Protein AF-A0AAW1QYG3-F1 (afdb_monomer_lite)

InterPro domains:
  IPR001375 Peptidase S9, prolyl oligopeptidase, catalytic domain [PF00326] (354-532)
  IPR011042 Six-bladed beta-propeller, TolB-like [G3DSA:2.120.10.30] (57-265)
  IPR021067 Glycosyltransferase, GlcNAc [PF11397] (537-578)
  IPR021067 Glycosyltransferase, GlcNAc [PF11397] (581-823)
  IPR029044 Nucleotide-diphospho-sugar transferases [SSF53448] (582-761)
  IPR029058 Alpha/Beta hydrolase fold [G3DSA:3.40.50.1820] (313-557)
  IPR029058 Alpha/Beta hydrolase fold [SSF53474] (322-532)
  IPR045550 Acylamino-acid-releasing enzyme, N-terminal domain [PF19283] (7-283)

Structure (mmCIF, N/CA/C/O backbone):
data_AF-A0AAW1QYG3-F1
#
_entry.id   AF-A0AAW1QYG3-F1
#
loop_
_atom_site.group_PDB
_atom_site.id
_atom_site.type_symbol
_atom_site.label_atom_id
_atom_site.label_alt_id
_atom_site.label_comp_id
_atom_site.label_asym_id
_atom_site.label_entity_id
_atom_site.label_seq_id
_atom_site.pdbx_PDB_ins_code
_atom_site.Cartn_x
_atom_site.Cartn_y
_atom_site.Cartn_z
_atom_site.occupancy
_atom_site.B_iso_or_equiv
_atom_site.auth_seq_id
_atom_site.auth_comp_id
_atom_site.auth_asym_id
_atom_site.auth_atom_id
_atom_site.pdbx_PDB_model_num
ATOM 1 N N . MET A 1 1 ? -35.926 43.491 14.735 1.00 32.19 1 MET A N 1
ATOM 2 C CA . MET A 1 1 ? -35.124 43.448 15.975 1.00 32.19 1 MET A CA 1
ATOM 3 C C . MET A 1 1 ? -34.828 41.992 16.277 1.00 32.19 1 MET A C 1
ATOM 5 O O . MET A 1 1 ? -35.754 41.250 16.573 1.00 32.19 1 MET A O 1
ATOM 9 N N . LEU A 1 2 ? -33.580 41.572 16.079 1.00 30.02 2 LEU A N 1
ATOM 10 C CA . LEU A 1 2 ? -33.090 40.239 16.432 1.00 30.02 2 LEU A CA 1
ATOM 11 C C . LEU A 1 2 ? -32.814 40.220 17.943 1.00 30.02 2 LEU A C 1
ATOM 13 O O . LEU A 1 2 ? -32.212 41.161 18.457 1.00 30.02 2 LEU A O 1
ATOM 17 N N . ALA A 1 3 ? -33.306 39.198 18.643 1.00 29.14 3 ALA A N 1
ATOM 18 C CA . ALA A 1 3 ? -33.069 39.006 20.072 1.00 29.14 3 ALA A CA 1
ATOM 19 C C . ALA A 1 3 ? -31.568 38.767 20.347 1.00 29.14 3 ALA A C 1
ATOM 21 O O . ALA A 1 3 ? -30.912 38.117 19.529 1.00 29.14 3 ALA A O 1
ATOM 22 N N . PRO A 1 4 ? -31.010 39.270 21.462 1.00 35.59 4 PRO A N 1
ATOM 23 C CA . PRO A 1 4 ? -29.608 39.052 21.792 1.00 35.59 4 PRO A CA 1
ATOM 24 C C . PRO A 1 4 ? -29.357 37.579 22.138 1.00 35.59 4 PRO A C 1
ATOM 26 O O . PRO A 1 4 ? -30.083 36.978 22.931 1.00 35.59 4 PRO A O 1
ATOM 29 N N . SER A 1 5 ? -28.311 37.009 21.539 1.00 29.59 5 SER A N 1
ATOM 30 C CA . SER A 1 5 ? -27.715 35.732 21.939 1.00 29.59 5 SER A CA 1
ATOM 31 C C . SER A 1 5 ? -27.296 35.774 23.419 1.00 29.59 5 SER A C 1
ATOM 33 O O . SER A 1 5 ? -26.861 36.832 23.883 1.00 29.59 5 SER A O 1
ATOM 35 N N . PRO A 1 6 ? -27.396 34.664 24.176 1.00 33.88 6 PRO A N 1
ATOM 36 C CA . PRO A 1 6 ? -26.937 34.628 25.563 1.00 33.88 6 PRO A CA 1
ATOM 37 C C . PRO A 1 6 ? -25.425 34.922 25.651 1.00 33.88 6 PRO A C 1
ATOM 39 O O . PRO A 1 6 ? -24.689 34.561 24.727 1.00 33.88 6 PRO A O 1
ATOM 42 N N . PRO A 1 7 ? -24.948 35.571 26.733 1.00 39.62 7 PRO A N 1
ATOM 43 C CA . PRO A 1 7 ? -23.547 35.949 26.867 1.00 39.62 7 PRO A CA 1
ATOM 44 C C . PRO A 1 7 ? -22.656 34.704 26.922 1.00 39.62 7 PRO A C 1
ATOM 46 O O . PRO A 1 7 ? -22.838 33.818 27.756 1.00 39.62 7 PRO A O 1
ATOM 49 N N . ALA A 1 8 ? -21.712 34.644 25.986 1.00 42.19 8 ALA A N 1
ATOM 50 C CA . ALA A 1 8 ? -20.742 33.578 25.824 1.00 42.19 8 ALA A CA 1
ATOM 51 C C . ALA A 1 8 ? -19.461 33.899 26.608 1.00 42.19 8 ALA A C 1
ATOM 53 O O . ALA A 1 8 ? -18.475 34.345 26.034 1.00 42.19 8 ALA A O 1
ATOM 54 N N . GLU A 1 9 ? -19.472 33.630 27.911 1.00 42.50 9 GLU A N 1
ATOM 55 C CA . GLU A 1 9 ? -18.260 33.265 28.654 1.00 42.50 9 GLU A CA 1
ATOM 56 C C . GLU A 1 9 ? -18.544 31.934 29.362 1.00 42.50 9 GLU A C 1
ATOM 58 O O . GLU A 1 9 ? -19.118 31.873 30.443 1.00 42.50 9 GLU A O 1
ATOM 63 N N . THR A 1 10 ? -18.234 30.825 28.685 1.00 54.16 10 THR A N 1
ATOM 64 C CA . THR A 1 10 ? -18.469 29.455 29.177 1.00 54.16 10 THR A CA 1
ATOM 65 C C . THR A 1 10 ? -17.231 28.836 29.834 1.00 54.16 10 THR A C 1
ATOM 67 O O . THR A 1 10 ? -17.228 27.639 30.102 1.00 54.16 10 THR A O 1
ATOM 70 N N . SER A 1 11 ? -16.165 29.609 30.065 1.00 56.84 11 SER A N 1
ATOM 71 C CA . SER A 1 11 ? -14.879 29.109 30.580 1.00 56.84 11 SER A CA 1
ATOM 72 C C . SER A 1 11 ? -14.914 28.708 32.060 1.00 56.84 11 SER A C 1
ATOM 74 O O . SER A 1 11 ? -14.093 27.897 32.481 1.00 56.84 11 SER A O 1
ATOM 76 N N . GLU A 1 12 ? -15.857 29.235 32.846 1.00 72.31 12 GLU A N 1
ATOM 77 C CA . GLU A 1 12 ? -15.950 28.968 34.292 1.00 72.31 12 GLU A CA 1
ATOM 78 C C . GLU A 1 12 ? -16.762 27.708 34.646 1.00 72.31 12 GLU A C 1
ATOM 80 O O . GLU A 1 12 ? -16.649 27.168 35.752 1.00 72.31 12 GLU A O 1
ATOM 85 N N . TYR A 1 13 ? -17.576 27.207 33.712 1.00 81.62 13 TYR A N 1
ATOM 86 C CA . TYR A 1 13 ? -18.461 26.068 33.946 1.00 81.62 13 TYR A CA 1
ATOM 87 C C . TYR A 1 13 ? -17.805 24.750 33.524 1.00 81.62 13 TYR A C 1
ATOM 89 O O . TYR A 1 13 ? -17.382 24.578 32.384 1.00 81.62 13 TYR A O 1
ATOM 97 N N . LYS A 1 14 ? -17.792 23.768 34.432 1.00 80.31 14 LYS A N 1
ATOM 98 C CA . LYS A 1 14 ? -17.337 22.397 34.153 1.00 80.31 14 LYS A CA 1
ATOM 99 C C . LYS A 1 14 ? -18.314 21.630 33.268 1.00 80.31 14 LYS A C 1
ATOM 101 O O . LYS A 1 14 ? -17.897 20.803 32.464 1.00 80.31 14 LYS A O 1
ATOM 106 N N . THR A 1 15 ? -19.615 21.852 33.452 1.00 85.50 15 THR A N 1
ATOM 107 C CA . THR A 1 15 ? -20.653 21.240 32.617 1.00 85.50 15 THR A CA 1
ATOM 108 C C . THR A 1 15 ? -21.945 22.042 32.644 1.00 85.50 15 THR A C 1
ATOM 110 O O . THR A 1 15 ? -22.238 22.738 33.620 1.00 85.50 15 THR A O 1
ATOM 113 N N . ILE A 1 16 ? -22.709 21.931 31.558 1.00 89.69 16 ILE A N 1
ATOM 114 C CA . ILE A 1 16 ? -24.041 22.507 31.398 1.00 89.69 16 ILE A CA 1
ATOM 115 C C . ILE A 1 16 ? -24.958 21.392 30.890 1.00 89.69 16 ILE A C 1
ATOM 117 O O . ILE A 1 16 ? -24.671 20.762 29.874 1.00 89.69 16 ILE A O 1
ATOM 121 N N . SER A 1 17 ? -26.057 21.146 31.600 1.00 90.50 17 SER A N 1
ATOM 122 C CA . SER A 1 17 ? -27.044 20.115 31.273 1.00 90.50 17 SER A CA 1
ATOM 123 C C . SER A 1 17 ? -28.434 20.727 31.158 1.00 90.50 17 SER A C 1
ATOM 125 O O . SER A 1 17 ? -28.895 21.402 32.077 1.00 90.50 17 SER A O 1
ATOM 127 N N . HIS A 1 18 ? -29.116 20.490 30.041 1.00 91.75 18 HIS A N 1
ATOM 128 C CA . HIS A 1 18 ? -30.446 21.035 29.780 1.00 91.75 18 HIS A CA 1
ATOM 129 C C . HIS A 1 18 ? -31.549 20.044 30.166 1.00 91.75 18 HIS A C 1
ATOM 131 O O . HIS A 1 18 ? -31.426 18.843 29.932 1.00 91.75 18 HIS A O 1
ATOM 137 N N . SER A 1 19 ? -32.635 20.578 30.722 1.00 92.06 19 SER A N 1
ATOM 138 C CA . SER A 1 19 ? -33.883 19.842 30.959 1.00 92.06 19 SER A CA 1
ATOM 139 C C . SER A 1 19 ? -34.506 19.329 29.643 1.00 92.06 19 SER A C 1
ATOM 141 O O . SER A 1 19 ? -34.272 19.942 28.595 1.00 92.06 19 SER A O 1
ATOM 143 N N . PRO A 1 20 ? -35.308 18.244 29.662 1.00 88.06 20 PRO A N 1
ATOM 144 C CA . PRO A 1 20 ? -35.940 17.650 28.481 1.00 88.06 20 PRO A CA 1
ATOM 145 C C . PRO A 1 20 ? -36.712 18.643 27.601 1.00 88.06 20 PRO A C 1
ATOM 147 O O . PRO A 1 20 ? -36.651 18.567 26.376 1.00 88.06 20 PRO A O 1
ATOM 150 N N . THR A 1 21 ? -37.407 19.608 28.205 1.00 90.06 21 THR A N 1
ATOM 151 C CA . THR A 1 21 ? -38.168 20.654 27.505 1.00 90.06 21 THR A CA 1
ATOM 152 C C . THR A 1 21 ? -37.326 21.886 27.150 1.00 90.06 21 THR A C 1
ATOM 154 O O . THR A 1 21 ? -37.801 22.794 26.457 1.00 90.06 21 THR A O 1
ATOM 157 N N . GLY A 1 22 ? -36.086 21.965 27.643 1.00 88.56 22 GLY A N 1
ATOM 158 C CA . GLY A 1 22 ? -35.199 23.116 27.481 1.00 88.56 22 GLY A CA 1
ATOM 159 C C . GLY A 1 22 ? -35.675 24.378 28.214 1.00 88.56 22 GLY A C 1
ATOM 160 O O . GLY A 1 22 ? -35.319 25.492 27.814 1.00 88.56 22 GLY A O 1
ATOM 161 N N . ARG A 1 23 ? -36.524 24.243 29.242 1.00 89.62 23 ARG A N 1
ATOM 162 C CA . ARG A 1 23 ? -36.973 25.368 30.089 1.00 89.62 23 ARG A CA 1
ATOM 163 C C . ARG A 1 23 ? -35.936 25.743 31.139 1.00 89.62 23 ARG A C 1
ATOM 165 O O . ARG A 1 23 ? -35.725 26.932 31.382 1.00 89.62 23 ARG A O 1
ATOM 172 N N . CYS A 1 24 ? -35.289 24.727 31.700 1.00 92.62 24 CYS A N 1
ATOM 173 C CA . CYS A 1 24 ? -34.256 24.848 32.717 1.00 92.62 24 CYS A CA 1
ATOM 174 C C . CYS A 1 24 ? -32.914 24.264 32.247 1.00 92.62 24 CYS A C 1
ATOM 176 O O . CYS A 1 24 ? -32.864 23.408 31.356 1.00 92.62 24 CYS A O 1
ATOM 178 N N . SER A 1 25 ? -31.821 24.703 32.867 1.00 93.00 25 SER A N 1
ATOM 179 C CA . SER A 1 25 ? -30.495 24.095 32.728 1.00 93.00 25 SER A CA 1
ATOM 180 C C . SER A 1 25 ? -29.731 24.113 34.046 1.00 93.00 25 SER A C 1
ATOM 182 O O . SER A 1 25 ? -29.790 25.104 34.767 1.00 93.00 25 SER A O 1
ATOM 184 N N . LEU A 1 26 ? -28.978 23.055 34.322 1.00 93.69 26 LEU A N 1
ATOM 185 C CA . LEU A 1 26 ? -28.064 22.948 35.450 1.00 93.69 26 LEU A CA 1
ATOM 186 C C . LEU A 1 26 ? -26.669 23.303 34.945 1.00 93.69 26 LEU A C 1
ATOM 188 O O . LEU A 1 26 ? -26.187 22.689 33.992 1.00 93.69 26 LEU A O 1
ATOM 192 N N . ARG A 1 27 ? -26.022 24.272 35.584 1.00 92.31 27 ARG A N 1
ATOM 193 C CA . ARG A 1 27 ? -24.628 24.638 35.336 1.00 92.31 27 ARG A CA 1
ATOM 194 C C . ARG A 1 27 ? -23.809 24.328 36.573 1.00 92.31 27 ARG A C 1
ATOM 196 O O . ARG A 1 27 ? -24.228 24.609 37.692 1.00 92.31 27 ARG A O 1
ATOM 203 N N . VAL A 1 28 ? -22.649 23.726 36.364 1.00 90.81 28 VAL A N 1
ATOM 204 C CA . VAL A 1 28 ? -21.791 23.250 37.448 1.00 90.81 28 VAL A CA 1
ATOM 205 C C . VAL A 1 28 ? -20.457 23.969 37.372 1.00 90.81 28 VAL A C 1
ATOM 207 O O . VAL A 1 28 ? -19.790 23.910 36.338 1.00 90.81 28 VAL A O 1
ATOM 210 N N . ARG A 1 29 ? -20.036 24.605 38.466 1.00 89.12 29 ARG A N 1
ATOM 211 C CA . ARG A 1 29 ? -18.728 25.269 38.586 1.00 89.12 29 ARG A CA 1
ATOM 212 C C . ARG A 1 29 ? -17.967 24.780 39.816 1.00 89.12 29 ARG A C 1
ATOM 214 O O . ARG A 1 29 ? -18.551 24.236 40.753 1.00 89.12 29 ARG A O 1
ATOM 221 N N . ALA A 1 30 ? -16.643 24.922 39.804 1.00 83.12 30 ALA A N 1
ATOM 222 C CA . ALA A 1 30 ? -15.818 24.523 40.944 1.00 83.12 30 ALA A CA 1
ATOM 223 C C . ALA A 1 30 ? -16.157 25.364 42.189 1.00 83.12 30 ALA A C 1
ATOM 225 O O . ALA A 1 30 ? -16.343 26.575 42.086 1.00 83.12 30 ALA A O 1
ATOM 226 N N . GLY A 1 31 ? -16.229 24.723 43.359 1.00 78.38 31 GLY A N 1
ATOM 227 C CA . GLY A 1 31 ? -16.367 25.429 44.633 1.00 78.38 31 GLY A CA 1
ATOM 228 C C . GLY A 1 31 ? -15.046 26.054 45.088 1.00 78.38 31 GLY A C 1
ATOM 229 O O . GLY A 1 31 ? -13.964 25.585 44.724 1.00 78.38 31 GLY A O 1
ATOM 230 N N . ALA A 1 32 ? -15.123 27.098 45.917 1.00 74.88 32 ALA A N 1
ATOM 231 C CA . ALA A 1 32 ? -13.952 27.702 46.544 1.00 74.88 32 ALA A CA 1
ATOM 232 C C . ALA A 1 32 ? -13.315 26.714 47.540 1.00 74.88 32 ALA A C 1
ATOM 234 O O . ALA A 1 32 ? -13.821 26.489 48.640 1.00 74.88 32 ALA A O 1
ATOM 235 N N . ALA A 1 33 ? -12.181 26.115 47.158 1.00 62.38 33 ALA A N 1
ATOM 236 C CA . ALA A 1 33 ? -11.530 25.062 47.941 1.00 62.38 33 ALA A CA 1
ATOM 237 C C . ALA A 1 33 ? -11.110 25.510 49.356 1.00 62.38 33 ALA A C 1
ATOM 239 O O . ALA A 1 33 ? -11.078 24.668 50.257 1.00 62.38 33 ALA A O 1
ATOM 240 N N . ALA A 1 34 ? -10.814 26.804 49.535 1.00 58.88 34 ALA A N 1
ATOM 241 C CA . ALA A 1 34 ? -10.458 27.433 50.809 1.00 58.88 34 ALA A CA 1
ATOM 242 C C . ALA A 1 34 ? -11.639 27.535 51.796 1.00 58.88 34 ALA A C 1
ATOM 244 O O . ALA A 1 34 ? -11.417 27.628 52.997 1.00 58.88 34 ALA A O 1
ATOM 245 N N . GLU A 1 35 ? -12.879 27.460 51.308 1.00 62.22 35 GLU A N 1
ATOM 246 C CA . GLU A 1 35 ? -14.108 27.586 52.108 1.00 62.22 35 GLU A CA 1
ATOM 247 C C . GLU A 1 35 ? -14.752 26.223 52.416 1.00 62.22 35 GLU A C 1
ATOM 249 O O . GLU A 1 35 ? -15.911 26.138 52.811 1.00 62.22 35 GLU A O 1
ATOM 254 N N . GLY A 1 36 ? -14.030 25.118 52.185 1.00 69.00 36 GLY A N 1
ATOM 255 C CA . GLY A 1 36 ? -14.563 23.763 52.384 1.00 69.00 36 GLY A CA 1
ATOM 256 C C . GLY A 1 36 ? -15.636 23.350 51.365 1.00 69.00 36 GLY A C 1
ATOM 257 O O . GLY A 1 36 ? -16.230 22.276 51.495 1.00 69.00 36 GLY A O 1
ATOM 258 N N . MET A 1 37 ? -15.856 24.162 50.327 1.00 75.06 37 MET A N 1
ATOM 259 C CA . MET A 1 37 ? -16.835 23.907 49.273 1.00 75.06 37 MET A CA 1
ATOM 260 C C . MET A 1 37 ? -16.253 23.016 48.183 1.00 75.06 37 MET A C 1
ATOM 262 O O . MET A 1 37 ? -15.088 23.138 47.796 1.00 75.06 37 MET A O 1
ATOM 266 N N . SER A 1 38 ? -17.077 22.096 47.693 1.00 81.19 38 SER A N 1
ATOM 267 C CA . SER A 1 38 ? -16.699 21.171 46.631 1.00 81.19 38 SER A CA 1
ATOM 268 C C . SER A 1 38 ? -17.073 21.717 45.258 1.00 81.19 38 SER A C 1
ATOM 270 O O . SER A 1 38 ? -16.235 21.839 44.362 1.00 81.19 38 SER A O 1
ATOM 272 N N . THR A 1 39 ? -18.348 22.057 45.086 1.00 89.25 39 THR A N 1
ATOM 273 C CA . THR A 1 39 ? -18.947 22.412 43.797 1.00 89.25 39 THR A CA 1
ATOM 274 C C . THR A 1 39 ? -20.084 23.403 44.030 1.00 89.25 39 THR A C 1
ATOM 276 O O . THR A 1 39 ? -20.742 23.347 45.069 1.00 89.25 39 THR A O 1
ATOM 279 N N . VAL A 1 40 ? -20.323 24.297 43.070 1.00 91.38 40 VAL A N 1
ATOM 280 C CA . VAL A 1 40 ? -21.522 25.140 43.038 1.00 91.38 40 VAL A CA 1
ATOM 281 C C . VAL A 1 40 ? -22.423 24.688 41.891 1.00 91.38 40 VAL A C 1
ATOM 283 O O . VAL A 1 40 ? -21.963 24.505 40.760 1.00 91.38 40 VAL A O 1
ATOM 286 N N . LEU A 1 41 ? -23.697 24.475 42.215 1.00 93.19 41 LEU A N 1
ATOM 287 C CA . LEU A 1 41 ? -24.759 24.079 41.300 1.00 93.19 41 LEU A CA 1
ATOM 288 C C . LEU A 1 41 ? -25.674 25.279 41.055 1.00 93.19 41 LEU A C 1
ATOM 290 O O . LEU A 1 41 ? -26.314 25.776 41.979 1.00 93.19 41 LEU A O 1
ATOM 294 N N . GLU A 1 42 ? -25.759 25.730 39.811 1.00 93.44 42 GLU A N 1
ATOM 295 C CA . GLU A 1 42 ? -26.652 26.809 39.400 1.00 93.44 42 GLU A CA 1
ATOM 296 C C . GLU A 1 42 ? -27.769 26.252 38.529 1.00 93.44 42 GLU A C 1
ATOM 298 O O . GLU A 1 42 ? -27.525 25.699 37.454 1.00 93.44 42 GLU A O 1
ATOM 303 N N . VAL A 1 43 ? -29.011 26.434 38.958 1.00 93.44 43 VAL A N 1
ATOM 304 C CA . VAL A 1 43 ? -30.181 26.093 38.152 1.00 93.44 43 VAL A CA 1
ATOM 305 C C . VAL A 1 43 ? -30.673 27.361 37.488 1.00 93.44 43 VAL A C 1
ATOM 307 O O . VAL A 1 43 ? -31.028 28.327 38.153 1.00 93.44 43 VAL A O 1
ATOM 310 N N . TRP A 1 44 ? -30.683 27.360 36.165 1.00 93.44 44 TRP A N 1
ATOM 311 C CA . TRP A 1 44 ? -31.067 28.482 35.323 1.00 93.44 44 TRP A CA 1
ATOM 312 C C . TRP A 1 44 ? -32.398 28.200 34.642 1.00 93.44 44 TRP A C 1
ATOM 314 O O . TRP A 1 44 ? -32.622 27.098 34.151 1.00 93.44 44 TRP A O 1
ATOM 324 N N . SER A 1 45 ? -33.239 29.222 34.541 1.00 90.44 45 SER A N 1
ATOM 325 C CA . SER A 1 45 ? -34.283 29.316 33.520 1.00 90.44 45 SER A CA 1
ATOM 326 C C . SER A 1 45 ? -33.680 29.808 32.197 1.00 90.44 45 SER A C 1
ATOM 328 O O . SER A 1 45 ? -32.495 30.140 32.128 1.00 90.44 45 SER A O 1
ATOM 330 N N . ARG A 1 46 ? -34.497 29.947 31.145 1.00 82.69 46 ARG A N 1
ATOM 331 C CA . ARG A 1 46 ? -34.051 30.541 29.868 1.00 82.69 46 ARG A CA 1
ATOM 332 C C . ARG A 1 46 ? -33.402 31.924 29.995 1.00 82.69 46 ARG A C 1
ATOM 334 O O . ARG A 1 46 ? -32.606 32.272 29.129 1.00 82.69 46 ARG A O 1
ATOM 341 N N . PHE A 1 47 ? -33.742 32.702 31.025 1.00 84.69 47 PHE A N 1
ATOM 342 C CA . PHE A 1 47 ? -33.338 34.110 31.114 1.00 84.69 47 PHE A CA 1
ATOM 343 C C . PHE A 1 47 ? -32.646 34.501 32.426 1.00 84.69 47 PHE A C 1
ATOM 345 O O . PHE A 1 47 ? -32.061 35.578 32.485 1.00 84.69 47 PHE A O 1
ATOM 352 N N . ALA A 1 48 ? -32.697 33.668 33.469 1.00 89.38 48 ALA A N 1
ATOM 353 C CA . ALA A 1 48 ? -32.153 34.012 34.786 1.00 89.38 48 ALA A CA 1
ATOM 354 C C . ALA A 1 48 ? -31.791 32.780 35.625 1.00 89.38 48 ALA A C 1
ATOM 356 O O . ALA A 1 48 ? -32.407 31.722 35.467 1.00 89.38 48 ALA A O 1
ATOM 357 N N . VAL A 1 49 ? -30.851 32.949 36.560 1.00 91.19 49 VAL A N 1
ATOM 358 C CA . VAL A 1 49 ? -30.566 31.984 37.634 1.00 91.19 49 VAL A CA 1
ATOM 359 C C . VAL A 1 49 ? -31.798 31.871 38.534 1.00 91.19 49 VAL A C 1
ATOM 361 O O . VAL A 1 49 ? -32.271 32.870 39.069 1.00 91.19 49 VAL A O 1
ATOM 364 N N . LEU A 1 50 ? -32.323 30.658 38.697 1.00 91.50 50 LEU A N 1
ATOM 365 C CA . LEU A 1 50 ? -33.388 30.336 39.649 1.00 91.50 50 LEU A CA 1
ATOM 366 C C . LEU A 1 50 ? -32.823 30.120 41.053 1.00 91.50 50 LEU A C 1
ATOM 368 O O . LEU A 1 50 ? -33.383 30.612 42.031 1.00 91.50 50 LEU A O 1
ATOM 372 N N . LYS A 1 51 ? -31.711 29.388 41.157 1.00 92.88 51 LYS A N 1
ATOM 373 C CA . LYS A 1 51 ? -31.038 29.125 42.429 1.00 92.88 51 LYS A CA 1
ATOM 374 C C . LYS A 1 51 ? -29.569 28.812 42.217 1.00 92.88 51 LYS A C 1
ATOM 376 O O . LYS A 1 51 ? -29.199 28.148 41.251 1.00 92.88 51 LYS A O 1
ATOM 381 N N . GLU A 1 52 ? -28.774 29.233 43.186 1.00 92.75 52 GLU A N 1
ATOM 382 C CA . GLU A 1 52 ? -27.385 28.842 43.353 1.00 92.75 52 GLU A CA 1
ATOM 383 C C . GLU A 1 52 ? -27.247 28.043 44.654 1.00 92.75 52 GLU A C 1
ATOM 385 O O . GLU A 1 52 ? -27.741 28.456 45.708 1.00 92.75 52 GLU A O 1
ATOM 390 N N . LEU A 1 53 ? -26.628 26.868 44.565 1.00 91.56 53 LEU A N 1
ATOM 391 C CA . LEU A 1 53 ? -26.437 25.931 45.667 1.00 91.56 53 LEU A CA 1
ATOM 392 C C . LEU A 1 53 ? -24.953 25.618 45.832 1.00 91.56 53 LEU A C 1
ATOM 394 O O . LEU A 1 53 ? -24.311 25.087 44.926 1.00 91.56 53 LEU A O 1
ATOM 398 N N . HIS A 1 54 ? -24.423 25.902 47.017 1.00 91.25 54 HIS A N 1
ATOM 399 C CA . HIS A 1 54 ? -23.048 25.584 47.385 1.00 91.25 54 HIS A CA 1
ATOM 400 C C . HIS A 1 54 ? -23.021 24.230 48.082 1.00 91.25 54 HIS A C 1
ATOM 402 O O . HIS A 1 54 ? -23.586 24.087 49.166 1.00 91.25 54 HIS A O 1
ATOM 408 N N . VAL A 1 55 ? -22.371 23.239 47.468 1.00 90.44 55 VAL A N 1
ATOM 409 C CA . VAL A 1 55 ? -22.306 21.886 48.023 1.00 90.44 55 VAL A CA 1
ATOM 410 C C . VAL A 1 55 ? -20.984 21.680 48.778 1.00 90.44 55 VAL A C 1
ATOM 412 O O . VAL A 1 55 ? -19.909 21.784 48.166 1.00 90.44 55 VAL A O 1
ATOM 415 N N . PRO A 1 56 ? -21.017 21.386 50.095 1.00 89.44 56 PRO A N 1
ATOM 416 C CA . PRO A 1 56 ? -19.814 21.156 50.896 1.00 89.44 56 PRO A CA 1
ATOM 417 C C . PRO A 1 56 ? -19.071 19.871 50.510 1.00 89.44 56 PRO A C 1
ATOM 419 O O . PRO A 1 56 ? -19.685 18.882 50.109 1.00 89.44 56 PRO A O 1
ATOM 422 N N . LYS A 1 57 ? -17.751 19.827 50.746 1.00 85.25 57 LYS A N 1
ATOM 423 C CA . LYS A 1 57 ? -16.932 18.606 50.560 1.00 85.25 57 LYS A CA 1
ATOM 424 C C . LYS A 1 57 ? -17.387 17.415 51.408 1.00 85.25 57 LYS A C 1
ATOM 426 O O . LYS A 1 57 ? -17.177 16.278 51.002 1.00 85.25 57 LYS A O 1
ATOM 431 N N . ALA A 1 58 ? -18.013 17.677 52.557 1.00 86.38 58 ALA A N 1
ATOM 432 C CA . ALA A 1 58 ? -18.584 16.641 53.418 1.00 86.38 58 ALA A CA 1
ATOM 433 C C . ALA A 1 58 ? -19.791 15.932 52.777 1.00 86.38 58 ALA A C 1
ATOM 435 O O . ALA A 1 58 ? -20.090 14.797 53.127 1.00 86.38 58 ALA A O 1
ATOM 436 N N . GLN A 1 59 ? -20.480 16.595 51.844 1.00 88.75 59 GLN A N 1
ATOM 437 C CA . GLN A 1 59 ? -21.642 16.037 51.161 1.00 88.75 59 GLN A CA 1
ATOM 438 C C . GLN A 1 59 ? -21.244 15.264 49.904 1.00 88.75 59 GLN A C 1
ATOM 440 O O . GLN A 1 59 ? -21.730 14.153 49.707 1.00 88.75 59 GLN A O 1
ATOM 445 N N . HIS A 1 60 ? -20.347 15.825 49.085 1.00 92.19 60 HIS A N 1
ATOM 446 C CA . HIS A 1 60 ? -19.654 15.108 48.010 1.00 92.19 60 HIS A CA 1
ATOM 447 C C . HIS A 1 60 ? -18.401 15.847 47.527 1.00 92.19 60 HIS A C 1
ATOM 449 O O . HIS A 1 60 ? -18.279 17.068 47.651 1.00 92.19 60 HIS A O 1
ATOM 455 N N . GLY A 1 61 ? -17.473 15.109 46.917 1.00 89.75 61 GLY A N 1
ATOM 456 C CA . GLY A 1 61 ? -16.308 15.645 46.219 1.00 89.75 61 GLY A CA 1
ATOM 457 C C . GLY A 1 61 ? -16.656 16.219 44.839 1.00 89.75 61 GLY A C 1
ATOM 458 O O . GLY A 1 61 ? -17.779 16.668 44.601 1.00 89.75 61 GLY A O 1
ATOM 459 N N . ALA A 1 62 ? -15.681 16.279 43.932 1.00 88.56 62 ALA A N 1
ATOM 460 C CA . ALA A 1 62 ? -15.862 16.932 42.636 1.00 88.56 62 ALA A CA 1
ATOM 461 C C . ALA A 1 62 ? -16.940 16.241 41.780 1.00 88.56 62 ALA A C 1
ATOM 463 O O . ALA A 1 62 ? -16.981 15.015 41.702 1.00 88.56 62 ALA A O 1
ATOM 464 N N . VAL A 1 63 ? -17.773 17.033 41.099 1.00 90.69 63 VAL A N 1
ATOM 465 C CA . VAL A 1 63 ? -18.711 16.531 40.080 1.00 90.69 63 VAL A CA 1
ATOM 466 C C . VAL A 1 63 ? -17.952 16.119 38.817 1.00 90.69 63 VAL A C 1
ATOM 468 O O . VAL A 1 63 ? -17.071 16.853 38.352 1.00 90.69 63 VAL A O 1
ATOM 471 N N . TYR A 1 64 ? -18.318 14.968 38.251 1.00 89.75 64 TYR A N 1
ATOM 472 C CA . TYR A 1 64 ? -17.716 14.405 37.044 1.00 89.75 64 TYR A CA 1
ATOM 473 C C . TYR A 1 64 ? -18.610 14.594 35.819 1.00 89.75 64 TYR A C 1
ATOM 475 O O . TYR A 1 64 ? -19.791 14.250 35.810 1.00 89.75 64 TYR A O 1
ATOM 483 N N . ALA A 1 65 ? -18.025 15.145 34.756 1.00 81.62 65 ALA A N 1
ATOM 484 C CA . ALA A 1 65 ? -18.736 15.500 33.527 1.00 81.62 65 ALA A CA 1
ATOM 485 C C . ALA A 1 65 ? -18.111 14.900 32.260 1.00 81.62 65 ALA A C 1
ATOM 487 O O . ALA A 1 65 ? -18.650 15.048 31.166 1.00 81.62 65 ALA A O 1
ATOM 488 N N . ASP A 1 66 ? -16.987 14.210 32.399 1.00 80.75 66 ASP A N 1
ATOM 489 C CA . ASP A 1 66 ? -16.142 13.745 31.312 1.00 80.75 66 ASP A CA 1
ATOM 490 C C . ASP A 1 66 ? -16.087 12.213 31.245 1.00 80.75 66 ASP A C 1
ATOM 492 O O . ASP A 1 66 ? -16.110 11.506 32.257 1.00 80.75 66 ASP A O 1
ATOM 496 N N . GLY A 1 67 ? -15.990 11.695 30.019 1.00 83.38 67 GLY A N 1
ATOM 497 C CA . GLY A 1 67 ? -15.669 10.292 29.787 1.00 83.38 67 GLY A CA 1
ATOM 498 C C . GLY A 1 67 ? -16.733 9.297 30.265 1.00 83.38 67 GLY A C 1
ATOM 499 O O . GLY A 1 67 ? -17.917 9.480 29.967 1.00 83.38 67 GLY A O 1
ATOM 500 N N . TRP A 1 68 ? -16.299 8.238 30.960 1.00 84.31 68 TRP A N 1
ATOM 501 C CA . TRP A 1 68 ? -17.130 7.148 31.495 1.00 84.31 68 TRP A CA 1
ATOM 502 C C . TRP A 1 68 ? -17.826 7.484 32.813 1.00 84.31 68 TRP A C 1
ATOM 504 O O . TRP A 1 68 ? -18.907 6.964 33.072 1.00 84.31 68 TRP A O 1
ATOM 514 N N . PHE A 1 69 ? -17.261 8.405 33.598 1.00 87.25 69 PHE A N 1
ATOM 515 C CA . PHE A 1 69 ? -17.850 8.867 34.861 1.00 87.25 69 PHE A CA 1
ATOM 516 C C . PHE A 1 69 ? -18.725 10.108 34.711 1.00 87.25 69 PHE A C 1
ATOM 518 O O . PHE A 1 69 ? -19.130 10.708 35.702 1.00 87.25 69 PHE A O 1
ATOM 525 N N . ARG A 1 70 ? -19.042 10.502 33.475 1.00 81.81 70 ARG A N 1
ATOM 526 C CA . ARG A 1 70 ? -20.002 11.576 33.235 1.00 81.81 70 ARG A CA 1
ATOM 527 C C . ARG A 1 70 ? -21.397 11.158 33.684 1.00 81.81 70 ARG A C 1
ATOM 529 O O . ARG A 1 70 ? -21.786 9.990 33.598 1.00 81.81 70 ARG A O 1
ATOM 536 N N . GLY A 1 71 ? -22.202 12.143 34.044 1.00 76.06 71 GLY A N 1
ATOM 537 C CA . GLY A 1 71 ? -23.615 11.906 34.254 1.00 76.06 71 GLY A CA 1
ATOM 538 C C . GLY A 1 71 ? -24.330 13.124 34.785 1.00 76.06 71 GLY A C 1
ATOM 539 O O . GLY A 1 71 ? -24.024 13.588 35.877 1.00 76.06 71 GLY A O 1
ATOM 540 N N . CYS A 1 72 ? -25.298 13.611 34.015 1.00 89.94 72 CYS A N 1
ATOM 541 C CA . CYS A 1 72 ? -26.340 14.502 34.491 1.00 89.94 72 CYS A CA 1
ATOM 542 C C . CYS A 1 72 ? -27.636 14.128 33.768 1.00 89.94 72 CYS A C 1
ATOM 544 O O . CYS A 1 72 ? -27.666 14.104 32.536 1.00 89.94 72 CYS A O 1
ATOM 546 N N . ALA A 1 73 ? -28.676 13.799 34.525 1.00 92.94 73 ALA A N 1
ATOM 547 C CA . ALA A 1 73 ? -29.958 13.363 34.000 1.00 92.94 73 ALA A CA 1
ATOM 548 C C . ALA A 1 73 ? -31.091 14.048 34.758 1.00 92.94 73 ALA A C 1
ATOM 550 O O . ALA A 1 73 ? -31.177 13.977 35.982 1.00 92.94 73 ALA A O 1
ATOM 551 N N . TRP A 1 74 ? -31.966 14.701 34.008 1.00 94.75 74 TRP A N 1
ATOM 552 C CA . TRP A 1 74 ? -33.186 15.316 34.512 1.00 94.75 74 TRP A CA 1
ATOM 553 C C . TRP A 1 74 ? -34.309 14.286 34.543 1.00 94.75 74 TRP A C 1
ATOM 555 O O . TRP A 1 74 ? -34.430 13.493 33.604 1.00 94.75 74 TRP A O 1
ATOM 565 N N . SER A 1 75 ? -35.109 14.295 35.605 1.00 94.25 75 SER A N 1
ATOM 566 C CA . SER A 1 75 ? -36.320 13.484 35.681 1.00 94.25 75 SER A CA 1
ATOM 567 C C . SER A 1 75 ? -37.331 13.926 34.613 1.00 94.25 75 SER A C 1
ATOM 569 O O . SER A 1 75 ? -37.294 15.082 34.178 1.00 94.25 75 SER A O 1
ATOM 571 N N . PRO A 1 76 ? -38.245 13.042 34.167 1.00 92.12 76 PRO A N 1
ATOM 572 C CA . PRO A 1 76 ? -39.254 13.387 33.161 1.00 92.12 76 PRO A CA 1
ATOM 573 C C . PRO A 1 76 ? -40.163 14.560 33.560 1.00 92.12 76 PRO A C 1
ATOM 575 O O . PRO A 1 76 ? -40.614 15.307 32.696 1.00 92.12 76 PRO A O 1
ATOM 578 N N . ASP A 1 77 ? -40.406 14.730 34.862 1.00 91.75 77 ASP A N 1
ATOM 579 C CA . ASP A 1 77 ? -41.161 15.848 35.447 1.00 91.75 77 ASP A CA 1
ATOM 580 C C . ASP A 1 77 ? -40.335 17.145 35.594 1.00 91.75 77 ASP A C 1
ATOM 582 O O . ASP A 1 77 ? -40.883 18.187 35.942 1.00 91.75 77 ASP A O 1
ATOM 586 N N . GLU A 1 78 ? -39.032 17.096 35.303 1.00 93.38 78 GLU A N 1
ATOM 587 C CA . GLU A 1 78 ? -38.057 18.181 35.464 1.00 93.38 78 GLU A CA 1
ATOM 588 C C . GLU A 1 78 ? -37.909 18.722 36.895 1.00 93.38 78 GLU A C 1
ATOM 590 O O . GLU A 1 78 ? -37.357 19.808 37.074 1.00 93.38 78 GLU A O 1
ATOM 595 N N . LEU A 1 79 ? -38.362 17.980 37.911 1.00 92.12 79 LEU A N 1
ATOM 596 C CA . LEU A 1 79 ? -38.285 18.382 39.321 1.00 92.12 79 LEU A CA 1
ATOM 597 C C . LEU A 1 79 ? -37.017 17.887 40.021 1.00 92.12 79 LEU A C 1
ATOM 599 O O . LEU A 1 79 ? -36.656 18.394 41.081 1.00 92.12 79 LEU A O 1
ATOM 603 N N . ARG A 1 80 ? -36.321 16.902 39.450 1.00 93.94 80 ARG A N 1
ATOM 604 C CA . ARG A 1 80 ? -35.127 16.293 40.039 1.00 93.94 80 ARG A CA 1
ATOM 605 C C . ARG A 1 80 ? -34.010 16.166 39.012 1.00 93.94 80 ARG A C 1
ATOM 607 O O . ARG A 1 80 ? -34.233 15.893 37.833 1.00 93.94 80 ARG A O 1
ATOM 614 N N . VAL A 1 81 ? -32.774 16.333 39.473 1.00 94.94 81 VAL A N 1
ATOM 615 C CA . VAL A 1 81 ? -31.576 16.197 38.640 1.00 94.94 81 VAL A CA 1
ATOM 616 C C . VAL A 1 81 ? -30.599 15.240 39.300 1.00 94.94 81 VAL A C 1
ATOM 618 O O . VAL A 1 81 ? -30.039 15.538 40.349 1.00 94.94 81 VAL A O 1
ATOM 621 N N . ALA A 1 82 ? -30.371 14.094 38.667 1.00 95.06 82 ALA A N 1
ATOM 622 C CA . ALA A 1 82 ? -29.346 13.145 39.066 1.00 95.06 82 ALA A CA 1
ATOM 623 C C . ALA A 1 82 ? -28.005 13.529 38.436 1.00 95.06 82 ALA A C 1
ATOM 625 O O . ALA A 1 82 ? -27.954 13.875 37.254 1.00 95.06 82 ALA A O 1
ATOM 626 N N . TYR A 1 83 ? -26.913 13.449 39.189 1.00 94.81 83 TYR A N 1
ATOM 627 C CA . TYR A 1 83 ? -25.566 13.708 38.690 1.00 94.81 83 TYR A CA 1
ATOM 628 C C . TYR A 1 83 ? -24.511 12.859 39.406 1.00 94.81 83 TYR A C 1
ATOM 630 O O . TYR A 1 83 ? -24.764 12.296 40.471 1.00 94.81 83 TYR A O 1
ATOM 638 N N . VAL A 1 84 ? -23.331 12.745 38.792 1.00 94.88 84 VAL A N 1
ATOM 639 C CA . VAL A 1 84 ? -22.215 11.938 39.308 1.00 94.88 84 VAL A CA 1
ATOM 640 C C . VAL A 1 84 ? -21.207 12.830 40.024 1.00 94.88 84 VAL A C 1
ATOM 642 O O . VAL A 1 84 ? -20.740 13.822 39.460 1.00 94.88 84 VAL A O 1
ATOM 645 N N . ALA A 1 85 ? -20.831 12.466 41.246 1.00 93.25 85 ALA A N 1
ATOM 646 C CA . ALA A 1 85 ? -19.768 13.131 41.991 1.00 93.25 85 ALA A CA 1
ATOM 647 C C . ALA A 1 85 ? -18.927 12.123 42.778 1.00 93.25 85 ALA A C 1
ATOM 649 O O . ALA A 1 85 ? -19.382 11.021 43.079 1.00 93.25 85 ALA A O 1
ATOM 650 N N . GLU A 1 86 ? -17.696 12.502 43.106 1.00 91.81 86 GLU A N 1
ATOM 651 C CA . GLU A 1 86 ? -16.821 11.714 43.978 1.00 91.81 86 GLU A CA 1
ATOM 652 C C . GLU A 1 86 ? -17.449 11.548 45.370 1.00 91.81 86 GLU A C 1
ATOM 654 O O . GLU A 1 86 ? -17.936 12.520 45.960 1.00 91.81 86 GLU A O 1
ATOM 659 N N . GLU A 1 87 ? -17.425 10.329 45.906 1.00 88.75 87 GLU A N 1
ATOM 660 C CA . GLU A 1 87 ? -17.866 10.053 47.272 1.00 88.75 87 GLU A CA 1
ATOM 661 C C . GLU A 1 87 ? -17.065 10.896 48.292 1.00 88.75 87 GLU A C 1
ATOM 663 O O . GLU A 1 87 ? -15.866 11.130 48.097 1.00 88.75 87 GLU A O 1
ATOM 668 N N . PRO A 1 88 ? -17.693 11.399 49.376 1.00 85.38 88 PRO A N 1
ATOM 669 C CA . PRO A 1 88 ? -16.967 12.080 50.444 1.00 85.38 88 PRO A CA 1
ATOM 670 C C . PRO A 1 88 ? -15.796 11.237 50.955 1.00 85.38 88 PRO A C 1
ATOM 672 O O . PRO A 1 88 ? -15.945 10.044 51.212 1.00 85.38 88 PRO A O 1
ATOM 675 N N . ALA A 1 89 ? -14.629 11.860 51.122 1.00 67.56 89 ALA A N 1
ATOM 676 C CA . ALA A 1 89 ? -13.480 11.183 51.714 1.00 67.56 89 ALA A CA 1
ATOM 677 C C . ALA A 1 89 ? -13.817 10.747 53.152 1.00 67.56 89 ALA A C 1
ATOM 679 O O . ALA A 1 89 ? -14.278 11.567 53.946 1.00 67.56 89 ALA A O 1
ATOM 680 N N . GLY A 1 90 ? -13.583 9.472 53.479 1.00 62.25 90 GLY A N 1
ATOM 681 C CA . GLY A 1 90 ? -13.662 8.983 54.859 1.00 62.25 90 GLY A CA 1
ATOM 682 C C . GLY A 1 90 ? -12.620 9.655 55.764 1.00 62.25 90 GLY A C 1
ATOM 683 O O . GLY A 1 90 ? -11.631 10.199 55.274 1.00 62.25 90 GLY A O 1
ATOM 684 N N . GLU A 1 91 ? -12.836 9.614 57.082 1.00 51.25 91 GLU A N 1
ATOM 685 C CA . GLU A 1 91 ? -12.024 10.333 58.085 1.00 51.25 91 GLU A CA 1
ATOM 686 C C . GLU A 1 91 ? -10.535 9.920 58.152 1.00 51.25 91 GLU A C 1
ATOM 688 O O . GLU A 1 91 ? -9.735 10.636 58.749 1.00 51.25 91 GLU A O 1
ATOM 693 N N . GLU A 1 92 ? -10.110 8.828 57.510 1.00 50.81 92 GLU A N 1
ATOM 694 C CA . GLU A 1 92 ? -8.709 8.382 57.523 1.00 50.81 92 GLU A CA 1
ATOM 695 C C . GLU A 1 92 ? -7.928 8.850 56.283 1.00 50.81 92 GLU A C 1
ATOM 697 O O . GLU A 1 92 ? -7.812 8.149 55.275 1.00 50.81 92 GLU A O 1
ATOM 702 N N . LEU A 1 93 ? -7.334 10.043 56.363 1.00 48.97 93 LEU A N 1
ATOM 703 C CA . LEU A 1 93 ? -6.268 10.458 55.448 1.00 48.97 93 LEU A CA 1
ATOM 704 C C . LEU A 1 93 ? -4.913 9.957 55.962 1.00 48.97 93 LEU A C 1
ATOM 706 O O . LEU A 1 93 ? -4.581 10.109 57.133 1.00 48.97 93 LEU A O 1
ATOM 710 N N . ALA A 1 94 ? -4.101 9.406 55.060 1.00 50.50 94 ALA A N 1
ATOM 711 C CA . ALA A 1 94 ? -2.706 9.080 55.334 1.00 50.50 94 ALA A CA 1
ATOM 712 C C . ALA A 1 94 ? -1.928 10.350 55.735 1.00 50.50 94 ALA A C 1
ATOM 714 O O . ALA A 1 94 ? -1.804 11.282 54.934 1.00 50.50 94 ALA A O 1
ATOM 715 N N . GLU A 1 95 ? -1.377 10.389 56.949 1.00 45.09 95 GLU A N 1
ATOM 716 C CA . GLU A 1 95 ? -0.450 11.446 57.358 1.00 45.09 95 GLU A CA 1
ATOM 717 C C . GLU A 1 95 ? 0.938 11.176 56.762 1.00 45.09 95 GLU A C 1
ATOM 719 O O . GLU A 1 95 ? 1.686 10.298 57.197 1.00 45.09 95 GLU A O 1
ATOM 724 N N . TRP A 1 96 ? 1.309 11.963 55.754 1.00 48.41 96 TRP A N 1
ATOM 725 C CA . TRP A 1 96 ? 2.663 11.973 55.204 1.00 48.41 96 TRP A CA 1
ATOM 726 C C . TRP A 1 96 ? 3.492 12.996 55.989 1.00 48.41 96 TRP A C 1
ATOM 728 O O . TRP A 1 96 ? 3.476 14.190 55.687 1.00 48.41 96 TRP A O 1
ATOM 738 N N . GLY A 1 97 ? 4.198 12.552 57.032 1.00 45.81 97 GLY A N 1
ATOM 739 C CA . GLY A 1 97 ? 5.097 13.422 57.795 1.00 45.81 97 GLY A CA 1
ATOM 740 C C . GLY A 1 97 ? 6.131 14.104 56.884 1.00 45.81 97 GLY A C 1
ATOM 741 O O . GLY A 1 97 ? 6.770 13.448 56.059 1.00 45.81 97 GLY A O 1
ATOM 742 N N . ARG A 1 98 ? 6.315 15.427 57.018 1.00 40.16 98 ARG A N 1
ATOM 743 C CA . ARG A 1 98 ? 7.395 16.150 56.322 1.00 40.16 98 ARG A CA 1
ATOM 744 C C . ARG A 1 98 ? 8.749 15.589 56.755 1.00 40.16 98 ARG A C 1
ATOM 746 O O . ARG A 1 98 ? 9.003 15.429 57.946 1.00 40.16 98 ARG A O 1
ATOM 753 N N . TRP A 1 99 ? 9.632 15.368 55.784 1.00 43.62 99 TRP A N 1
ATOM 754 C CA . TRP A 1 99 ? 11.056 15.120 55.998 1.00 43.62 99 TRP A CA 1
ATOM 755 C C . TRP A 1 99 ? 11.642 16.181 56.941 1.00 43.62 99 TRP A C 1
ATOM 757 O O . TRP A 1 99 ? 11.834 17.332 56.555 1.00 43.62 99 TRP A O 1
ATOM 767 N N . GLY A 1 100 ? 11.897 15.806 58.192 1.00 40.19 100 GLY A N 1
ATOM 768 C CA . GLY A 1 100 ? 12.615 16.631 59.154 1.00 40.19 100 GLY A CA 1
ATOM 769 C C . GLY A 1 100 ? 14.080 16.220 59.185 1.00 40.19 100 GLY A C 1
ATOM 770 O O . GLY A 1 100 ? 14.426 15.226 59.821 1.00 40.19 100 GLY A O 1
ATOM 771 N N . CYS A 1 101 ? 14.954 16.978 58.524 1.00 38.19 101 CYS A N 1
ATOM 772 C CA . CYS A 1 101 ? 16.379 16.935 58.835 1.00 38.19 101 CYS A CA 1
ATOM 773 C C . CYS A 1 101 ? 16.565 17.519 60.243 1.00 38.19 101 CYS A C 1
ATOM 775 O O . CYS A 1 101 ? 16.470 18.731 60.420 1.00 38.19 101 CYS A O 1
ATOM 777 N N . ALA A 1 102 ? 16.825 16.687 61.252 1.00 46.56 102 ALA A N 1
ATOM 778 C CA . ALA A 1 102 ? 17.437 17.183 62.481 1.00 46.56 102 ALA A CA 1
ATOM 779 C C . ALA A 1 102 ? 18.952 17.332 62.234 1.00 46.56 102 ALA A C 1
ATOM 781 O O . ALA A 1 102 ? 19.544 16.434 61.628 1.00 46.56 102 ALA A O 1
ATOM 782 N N . PRO A 1 103 ? 19.601 18.432 62.659 1.00 40.69 103 PRO A N 1
ATOM 783 C CA . PRO A 1 103 ? 21.042 18.592 62.499 1.00 40.69 103 PRO A CA 1
ATOM 784 C C . PRO A 1 103 ? 21.767 17.475 63.261 1.00 40.69 103 PRO A C 1
ATOM 786 O O . PRO A 1 103 ? 21.597 17.320 64.469 1.00 40.69 103 PRO A O 1
ATOM 789 N N . GLY A 1 104 ? 22.549 16.665 62.544 1.00 42.66 104 GLY A N 1
ATOM 790 C CA . GLY A 1 104 ? 23.349 15.598 63.140 1.00 42.66 104 GLY A CA 1
ATOM 791 C C . GLY A 1 104 ? 24.389 16.169 64.106 1.00 42.66 104 GLY A C 1
ATOM 792 O O . GLY A 1 104 ? 25.117 17.103 63.767 1.00 42.66 104 GLY A O 1
ATOM 793 N N . GLY A 1 105 ? 24.460 15.608 65.314 1.00 47.53 105 GLY A N 1
ATOM 794 C CA . GLY A 1 105 ? 25.534 15.900 66.261 1.00 47.53 105 GLY A CA 1
ATOM 795 C C . GLY A 1 105 ? 26.896 15.487 65.694 1.00 47.53 105 GLY A C 1
ATOM 796 O O . GLY A 1 105 ? 27.016 14.459 65.028 1.00 47.53 105 GLY A O 1
ATOM 797 N N . LYS A 1 106 ? 27.930 16.297 65.950 1.00 38.22 106 LYS A N 1
ATOM 798 C CA . LYS A 1 106 ? 29.315 15.991 65.565 1.00 38.22 106 LYS A CA 1
ATOM 799 C C . LYS A 1 106 ? 29.813 14.761 66.333 1.00 38.22 106 LYS A C 1
ATOM 801 O O . LYS A 1 106 ? 29.940 14.818 67.552 1.00 38.22 106 LYS A O 1
ATOM 806 N N . GLY A 1 107 ? 30.138 13.685 65.618 1.00 48.84 107 GLY A N 1
ATOM 807 C CA . GLY A 1 107 ? 31.055 12.656 66.116 1.00 48.84 107 GLY A CA 1
ATOM 808 C C . GLY A 1 107 ? 32.497 13.177 66.125 1.00 48.84 107 GLY A C 1
ATOM 809 O O . GLY A 1 107 ? 32.819 14.121 65.398 1.00 48.84 107 GLY A O 1
ATOM 810 N N . THR A 1 108 ? 33.363 12.565 66.932 1.00 50.06 108 THR A N 1
ATOM 811 C CA . THR A 1 108 ? 34.741 13.007 67.233 1.00 50.06 108 THR A CA 1
ATOM 812 C C . THR A 1 108 ? 35.707 13.067 66.045 1.00 50.06 108 THR A C 1
ATOM 814 O O . THR A 1 108 ? 36.816 13.568 66.200 1.00 50.06 108 THR A O 1
ATOM 817 N N . ASP A 1 109 ? 35.280 12.653 64.850 1.00 55.88 109 ASP A N 1
ATOM 818 C CA . ASP A 1 109 ? 36.171 12.443 63.702 1.00 55.88 109 ASP A CA 1
ATOM 819 C C . ASP A 1 109 ? 35.785 13.312 62.481 1.00 55.88 109 ASP A C 1
ATOM 821 O O . ASP A 1 109 ? 36.255 13.105 61.364 1.00 55.88 109 ASP A O 1
ATOM 825 N N . GLY A 1 110 ? 34.905 14.304 62.665 1.00 46.59 110 GLY A N 1
ATOM 826 C CA . GLY A 1 110 ? 34.667 15.369 61.678 1.00 46.59 110 GLY A CA 1
ATOM 827 C C . GLY A 1 110 ? 33.935 14.980 60.381 1.00 46.59 110 GLY A C 1
ATOM 828 O O . GLY A 1 110 ? 33.758 15.844 59.524 1.00 46.59 110 GLY A O 1
ATOM 829 N N . LYS A 1 111 ? 33.458 13.737 60.217 1.00 45.62 111 LYS A N 1
ATOM 830 C CA . LYS A 1 111 ? 32.634 13.320 59.063 1.00 45.62 111 LYS A CA 1
ATOM 831 C C . LYS A 1 111 ? 31.154 13.164 59.434 1.00 45.62 111 LYS A C 1
ATOM 833 O O . LYS A 1 111 ? 30.811 12.440 60.364 1.00 45.62 111 LYS A O 1
ATOM 838 N N . LEU A 1 112 ? 30.280 13.824 58.667 1.00 41.19 112 LEU A N 1
ATOM 839 C CA . LEU A 1 112 ? 28.823 13.649 58.712 1.00 41.19 112 LEU A CA 1
ATOM 840 C C . LEU A 1 112 ? 28.465 12.235 58.232 1.00 41.19 112 LEU A C 1
ATOM 842 O O . LEU A 1 112 ? 28.655 11.914 57.061 1.00 41.19 112 LEU A O 1
ATOM 846 N N . THR A 1 113 ? 27.936 11.396 59.119 1.00 43.12 113 THR A N 1
ATOM 847 C CA . THR A 1 113 ? 27.346 10.103 58.756 1.00 43.12 113 THR A CA 1
ATOM 848 C C . THR A 1 113 ? 25.825 10.235 58.761 1.00 43.12 113 THR A C 1
ATOM 850 O O . THR A 1 113 ? 25.198 10.444 59.798 1.00 43.12 113 THR A O 1
ATOM 853 N N . ALA A 1 114 ? 25.210 10.159 57.581 1.00 39.75 114 ALA A N 1
ATOM 854 C CA . ALA A 1 114 ? 23.761 10.050 57.464 1.00 39.75 114 ALA A CA 1
ATOM 855 C C . ALA A 1 114 ? 23.346 8.613 57.817 1.00 39.75 114 ALA A C 1
ATOM 857 O O . ALA A 1 114 ? 23.786 7.664 57.173 1.00 39.75 114 ALA A O 1
ATOM 858 N N . THR A 1 115 ? 22.501 8.443 58.833 1.00 44.47 115 THR A N 1
ATOM 859 C CA . THR A 1 115 ? 21.782 7.182 59.070 1.00 44.47 115 THR A CA 1
ATOM 860 C C . THR A 1 115 ? 20.416 7.260 58.380 1.00 44.47 115 THR A C 1
ATOM 862 O O . THR A 1 115 ? 19.699 8.242 58.590 1.00 44.47 115 THR A O 1
ATOM 865 N N . PRO A 1 116 ? 20.002 6.266 57.571 1.00 40.16 116 PRO A N 1
ATOM 866 C CA . PRO A 1 116 ? 18.639 6.223 57.059 1.00 40.16 116 PRO A CA 1
ATOM 867 C C . PRO A 1 116 ? 17.700 5.811 58.200 1.00 40.16 116 PRO A C 1
ATOM 869 O O . PRO A 1 116 ? 17.790 4.694 58.707 1.00 40.16 116 PRO A O 1
ATOM 872 N N . ARG A 1 117 ? 16.785 6.691 58.624 1.00 46.84 117 ARG A N 1
ATOM 873 C CA . ARG A 1 117 ? 15.629 6.262 59.428 1.00 46.84 117 ARG A CA 1
ATOM 874 C C . ARG A 1 117 ? 14.553 5.724 58.488 1.00 46.84 117 ARG A C 1
ATOM 876 O O . ARG A 1 117 ? 14.147 6.409 57.555 1.00 46.84 117 ARG A O 1
ATOM 883 N N . ALA A 1 118 ? 14.115 4.496 58.757 1.00 45.81 118 ALA A N 1
ATOM 884 C CA . ALA A 1 118 ? 13.011 3.844 58.069 1.00 45.81 118 ALA A CA 1
ATOM 885 C C . ALA A 1 118 ? 11.716 4.670 58.166 1.00 45.81 118 ALA A C 1
ATOM 887 O O . ALA A 1 118 ? 11.426 5.305 59.183 1.00 45.81 118 ALA A O 1
ATOM 888 N N . TRP A 1 119 ? 10.966 4.638 57.070 1.00 46.94 119 TRP A N 1
ATOM 889 C CA . TRP A 1 119 ? 9.726 5.363 56.834 1.00 46.94 119 TRP A CA 1
ATOM 890 C C . TRP A 1 119 ? 8.602 4.895 57.784 1.00 46.94 119 TRP A C 1
ATOM 892 O O . TRP A 1 119 ? 8.467 3.700 58.036 1.00 46.94 119 TRP A O 1
ATOM 902 N N . LYS A 1 120 ? 7.794 5.826 58.315 1.00 44.09 120 LYS A N 1
ATOM 903 C CA . LYS A 1 120 ? 6.604 5.548 59.149 1.00 44.09 120 LYS A CA 1
ATOM 904 C C . LYS A 1 120 ? 5.385 6.310 58.618 1.00 44.09 120 LYS A C 1
ATOM 906 O O . LYS A 1 120 ? 4.880 7.201 59.293 1.00 44.09 120 LYS A O 1
ATOM 911 N N . GLY A 1 121 ? 4.927 6.014 57.408 1.00 50.03 121 GLY A N 1
ATOM 912 C CA . GLY A 1 121 ? 3.572 6.413 57.025 1.00 50.03 121 GLY A CA 1
ATOM 913 C C . GLY A 1 121 ? 2.588 5.316 57.393 1.00 50.03 121 GLY A C 1
ATOM 914 O O . GLY A 1 121 ? 2.809 4.147 57.075 1.00 50.03 121 GLY A O 1
ATOM 915 N N . VAL A 1 122 ? 1.519 5.704 58.082 1.00 49.44 122 VAL A N 1
ATOM 916 C CA . VAL A 1 122 ? 0.337 4.875 58.314 1.00 49.44 122 VAL A CA 1
ATOM 917 C C . VAL A 1 122 ? -0.788 5.502 57.500 1.00 49.44 122 VAL A C 1
ATOM 919 O O . VAL A 1 122 ? -1.091 6.682 57.657 1.00 49.44 122 VAL A O 1
ATOM 922 N N . GLY A 1 123 ? -1.360 4.728 56.586 1.00 54.91 123 GLY A N 1
ATOM 923 C CA . GLY A 1 123 ? -2.493 5.140 55.772 1.00 54.91 123 GLY A CA 1
ATOM 924 C C . GLY A 1 123 ? -2.878 4.046 54.787 1.00 54.91 123 GLY A C 1
ATOM 925 O O . GLY A 1 123 ? -2.010 3.365 54.240 1.00 54.91 123 GLY A O 1
ATOM 926 N N . ILE A 1 124 ? -4.178 3.858 54.579 1.00 55.88 124 ILE A N 1
ATOM 927 C CA . ILE A 1 124 ? -4.695 2.907 53.595 1.00 55.88 124 ILE A CA 1
ATOM 928 C C . ILE A 1 124 ? -4.551 3.561 52.218 1.00 55.88 124 ILE A C 1
ATOM 930 O O . ILE A 1 124 ? -5.197 4.566 51.925 1.00 55.88 124 ILE A O 1
ATOM 934 N N . TRP A 1 125 ? -3.673 3.021 51.374 1.00 60.97 125 TRP A N 1
ATOM 935 C CA . TRP A 1 125 ? -3.585 3.445 49.978 1.00 60.97 125 TRP A CA 1
ATOM 936 C C . TRP A 1 125 ? -4.889 3.082 49.251 1.00 60.97 125 TRP A C 1
ATOM 938 O O . TRP A 1 125 ? -5.355 1.947 49.345 1.00 60.97 125 TRP A O 1
ATOM 948 N N . GLN A 1 126 ? -5.477 4.047 48.541 1.00 67.50 126 GLN A N 1
ATOM 949 C CA . GLN A 1 126 ? -6.664 3.849 47.709 1.00 67.50 126 GLN A CA 1
ATOM 950 C C . GLN A 1 126 ? -6.301 4.082 46.242 1.00 67.50 126 GLN A C 1
ATOM 952 O O . GLN A 1 126 ? -5.780 5.143 45.896 1.00 67.50 126 GLN A O 1
ATOM 957 N N . GLU A 1 127 ? -6.595 3.098 45.396 1.00 74.00 127 GLU A N 1
ATOM 958 C CA . GLU A 1 127 ? -6.361 3.152 43.951 1.00 74.00 127 GLU A CA 1
ATOM 959 C C . GLU A 1 127 ? -7.311 4.156 43.271 1.00 74.00 127 GLU A C 1
ATOM 961 O O . GLU A 1 127 ? -8.499 4.212 43.596 1.00 74.00 127 GLU A O 1
ATOM 966 N N . ASP A 1 128 ? -6.820 4.939 42.310 1.00 82.81 128 ASP A N 1
ATOM 967 C CA . ASP A 1 128 ? -7.666 5.748 41.424 1.00 82.81 128 ASP A CA 1
ATOM 968 C C . ASP A 1 128 ? -7.912 5.034 40.084 1.00 82.81 128 ASP A C 1
ATOM 970 O O . ASP A 1 128 ? -7.341 3.985 39.804 1.00 82.81 128 ASP A O 1
ATOM 974 N N . TRP A 1 129 ? -8.807 5.566 39.255 1.00 81.31 129 TRP A N 1
ATOM 975 C CA . TRP A 1 129 ? -9.159 4.944 37.976 1.00 81.31 129 TRP A CA 1
ATOM 976 C C . TRP A 1 129 ? -8.073 5.039 36.890 1.00 81.31 129 TRP A C 1
ATOM 978 O O . TRP A 1 129 ? -8.214 4.380 35.862 1.00 81.31 129 TRP A O 1
ATOM 988 N N . GLY A 1 130 ? -6.994 5.812 37.094 1.00 79.88 130 GLY A N 1
ATOM 989 C CA . GLY A 1 130 ? -5.906 6.001 36.124 1.00 79.88 130 GLY A CA 1
ATOM 990 C C . GLY A 1 130 ? -6.386 6.307 34.697 1.00 79.88 130 GLY A C 1
ATOM 991 O O . GLY A 1 130 ? -7.486 6.804 34.517 1.00 79.88 130 GLY A O 1
ATOM 992 N N . GLU A 1 131 ? -5.571 6.050 33.667 1.00 74.31 131 GLU A N 1
ATOM 993 C CA . GLU A 1 131 ? -6.020 6.050 32.254 1.00 74.31 131 GLU A CA 1
ATOM 994 C C . GLU A 1 131 ? -6.817 7.313 31.824 1.00 74.31 131 GLU A C 1
ATOM 996 O O . GLU A 1 131 ? -7.886 7.223 31.229 1.00 74.31 131 GLU A O 1
ATOM 1001 N N . LEU A 1 132 ? -6.290 8.507 32.150 1.00 80.12 132 LEU A N 1
ATOM 1002 C CA . LEU A 1 132 ? -6.923 9.844 32.018 1.00 80.12 132 LEU A CA 1
ATOM 1003 C C . LEU A 1 132 ? -7.963 10.221 33.099 1.00 80.12 132 LEU A C 1
ATOM 1005 O O . LEU A 1 132 ? -8.463 11.344 33.108 1.00 80.12 132 LEU A O 1
ATOM 1009 N N . TYR A 1 133 ? -8.240 9.338 34.055 1.00 82.88 133 TYR A N 1
ATOM 1010 C CA . TYR A 1 133 ? -9.079 9.538 35.247 1.00 82.88 133 TYR A CA 1
ATOM 1011 C C . TYR A 1 133 ? -8.287 9.593 36.558 1.00 82.88 133 TYR A C 1
ATOM 1013 O O . TYR A 1 133 ? -8.809 9.265 37.626 1.00 82.88 133 TYR A O 1
ATOM 1021 N N . THR A 1 134 ? -7.038 10.056 36.499 1.00 81.25 134 THR A N 1
ATOM 1022 C CA . THR A 1 134 ? -6.211 10.296 37.687 1.00 81.25 134 THR A CA 1
ATOM 1023 C C . THR A 1 134 ? -6.951 11.175 38.701 1.00 81.25 134 THR A C 1
ATOM 1025 O O . THR A 1 134 ? -7.512 12.218 38.357 1.00 81.25 134 THR A O 1
ATOM 1028 N N . GLY A 1 135 ? -6.969 10.743 39.962 1.00 79.81 135 GLY A N 1
ATOM 1029 C CA . GLY A 1 135 ? -7.674 11.403 41.061 1.00 79.81 135 GLY A CA 1
ATOM 1030 C C . GLY A 1 135 ? -9.168 11.075 41.198 1.00 79.81 135 GLY A C 1
ATOM 1031 O O . GLY A 1 135 ? -9.777 11.539 42.163 1.00 79.81 135 GLY A O 1
ATOM 1032 N N . LYS A 1 136 ? -9.769 10.284 40.296 1.00 86.62 136 LYS A N 1
ATOM 1033 C CA . LYS A 1 136 ? -11.136 9.753 40.468 1.00 86.62 136 LYS A CA 1
ATOM 1034 C C . LYS A 1 136 ? -11.074 8.412 41.185 1.00 86.62 136 LYS A C 1
ATOM 1036 O O . LYS A 1 136 ? -10.405 7.510 40.685 1.00 86.62 136 LYS A O 1
ATOM 1041 N N . ARG A 1 137 ? -11.742 8.257 42.334 1.00 86.19 137 ARG A N 1
ATOM 1042 C CA . ARG A 1 137 ? -11.635 7.027 43.143 1.00 86.19 137 ARG A CA 1
ATOM 1043 C C . ARG A 1 137 ? -12.966 6.310 43.236 1.00 86.19 137 ARG A C 1
ATOM 1045 O O . ARG A 1 137 ? -13.059 5.193 42.736 1.00 86.19 137 ARG A O 1
ATOM 1052 N N . THR A 1 138 ? -13.977 6.937 43.824 1.00 89.50 138 THR A N 1
ATOM 1053 C CA . THR A 1 138 ? -15.304 6.328 43.969 1.00 89.50 138 THR A CA 1
ATOM 1054 C C . THR A 1 138 ? -16.397 7.287 43.487 1.00 89.50 138 THR A C 1
ATOM 1056 O O . THR A 1 138 ? -17.113 7.886 44.292 1.00 89.50 138 THR A O 1
ATOM 1059 N N . PRO A 1 139 ? -16.544 7.468 42.160 1.00 92.31 139 PRO A N 1
ATOM 1060 C CA . PRO A 1 139 ? -17.716 8.110 41.575 1.0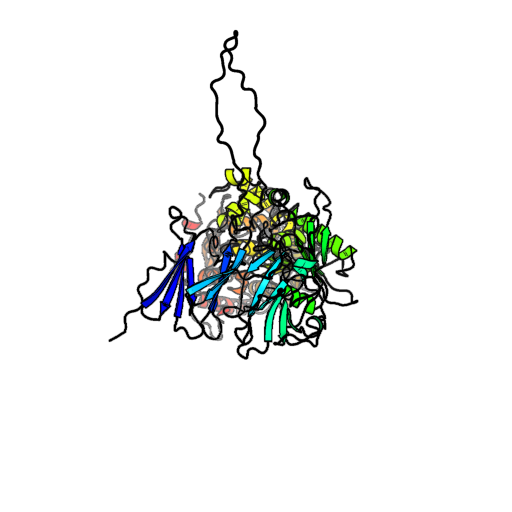0 92.31 139 PRO A CA 1
ATOM 1061 C C . PRO A 1 139 ? -19.022 7.472 42.071 1.00 92.31 139 PRO A C 1
ATOM 1063 O O . PRO A 1 139 ? -19.182 6.253 42.011 1.00 92.31 139 PRO A O 1
ATOM 1066 N N . THR A 1 140 ? -19.975 8.284 42.525 1.00 93.25 140 THR A N 1
ATOM 1067 C CA . THR A 1 140 ? -21.312 7.836 42.940 1.00 93.25 140 THR A CA 1
ATOM 1068 C C . THR A 1 140 ? -22.395 8.844 42.539 1.00 93.25 140 THR A C 1
ATOM 1070 O O . THR A 1 140 ? -22.103 9.897 41.966 1.00 93.25 140 THR A O 1
ATOM 1073 N N . LEU A 1 141 ? -23.663 8.507 42.789 1.00 94.25 141 LEU A N 1
ATOM 1074 C CA . LEU A 1 141 ? -24.822 9.281 42.344 1.00 94.25 141 LEU A CA 1
ATOM 1075 C C . LEU A 1 141 ? -25.406 10.161 43.448 1.00 94.25 141 LEU A C 1
ATOM 1077 O O . LEU A 1 141 ? -25.599 9.729 44.586 1.00 94.25 141 LEU A O 1
ATOM 1081 N N . PHE A 1 142 ? -25.775 11.375 43.054 1.00 94.00 142 PHE A N 1
ATOM 1082 C CA . PHE A 1 142 ? -26.498 12.341 43.868 1.00 94.00 142 PHE A CA 1
ATOM 1083 C C . PHE A 1 142 ? -27.714 12.850 43.105 1.00 94.00 142 PHE A C 1
ATOM 1085 O O . PHE A 1 142 ? -27.691 12.931 41.878 1.00 94.00 142 PHE A O 1
ATOM 1092 N N . VAL A 1 143 ? -28.770 13.203 43.831 1.00 94.44 143 VAL A N 1
ATOM 1093 C CA . VAL A 1 143 ? -29.982 13.807 43.277 1.00 94.44 143 VAL A CA 1
ATOM 1094 C C . VAL A 1 143 ? -30.187 15.165 43.926 1.00 94.44 143 VAL A C 1
ATOM 1096 O O . VAL A 1 143 ? -30.242 15.272 45.149 1.00 94.44 143 VAL A O 1
ATOM 1099 N N . LEU A 1 144 ? -30.286 16.192 43.090 1.00 94.12 144 LEU A N 1
ATOM 1100 C CA . LEU A 1 144 ? -30.788 17.507 43.451 1.00 94.12 144 LEU A CA 1
ATOM 1101 C C . LEU A 1 144 ? -32.304 17.519 43.254 1.00 94.12 144 LEU A C 1
ATOM 1103 O O . LEU A 1 144 ? -32.779 17.353 42.131 1.00 94.12 144 LEU A O 1
ATOM 1107 N N . ASP A 1 145 ? -33.040 17.738 44.333 1.00 92.50 145 ASP A N 1
ATOM 1108 C CA . ASP A 1 145 ? -34.476 18.000 44.313 1.00 92.50 145 ASP A CA 1
ATOM 1109 C C . ASP A 1 145 ? -34.715 19.510 44.178 1.00 92.50 145 ASP A C 1
ATOM 1111 O O . ASP A 1 145 ? -34.156 20.295 44.945 1.00 92.50 145 ASP A O 1
ATOM 1115 N N . LEU A 1 146 ? -35.481 19.934 43.172 1.00 92.19 146 LEU A N 1
ATOM 1116 C CA . LEU A 1 146 ? -35.723 21.349 42.868 1.00 92.19 146 LEU A CA 1
ATOM 1117 C C . LEU A 1 146 ? -36.921 21.932 43.621 1.00 92.19 146 LEU A C 1
ATOM 1119 O O . LEU A 1 146 ? -37.088 23.152 43.633 1.00 92.19 146 LEU A O 1
ATOM 1123 N N . GLU A 1 147 ? -37.742 21.098 44.258 1.00 90.25 147 GLU A N 1
ATOM 1124 C CA . GLU A 1 147 ? -38.830 21.559 45.118 1.00 90.25 147 GLU A CA 1
ATOM 1125 C C . GLU A 1 147 ? -38.287 21.898 46.508 1.00 90.25 147 GLU A C 1
ATOM 1127 O O . GLU A 1 147 ? -38.557 22.974 47.048 1.00 90.25 147 GLU A O 1
ATOM 1132 N N . THR A 1 148 ? -37.461 21.013 47.070 1.00 90.62 148 THR A N 1
ATOM 1133 C CA . THR A 1 148 ? -36.855 21.201 48.398 1.00 90.62 148 THR A CA 1
ATOM 1134 C C . THR A 1 148 ? -35.492 21.892 48.350 1.00 90.62 148 THR A C 1
ATOM 1136 O O . THR A 1 148 ? -35.005 22.356 49.383 1.00 90.62 148 THR A O 1
ATOM 1139 N N . TRP A 1 149 ? -34.869 21.972 47.169 1.00 92.31 149 TRP A N 1
ATOM 1140 C CA . TRP A 1 149 ? -33.499 22.456 46.961 1.00 92.31 149 TRP A CA 1
ATOM 1141 C C . TRP A 1 149 ? -32.444 21.679 47.757 1.00 92.31 149 TRP A C 1
ATOM 1143 O O . TRP A 1 149 ? -31.398 22.224 48.120 1.00 92.31 149 TRP A O 1
ATOM 1153 N N . THR A 1 150 ? -32.704 20.398 48.029 1.00 91.00 150 THR A N 1
ATOM 1154 C CA . THR A 1 150 ? -31.780 19.520 48.752 1.00 91.00 150 THR A CA 1
ATOM 1155 C C . THR A 1 150 ? -31.027 18.599 47.807 1.00 91.00 150 THR A C 1
ATOM 1157 O O . THR A 1 150 ? -31.597 18.059 46.861 1.00 91.00 150 THR A O 1
ATOM 1160 N N . VAL A 1 151 ? -29.755 18.362 48.116 1.00 91.69 151 VAL A N 1
ATOM 1161 C CA . VAL A 1 151 ? -28.936 17.338 47.467 1.00 91.69 151 VAL A CA 1
ATOM 1162 C C . VAL A 1 151 ? -28.881 16.106 48.370 1.00 91.69 151 VAL A C 1
ATOM 1164 O O . VAL A 1 151 ? -28.561 16.216 49.552 1.00 91.69 151 VAL A O 1
ATOM 1167 N N . ALA A 1 152 ? -29.148 14.924 47.827 1.00 91.25 152 ALA A N 1
ATOM 1168 C CA . ALA A 1 152 ? -29.059 13.664 48.561 1.00 91.25 152 ALA A CA 1
ATOM 1169 C C . ALA A 1 152 ? -28.239 12.632 47.783 1.00 91.25 152 ALA A C 1
ATOM 1171 O O . ALA A 1 152 ? -28.305 12.572 46.556 1.00 91.25 152 ALA A O 1
ATOM 1172 N N . ARG A 1 153 ? -27.464 11.810 48.499 1.00 91.31 153 ARG A N 1
ATOM 1173 C CA . ARG A 1 153 ? -26.786 10.645 47.917 1.00 91.31 153 ARG A CA 1
ATOM 1174 C C . ARG A 1 153 ? -27.820 9.567 47.602 1.00 91.31 153 ARG A C 1
ATOM 1176 O O . ARG A 1 153 ? -28.695 9.299 48.421 1.00 91.31 153 ARG A O 1
ATOM 1183 N N . VAL A 1 154 ? -27.682 8.911 46.454 1.00 91.19 154 VAL A N 1
ATOM 1184 C CA . VAL A 1 154 ? -28.469 7.716 46.132 1.00 91.19 154 VAL A CA 1
ATOM 1185 C C . VAL A 1 154 ? -27.906 6.526 46.913 1.00 91.19 154 VAL A C 1
ATOM 1187 O O . VAL A 1 154 ? -26.755 6.133 46.720 1.00 91.19 154 VAL A O 1
ATOM 1190 N N . CYS A 1 155 ? -28.713 5.962 47.809 1.00 88.50 155 CYS A N 1
ATOM 1191 C CA . CYS A 1 155 ? -28.351 4.802 48.629 1.00 88.50 155 CYS A CA 1
ATOM 1192 C C . CYS A 1 155 ? -28.848 3.486 47.989 1.00 88.50 155 CYS A C 1
ATOM 1194 O O . CYS A 1 155 ? -29.634 3.507 47.043 1.00 88.50 155 CYS A O 1
ATOM 1196 N N . GLY A 1 156 ? -28.386 2.334 48.489 1.00 87.50 156 GLY A N 1
ATOM 1197 C CA . GLY A 1 156 ? -28.781 1.006 47.979 1.00 87.50 156 GLY A CA 1
ATOM 1198 C C . GLY A 1 156 ? -28.003 0.526 46.745 1.00 87.50 156 GLY A C 1
ATOM 1199 O O . GLY A 1 156 ? -28.258 -0.564 46.241 1.00 87.50 156 GLY A O 1
ATOM 1200 N N . LEU A 1 157 ? -27.042 1.315 46.251 1.00 90.81 157 LEU A N 1
ATOM 1201 C CA . LEU A 1 157 ? -26.112 0.896 45.197 1.00 90.81 157 LEU A CA 1
ATOM 1202 C C . LEU A 1 157 ? -25.069 -0.102 45.746 1.00 90.81 157 LEU A C 1
ATOM 1204 O O . LEU A 1 157 ? -24.732 -0.025 46.931 1.00 90.81 157 LEU A O 1
ATOM 1208 N N . PRO A 1 158 ? -24.520 -1.007 44.912 1.00 89.12 158 PRO A N 1
ATOM 1209 C CA . PRO A 1 158 ? -23.539 -1.996 45.359 1.00 89.12 158 PRO A CA 1
ATOM 1210 C C . PRO A 1 158 ? -22.319 -1.370 46.048 1.00 89.12 158 PRO A C 1
ATOM 1212 O O . PRO A 1 158 ? -21.718 -0.423 45.536 1.00 89.12 158 PRO A O 1
ATOM 1215 N N . ALA A 1 159 ? -21.922 -1.925 47.194 1.00 84.88 159 ALA A N 1
ATOM 1216 C CA . ALA A 1 159 ? -20.705 -1.511 47.890 1.00 84.88 159 ALA A CA 1
ATOM 1217 C C . ALA A 1 159 ? -19.442 -1.838 47.067 1.00 84.88 159 ALA A C 1
ATOM 1219 O O . ALA A 1 159 ? -19.457 -2.734 46.225 1.00 84.88 159 ALA A O 1
ATOM 1220 N N . ASP A 1 160 ? -18.344 -1.122 47.333 1.00 85.94 160 ASP A N 1
ATOM 1221 C CA . ASP A 1 160 ? -17.053 -1.276 46.636 1.00 85.94 160 ASP A CA 1
ATOM 1222 C C . ASP A 1 160 ? -17.177 -1.203 45.099 1.00 85.94 160 ASP A C 1
ATOM 1224 O O . ASP A 1 160 ? -16.609 -2.002 44.346 1.00 85.94 160 ASP A O 1
ATOM 1228 N N . SER A 1 161 ? -17.959 -0.231 44.627 1.00 89.50 161 SER A N 1
ATOM 1229 C CA . SER A 1 161 ? -18.184 0.010 43.208 1.00 89.50 161 SER A CA 1
ATOM 1230 C C . SER A 1 161 ? -18.173 1.499 42.872 1.00 89.50 161 SER A C 1
ATOM 1232 O O . SER A 1 161 ? -18.446 2.347 43.721 1.00 89.50 161 SER A O 1
ATOM 1234 N N . SER A 1 162 ? -17.855 1.807 41.618 1.00 92.00 162 SER A N 1
ATOM 1235 C CA . SER A 1 162 ? -18.026 3.137 41.039 1.00 92.00 162 SER A CA 1
ATOM 1236 C C . SER A 1 162 ? -19.276 3.153 40.175 1.00 92.00 162 SER A C 1
ATOM 1238 O O . SER A 1 162 ? -19.554 2.183 39.468 1.00 92.00 162 SER A O 1
ATOM 1240 N N . VAL A 1 163 ? -20.025 4.251 40.204 1.00 93.50 163 VAL A N 1
ATOM 1241 C CA . VAL A 1 163 ? -21.323 4.370 39.533 1.00 93.50 163 VAL A CA 1
ATOM 1242 C C . VAL A 1 163 ? -21.380 5.641 38.698 1.00 93.50 163 VAL A C 1
ATOM 1244 O O . VAL A 1 163 ? -21.009 6.717 39.166 1.00 93.50 163 VAL A O 1
ATOM 1247 N N . ALA A 1 164 ? -21.863 5.532 37.459 1.00 94.06 164 ALA A N 1
ATOM 1248 C CA . ALA A 1 164 ? -22.057 6.684 36.582 1.00 94.06 164 ALA A CA 1
ATOM 1249 C C . ALA A 1 164 ? -23.114 6.450 35.494 1.00 94.06 164 ALA A C 1
ATOM 1251 O O . ALA A 1 164 ? -23.861 5.470 35.529 1.00 94.06 164 ALA A O 1
ATOM 1252 N N . LEU A 1 165 ? -23.183 7.380 34.532 1.00 93.31 165 LEU A N 1
ATOM 1253 C CA . LEU A 1 165 ? -24.116 7.367 33.402 1.00 93.31 165 LEU A CA 1
ATOM 1254 C C . LEU A 1 165 ? -25.584 7.134 33.830 1.00 93.31 165 LEU A C 1
ATOM 1256 O O . LEU A 1 165 ? -26.240 6.249 33.276 1.00 93.31 165 LEU A O 1
ATOM 1260 N N . PRO A 1 166 ? -26.107 7.901 34.811 1.00 95.19 166 PRO A N 1
ATOM 1261 C CA . PRO A 1 166 ? -27.488 7.771 35.245 1.00 95.19 166 PRO A CA 1
ATOM 1262 C C . PRO A 1 166 ? -28.450 8.184 34.127 1.00 95.19 166 PRO A C 1
ATOM 1264 O O . PRO A 1 166 ? -28.210 9.161 33.411 1.00 95.19 166 PRO A O 1
ATOM 1267 N N . VAL A 1 167 ? -29.568 7.475 34.022 1.00 95.25 167 VAL A N 1
ATOM 1268 C CA . VAL A 1 167 ? -30.753 7.859 33.250 1.00 95.25 167 VAL A CA 1
ATOM 1269 C C . VAL A 1 167 ? -31.997 7.580 34.085 1.00 95.25 167 VAL A C 1
ATOM 1271 O O . VAL A 1 167 ? -32.087 6.541 34.732 1.00 95.25 167 VAL A O 1
ATOM 1274 N N . TRP A 1 168 ? -32.947 8.511 34.093 1.00 95.38 168 TRP A N 1
ATOM 1275 C CA . TRP A 1 168 ? -34.226 8.298 34.769 1.00 95.38 168 TRP A CA 1
ATOM 1276 C C . TRP A 1 168 ? -35.065 7.276 34.021 1.00 95.38 168 TRP A C 1
ATOM 1278 O O . TRP A 1 168 ? -35.064 7.264 32.787 1.00 95.38 168 TRP A O 1
ATOM 1288 N N . ASP A 1 169 ? -35.779 6.438 34.771 1.00 93.81 169 ASP A N 1
ATOM 1289 C CA . ASP A 1 169 ? -36.824 5.614 34.182 1.00 93.81 169 ASP A CA 1
ATOM 1290 C C . ASP A 1 169 ? -37.943 6.496 33.579 1.00 93.81 169 ASP A C 1
ATOM 1292 O O . ASP A 1 169 ? -38.087 7.668 33.952 1.00 93.81 169 ASP A O 1
ATOM 1296 N N . PRO A 1 170 ? -38.739 5.970 32.630 1.00 93.81 170 PRO A N 1
ATOM 1297 C CA . PRO A 1 170 ? -39.798 6.731 31.967 1.00 93.81 170 PRO A CA 1
ATOM 1298 C C . PRO A 1 170 ? -40.875 7.282 32.912 1.00 93.81 170 PRO A C 1
ATOM 1300 O O . PRO A 1 170 ? -41.562 8.235 32.554 1.00 93.81 170 PRO A O 1
ATOM 1303 N N . GLU A 1 171 ? -41.031 6.695 34.102 1.00 90.69 171 GLU A N 1
ATOM 1304 C CA . GLU A 1 171 ? -41.997 7.126 35.117 1.00 90.69 171 GLU A CA 1
ATOM 1305 C C . GLU A 1 171 ? -41.402 8.146 36.107 1.00 90.69 171 GLU A C 1
ATOM 1307 O O . GLU A 1 171 ? -42.131 8.692 36.934 1.00 90.69 171 GLU A O 1
ATOM 1312 N N . GLY A 1 172 ? -40.093 8.408 36.050 1.00 90.94 172 GLY A N 1
ATOM 1313 C CA . GLY A 1 172 ? -39.366 9.257 36.990 1.00 90.94 172 GLY A CA 1
ATOM 1314 C C . GLY A 1 172 ? -39.246 8.685 38.407 1.00 90.94 172 GLY A C 1
ATOM 1315 O O . GLY A 1 172 ? -39.006 9.447 39.344 1.00 90.94 172 GLY A O 1
ATOM 1316 N N . LYS A 1 173 ? -39.436 7.377 38.615 1.00 89.62 173 LYS A N 1
ATOM 1317 C CA . LYS A 1 173 ? -39.443 6.767 39.964 1.00 89.62 173 LYS A CA 1
ATOM 1318 C C . LYS A 1 173 ? -38.071 6.274 40.418 1.00 89.62 173 LYS A C 1
ATOM 1320 O O . LYS A 1 173 ? -37.816 6.169 41.618 1.00 89.62 173 LYS A O 1
ATOM 1325 N N . GLY A 1 174 ? -37.186 5.989 39.479 1.00 92.94 174 GLY A N 1
ATOM 1326 C CA . GLY A 1 174 ? -35.866 5.440 39.717 1.00 92.94 174 GLY A CA 1
ATOM 1327 C C . GLY A 1 174 ? -34.859 5.827 38.642 1.00 92.94 174 GLY A C 1
ATOM 1328 O O . GLY A 1 174 ? -35.157 6.520 37.664 1.00 92.94 174 GLY A O 1
ATOM 1329 N N . LEU A 1 175 ? -33.628 5.383 38.866 1.00 95.06 175 LEU A N 1
ATOM 1330 C CA . LEU A 1 175 ? -32.479 5.607 38.004 1.00 95.06 175 LEU A CA 1
ATOM 1331 C C . LEU A 1 175 ? -31.939 4.269 37.517 1.00 95.06 175 LEU A C 1
ATOM 1333 O O . LEU A 1 175 ? -31.708 3.357 38.310 1.00 95.06 175 LEU A O 1
ATOM 1337 N N . VAL A 1 176 ? -31.671 4.182 36.218 1.00 96.12 176 VAL A N 1
ATOM 1338 C CA . VAL A 1 176 ? -30.782 3.170 35.652 1.00 96.12 176 VAL A CA 1
ATOM 1339 C C . VAL A 1 176 ? -29.381 3.763 35.563 1.00 96.12 176 VAL A C 1
ATOM 1341 O O . VAL A 1 176 ? -29.197 4.854 35.026 1.00 96.12 176 VAL A O 1
ATOM 1344 N N . CYS A 1 177 ? -28.382 3.055 36.073 1.00 95.25 177 CYS A N 1
ATOM 1345 C CA . CYS A 1 177 ? -26.992 3.501 36.073 1.00 95.25 177 CYS A CA 1
ATOM 1346 C C . CYS A 1 177 ? -26.026 2.364 35.756 1.00 95.25 177 CYS A C 1
ATOM 1348 O O . CYS A 1 177 ? -26.354 1.187 35.910 1.00 95.25 177 CYS A O 1
ATOM 1350 N N . VAL A 1 178 ? -24.818 2.728 35.334 1.00 95.19 178 VAL A N 1
ATOM 1351 C CA . VAL A 1 178 ? -23.725 1.782 35.105 1.00 95.19 178 VAL A CA 1
ATOM 1352 C C . VAL A 1 178 ? -22.921 1.642 36.387 1.00 95.19 178 VAL A C 1
ATOM 1354 O O . VAL A 1 178 ? -22.521 2.647 36.972 1.00 95.19 178 VAL A O 1
ATOM 1357 N N . VAL A 1 179 ? -22.683 0.403 36.803 1.00 93.69 179 VAL A N 1
ATOM 1358 C CA . VAL A 1 179 ? -21.908 0.061 37.995 1.00 93.69 179 VAL A CA 1
ATOM 1359 C C . VAL A 1 179 ? -20.668 -0.716 37.581 1.00 93.69 179 VAL A C 1
ATOM 1361 O O . VAL A 1 179 ? -20.770 -1.748 36.913 1.00 93.69 179 VAL A O 1
ATOM 1364 N N . TRP A 1 180 ? -19.507 -0.242 38.023 1.00 91.06 180 TRP A N 1
ATOM 1365 C CA . TRP A 1 180 ? -18.232 -0.932 37.897 1.00 91.06 180 TRP A CA 1
ATOM 1366 C C . TRP A 1 180 ? -17.769 -1.439 39.265 1.00 91.06 180 TRP A C 1
ATOM 1368 O O . TRP A 1 180 ? -17.421 -0.622 40.123 1.00 91.06 180 TRP A O 1
ATOM 1378 N N . PRO A 1 181 ? -17.722 -2.759 39.497 1.00 88.00 181 PRO A N 1
ATOM 1379 C CA . PRO A 1 181 ? -17.131 -3.297 40.714 1.00 88.00 181 PRO A CA 1
ATOM 1380 C C . PRO A 1 181 ? -15.624 -3.009 40.736 1.00 88.00 181 PRO A C 1
ATOM 1382 O O . PRO A 1 181 ? -14.922 -3.265 39.755 1.00 88.00 181 PRO A O 1
ATOM 1385 N N . HIS A 1 182 ? -15.094 -2.524 41.862 1.00 82.88 182 HIS A N 1
ATOM 1386 C CA . HIS A 1 182 ? -13.647 -2.310 42.000 1.00 82.88 182 HIS A CA 1
ATOM 1387 C C . HIS A 1 182 ? -12.872 -3.636 41.966 1.00 82.88 182 HIS A C 1
ATOM 1389 O O . HIS A 1 182 ? -11.739 -3.700 41.487 1.00 82.88 182 HIS A O 1
ATOM 1395 N N . ARG A 1 183 ? -13.520 -4.722 42.402 1.00 78.62 183 ARG A N 1
ATOM 1396 C CA . ARG A 1 183 ? -13.042 -6.102 42.271 1.00 78.62 183 ARG A CA 1
ATOM 1397 C C . ARG A 1 183 ? -13.812 -6.801 41.160 1.00 78.62 183 ARG A C 1
ATOM 1399 O O . ARG A 1 183 ? -14.870 -7.383 41.395 1.00 78.62 183 ARG A O 1
ATOM 1406 N N . ALA A 1 184 ? -13.305 -6.703 39.936 1.00 71.62 184 ALA A N 1
ATOM 1407 C CA . ALA A 1 184 ? -13.999 -7.274 38.795 1.00 71.62 184 ALA A CA 1
ATOM 1408 C C . ALA A 1 184 ? -13.866 -8.810 38.764 1.00 71.62 184 ALA A C 1
ATOM 1410 O O . ALA A 1 184 ? -12.769 -9.340 38.954 1.00 71.62 184 ALA A O 1
ATOM 1411 N N . PRO A 1 185 ? -14.957 -9.538 38.472 1.00 75.00 185 PRO A N 1
ATOM 1412 C CA . PRO A 1 185 ? -14.957 -11.000 38.455 1.00 75.00 185 PRO A CA 1
ATOM 1413 C C . PRO A 1 185 ? -14.087 -11.604 37.343 1.00 75.00 185 PRO A C 1
ATOM 1415 O O . PRO A 1 185 ? -13.637 -12.736 37.479 1.00 75.00 185 PRO A O 1
ATOM 1418 N N . ASN A 1 186 ? -13.823 -10.866 36.261 1.00 73.00 186 ASN A N 1
ATOM 1419 C CA . ASN A 1 186 ? -12.980 -11.320 35.153 1.00 73.00 186 ASN A CA 1
ATOM 1420 C C . ASN A 1 186 ? -11.467 -11.207 35.431 1.00 73.00 186 ASN A C 1
ATOM 1422 O O . ASN A 1 186 ? -10.681 -11.842 34.737 1.00 73.00 186 ASN A O 1
ATOM 1426 N N . PHE A 1 187 ? -11.058 -10.470 36.471 1.00 69.75 187 PHE A N 1
ATOM 1427 C CA . PHE A 1 187 ? -9.665 -10.385 36.930 1.00 69.75 187 PHE A CA 1
ATOM 1428 C C . PHE A 1 187 ? -9.578 -10.543 38.458 1.00 69.75 187 PHE A C 1
ATOM 1430 O O . PHE A 1 187 ? -9.195 -9.610 39.164 1.00 69.75 187 PHE A O 1
ATOM 1437 N N . PRO A 1 188 ? -9.914 -11.725 39.006 1.00 63.97 188 PRO A N 1
ATOM 1438 C CA . PRO A 1 188 ? -10.067 -11.916 40.451 1.00 63.97 188 PRO A CA 1
ATOM 1439 C C . PRO A 1 188 ? -8.753 -11.771 41.235 1.00 63.97 188 PRO A C 1
ATOM 1441 O O . PRO A 1 188 ? -8.777 -11.512 42.435 1.00 63.97 188 PRO A O 1
ATOM 1444 N N . ALA A 1 189 ? -7.607 -11.924 40.564 1.00 58.97 189 ALA A N 1
ATOM 1445 C CA . ALA A 1 189 ? -6.279 -11.788 41.159 1.00 58.97 189 ALA A CA 1
ATOM 1446 C C . ALA A 1 189 ? -5.783 -10.331 41.252 1.00 58.97 189 ALA A C 1
ATOM 1448 O O . ALA A 1 189 ? -4.752 -10.090 41.877 1.00 58.97 189 ALA A O 1
ATOM 1449 N N . LEU A 1 190 ? -6.484 -9.367 40.637 1.00 56.34 190 LEU A N 1
ATOM 1450 C CA . LEU A 1 190 ? -6.054 -7.971 40.558 1.00 56.34 190 LEU A CA 1
ATOM 1451 C C . LEU A 1 190 ? -7.224 -7.022 40.892 1.00 56.34 190 LEU A C 1
ATOM 1453 O O . LEU A 1 190 ? -8.141 -6.861 40.076 1.00 56.34 190 LEU A O 1
ATOM 1457 N N . PRO A 1 191 ? -7.215 -6.350 42.062 1.00 55.78 191 PRO A N 1
ATOM 1458 C CA . PRO A 1 191 ? -7.994 -5.132 42.236 1.00 55.78 191 PRO A CA 1
ATOM 1459 C C . PRO A 1 191 ? -7.334 -4.097 41.327 1.00 55.78 191 PRO A C 1
ATOM 1461 O O . PRO A 1 191 ? -6.260 -3.601 41.635 1.00 55.78 191 PRO A O 1
ATOM 1464 N N . GLN A 1 192 ? -7.885 -3.911 40.135 1.00 61.09 192 GLN A N 1
ATOM 1465 C CA . GLN A 1 192 ? -7.319 -3.002 39.148 1.00 61.09 192 GLN A CA 1
ATOM 1466 C C . GLN A 1 192 ? -8.443 -2.131 38.617 1.00 61.09 192 GLN A C 1
ATOM 1468 O O . GLN A 1 192 ? -9.443 -2.642 38.122 1.00 61.09 192 GLN A O 1
ATOM 1473 N N . ARG A 1 193 ? -8.313 -0.813 38.724 1.00 72.56 193 ARG A N 1
ATOM 1474 C CA . ARG A 1 193 ? -9.333 0.130 38.226 1.00 72.56 193 ARG A CA 1
ATOM 1475 C C . ARG A 1 193 ? -9.052 0.616 36.794 1.00 72.56 193 ARG A C 1
ATOM 1477 O O . ARG A 1 193 ? -9.810 1.403 36.255 1.00 72.56 193 ARG A O 1
ATOM 1484 N N . LEU A 1 194 ? -7.998 0.121 36.147 1.00 64.69 194 LEU A N 1
ATOM 1485 C CA . LEU A 1 194 ? -7.622 0.476 34.770 1.00 64.69 194 LEU A CA 1
ATOM 1486 C C . LEU A 1 194 ? -8.451 -0.297 33.720 1.00 64.69 194 LEU A C 1
ATOM 1488 O O . LEU A 1 194 ? -8.970 -1.375 34.013 1.00 64.69 194 LEU A O 1
ATOM 1492 N N . GLY A 1 195 ? -8.540 0.221 32.488 1.00 64.44 195 GLY A N 1
ATOM 1493 C CA . GLY A 1 195 ? -9.277 -0.416 31.385 1.00 64.44 195 GLY A CA 1
ATOM 1494 C C . GLY A 1 195 ? -10.700 0.125 31.211 1.00 64.44 195 GLY A C 1
ATOM 1495 O O . GLY A 1 195 ? -11.642 -0.613 30.926 1.00 64.44 195 GLY A O 1
ATOM 1496 N N . ALA A 1 196 ? -10.891 1.425 31.423 1.00 72.38 196 ALA A N 1
ATOM 1497 C CA . ALA A 1 196 ? -12.144 2.096 31.094 1.00 72.38 196 ALA A CA 1
ATOM 1498 C C . ALA A 1 196 ? -12.040 2.800 29.737 1.00 72.38 196 ALA A C 1
ATOM 1500 O O . ALA A 1 196 ? -12.984 2.756 28.957 1.00 72.38 196 ALA A O 1
ATOM 1501 N N . VAL A 1 197 ? -10.904 3.430 29.415 1.00 72.44 197 VAL A N 1
ATOM 1502 C CA . VAL A 1 197 ? -10.804 4.330 28.251 1.00 72.44 197 VAL A CA 1
ATOM 1503 C C . VAL A 1 197 ? -10.287 3.629 26.998 1.00 72.44 197 VAL A C 1
ATOM 1505 O O . VAL A 1 197 ? -10.956 3.662 25.966 1.00 72.44 197 VAL A O 1
ATOM 1508 N N . HIS A 1 198 ? -9.109 3.014 27.058 1.00 69.56 198 HIS A N 1
ATOM 1509 C CA . HIS A 1 198 ? -8.422 2.452 25.894 1.00 69.56 198 HIS A CA 1
ATOM 1510 C C . HIS A 1 198 ? -8.653 0.949 25.741 1.00 69.56 198 HIS A C 1
ATOM 1512 O O . HIS A 1 198 ? -8.552 0.421 24.633 1.00 69.56 198 HIS A O 1
ATOM 1518 N N . CYS A 1 199 ? -9.012 0.259 26.823 1.00 70.88 199 CYS A N 1
ATOM 1519 C CA . CYS A 1 199 ? -9.345 -1.157 26.791 1.00 70.88 199 CYS A CA 1
ATOM 1520 C C . CYS A 1 199 ? -10.612 -1.433 27.596 1.00 70.88 199 CYS A C 1
ATOM 1522 O O . CYS A 1 199 ? -10.521 -1.725 28.774 1.00 70.88 199 CYS A O 1
ATOM 1524 N N . VAL A 1 200 ? -11.784 -1.361 26.957 1.00 73.56 200 VAL A N 1
ATOM 1525 C CA . VAL A 1 200 ? -13.133 -1.587 27.536 1.00 73.56 200 VAL A CA 1
ATOM 1526 C C . VAL A 1 200 ? -13.402 -3.035 27.997 1.00 73.56 200 VAL A C 1
ATOM 1528 O O . VAL A 1 200 ? -14.520 -3.538 27.903 1.00 73.56 200 VAL A O 1
ATOM 1531 N N . ASN A 1 201 ? -12.376 -3.734 28.479 1.00 74.69 201 ASN A N 1
ATOM 1532 C CA . ASN A 1 201 ? -12.441 -5.093 29.008 1.00 74.69 201 ASN A CA 1
ATOM 1533 C C . ASN A 1 201 ? -12.836 -5.134 30.497 1.00 74.69 201 ASN A C 1
ATOM 1535 O O . ASN A 1 201 ? -12.848 -6.208 31.103 1.00 74.69 201 ASN A O 1
ATOM 1539 N N . ARG A 1 202 ? -13.162 -3.992 31.120 1.00 82.56 202 ARG A N 1
ATOM 1540 C CA . ARG A 1 202 ? -13.596 -3.967 32.519 1.00 82.56 202 ARG A CA 1
ATOM 1541 C C . ARG A 1 202 ? -15.053 -4.379 32.666 1.00 82.56 202 ARG A C 1
ATOM 1543 O O . ARG A 1 202 ? -15.924 -3.895 31.944 1.00 82.56 202 ARG A O 1
ATOM 1550 N N . ALA A 1 203 ? -15.306 -5.253 33.642 1.00 86.88 203 ALA A N 1
ATOM 1551 C CA . ALA A 1 203 ? -16.660 -5.676 33.941 1.00 86.88 203 ALA A CA 1
ATOM 1552 C C . ALA A 1 203 ? -17.511 -4.486 34.412 1.00 86.88 203 ALA A C 1
ATOM 1554 O O . ALA A 1 203 ? -17.078 -3.696 35.255 1.00 86.88 203 ALA A O 1
ATOM 1555 N N . CYS A 1 204 ? -18.720 -4.374 33.877 1.00 90.75 204 CYS A N 1
ATOM 1556 C CA . CYS A 1 204 ? -19.705 -3.376 34.263 1.00 90.75 204 CYS A CA 1
ATOM 1557 C C . CYS A 1 204 ? -21.119 -3.900 34.020 1.00 90.75 204 CYS A C 1
ATOM 1559 O O . CYS A 1 204 ? -21.348 -4.705 33.119 1.00 90.75 204 CYS A O 1
ATOM 1561 N N . GLY A 1 205 ? -22.075 -3.445 34.823 1.00 93.00 205 GLY A N 1
ATOM 1562 C CA . GLY A 1 205 ? -23.472 -3.859 34.709 1.00 93.00 205 GLY A CA 1
ATOM 1563 C C . GLY A 1 205 ? -24.430 -2.688 34.844 1.00 93.00 205 GLY A C 1
ATOM 1564 O O . GLY A 1 205 ? -24.089 -1.666 35.441 1.00 93.00 205 GLY A O 1
ATOM 1565 N N . LEU A 1 206 ? -25.647 -2.856 34.327 1.00 95.44 206 LEU A N 1
ATOM 1566 C CA . LEU A 1 206 ? -26.727 -1.902 34.561 1.00 95.44 206 LEU A CA 1
ATOM 1567 C C . LEU A 1 206 ? -27.481 -2.269 35.828 1.00 95.44 206 LEU A C 1
ATOM 1569 O O . LEU A 1 206 ? -27.851 -3.425 36.028 1.00 95.44 206 LEU A O 1
ATOM 1573 N N . TRP A 1 207 ? -27.745 -1.268 36.655 1.00 94.94 207 TRP A N 1
ATOM 1574 C CA . TRP A 1 207 ? -28.510 -1.407 37.886 1.00 94.94 207 TRP A CA 1
ATOM 1575 C C . TRP A 1 207 ? -29.649 -0.403 37.899 1.00 94.94 207 TRP A C 1
ATOM 1577 O O . TRP A 1 207 ? -29.483 0.722 37.431 1.00 94.94 207 TRP A O 1
ATOM 1587 N N . HIS A 1 208 ? -30.793 -0.821 38.428 1.00 94.69 208 HIS A N 1
ATOM 1588 C CA . HIS A 1 208 ? -31.951 0.027 38.659 1.00 94.69 208 HIS A CA 1
ATOM 1589 C C . HIS A 1 208 ? -32.109 0.284 40.151 1.00 94.69 208 HIS A C 1
ATOM 1591 O O . HIS A 1 208 ? -32.204 -0.660 40.932 1.00 94.69 208 HIS A O 1
ATOM 1597 N N . VAL A 1 209 ? -32.154 1.551 40.546 1.00 93.88 209 VAL A N 1
ATOM 1598 C CA . VAL A 1 209 ? -32.346 1.969 41.935 1.00 93.88 209 VAL A CA 1
ATOM 1599 C C . VAL A 1 209 ? -33.537 2.911 42.022 1.00 93.88 209 VAL A C 1
ATOM 1601 O O . VAL A 1 209 ? -33.629 3.878 41.267 1.00 93.88 209 VAL A O 1
ATOM 1604 N N . LEU A 1 210 ? -34.461 2.632 42.940 1.00 91.62 210 LEU A N 1
ATOM 1605 C CA . LEU A 1 210 ? -35.587 3.525 43.190 1.00 91.62 210 LEU A CA 1
ATOM 1606 C C . LEU A 1 210 ? -35.094 4.785 43.901 1.00 91.62 210 LEU A C 1
ATOM 1608 O O . LEU A 1 210 ? -34.279 4.717 44.821 1.00 91.62 210 LEU A O 1
ATOM 1612 N N . VAL A 1 211 ? -35.604 5.936 43.477 1.00 88.69 211 VAL A N 1
ATOM 1613 C CA . VAL A 1 211 ? -35.342 7.226 44.116 1.00 88.69 211 VAL A CA 1
ATOM 1614 C C . VAL A 1 211 ? -36.665 7.698 44.718 1.00 88.69 211 VAL A C 1
ATOM 1616 O O . VAL A 1 211 ? -37.453 8.359 44.030 1.00 88.69 211 VAL A O 1
ATOM 1619 N N . PRO A 1 212 ? -36.957 7.312 45.974 1.00 74.75 212 PRO A N 1
ATOM 1620 C CA . PRO A 1 212 ? -38.196 7.694 46.625 1.00 74.75 212 PRO A CA 1
ATOM 1621 C C . PRO A 1 212 ? -38.290 9.217 46.757 1.00 74.75 212 PRO A C 1
ATOM 1623 O O . PRO A 1 212 ? -37.284 9.917 46.880 1.00 74.75 212 PRO A O 1
ATOM 1626 N N . GLY A 1 213 ? -39.521 9.730 46.744 1.00 69.00 213 GLY A N 1
ATOM 1627 C CA . GLY A 1 213 ? -39.786 11.116 47.120 1.00 69.00 213 GLY A CA 1
ATOM 1628 C C . GLY A 1 213 ? -39.490 11.376 48.607 1.00 69.00 213 GLY A C 1
ATOM 1629 O O . GLY A 1 213 ? -39.179 10.439 49.354 1.00 69.00 213 GLY A O 1
ATOM 1630 N N . PRO A 1 214 ? -39.616 12.632 49.067 1.00 57.59 214 PRO A N 1
ATOM 1631 C CA . PRO A 1 214 ? -39.330 13.011 50.448 1.00 57.59 214 PRO A CA 1
ATOM 1632 C C . PRO A 1 214 ? -40.061 12.111 51.464 1.00 57.59 214 PRO A C 1
ATOM 1634 O O . PRO A 1 214 ? -41.288 12.088 51.515 1.00 57.59 214 PRO A O 1
ATOM 1637 N N . GLY A 1 215 ? -39.303 11.355 52.270 1.00 55.22 215 GLY A N 1
ATOM 1638 C CA . GLY A 1 215 ? -39.828 10.474 53.326 1.00 55.22 215 GLY A CA 1
ATOM 1639 C C . GLY A 1 215 ? -40.072 9.006 52.941 1.00 55.22 215 GLY A C 1
ATOM 1640 O O . GLY A 1 215 ? -40.462 8.223 53.806 1.00 55.22 215 GLY A O 1
ATOM 1641 N N . GLY A 1 216 ? -39.837 8.602 51.688 1.00 64.06 216 GLY A N 1
ATOM 1642 C CA . GLY A 1 216 ? -39.887 7.189 51.295 1.00 64.06 216 GLY A CA 1
ATOM 1643 C C . GLY A 1 216 ? -38.599 6.429 51.638 1.00 64.06 216 GLY A C 1
ATOM 1644 O O . GLY A 1 216 ? -37.507 6.996 51.639 1.00 64.06 216 GLY A O 1
ATOM 1645 N N . ALA A 1 217 ? -38.720 5.133 51.934 1.00 66.69 217 ALA A N 1
ATOM 1646 C CA . ALA A 1 217 ? -37.569 4.281 52.221 1.00 66.69 217 ALA A CA 1
ATOM 1647 C C . ALA A 1 217 ? -36.813 3.930 50.930 1.00 66.69 217 ALA A C 1
ATOM 1649 O O . ALA A 1 217 ? -37.412 3.468 49.958 1.00 66.69 217 ALA A O 1
ATOM 1650 N N . GLN A 1 218 ? -35.495 4.132 50.934 1.00 76.31 218 GLN A N 1
ATOM 1651 C CA . GLN A 1 218 ? -34.619 3.683 49.855 1.00 76.31 218 GLN A CA 1
ATOM 1652 C C . GLN A 1 218 ? -34.563 2.149 49.843 1.00 76.31 218 GLN A C 1
ATOM 1654 O O . GLN A 1 218 ? -34.392 1.532 50.895 1.00 76.31 218 GLN A O 1
ATOM 1659 N N . THR A 1 219 ? -34.671 1.539 48.665 1.00 83.56 219 THR A N 1
ATOM 1660 C CA . THR A 1 219 ? -34.501 0.092 48.478 1.00 83.56 219 THR A CA 1
ATOM 1661 C C . THR A 1 219 ? -33.149 -0.226 47.851 1.00 83.56 219 THR A C 1
ATOM 1663 O O . THR A 1 219 ? -32.551 0.624 47.186 1.00 83.56 219 THR A O 1
ATOM 1666 N N . ASP A 1 220 ? -32.699 -1.469 48.009 1.00 88.75 220 ASP A N 1
ATOM 1667 C CA . ASP A 1 220 ? -31.513 -1.962 47.313 1.00 88.75 220 ASP A CA 1
ATOM 1668 C C . ASP A 1 220 ? -31.712 -1.931 45.793 1.00 88.75 220 ASP A C 1
ATOM 1670 O O . ASP A 1 220 ? -32.809 -2.167 45.274 1.00 88.75 220 ASP A O 1
ATOM 1674 N N . ALA A 1 221 ? -30.638 -1.608 45.077 1.00 91.56 221 ALA A N 1
ATOM 1675 C CA . ALA A 1 221 ? -30.626 -1.592 43.627 1.00 91.56 221 ALA A CA 1
ATOM 1676 C C . ALA A 1 221 ? -30.722 -3.020 43.070 1.00 91.56 221 ALA A C 1
ATOM 1678 O O . ALA A 1 221 ? -30.126 -3.959 43.597 1.00 91.56 221 ALA A O 1
ATOM 1679 N N . VAL A 1 222 ? -31.423 -3.178 41.949 1.00 92.00 222 VAL A N 1
ATOM 1680 C CA . VAL A 1 222 ? -31.583 -4.456 41.247 1.00 92.00 222 VAL A CA 1
ATOM 1681 C C . VAL A 1 222 ? -30.695 -4.473 40.007 1.00 92.00 222 VAL A C 1
ATOM 1683 O O . VAL A 1 222 ? -30.734 -3.547 39.195 1.00 92.00 222 VAL A O 1
ATOM 1686 N N . CYS A 1 223 ? -29.902 -5.531 39.829 1.00 91.94 223 CYS A N 1
ATOM 1687 C CA . CYS A 1 223 ? -29.102 -5.721 38.620 1.00 91.94 223 CYS A CA 1
ATOM 1688 C C . CYS A 1 223 ? -30.015 -6.041 37.424 1.00 91.94 223 CYS A C 1
ATOM 1690 O O . CYS A 1 223 ? -30.716 -7.050 37.422 1.00 91.94 223 CYS A O 1
ATOM 1692 N N . LEU A 1 224 ? -29.978 -5.198 36.391 1.00 92.62 224 LEU A N 1
ATOM 1693 C CA . LEU A 1 224 ? -30.738 -5.357 35.145 1.00 92.62 224 LEU A CA 1
ATOM 1694 C C . LEU A 1 224 ? -30.001 -6.188 34.090 1.00 92.62 224 LEU A C 1
ATOM 1696 O O . LEU A 1 224 ? -30.537 -6.463 33.019 1.00 92.62 224 LEU A O 1
ATOM 1700 N N . THR A 1 225 ? -28.750 -6.564 34.337 1.00 91.38 225 THR A N 1
ATOM 1701 C CA . THR A 1 225 ? -27.961 -7.352 33.384 1.00 91.38 225 THR A CA 1
ATOM 1702 C C . THR A 1 225 ? -27.306 -8.561 34.044 1.00 91.38 225 THR A C 1
ATOM 1704 O O . THR A 1 225 ? -26.094 -8.738 33.913 1.00 91.38 225 THR A O 1
ATOM 1707 N N . PRO A 1 226 ? -28.073 -9.429 34.735 1.00 88.25 226 PRO A N 1
ATOM 1708 C CA . PRO A 1 226 ? -27.513 -10.643 35.310 1.00 88.25 226 PRO A CA 1
ATOM 1709 C C . PRO A 1 226 ? -26.909 -11.533 34.209 1.00 88.25 226 PRO A C 1
ATOM 1711 O O . PRO A 1 226 ? -27.456 -11.668 33.106 1.00 88.25 226 PRO A O 1
ATOM 1714 N N . GLY A 1 227 ? -25.742 -12.109 34.500 1.00 83.94 227 GLY A N 1
ATOM 1715 C CA . GLY A 1 227 ? -25.018 -13.002 33.589 1.00 83.94 227 GLY A CA 1
ATOM 1716 C C . GLY A 1 227 ? -24.327 -12.326 32.398 1.00 83.94 227 GLY A C 1
ATOM 1717 O O . GLY A 1 227 ? -23.841 -13.039 31.529 1.00 83.94 227 GLY A O 1
ATOM 1718 N N . LEU A 1 228 ? -24.287 -10.991 32.339 1.00 86.12 228 LEU A N 1
ATOM 1719 C CA . LEU A 1 228 ? -23.502 -10.237 31.357 1.00 86.12 228 LEU A CA 1
ATOM 1720 C C . LEU A 1 228 ? -22.371 -9.513 32.094 1.00 86.12 228 LEU A C 1
ATOM 1722 O O . LEU A 1 228 ? -22.627 -8.836 33.090 1.00 86.12 228 LEU A O 1
ATOM 1726 N N . LEU A 1 229 ? -21.133 -9.677 31.636 1.00 87.50 229 LEU A N 1
ATOM 1727 C CA . LEU A 1 229 ? -19.959 -9.031 32.217 1.00 87.50 229 LEU A CA 1
ATOM 1728 C C . LEU A 1 229 ? -19.814 -7.574 31.782 1.00 87.50 229 LEU A C 1
ATOM 1730 O O . LEU A 1 229 ? -19.126 -6.828 32.471 1.00 87.50 229 LEU A O 1
ATOM 1734 N N . SER A 1 230 ? -20.431 -7.151 30.677 1.00 89.88 230 SER A N 1
ATOM 1735 C CA . SER A 1 230 ? -20.366 -5.759 30.221 1.00 89.88 230 SER A CA 1
ATOM 1736 C C . SER A 1 230 ? -21.725 -5.202 29.801 1.00 89.88 230 SER A C 1
ATOM 1738 O O . SER A 1 230 ? -22.352 -5.710 28.873 1.00 89.88 230 SER A O 1
ATOM 1740 N N . ALA A 1 231 ? -22.156 -4.109 30.429 1.00 92.25 231 ALA A N 1
ATOM 1741 C CA . ALA A 1 231 ? -23.316 -3.329 30.017 1.00 92.25 231 ALA A CA 1
ATOM 1742 C C . ALA A 1 231 ? -23.166 -1.855 30.411 1.00 92.25 231 ALA A C 1
ATOM 1744 O O . ALA A 1 231 ? -23.035 -1.527 31.590 1.00 92.25 231 ALA A O 1
ATOM 1745 N N . ALA A 1 232 ? -23.208 -0.955 29.428 1.00 91.38 232 ALA A N 1
ATOM 1746 C CA . ALA A 1 232 ? -23.004 0.470 29.648 1.00 91.38 232 ALA A CA 1
ATOM 1747 C C . ALA A 1 232 ? -23.767 1.366 28.661 1.00 91.38 232 ALA A C 1
ATOM 1749 O O . ALA A 1 232 ? -24.364 0.911 27.688 1.00 91.38 232 ALA A O 1
ATOM 1750 N N . SER A 1 233 ? -23.710 2.680 28.904 1.00 90.62 233 SER A N 1
ATOM 1751 C CA . SER A 1 233 ? -24.380 3.717 28.101 1.00 90.62 233 SER A CA 1
ATOM 1752 C C . SER A 1 233 ? -25.898 3.505 27.928 1.00 90.62 233 SER A C 1
ATOM 1754 O O . SER A 1 233 ? -26.385 3.530 26.796 1.00 90.62 233 SER A O 1
ATOM 1756 N N . PRO A 1 234 ? -26.657 3.305 29.025 1.00 94.25 234 PRO A N 1
ATOM 1757 C CA . PRO A 1 234 ? -28.094 3.058 28.959 1.00 94.25 234 PRO A CA 1
ATOM 1758 C C . PRO A 1 234 ? -28.860 4.261 28.389 1.00 94.25 234 PRO A C 1
ATOM 1760 O O . PRO A 1 234 ? -28.562 5.413 28.713 1.00 94.25 234 PRO A O 1
ATOM 1763 N N . ARG A 1 235 ? -29.877 3.999 27.563 1.00 93.06 235 ARG A N 1
ATOM 1764 C CA . ARG A 1 235 ? -30.833 4.986 27.037 1.00 93.06 235 ARG A CA 1
ATOM 1765 C C . ARG A 1 235 ? -32.216 4.365 26.890 1.00 93.06 235 ARG A C 1
ATOM 1767 O O . ARG A 1 235 ? -32.338 3.257 26.385 1.00 93.06 235 ARG A O 1
ATOM 1774 N N . PHE A 1 236 ? -33.255 5.099 27.267 1.00 93.31 236 PHE A N 1
ATOM 1775 C CA . PHE A 1 236 ? -34.628 4.699 26.974 1.00 93.31 236 PHE A CA 1
ATOM 1776 C C . PHE A 1 236 ? -35.018 5.070 25.543 1.00 93.31 236 PHE A C 1
ATOM 1778 O O . PHE A 1 236 ? -34.584 6.100 25.017 1.00 93.31 236 PHE A O 1
ATOM 1785 N N . SER A 1 237 ? -35.837 4.231 24.910 1.00 90.06 237 SER A N 1
ATOM 1786 C CA . SER A 1 237 ? -36.509 4.573 23.660 1.00 90.06 237 SER A CA 1
ATOM 1787 C C . SER A 1 237 ? -37.435 5.781 23.866 1.00 90.06 237 SER A C 1
ATOM 1789 O O . SER A 1 237 ? -37.927 5.990 24.976 1.00 90.06 237 SER A O 1
ATOM 1791 N N . PRO A 1 238 ? -37.726 6.574 22.816 1.00 87.38 238 PRO A N 1
ATOM 1792 C CA . PRO A 1 238 ? -38.605 7.741 22.939 1.00 87.38 238 PRO A CA 1
ATOM 1793 C C . PRO A 1 238 ? -40.009 7.434 23.481 1.00 87.38 238 PRO A C 1
ATOM 1795 O O . PRO A 1 238 ? -40.637 8.309 24.065 1.00 87.38 238 PRO A O 1
ATOM 1798 N N . ASP A 1 239 ? -40.504 6.208 23.292 1.00 89.62 239 ASP A N 1
ATOM 1799 C CA . ASP A 1 239 ? -41.791 5.744 23.822 1.00 89.62 239 ASP A CA 1
ATOM 1800 C C . ASP A 1 239 ? -41.704 5.142 25.238 1.00 89.62 239 ASP A C 1
ATOM 1802 O O . ASP A 1 239 ? -42.722 4.714 25.779 1.00 89.62 239 ASP A O 1
ATOM 1806 N N . GLY A 1 240 ? -40.504 5.077 25.826 1.00 90.31 240 GLY A N 1
ATOM 1807 C CA . GLY A 1 240 ? -40.248 4.544 27.165 1.00 90.31 240 GLY A CA 1
ATOM 1808 C C . GLY A 1 240 ? -40.383 3.025 27.299 1.00 90.31 240 GLY A C 1
ATOM 1809 O O . GLY A 1 240 ? -40.304 2.512 28.410 1.00 90.31 240 GLY A O 1
ATOM 1810 N N . LYS A 1 241 ? -40.590 2.282 26.206 1.00 91.19 241 LYS A N 1
ATOM 1811 C CA . LYS A 1 241 ? -40.871 0.834 26.262 1.00 91.19 241 LYS A CA 1
ATOM 1812 C C . LYS A 1 241 ? -39.636 -0.051 26.212 1.00 91.19 241 LYS A C 1
ATOM 1814 O O . LYS A 1 241 ? -39.739 -1.248 26.472 1.00 91.19 241 LYS A O 1
ATOM 1819 N N . LEU A 1 242 ? -38.490 0.496 25.823 1.00 91.50 242 LEU A N 1
ATOM 1820 C CA . LEU A 1 242 ? -37.245 -0.245 25.672 1.00 91.50 242 LEU A CA 1
ATOM 1821 C C . LEU A 1 242 ? -36.108 0.499 26.360 1.00 91.50 242 LEU A C 1
ATOM 1823 O O . LEU A 1 242 ? -35.939 1.704 26.182 1.00 91.50 242 LEU A O 1
ATOM 1827 N N . LEU A 1 243 ? -35.281 -0.246 27.081 1.00 93.81 243 LEU A N 1
ATOM 1828 C CA . LEU A 1 243 ? -33.963 0.185 27.509 1.00 93.81 243 LEU A CA 1
ATOM 1829 C C . LEU A 1 243 ? -32.925 -0.358 26.521 1.00 93.81 243 LEU A C 1
ATOM 1831 O O . LEU A 1 243 ? -32.813 -1.566 26.327 1.00 93.81 243 LEU A O 1
ATOM 1835 N N . VAL A 1 244 ? -32.162 0.537 25.902 1.00 92.06 244 VAL A N 1
ATOM 1836 C CA . VAL A 1 244 ? -31.103 0.246 24.931 1.00 92.06 244 VAL A CA 1
ATOM 1837 C C . VAL A 1 244 ? -29.744 0.499 25.576 1.00 92.06 244 VAL A C 1
ATOM 1839 O O . VAL A 1 244 ? -29.565 1.509 26.258 1.00 92.06 244 VAL A O 1
ATOM 1842 N N . PHE A 1 245 ? -28.775 -0.390 25.368 1.00 91.62 245 PHE A N 1
ATOM 1843 C CA . PHE A 1 245 ? -27.433 -0.252 25.938 1.00 91.62 245 PHE A CA 1
ATOM 1844 C C . PHE A 1 245 ? -26.366 -0.969 25.105 1.00 91.62 245 PHE A C 1
ATOM 1846 O O . PHE A 1 245 ? -26.674 -1.811 24.262 1.00 91.62 245 PHE A O 1
ATOM 1853 N N . LEU A 1 246 ? -25.103 -0.615 25.343 1.00 89.12 246 LEU A N 1
ATOM 1854 C CA . LEU A 1 246 ? -23.941 -1.233 24.709 1.00 89.12 246 LEU A CA 1
ATOM 1855 C C . LEU A 1 246 ? -23.329 -2.293 25.625 1.00 89.12 246 LEU A C 1
ATOM 1857 O O . LEU A 1 246 ? -23.246 -2.093 26.836 1.00 89.12 246 LEU A O 1
ATOM 1861 N N . SER A 1 247 ? -22.851 -3.387 25.044 1.00 87.88 247 SER A N 1
ATOM 1862 C CA . SER A 1 247 ? -22.132 -4.450 25.741 1.00 87.88 247 SER A CA 1
ATOM 1863 C C . SER A 1 247 ? -20.804 -4.745 25.056 1.00 87.88 247 SER A C 1
ATOM 1865 O O . SER A 1 247 ? -20.765 -5.003 23.860 1.00 87.88 247 SER A O 1
ATOM 1867 N N . HIS A 1 248 ? -19.710 -4.748 25.814 1.00 81.38 248 HIS A N 1
ATOM 1868 C CA . HIS A 1 248 ? -18.391 -5.194 25.356 1.00 81.38 248 HIS A CA 1
ATOM 1869 C C . HIS A 1 248 ? -18.067 -6.592 25.903 1.00 81.38 248 HIS A C 1
ATOM 1871 O O . HIS A 1 248 ? -16.958 -6.852 26.369 1.00 81.38 248 HIS A O 1
ATOM 1877 N N . GLU A 1 249 ? -19.045 -7.502 25.874 1.00 81.94 249 GLU A N 1
ATOM 1878 C CA . GLU A 1 249 ? -18.951 -8.817 26.519 1.00 81.94 249 GLU A CA 1
ATOM 1879 C C . GLU A 1 249 ? -17.726 -9.622 26.074 1.00 81.94 249 GLU A C 1
ATOM 1881 O O . GLU A 1 249 ? -17.052 -10.239 26.896 1.00 81.94 249 GLU A O 1
ATOM 1886 N N . ALA A 1 250 ? -17.382 -9.591 24.784 1.00 71.19 250 ALA A N 1
ATOM 1887 C CA . ALA A 1 250 ? -16.187 -10.269 24.290 1.00 71.19 250 ALA A CA 1
ATOM 1888 C C . ALA A 1 250 ? -14.898 -9.699 24.887 1.00 71.19 250 ALA A C 1
ATOM 1890 O O . ALA A 1 250 ? -14.025 -10.479 25.259 1.00 71.19 250 ALA A O 1
ATOM 1891 N N . ALA A 1 251 ? -14.784 -8.374 25.019 1.00 73.62 251 ALA A N 1
ATOM 1892 C CA . ALA A 1 251 ? -13.619 -7.751 25.647 1.00 73.62 251 ALA A CA 1
ATOM 1893 C C . ALA A 1 251 ? -13.529 -8.174 27.116 1.00 73.62 251 ALA A C 1
ATOM 1895 O O . ALA A 1 251 ? -12.487 -8.642 27.566 1.00 73.62 251 ALA A O 1
ATOM 1896 N N . ALA A 1 252 ? -14.644 -8.075 27.845 1.00 78.50 252 ALA A N 1
ATOM 1897 C CA . ALA A 1 252 ? -14.688 -8.376 29.271 1.00 78.50 252 ALA A CA 1
ATOM 1898 C C . ALA A 1 252 ? -14.452 -9.862 29.590 1.00 78.50 252 ALA A C 1
ATOM 1900 O O . ALA A 1 252 ? -13.764 -10.174 30.559 1.00 78.50 252 ALA A O 1
ATOM 1901 N N . SER A 1 253 ? -14.981 -10.778 28.776 1.00 75.81 253 SER A N 1
ATOM 1902 C CA . SER A 1 253 ? -14.862 -12.227 29.000 1.00 75.81 253 SER A CA 1
ATOM 1903 C C . SER A 1 253 ? -13.520 -12.817 28.563 1.00 75.81 253 SER A C 1
ATOM 1905 O O . SER A 1 253 ? -13.039 -13.753 29.195 1.00 75.81 253 SER A O 1
ATOM 1907 N N . THR A 1 254 ? -12.913 -12.298 27.490 1.00 67.06 254 THR A N 1
ATOM 1908 C CA . THR A 1 254 ? -11.655 -12.839 26.937 1.00 67.06 254 THR A CA 1
ATOM 1909 C C . THR A 1 254 ? -10.415 -12.057 27.365 1.00 67.06 254 THR A C 1
ATOM 1911 O O . THR A 1 254 ? -9.304 -12.556 27.220 1.00 67.06 254 THR A O 1
ATOM 1914 N N . GLY A 1 255 ? -10.587 -10.824 27.849 1.00 66.94 255 GLY A N 1
ATOM 1915 C CA . GLY A 1 255 ? -9.495 -9.886 28.107 1.00 66.94 255 GLY A CA 1
ATOM 1916 C C . GLY A 1 255 ? -8.953 -9.192 26.850 1.00 66.94 255 GLY A C 1
ATOM 1917 O O . GLY A 1 255 ? -8.093 -8.323 26.977 1.00 66.94 255 GLY A O 1
ATOM 1918 N N . VAL A 1 256 ? -9.455 -9.526 25.653 1.00 63.72 256 VAL A N 1
ATOM 1919 C CA . VAL A 1 256 ? -8.970 -8.975 24.378 1.00 63.72 256 VAL A CA 1
ATOM 1920 C C . VAL A 1 256 ? -9.226 -7.469 24.286 1.00 63.72 256 VAL A C 1
ATOM 1922 O O . VAL A 1 256 ? -10.340 -6.981 24.496 1.00 63.72 256 VAL A O 1
ATOM 1925 N N . HIS A 1 257 ? -8.184 -6.734 23.901 1.00 65.12 257 HIS A N 1
ATOM 1926 C CA . HIS A 1 257 ? -8.222 -5.285 23.750 1.00 65.12 257 HIS A CA 1
ATOM 1927 C C . HIS A 1 257 ? -9.040 -4.860 22.526 1.00 65.12 257 HIS A C 1
ATOM 1929 O O . HIS A 1 257 ? -8.941 -5.454 21.450 1.00 65.12 257 HIS A O 1
ATOM 1935 N N . ALA A 1 258 ? -9.851 -3.809 22.697 1.00 63.41 258 ALA A N 1
ATOM 1936 C CA . ALA A 1 258 ? -10.711 -3.243 21.654 1.00 63.41 258 ALA A CA 1
ATOM 1937 C C . ALA A 1 258 ? -11.591 -4.285 20.928 1.00 63.41 258 ALA A C 1
ATOM 1939 O O . ALA A 1 258 ? -11.939 -4.111 19.757 1.00 63.41 258 ALA A O 1
ATOM 1940 N N . ALA A 1 259 ? -11.978 -5.366 21.619 1.00 65.56 259 ALA A N 1
ATOM 1941 C CA . ALA A 1 259 ? -13.007 -6.256 21.105 1.00 65.56 259 ALA A CA 1
ATOM 1942 C C . ALA A 1 259 ? -14.331 -5.493 21.013 1.00 65.56 259 ALA A C 1
ATOM 1944 O O . ALA A 1 259 ? -14.588 -4.514 21.723 1.00 65.56 259 ALA A O 1
ATOM 1945 N N . THR A 1 260 ? -15.148 -5.900 20.061 1.00 64.50 260 THR A N 1
ATOM 1946 C CA . THR A 1 260 ? -16.171 -5.009 19.550 1.00 64.50 260 THR A CA 1
ATOM 1947 C C . THR A 1 260 ? -17.541 -5.207 20.247 1.00 64.50 260 THR A C 1
ATOM 1949 O O . THR A 1 260 ? -17.682 -6.097 21.089 1.00 64.50 260 THR A O 1
ATOM 1952 N N . ALA A 1 261 ? -18.454 -4.239 20.083 1.00 73.44 261 ALA A N 1
ATOM 1953 C CA . ALA A 1 261 ? -19.556 -3.953 21.002 1.00 73.44 261 ALA A CA 1
ATOM 1954 C C . ALA A 1 261 ? -20.943 -4.344 20.470 1.00 73.44 261 ALA A C 1
ATOM 1956 O O . ALA A 1 261 ? -21.353 -3.956 19.381 1.00 73.44 261 ALA A O 1
ATOM 1957 N N . GLU A 1 262 ? -21.754 -4.988 21.289 1.00 76.50 262 GLU A N 1
ATOM 1958 C CA . GLU A 1 262 ? -23.126 -5.343 20.948 1.00 76.50 262 GLU A CA 1
ATOM 1959 C C . GLU A 1 262 ? -24.100 -4.247 21.398 1.00 76.50 262 GLU A C 1
ATOM 1961 O O . GLU A 1 262 ? -23.988 -3.717 22.501 1.00 76.50 262 GLU A O 1
ATOM 1966 N N . LEU A 1 263 ? -25.074 -3.909 20.552 1.00 81.44 263 LEU A N 1
ATOM 1967 C CA . LEU A 1 263 ? -26.226 -3.089 20.913 1.00 81.44 263 LEU A CA 1
ATOM 1968 C C . LEU A 1 263 ? -27.366 -4.015 21.342 1.00 81.44 263 LEU A C 1
ATOM 1970 O O . LEU A 1 263 ? -27.929 -4.756 20.527 1.00 81.44 263 LEU A O 1
ATOM 1974 N N . LEU A 1 264 ? -27.705 -3.954 22.624 1.00 86.50 264 LEU A N 1
ATOM 1975 C CA . LEU A 1 264 ? -28.712 -4.795 23.256 1.00 86.50 264 LEU A CA 1
ATOM 1976 C C . LEU A 1 264 ? -29.938 -3.968 23.651 1.00 86.50 264 LEU A C 1
ATOM 1978 O O . LEU A 1 264 ? -29.851 -2.763 23.898 1.00 86.50 264 LEU A O 1
ATOM 1982 N N . THR A 1 265 ? -31.086 -4.636 23.727 1.00 88.19 265 THR A N 1
ATOM 1983 C CA . THR A 1 265 ? -32.341 -4.058 24.220 1.00 88.19 265 THR A CA 1
ATOM 1984 C C . THR A 1 265 ? -32.975 -4.921 25.295 1.00 88.19 265 THR A C 1
ATOM 1986 O O . THR A 1 265 ? -32.841 -6.146 25.285 1.00 88.19 265 THR A O 1
ATOM 1989 N N . LEU A 1 266 ? -33.682 -4.263 26.209 1.00 90.06 266 LEU A N 1
ATOM 1990 C CA . LEU A 1 266 ? -34.476 -4.863 27.270 1.00 90.06 266 LEU A CA 1
ATOM 1991 C C . LEU A 1 266 ? -35.868 -4.202 27.294 1.00 90.06 266 LEU A C 1
ATOM 1993 O O . LEU A 1 266 ? -35.933 -2.971 27.306 1.00 90.06 266 LEU A O 1
ATOM 1997 N N . PRO A 1 267 ? -36.975 -4.967 27.302 1.00 89.81 267 PRO A N 1
ATOM 1998 C CA . PRO A 1 267 ? -38.311 -4.418 27.525 1.00 89.81 267 PRO A CA 1
ATOM 1999 C C . PRO A 1 267 ? -38.421 -3.665 28.854 1.00 89.81 267 PRO A C 1
ATOM 2001 O O . PRO A 1 267 ? -37.814 -4.067 29.846 1.00 89.81 267 PRO A O 1
ATOM 2004 N N . TRP A 1 268 ? -39.206 -2.590 28.870 1.00 91.50 268 TRP A N 1
ATOM 2005 C CA . TRP A 1 268 ? -39.478 -1.796 30.062 1.00 91.50 268 TRP A CA 1
ATOM 2006 C C . TRP A 1 268 ? -40.992 -1.693 30.328 1.00 91.50 268 TRP A C 1
ATOM 2008 O O . TRP A 1 268 ? -41.732 -1.345 29.400 1.00 91.50 268 TRP A O 1
ATOM 2018 N N . PRO A 1 269 ? -41.474 -1.967 31.560 1.00 88.38 269 PRO A N 1
ATOM 2019 C CA . PRO A 1 269 ? -40.715 -2.396 32.743 1.00 88.38 269 PRO A CA 1
ATOM 2020 C C . PRO A 1 269 ? -40.041 -3.770 32.554 1.00 88.38 269 PRO A C 1
ATOM 2022 O O . PRO A 1 269 ? -40.515 -4.576 31.748 1.00 88.38 269 PRO A O 1
ATOM 2025 N N . PRO A 1 270 ? -38.916 -4.029 33.246 1.00 86.25 270 PRO A N 1
ATOM 2026 C CA . PRO A 1 270 ? -38.183 -5.277 33.087 1.00 86.25 270 PRO A CA 1
ATOM 2027 C C . PRO A 1 270 ? -39.035 -6.460 33.590 1.00 86.25 270 PRO A C 1
ATOM 2029 O O . PRO A 1 270 ? -39.633 -6.355 34.661 1.00 86.25 270 PRO A O 1
ATOM 2032 N N . PRO A 1 271 ? -39.115 -7.574 32.840 1.00 83.75 271 PRO A N 1
ATOM 2033 C CA . PRO A 1 271 ? -39.818 -8.779 33.283 1.00 83.75 271 PRO A CA 1
ATOM 2034 C C . PRO A 1 271 ? -39.019 -9.537 34.354 1.00 83.75 271 PRO A C 1
ATOM 2036 O O . PRO A 1 271 ? -37.824 -9.296 34.512 1.00 83.75 271 PRO A O 1
ATOM 2039 N N . ASP A 1 272 ? -39.653 -10.500 35.033 1.00 78.81 272 ASP A N 1
ATOM 2040 C CA . ASP A 1 272 ? -39.011 -11.301 36.091 1.00 78.81 272 ASP A CA 1
ATOM 2041 C C . ASP A 1 272 ? -37.741 -12.023 35.599 1.00 78.81 272 ASP A C 1
ATOM 2043 O O . ASP A 1 272 ? -36.709 -12.010 36.270 1.00 78.81 272 ASP A O 1
ATOM 2047 N N . ASP A 1 273 ? -37.786 -12.606 34.392 1.00 80.56 273 ASP A N 1
ATOM 2048 C CA . ASP A 1 273 ? -36.609 -13.163 33.715 1.00 80.56 273 ASP A CA 1
ATOM 2049 C C . ASP A 1 273 ? -36.013 -12.149 32.731 1.00 80.56 273 ASP A C 1
ATOM 2051 O O . ASP A 1 273 ? -36.213 -12.183 31.510 1.00 80.56 273 ASP A O 1
ATOM 2055 N N . VAL A 1 274 ? -35.249 -11.221 33.300 1.00 78.94 274 VAL A N 1
ATOM 2056 C CA . VAL A 1 274 ? -34.517 -10.190 32.562 1.00 78.94 274 VAL A CA 1
ATOM 2057 C C . VAL A 1 274 ? -33.545 -10.810 31.551 1.00 78.94 274 VAL A C 1
ATOM 2059 O O . VAL A 1 274 ? -33.338 -10.254 30.474 1.00 78.94 274 VAL A O 1
ATOM 2062 N N . ALA A 1 275 ? -32.957 -11.972 31.855 1.00 74.19 275 AL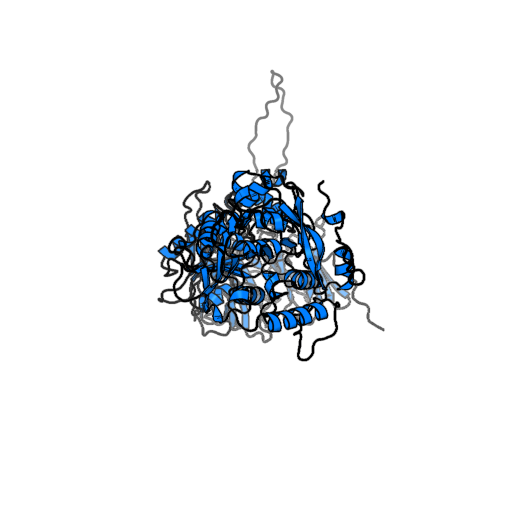A A N 1
ATOM 2063 C CA . ALA A 1 275 ? -31.972 -12.597 30.982 1.00 74.19 275 ALA A CA 1
ATOM 2064 C C . ALA A 1 275 ? -32.604 -13.117 29.685 1.00 74.19 275 ALA A C 1
ATOM 2066 O O . ALA A 1 275 ? -32.036 -12.877 28.617 1.00 74.19 275 ALA A O 1
ATOM 2067 N N . ALA A 1 276 ? -33.771 -13.761 29.775 1.00 69.38 276 ALA A N 1
ATOM 2068 C CA . ALA A 1 276 ? -34.506 -14.299 28.630 1.00 69.38 276 ALA A CA 1
ATOM 2069 C C . ALA A 1 276 ? -35.156 -13.220 27.745 1.00 69.38 276 ALA A C 1
ATOM 2071 O O . ALA A 1 276 ? -35.379 -13.446 26.554 1.00 69.38 276 ALA A O 1
ATOM 2072 N N . ALA A 1 277 ? -35.461 -12.047 28.305 1.00 71.88 277 ALA A N 1
ATOM 2073 C CA . ALA A 1 277 ? -36.134 -10.966 27.588 1.00 71.88 277 ALA A CA 1
ATOM 2074 C C . ALA A 1 277 ? -35.200 -10.061 26.764 1.00 71.88 277 ALA A C 1
ATOM 2076 O O . ALA A 1 277 ? -35.680 -9.295 25.922 1.00 71.88 277 ALA A O 1
ATOM 2077 N N . ARG A 1 278 ? -33.881 -10.130 26.994 1.00 80.38 278 ARG A N 1
ATOM 2078 C CA . ARG A 1 278 ? -32.885 -9.332 26.261 1.00 80.38 278 ARG A CA 1
ATOM 2079 C C . ARG A 1 278 ? -32.804 -9.738 24.791 1.00 80.38 278 ARG A C 1
ATOM 2081 O O . ARG A 1 278 ? -32.832 -10.921 24.458 1.00 80.38 278 ARG A O 1
ATOM 2088 N N . ARG A 1 279 ? -32.634 -8.750 23.908 1.00 70.75 279 ARG A N 1
ATOM 2089 C CA . ARG A 1 279 ? -32.457 -8.968 22.463 1.00 70.75 279 ARG A CA 1
ATOM 2090 C C . ARG A 1 279 ? -31.245 -8.228 21.922 1.00 70.75 279 ARG A C 1
ATOM 2092 O O . ARG A 1 279 ? -31.022 -7.069 22.273 1.00 70.75 279 ARG A O 1
ATOM 2099 N N . THR A 1 280 ? -30.510 -8.875 21.024 1.00 67.31 280 THR A N 1
ATOM 2100 C CA . THR A 1 280 ? -29.412 -8.261 20.274 1.00 67.31 280 THR A CA 1
ATOM 2101 C C . THR A 1 280 ? -29.972 -7.582 19.032 1.00 67.31 280 THR A C 1
ATOM 2103 O O . THR A 1 280 ? -30.473 -8.242 18.129 1.00 67.31 280 THR A O 1
ATOM 2106 N N . VAL A 1 281 ? -29.900 -6.252 18.991 1.00 62.81 281 VAL A N 1
ATOM 2107 C CA . VAL A 1 281 ? -30.457 -5.453 17.886 1.00 62.81 281 VAL A CA 1
ATOM 2108 C C . VAL A 1 281 ? -29.427 -5.231 16.788 1.00 62.81 281 VAL A C 1
ATOM 2110 O O . VAL A 1 281 ? -29.758 -5.275 15.605 1.00 62.81 281 VAL A O 1
ATOM 2113 N N . ALA A 1 282 ? -28.170 -5.022 17.173 1.00 57.03 282 ALA A N 1
ATOM 2114 C CA . ALA A 1 282 ? -27.057 -4.938 16.242 1.00 57.03 282 ALA A CA 1
ATOM 2115 C C . ALA A 1 282 ? -25.780 -5.430 16.919 1.00 57.03 282 ALA A C 1
ATOM 2117 O O . ALA A 1 282 ? -25.462 -5.017 18.030 1.00 57.03 282 ALA A O 1
ATOM 2118 N N . VAL A 1 283 ? -25.015 -6.277 16.235 1.00 55.19 283 VAL A N 1
ATOM 2119 C CA . VAL A 1 283 ? -23.636 -6.572 16.635 1.00 55.19 283 VAL A CA 1
ATOM 2120 C C . VAL A 1 283 ? -22.744 -5.632 15.844 1.00 55.19 283 VAL A C 1
ATOM 2122 O O . VAL A 1 283 ? -22.501 -5.857 14.655 1.00 55.19 283 VAL A O 1
ATOM 2125 N N . LEU A 1 284 ? -22.233 -4.581 16.484 1.00 53.38 284 LEU A N 1
ATOM 2126 C CA . LEU A 1 284 ? -20.948 -4.063 16.035 1.00 53.38 284 LEU A CA 1
ATOM 2127 C C . LEU A 1 284 ? -19.975 -5.154 16.502 1.00 53.38 284 LEU A C 1
ATOM 2129 O O . LEU A 1 284 ? -20.077 -5.589 17.633 1.00 53.38 284 LEU A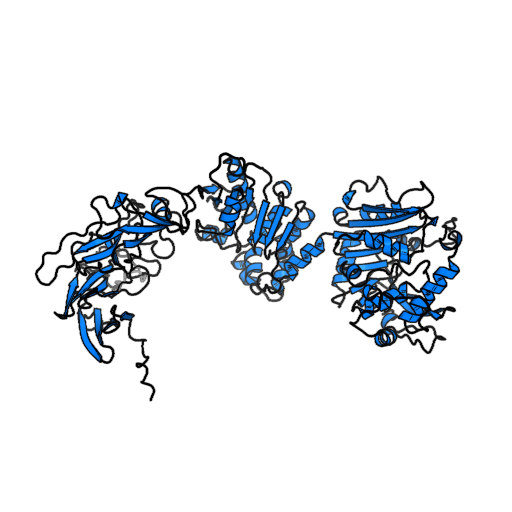 O 1
ATOM 2133 N N . ALA A 1 285 ? -19.139 -5.673 15.603 1.00 46.31 285 ALA A N 1
ATOM 2134 C CA . ALA A 1 285 ? -18.314 -6.894 15.690 1.00 46.31 285 ALA A CA 1
ATOM 2135 C C . ALA A 1 285 ? -17.932 -7.540 17.054 1.00 46.31 285 ALA A C 1
ATOM 2137 O O . ALA A 1 285 ? -17.923 -6.941 18.111 1.00 46.31 285 ALA A O 1
ATOM 2138 N N . CYS A 1 286 ? -17.583 -8.825 17.046 1.00 37.19 286 CYS A N 1
ATOM 2139 C CA . CYS A 1 286 ? -17.284 -9.568 18.272 1.00 37.19 286 CYS A CA 1
ATOM 2140 C C . CYS A 1 286 ? -16.111 -10.527 18.022 1.00 37.19 286 CYS A C 1
ATOM 2142 O O . CYS A 1 286 ? -16.009 -11.114 16.942 1.00 37.19 286 CYS A O 1
ATOM 2144 N N . ALA A 1 287 ? -15.229 -10.715 19.013 1.00 38.78 287 ALA A N 1
ATOM 2145 C CA . ALA A 1 287 ? -14.125 -11.682 18.928 1.00 38.78 287 ALA A CA 1
ATOM 2146 C C . ALA A 1 287 ? -14.636 -13.136 18.792 1.00 38.78 287 ALA A C 1
ATOM 2148 O O . ALA A 1 287 ? -13.960 -13.990 18.218 1.00 38.78 287 ALA A O 1
ATOM 2149 N N . ASN A 1 288 ? -15.882 -13.391 19.219 1.00 39.44 288 ASN A N 1
ATOM 2150 C CA . ASN A 1 288 ? -16.456 -14.731 19.355 1.00 39.44 288 ASN A CA 1
ATOM 2151 C C . ASN A 1 288 ? -17.573 -15.053 18.329 1.00 39.44 288 ASN A C 1
ATOM 2153 O O . ASN A 1 288 ? -18.339 -15.995 18.537 1.00 39.44 288 ASN A O 1
ATOM 2157 N N . GLY A 1 289 ? -17.661 -14.313 17.212 1.00 40.88 289 GLY A N 1
ATOM 2158 C CA . GLY A 1 289 ? -18.558 -14.610 16.078 1.00 40.88 289 GLY A CA 1
ATOM 2159 C C . GLY A 1 289 ? -19.055 -13.364 15.329 1.00 40.88 289 GLY A C 1
ATOM 2160 O O . GLY A 1 289 ? -19.188 -12.303 15.928 1.00 40.88 289 GLY A O 1
ATOM 2161 N N . TRP A 1 290 ? -19.345 -13.468 14.021 1.00 47.56 290 TRP A N 1
ATOM 2162 C CA . TRP A 1 290 ? -19.860 -12.350 13.211 1.00 47.56 290 TRP A CA 1
ATOM 2163 C C . TRP A 1 290 ? -21.236 -12.551 12.578 1.00 47.56 290 TRP A C 1
ATOM 2165 O O . TRP A 1 290 ? -21.441 -13.535 11.861 1.00 47.56 290 TRP A O 1
ATOM 2175 N N . ALA A 1 291 ? -22.048 -11.479 12.711 1.00 40.22 291 ALA A N 1
ATOM 2176 C CA . ALA A 1 291 ? -23.132 -10.930 11.860 1.00 40.22 291 ALA A CA 1
ATOM 2177 C C . ALA A 1 291 ? -24.621 -11.040 12.284 1.00 40.22 291 ALA A C 1
ATOM 2179 O O . ALA A 1 291 ? -25.309 -11.975 11.885 1.00 40.22 291 ALA A O 1
ATOM 2180 N N . ALA A 1 292 ? -25.187 -9.966 12.844 1.00 33.94 292 ALA A N 1
ATOM 2181 C CA . ALA A 1 292 ? -26.417 -9.418 12.259 1.00 33.94 292 ALA A CA 1
ATOM 2182 C C . ALA A 1 292 ? -26.519 -7.896 12.455 1.00 33.94 292 ALA A C 1
ATOM 2184 O O . ALA A 1 292 ? -26.251 -7.370 13.535 1.00 33.94 292 ALA A O 1
ATOM 2185 N N . ILE A 1 293 ? -26.897 -7.223 11.363 1.00 46.50 293 ILE A N 1
ATOM 2186 C CA . ILE A 1 293 ? -27.188 -5.785 11.247 1.00 46.50 293 ILE A CA 1
ATOM 2187 C C . ILE A 1 293 ? -28.721 -5.530 11.357 1.00 46.50 293 ILE A C 1
ATOM 2189 O O . ILE A 1 293 ? -29.134 -4.379 11.302 1.00 46.50 293 ILE A O 1
ATOM 2193 N N . VAL A 1 294 ? -29.571 -6.560 11.567 1.00 38.50 294 VAL A N 1
ATOM 2194 C CA . VAL A 1 294 ? -31.021 -6.443 11.885 1.00 38.50 294 VAL A CA 1
ATOM 2195 C C . VAL A 1 294 ? -31.527 -7.659 12.699 1.00 38.50 294 VAL A C 1
ATOM 2197 O O . VAL A 1 294 ? -31.119 -8.781 12.405 1.00 38.50 294 VAL A O 1
ATOM 2200 N N . ASP A 1 295 ? -32.400 -7.375 13.683 1.00 37.12 295 ASP A N 1
ATOM 2201 C CA . ASP A 1 295 ? -33.230 -8.214 14.588 1.00 37.12 295 ASP A CA 1
ATOM 2202 C C . ASP A 1 295 ? -33.061 -9.743 14.479 1.00 37.12 295 ASP A C 1
ATOM 2204 O O . ASP A 1 295 ? -33.596 -10.393 13.577 1.00 37.12 295 ASP A O 1
ATOM 2208 N N . THR A 1 296 ? -32.335 -10.334 15.434 1.00 41.31 296 THR A N 1
ATOM 2209 C CA . THR A 1 296 ? -32.327 -11.786 15.644 1.00 41.31 296 THR A CA 1
ATOM 2210 C C . THR A 1 296 ? -33.330 -12.171 16.731 1.00 41.31 296 THR A C 1
ATOM 2212 O O . THR A 1 296 ? -33.517 -11.467 17.723 1.00 41.31 296 THR A O 1
ATOM 2215 N N . ALA A 1 297 ? -33.971 -13.334 16.572 1.00 44.16 297 ALA A N 1
ATOM 2216 C CA . ALA A 1 297 ? -34.744 -13.949 17.649 1.00 44.16 297 ALA A CA 1
ATOM 2217 C C . ALA A 1 297 ? -33.856 -14.148 18.905 1.00 44.16 297 ALA A C 1
ATOM 2219 O O . ALA A 1 297 ? -32.630 -14.260 18.766 1.00 44.16 297 ALA A O 1
ATOM 2220 N N . PRO A 1 298 ? -34.436 -14.214 20.122 1.00 43.78 298 PRO A N 1
ATOM 2221 C CA . PRO A 1 298 ? -33.670 -14.333 21.363 1.00 43.78 298 PRO A CA 1
ATOM 2222 C C . PRO A 1 298 ? -32.597 -15.434 21.275 1.00 43.78 298 PRO A C 1
ATOM 2224 O O . PRO A 1 298 ? -32.896 -16.566 20.897 1.00 43.78 298 PRO A O 1
ATOM 2227 N N . ASN A 1 299 ? -31.352 -15.103 21.633 1.00 46.09 299 ASN A N 1
ATOM 2228 C CA . ASN A 1 299 ? -30.202 -16.018 21.741 1.00 46.09 299 ASN A CA 1
ATOM 2229 C C . ASN A 1 299 ? -29.616 -16.628 20.443 1.00 46.09 299 ASN A C 1
ATOM 2231 O O . ASN A 1 299 ? -28.824 -17.571 20.533 1.00 46.09 299 ASN A O 1
ATOM 2235 N N . GLN A 1 300 ? -29.917 -16.122 19.239 1.00 41.34 300 GLN A N 1
ATOM 2236 C CA . GLN A 1 300 ? -29.346 -16.683 18.000 1.00 41.34 300 GLN A CA 1
ATOM 2237 C C . GLN A 1 300 ? -28.004 -16.030 17.598 1.00 41.34 300 GLN A C 1
ATOM 2239 O O . GLN A 1 300 ? -27.943 -14.829 17.330 1.00 41.34 300 GLN A O 1
ATOM 2244 N N . LYS A 1 301 ? -26.922 -16.829 17.521 1.00 46.16 301 LYS A N 1
ATOM 2245 C CA . LYS A 1 301 ? -25.589 -16.363 17.091 1.00 46.16 301 LYS A CA 1
ATOM 2246 C C . LYS A 1 301 ? -25.447 -16.341 15.554 1.00 46.16 301 LYS A C 1
ATOM 2248 O O . LYS A 1 301 ? -25.818 -17.309 14.891 1.00 46.16 301 LYS A O 1
ATOM 2253 N N . PRO A 1 302 ? -24.851 -15.289 14.984 1.00 46.72 302 PRO A N 1
ATOM 2254 C CA . PRO A 1 302 ? -24.531 -15.178 13.560 1.00 46.72 302 PRO A CA 1
ATOM 2255 C C . PRO A 1 302 ? -23.602 -16.228 12.907 1.00 46.72 302 PRO A C 1
ATOM 2257 O O . PRO A 1 302 ? -22.721 -16.790 13.550 1.00 46.72 302 PRO A O 1
ATOM 2260 N N . GLY A 1 303 ? -23.722 -16.414 11.582 1.00 43.59 303 GLY A N 1
ATOM 2261 C CA . GLY A 1 303 ? -23.061 -17.462 10.772 1.00 43.59 303 GLY A CA 1
ATOM 2262 C C . GLY A 1 303 ? -21.609 -17.242 10.284 1.00 43.59 303 GLY A C 1
ATOM 2263 O O . GLY A 1 303 ? -21.239 -17.770 9.237 1.00 43.59 303 GLY A O 1
ATOM 2264 N N . ILE A 1 304 ? -20.768 -16.475 10.977 1.00 46.81 304 ILE A N 1
ATOM 2265 C CA . ILE A 1 304 ? -19.295 -16.463 10.794 1.00 46.81 304 ILE A CA 1
ATOM 2266 C C . ILE A 1 304 ? -18.691 -16.711 12.181 1.00 46.81 304 ILE A C 1
ATOM 2268 O O . ILE A 1 304 ? -19.159 -16.095 13.133 1.00 46.81 304 ILE A O 1
ATOM 2272 N N . SER A 1 305 ? -17.656 -17.546 12.331 1.00 46.34 305 SER A N 1
ATOM 2273 C CA . SER A 1 305 ? -16.982 -17.700 13.631 1.00 46.34 305 SER A CA 1
ATOM 2274 C C . SER A 1 305 ? -15.492 -17.418 13.590 1.00 46.34 305 SER A C 1
ATOM 2276 O O . SER A 1 305 ? -14.784 -17.832 12.675 1.00 46.34 305 SER A O 1
ATOM 2278 N N . LEU A 1 306 ? -15.096 -16.788 14.698 1.00 49.62 306 LEU A N 1
ATOM 2279 C CA . LEU A 1 306 ? -13.787 -16.688 15.330 1.00 49.62 306 LEU A CA 1
ATOM 2280 C C . LEU A 1 306 ? -12.696 -15.919 14.579 1.00 49.62 306 LEU A C 1
ATOM 2282 O O . LEU A 1 306 ? -12.055 -16.427 13.662 1.00 49.62 306 LEU A O 1
ATOM 2286 N N . CYS A 1 307 ? -12.445 -14.713 15.109 1.00 47.56 307 CYS A N 1
ATOM 2287 C CA . CYS A 1 307 ? -11.101 -14.198 15.351 1.00 47.56 307 CYS A CA 1
ATOM 2288 C C . CYS A 1 307 ? -10.440 -15.115 16.387 1.00 47.56 307 CYS A C 1
ATOM 2290 O O . CYS A 1 307 ? -10.796 -15.064 17.559 1.00 47.56 307 CYS A O 1
ATOM 2292 N N . GLN A 1 308 ? -9.504 -15.966 15.984 1.00 49.97 308 GLN A N 1
ATOM 2293 C CA . GLN A 1 308 ? -8.662 -16.658 16.960 1.00 49.97 308 GLN A CA 1
ATOM 2294 C C . GLN A 1 308 ? -7.326 -15.930 17.014 1.00 49.97 308 GLN A C 1
ATOM 2296 O O . GLN A 1 308 ? -6.578 -15.983 16.034 1.00 49.97 308 GLN A O 1
ATOM 2301 N N . ALA A 1 309 ? -7.064 -15.256 18.136 1.00 51.12 309 ALA A N 1
ATOM 2302 C CA . ALA A 1 309 ? -5.722 -14.818 18.479 1.00 51.12 309 ALA A CA 1
ATOM 2303 C C . ALA A 1 309 ? -4.865 -16.072 18.668 1.00 51.12 309 ALA A C 1
ATOM 2305 O O . ALA A 1 309 ? -5.251 -17.018 19.363 1.00 51.12 309 ALA A O 1
ATOM 2306 N N . CYS A 1 310 ? -3.750 -16.135 17.959 1.00 53.94 310 CYS A N 1
ATOM 2307 C CA . CYS A 1 310 ? -2.764 -17.182 18.125 1.00 53.94 310 CYS A CA 1
ATOM 2308 C C . CYS A 1 310 ? -1.471 -16.569 18.586 1.00 53.94 310 CYS A C 1
ATOM 2310 O O . CYS A 1 310 ? -0.968 -15.628 17.981 1.00 53.94 310 CYS A O 1
ATOM 2312 N N . GLU A 1 311 ? -0.963 -17.162 19.648 1.00 57.66 311 GLU A N 1
ATOM 2313 C CA . GLU A 1 311 ? 0.345 -16.887 20.182 1.00 57.66 311 GLU A CA 1
ATOM 2314 C C . GLU A 1 311 ? 1.374 -17.654 19.341 1.00 57.66 311 GLU A C 1
ATOM 2316 O O . GLU A 1 311 ? 1.292 -18.876 19.184 1.00 57.66 311 GLU A O 1
ATOM 2321 N N . VAL A 1 312 ? 2.293 -16.923 18.720 1.00 58.00 312 VAL A N 1
ATOM 2322 C CA . VAL A 1 312 ? 3.292 -17.437 17.783 1.00 58.00 312 VAL A CA 1
ATOM 2323 C C . VAL A 1 312 ? 4.659 -17.258 18.419 1.00 58.00 312 VAL A C 1
ATOM 2325 O O . VAL A 1 312 ? 5.027 -16.160 18.815 1.00 58.00 312 VAL A O 1
ATOM 2328 N N . GLN A 1 313 ? 5.432 -18.333 18.505 1.00 58.03 313 GLN A N 1
ATOM 2329 C CA . GLN A 1 313 ? 6.798 -18.273 19.018 1.00 58.03 313 GLN A CA 1
ATOM 2330 C C . GLN A 1 313 ? 7.764 -17.958 17.859 1.00 58.03 313 GLN A C 1
ATOM 2332 O O . GLN A 1 313 ? 7.836 -18.757 16.917 1.00 58.03 313 GLN A O 1
ATOM 2337 N N . PRO A 1 314 ? 8.476 -16.813 17.871 1.00 56.56 314 PRO A N 1
ATOM 2338 C CA . PRO A 1 314 ? 9.431 -16.473 16.816 1.00 56.56 314 PRO A CA 1
ATOM 2339 C C . PRO A 1 314 ? 10.640 -17.426 16.816 1.00 56.56 314 PRO A C 1
ATOM 2341 O O . PRO A 1 314 ? 10.978 -18.031 17.836 1.00 56.56 314 PRO A O 1
ATOM 2344 N N . ARG A 1 315 ? 11.307 -17.587 15.661 1.00 53.44 315 ARG A N 1
ATOM 2345 C CA . ARG A 1 315 ? 12.447 -18.518 15.515 1.00 53.44 315 ARG A CA 1
ATOM 2346 C C . ARG A 1 315 ? 13.752 -17.938 16.071 1.00 53.44 315 ARG A C 1
ATOM 2348 O O . ARG A 1 315 ? 14.635 -18.712 16.441 1.00 53.44 315 ARG A O 1
ATOM 2355 N N . SER A 1 316 ? 13.884 -16.612 16.155 1.00 52.19 316 SER A N 1
ATOM 2356 C CA . SER A 1 316 ? 15.069 -15.935 16.693 1.00 52.19 316 SER A CA 1
ATOM 2357 C C . SER A 1 316 ? 14.784 -14.511 17.203 1.00 52.19 316 SER A C 1
ATOM 2359 O O . SER A 1 316 ? 13.895 -13.829 16.702 1.00 52.19 316 SER A O 1
ATOM 2361 N N . GLY A 1 317 ? 15.532 -14.039 18.213 1.00 53.69 317 GLY A N 1
ATOM 2362 C CA . GLY A 1 317 ? 15.475 -12.651 18.703 1.00 53.69 317 GLY A CA 1
ATOM 2363 C C . GLY A 1 317 ? 15.775 -12.473 20.202 1.00 53.69 317 GLY A C 1
ATOM 2364 O O . GLY A 1 317 ? 15.788 -13.453 20.944 1.00 53.69 317 GLY A O 1
ATOM 2365 N N . PRO A 1 318 ? 16.037 -11.230 20.662 1.00 40.28 318 PRO A N 1
ATOM 2366 C CA . PRO A 1 318 ? 16.364 -10.932 22.064 1.00 40.28 318 PRO A CA 1
ATOM 2367 C C . PRO A 1 318 ? 15.147 -10.997 23.000 1.00 40.28 318 PRO A C 1
ATOM 2369 O O . PRO A 1 318 ? 15.302 -11.215 24.198 1.00 40.28 318 PRO A O 1
ATOM 2372 N N . CYS A 1 319 ? 13.946 -10.830 22.449 1.00 49.47 319 CYS A N 1
ATOM 2373 C CA . CYS A 1 319 ? 12.684 -10.941 23.160 1.00 49.47 319 CYS A CA 1
ATOM 2374 C C . CYS A 1 319 ? 12.193 -12.390 23.007 1.00 49.47 319 CYS A C 1
ATOM 2376 O O . CYS A 1 319 ? 11.962 -12.841 21.885 1.00 49.47 319 CYS A O 1
ATOM 2378 N N . ARG A 1 320 ? 12.101 -13.135 24.118 1.00 45.91 320 ARG A N 1
ATOM 2379 C CA . ARG A 1 320 ? 11.539 -14.503 24.172 1.00 45.91 320 ARG A CA 1
ATOM 2380 C C . ARG A 1 320 ? 10.009 -14.515 24.059 1.00 45.91 320 ARG A C 1
ATOM 2382 O O . ARG A 1 320 ? 9.401 -15.570 24.225 1.00 45.91 320 ARG A O 1
ATOM 2389 N N . ASP A 1 321 ? 9.416 -13.356 23.813 1.00 54.66 321 ASP A N 1
ATOM 2390 C CA . ASP A 1 321 ? 7.983 -13.175 23.866 1.00 54.66 321 ASP A CA 1
ATOM 2391 C C . ASP A 1 321 ? 7.350 -13.561 22.536 1.00 54.66 321 ASP A C 1
ATOM 2393 O O . ASP A 1 321 ? 7.898 -13.388 21.443 1.00 54.66 321 ASP A O 1
ATOM 2397 N N . SER A 1 322 ? 6.182 -14.157 22.665 1.00 66.06 322 SER A N 1
ATOM 2398 C CA . SER A 1 322 ? 5.336 -14.542 21.565 1.00 66.06 322 SER A CA 1
ATOM 2399 C C . SER A 1 322 ? 4.778 -13.329 20.824 1.00 66.06 322 SER A C 1
ATOM 2401 O O . SER A 1 322 ? 4.491 -12.286 21.408 1.00 66.06 322 SER A O 1
ATOM 2403 N N . VAL A 1 323 ? 4.581 -13.480 19.517 1.00 73.12 323 VAL A N 1
ATOM 2404 C CA . VAL A 1 323 ? 3.870 -12.509 18.679 1.00 73.12 323 VAL A CA 1
ATOM 2405 C C . VAL A 1 323 ? 2.432 -12.965 18.458 1.00 73.12 323 VAL A C 1
ATOM 2407 O O . VAL A 1 323 ? 2.151 -14.161 18.375 1.00 73.12 323 VAL A O 1
ATOM 2410 N N . GLU A 1 324 ? 1.493 -12.026 18.383 1.00 81.31 324 GLU A N 1
ATOM 2411 C CA . GLU A 1 324 ? 0.077 -12.339 18.190 1.00 81.31 324 GLU A CA 1
ATOM 2412 C C . GLU A 1 324 ? -0.276 -12.346 16.698 1.00 81.31 324 GLU A C 1
ATOM 2414 O O . GLU A 1 324 ? 0.183 -11.512 15.921 1.00 81.31 324 GLU A O 1
ATOM 2419 N N . ALA A 1 325 ? -1.153 -13.253 16.277 1.00 81.75 325 ALA A N 1
ATOM 2420 C CA . ALA A 1 325 ? -1.843 -13.133 14.999 1.00 81.75 325 ALA A CA 1
ATOM 2421 C C . ALA A 1 325 ? -3.345 -13.367 15.154 1.00 81.75 325 ALA A C 1
ATOM 2423 O O . ALA A 1 325 ? -3.771 -14.371 15.727 1.00 81.75 325 ALA A O 1
ATOM 2424 N N . ILE A 1 326 ? -4.157 -12.481 14.577 1.00 82.38 326 ILE A N 1
ATOM 2425 C CA . ILE A 1 326 ? -5.613 -12.627 14.522 1.00 82.38 326 ILE A CA 1
ATOM 2426 C C . ILE A 1 326 ? -5.978 -13.320 13.211 1.00 82.38 326 ILE A C 1
ATOM 2428 O O . ILE A 1 326 ? -5.653 -12.830 12.131 1.00 82.38 326 ILE A O 1
ATOM 2432 N N . VAL A 1 327 ? -6.687 -14.449 13.275 1.00 81.50 327 VAL A N 1
ATOM 2433 C CA . VAL A 1 327 ? -7.195 -15.116 12.064 1.00 81.50 327 VAL A CA 1
ATOM 2434 C C . VAL A 1 327 ? -8.704 -14.983 11.960 1.00 81.50 327 VAL A C 1
ATOM 2436 O O . VAL A 1 327 ? -9.402 -15.420 12.868 1.00 81.50 327 VAL A O 1
ATOM 2439 N N . VAL A 1 328 ? -9.195 -14.443 10.840 1.00 79.31 328 VAL A N 1
ATOM 2440 C CA . VAL A 1 328 ? -10.623 -14.265 10.531 1.00 79.31 328 VAL A CA 1
ATOM 2441 C C . VAL A 1 328 ? -11.022 -15.169 9.369 1.00 79.31 328 VAL A C 1
ATOM 2443 O O . VAL A 1 328 ? -10.392 -15.133 8.312 1.00 79.31 328 VAL A O 1
ATOM 2446 N N . ARG A 1 329 ? -12.073 -15.978 9.535 1.00 76.62 329 ARG A N 1
ATOM 2447 C CA . ARG A 1 329 ? -12.519 -16.947 8.520 1.00 76.62 329 ARG A CA 1
ATOM 2448 C C . ARG A 1 329 ? -14.032 -17.204 8.572 1.00 76.62 329 ARG A C 1
ATOM 2450 O O . ARG A 1 329 ? -14.655 -16.969 9.606 1.00 76.62 329 ARG A O 1
ATOM 2457 N N . PRO A 1 330 ? -14.648 -17.704 7.488 1.00 71.94 330 PRO A N 1
ATOM 2458 C CA . PRO A 1 330 ? -16.022 -18.193 7.520 1.00 71.94 330 PRO A CA 1
ATOM 2459 C C . PRO A 1 330 ? -16.168 -19.438 8.407 1.00 71.94 330 PRO A C 1
ATOM 2461 O O . PRO A 1 330 ? -15.253 -20.254 8.539 1.00 71.94 330 PRO A O 1
ATOM 2464 N N . ASN A 1 331 ? -17.370 -19.602 8.964 1.00 67.62 331 ASN A N 1
ATOM 2465 C CA . ASN A 1 331 ? -17.770 -20.789 9.714 1.00 67.62 331 ASN A CA 1
ATOM 2466 C C . ASN A 1 331 ? -18.049 -21.941 8.740 1.00 67.62 331 ASN A C 1
ATOM 2468 O O . ASN A 1 331 ? -19.165 -22.104 8.253 1.00 67.62 331 ASN A O 1
ATOM 2472 N N . SER A 1 332 ? -17.004 -22.667 8.356 1.00 64.56 332 SER A N 1
ATOM 2473 C CA . SER A 1 332 ? -17.083 -23.681 7.309 1.00 64.56 332 SER A CA 1
ATOM 2474 C C . SER A 1 332 ? -16.029 -24.764 7.518 1.00 64.56 332 SER A C 1
ATOM 2476 O O . SER A 1 332 ? -14.880 -24.458 7.823 1.00 64.56 332 SER A O 1
ATOM 2478 N N . GLU A 1 333 ? -16.428 -26.015 7.282 1.00 63.91 333 GLU A N 1
ATOM 2479 C CA . GLU A 1 333 ? -15.562 -27.205 7.200 1.00 63.91 333 GLU A CA 1
ATOM 2480 C C . GLU A 1 333 ? -14.752 -27.252 5.883 1.00 63.91 333 GLU A C 1
ATOM 2482 O O . GLU A 1 333 ? -13.859 -28.077 5.701 1.00 63.91 333 GLU A O 1
ATOM 2487 N N . LYS A 1 334 ? -15.072 -26.383 4.910 1.00 66.94 334 LYS A N 1
ATOM 2488 C CA . LYS A 1 334 ? -14.384 -26.344 3.609 1.00 66.94 334 LYS A CA 1
ATOM 24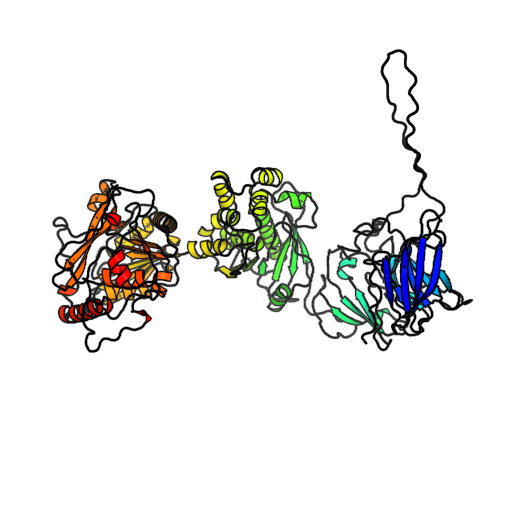89 C C . LYS A 1 334 ? -12.958 -25.814 3.734 1.00 66.94 334 LYS A C 1
ATOM 2491 O O . LYS A 1 334 ? -12.700 -24.860 4.457 1.00 66.94 334 LYS A O 1
ATOM 2496 N N . ARG A 1 335 ? -12.067 -26.366 2.908 1.00 70.06 335 ARG A N 1
ATOM 2497 C CA . ARG A 1 335 ? -10.709 -25.864 2.664 1.00 70.06 335 ARG A CA 1
ATOM 2498 C C . ARG A 1 335 ? -10.746 -24.430 2.119 1.00 70.06 335 ARG A C 1
ATOM 2500 O O . ARG A 1 335 ? -11.310 -24.202 1.052 1.00 70.06 335 ARG A O 1
ATOM 2507 N N . LEU A 1 336 ? -10.149 -23.480 2.844 1.00 79.56 336 LEU A N 1
ATOM 2508 C CA . LEU A 1 336 ? -10.168 -22.054 2.492 1.00 79.56 336 LEU A CA 1
ATOM 2509 C C . LEU A 1 336 ? -8.822 -21.598 1.896 1.00 79.56 336 LEU A C 1
ATOM 2511 O O . LEU A 1 336 ? -7.771 -22.003 2.416 1.00 79.56 336 LEU A O 1
ATOM 2515 N N . PRO A 1 337 ? -8.808 -20.763 0.840 1.00 89.62 337 PRO A N 1
ATOM 2516 C CA . PRO A 1 337 ? -7.628 -19.987 0.465 1.00 89.62 337 PRO A CA 1
ATOM 2517 C C . PRO A 1 337 ? -7.268 -18.972 1.563 1.00 89.62 337 PRO A C 1
ATOM 2519 O O . PRO A 1 337 ? -8.144 -18.439 2.242 1.00 89.62 337 PRO A O 1
ATOM 2522 N N . GLY A 1 338 ? -5.973 -18.705 1.743 1.00 91.94 338 GLY A N 1
ATOM 2523 C CA . GLY A 1 338 ? -5.470 -17.768 2.751 1.00 91.94 338 GLY A CA 1
ATOM 2524 C C . GLY A 1 338 ? -5.081 -16.407 2.174 1.00 91.94 338 GLY A C 1
ATOM 2525 O O . GLY A 1 338 ? -4.647 -16.324 1.022 1.00 91.94 338 GLY A O 1
ATOM 2526 N N . ILE A 1 339 ? -5.191 -15.364 2.997 1.00 95.56 339 ILE A N 1
ATOM 2527 C CA . ILE A 1 339 ? -4.651 -14.024 2.748 1.00 95.56 339 ILE A CA 1
ATOM 2528 C C . ILE A 1 339 ? -3.845 -13.605 3.977 1.00 95.56 339 ILE A C 1
ATOM 2530 O O . ILE A 1 339 ? -4.420 -13.447 5.052 1.00 95.56 339 ILE A O 1
ATOM 2534 N N . LEU A 1 340 ? -2.537 -13.412 3.830 1.00 96.81 340 LEU A N 1
ATOM 2535 C CA . LEU A 1 340 ? -1.711 -12.774 4.854 1.00 96.81 340 LEU A CA 1
ATOM 2536 C C . LEU A 1 340 ? -1.818 -11.254 4.703 1.00 96.81 340 LEU A C 1
ATOM 2538 O O . LEU A 1 340 ? -1.605 -10.735 3.609 1.00 96.81 340 LEU A O 1
ATOM 2542 N N . TRP A 1 341 ? -2.151 -10.543 5.777 1.00 96.94 341 TRP A N 1
ATOM 2543 C CA . TRP A 1 341 ? -2.386 -9.102 5.723 1.00 96.94 341 TRP A CA 1
ATOM 2544 C C . TRP A 1 341 ? -1.663 -8.341 6.843 1.00 96.94 341 TRP A C 1
ATOM 2546 O O . TRP A 1 341 ? -2.285 -7.991 7.850 1.00 96.94 341 TRP A O 1
ATOM 2556 N N . PRO A 1 342 ? -0.360 -8.043 6.685 1.00 97.00 342 PRO A N 1
ATOM 2557 C CA . PRO A 1 342 ? 0.387 -7.202 7.622 1.00 97.00 342 PRO A CA 1
ATOM 2558 C C . PRO A 1 342 ? -0.187 -5.776 7.686 1.00 97.00 342 PRO A C 1
ATOM 2560 O O . PRO A 1 342 ? -0.650 -5.238 6.674 1.00 97.00 342 PRO A O 1
ATOM 2563 N N . HIS A 1 343 ? -0.198 -5.154 8.870 1.00 95.12 343 HIS A N 1
ATOM 2564 C CA . HIS A 1 343 ? -0.690 -3.778 9.022 1.00 95.12 343 HIS A CA 1
ATOM 2565 C C . HIS A 1 343 ? 0.312 -2.734 8.505 1.00 95.12 343 HIS A C 1
ATOM 2567 O O . HIS A 1 343 ? 1.504 -2.994 8.360 1.00 95.12 343 HIS A O 1
ATOM 2573 N N . GLY A 1 344 ? -0.204 -1.536 8.213 1.00 89.69 344 GLY A N 1
ATOM 2574 C CA . GLY A 1 344 ? 0.597 -0.355 7.890 1.00 89.69 344 GLY A CA 1
ATOM 2575 C C . GLY A 1 344 ? 1.069 0.377 9.144 1.00 89.69 344 GLY A C 1
ATOM 2576 O O . GLY A 1 344 ? 0.429 0.284 10.188 1.00 89.69 344 GLY A O 1
ATOM 2577 N N . GLY A 1 345 ? 2.181 1.107 9.018 1.00 89.44 345 GLY A N 1
ATOM 2578 C CA . GLY A 1 345 ? 2.943 1.641 10.148 1.00 89.44 345 GLY A CA 1
ATOM 2579 C C . GLY A 1 345 ? 3.643 0.518 10.928 1.00 89.44 345 GLY A C 1
ATOM 2580 O O . GLY A 1 345 ? 2.957 -0.395 11.392 1.00 89.44 345 GLY A O 1
ATOM 2581 N N . PRO A 1 346 ? 4.977 0.555 11.101 1.00 88.88 346 PRO A N 1
ATOM 2582 C CA . PRO A 1 346 ? 5.669 -0.467 11.896 1.00 88.88 346 PRO A CA 1
ATOM 2583 C C . PRO A 1 346 ? 5.204 -0.469 13.358 1.00 88.88 346 PRO A C 1
ATOM 2585 O O . PRO A 1 346 ? 5.165 -1.515 13.992 1.00 88.88 346 PRO A O 1
ATOM 2588 N N . HIS A 1 347 ? 4.771 0.695 13.851 1.00 90.62 347 HIS A N 1
ATOM 2589 C CA . HIS A 1 347 ? 4.262 0.921 15.201 1.00 90.62 347 HIS A CA 1
ATOM 2590 C C . HIS A 1 347 ? 2.741 1.115 15.204 1.00 90.62 347 HIS A C 1
ATOM 2592 O O . HIS A 1 347 ? 2.217 2.147 15.624 1.00 90.62 347 HIS A O 1
ATOM 2598 N N . SER A 1 348 ? 2.023 0.124 14.678 1.00 89.50 348 SER A N 1
ATOM 2599 C CA . SER A 1 348 ? 0.560 0.006 14.762 1.00 89.50 348 SER A CA 1
ATOM 2600 C C . SER A 1 348 ? 0.188 -1.384 15.289 1.00 89.50 348 SER A C 1
ATOM 2602 O O . SER A 1 348 ? 1.053 -2.081 15.798 1.00 89.50 348 SER A O 1
ATOM 2604 N N . ALA A 1 349 ? -1.081 -1.777 15.235 1.00 86.06 349 ALA A N 1
ATOM 2605 C CA . ALA A 1 349 ? -1.506 -3.138 15.548 1.00 86.06 349 ALA A CA 1
ATOM 2606 C C . ALA A 1 349 ? -2.856 -3.441 14.892 1.00 86.06 349 ALA A C 1
ATOM 2608 O O . ALA A 1 349 ? -3.725 -2.570 14.765 1.00 86.06 349 ALA A O 1
ATOM 2609 N N . HIS A 1 350 ? -3.070 -4.696 14.515 1.00 83.12 350 HIS A N 1
ATOM 2610 C CA . HIS A 1 350 ? -4.408 -5.227 14.302 1.00 83.12 350 HIS A CA 1
ATOM 2611 C C . HIS A 1 350 ? -5.075 -5.487 15.649 1.00 83.12 350 HIS A C 1
ATOM 2613 O O . HIS A 1 350 ? -4.522 -6.156 16.514 1.00 83.12 350 HIS A O 1
ATOM 2619 N N . ALA A 1 351 ? -6.306 -5.010 15.788 1.00 73.00 351 ALA A N 1
ATOM 2620 C CA . ALA A 1 351 ? -7.171 -5.321 16.918 1.00 73.00 351 ALA A CA 1
ATOM 2621 C C . ALA A 1 351 ? -8.368 -6.163 16.460 1.00 73.00 351 ALA A C 1
ATOM 2623 O O . ALA A 1 351 ? -8.709 -6.191 15.272 1.00 73.00 351 ALA A O 1
ATOM 2624 N N . ALA A 1 352 ? -9.068 -6.793 17.407 1.00 69.50 352 ALA A N 1
ATOM 2625 C CA . ALA A 1 352 ? -10.302 -7.548 17.166 1.00 69.50 352 ALA A CA 1
ATOM 2626 C C . ALA A 1 352 ? -11.533 -6.636 16.917 1.00 69.50 352 ALA A C 1
ATOM 2628 O O . ALA A 1 352 ? -12.634 -6.868 17.426 1.00 69.50 352 ALA A O 1
ATOM 2629 N N . VAL A 1 353 ? -11.337 -5.580 16.124 1.00 64.19 353 VAL A N 1
ATOM 2630 C CA . VAL A 1 353 ? -12.345 -4.584 15.739 1.00 64.19 353 VAL A CA 1
ATOM 2631 C C . VAL A 1 353 ? -13.011 -4.940 14.409 1.00 64.19 353 VAL A C 1
ATOM 2633 O O . VAL A 1 353 ? -12.451 -5.661 13.576 1.00 64.19 353 VAL A O 1
ATOM 2636 N N . PHE A 1 354 ? -14.198 -4.377 14.151 1.00 64.75 354 PHE A N 1
ATOM 2637 C CA . PHE A 1 354 ? -14.830 -4.519 12.840 1.00 64.75 354 PHE A CA 1
ATOM 2638 C C . PHE A 1 354 ? -13.985 -3.904 11.726 1.00 64.75 354 PHE A C 1
ATOM 2640 O O . PHE A 1 354 ? -13.758 -2.696 11.708 1.00 64.75 354 PHE A O 1
ATOM 2647 N N . ARG A 1 355 ? -13.615 -4.710 10.726 1.00 71.38 355 ARG A N 1
ATOM 2648 C CA . ARG A 1 355 ? -13.062 -4.221 9.460 1.00 71.38 355 ARG A CA 1
ATOM 2649 C C . ARG A 1 355 ? -13.890 -4.758 8.301 1.00 71.38 355 ARG A C 1
ATOM 2651 O O . ARG A 1 355 ? -13.835 -5.947 7.996 1.00 71.38 355 ARG A O 1
ATOM 2658 N N . HIS A 1 356 ? -14.631 -3.869 7.640 1.00 72.69 356 HIS A N 1
ATOM 2659 C CA . HIS A 1 356 ? -15.527 -4.223 6.533 1.00 72.69 356 HIS A CA 1
ATOM 2660 C C . HIS A 1 356 ? -14.813 -5.027 5.430 1.00 72.69 356 HIS A C 1
ATOM 2662 O O . HIS A 1 356 ? -15.359 -6.017 4.954 1.00 72.69 356 HIS A O 1
ATOM 2668 N N . ALA A 1 357 ? -13.574 -4.666 5.077 1.00 82.94 357 ALA A N 1
ATOM 2669 C CA . ALA A 1 357 ? -12.799 -5.356 4.044 1.00 82.94 357 ALA A CA 1
ATOM 2670 C C . ALA A 1 357 ? -12.404 -6.791 4.445 1.00 82.94 357 ALA A C 1
ATOM 2672 O O . ALA A 1 357 ? -12.524 -7.713 3.641 1.00 82.94 357 ALA A O 1
ATOM 2673 N N . VAL A 1 358 ? -11.995 -7.001 5.702 1.00 83.31 358 VAL A N 1
ATOM 2674 C CA . VAL A 1 358 ? -11.668 -8.338 6.229 1.00 83.31 358 VAL A CA 1
ATOM 2675 C C . VAL A 1 358 ? -12.928 -9.203 6.282 1.00 83.31 358 VAL A C 1
ATOM 2677 O O . VAL A 1 358 ? -12.915 -10.347 5.836 1.00 83.31 358 VAL A O 1
ATOM 2680 N N . ALA A 1 359 ? -14.042 -8.643 6.762 1.00 75.44 359 ALA A N 1
ATOM 2681 C CA . ALA A 1 359 ? -15.320 -9.345 6.813 1.00 75.44 359 ALA A CA 1
ATOM 2682 C C . ALA A 1 359 ? -15.846 -9.703 5.415 1.00 75.44 359 ALA A C 1
ATOM 2684 O O . ALA A 1 359 ? -16.364 -10.802 5.221 1.00 75.44 359 ALA A O 1
ATOM 2685 N N . PHE A 1 360 ? -15.680 -8.808 4.435 1.00 79.00 360 PHE A N 1
ATOM 2686 C CA . PHE A 1 360 ? -16.008 -9.075 3.039 1.00 79.00 360 PHE A CA 1
ATOM 2687 C C . PHE A 1 360 ? -15.201 -10.262 2.504 1.00 79.00 360 PHE A C 1
ATOM 2689 O O . PHE A 1 360 ? -15.798 -11.226 2.033 1.00 79.00 360 PHE A O 1
ATOM 2696 N N . LEU A 1 361 ? -13.872 -10.253 2.642 1.00 86.00 361 LEU A N 1
ATOM 2697 C CA . LEU A 1 361 ? -13.015 -11.350 2.172 1.00 86.00 361 LEU A CA 1
ATOM 2698 C C . LEU A 1 361 ? -13.331 -12.677 2.875 1.00 86.00 361 LEU A C 1
ATOM 2700 O O . LEU A 1 361 ? -13.429 -13.714 2.219 1.00 86.00 361 LEU A O 1
ATOM 2704 N N . ALA A 1 362 ? -13.588 -12.647 4.184 1.00 82.06 362 ALA A N 1
ATOM 2705 C CA . ALA A 1 362 ? -14.025 -13.828 4.920 1.00 82.06 362 ALA A CA 1
ATOM 2706 C C . ALA A 1 362 ? -15.373 -14.363 4.402 1.00 82.06 362 ALA A C 1
ATOM 2708 O O . ALA A 1 362 ? -15.527 -15.569 4.206 1.00 82.06 362 ALA A O 1
ATOM 2709 N N . LYS A 1 363 ? -16.340 -13.484 4.097 1.00 77.25 363 LYS A N 1
ATOM 2710 C CA . LYS A 1 363 ? -17.608 -13.869 3.449 1.00 77.25 363 LYS A CA 1
ATOM 2711 C C . LYS A 1 363 ? -17.410 -14.437 2.042 1.00 77.25 363 LYS A C 1
ATOM 2713 O O . LYS A 1 363 ? -18.171 -15.322 1.664 1.00 77.25 363 LYS A O 1
ATOM 2718 N N . GLN A 1 364 ? -16.395 -13.985 1.306 1.00 83.81 364 GLN A N 1
ATOM 2719 C CA . GLN A 1 364 ? -16.017 -14.547 0.002 1.00 83.81 364 GLN A CA 1
ATOM 2720 C C . GLN A 1 364 ? -15.277 -15.893 0.103 1.00 83.81 364 GLN A C 1
ATOM 2722 O O . GLN A 1 364 ? -14.932 -16.479 -0.920 1.00 83.81 364 GLN A O 1
ATOM 2727 N N . GLY A 1 365 ? -15.041 -16.414 1.312 1.00 83.00 365 GLY A N 1
ATOM 2728 C CA . GLY A 1 365 ? -14.427 -17.727 1.504 1.00 83.00 365 GLY A CA 1
ATOM 2729 C C . GLY A 1 365 ? -12.927 -17.705 1.794 1.00 83.00 365 GLY A C 1
ATOM 2730 O O . GLY A 1 365 ? -12.302 -18.759 1.728 1.00 83.00 365 GLY A O 1
ATOM 2731 N N . PHE A 1 366 ? -12.332 -16.555 2.118 1.00 87.69 366 PHE A N 1
ATOM 2732 C CA . PHE A 1 366 ? -10.912 -16.471 2.473 1.00 87.69 366 PHE A CA 1
ATOM 2733 C C . PHE A 1 366 ? -10.677 -16.584 3.986 1.00 87.69 366 PHE A C 1
ATOM 2735 O O . PHE A 1 366 ? -11.485 -16.137 4.798 1.00 87.69 366 PHE A O 1
ATOM 2742 N N . ALA A 1 367 ? -9.535 -17.154 4.367 1.00 88.56 367 ALA A N 1
ATOM 2743 C CA . ALA A 1 367 ? -8.985 -17.052 5.715 1.00 88.56 367 ALA A CA 1
ATOM 2744 C C . ALA A 1 367 ? -7.973 -15.895 5.760 1.00 88.56 367 ALA A C 1
ATOM 2746 O O . ALA A 1 367 ? -6.903 -15.980 5.159 1.00 88.56 367 ALA A O 1
ATOM 2747 N N . CYS A 1 368 ? -8.304 -14.812 6.457 1.00 90.50 368 CYS A N 1
ATOM 2748 C CA . CYS A 1 368 ? -7.442 -13.642 6.608 1.00 90.50 368 CYS A CA 1
ATOM 2749 C C . CYS A 1 368 ? -6.573 -13.783 7.863 1.00 90.50 368 CYS A C 1
ATOM 2751 O O . CYS A 1 368 ? -7.109 -13.890 8.963 1.00 90.50 368 CYS A O 1
ATOM 2753 N N . ILE A 1 369 ? -5.251 -13.762 7.704 1.00 91.31 369 ILE A N 1
ATOM 2754 C CA . ILE A 1 369 ? -4.264 -13.801 8.789 1.00 91.31 369 ILE A CA 1
ATOM 2755 C C . ILE A 1 369 ? -3.719 -12.388 8.996 1.00 91.31 369 ILE A C 1
ATOM 2757 O O . ILE A 1 369 ? -3.132 -11.813 8.082 1.00 91.31 369 ILE A O 1
ATOM 2761 N N . LEU A 1 370 ? -3.924 -11.836 10.187 1.00 91.44 370 LEU A N 1
ATOM 2762 C CA . LEU A 1 370 ? -3.595 -10.464 10.564 1.00 91.44 370 LEU A CA 1
ATOM 2763 C C . LEU A 1 370 ? -2.499 -10.496 11.651 1.00 91.44 370 LEU A C 1
ATOM 2765 O O . LEU A 1 370 ? -2.831 -10.611 12.832 1.00 91.44 370 LEU A O 1
ATOM 2769 N N . PRO A 1 371 ? -1.205 -10.480 11.284 1.00 91.06 371 PRO A N 1
ATOM 2770 C CA . PRO A 1 371 ? -0.109 -10.571 12.247 1.00 91.06 371 PRO A CA 1
ATOM 2771 C C . PRO A 1 371 ? 0.149 -9.235 12.958 1.00 91.06 371 PRO A C 1
ATOM 2773 O O . PRO A 1 371 ? 0.137 -8.186 12.313 1.00 91.06 371 PRO A O 1
ATOM 2776 N N . ASN A 1 372 ? 0.443 -9.306 14.255 1.00 87.88 372 ASN A N 1
ATOM 2777 C CA . ASN A 1 372 ? 1.020 -8.248 15.082 1.00 87.88 372 ASN A CA 1
ATOM 2778 C C . ASN A 1 372 ? 2.490 -8.603 15.342 1.00 87.88 372 ASN A C 1
ATOM 2780 O O . ASN A 1 372 ? 2.821 -9.309 16.293 1.00 87.88 372 ASN A O 1
ATOM 2784 N N . PHE A 1 373 ? 3.363 -8.176 14.431 1.00 90.94 373 PHE A N 1
ATOM 2785 C CA . PHE A 1 373 ? 4.802 -8.452 14.472 1.00 90.94 373 PHE A CA 1
ATOM 2786 C C . PHE A 1 373 ? 5.522 -7.607 15.537 1.00 90.94 373 PHE A C 1
ATOM 2788 O O . PHE A 1 373 ? 4.991 -6.590 15.989 1.00 90.94 373 PHE A O 1
ATOM 2795 N N . ARG A 1 374 ? 6.745 -7.982 15.935 1.00 88.56 374 ARG A N 1
ATOM 2796 C CA . ARG A 1 374 ? 7.576 -7.169 16.845 1.00 88.56 374 ARG A CA 1
ATOM 2797 C C . ARG A 1 374 ? 7.739 -5.757 16.293 1.00 88.56 374 ARG A C 1
ATOM 2799 O O . ARG A 1 374 ? 8.078 -5.592 15.128 1.00 88.56 374 ARG A O 1
ATOM 2806 N N . GLY A 1 375 ? 7.481 -4.754 17.126 1.00 86.75 375 GLY A N 1
ATOM 2807 C CA . GLY A 1 375 ? 7.291 -3.359 16.716 1.00 86.75 375 GLY A CA 1
ATOM 2808 C C . GLY A 1 375 ? 5.846 -2.882 16.859 1.00 86.75 375 GLY A C 1
ATOM 2809 O O . GLY A 1 375 ? 5.625 -1.680 17.033 1.00 86.75 375 GLY A O 1
ATOM 2810 N N . SER A 1 376 ? 4.884 -3.814 16.857 1.00 87.25 376 SER A N 1
ATOM 2811 C CA . SER A 1 376 ? 3.462 -3.518 17.035 1.00 87.25 376 SER A CA 1
ATOM 2812 C C . SER A 1 376 ? 3.157 -2.958 18.421 1.00 87.25 376 SER A C 1
ATOM 2814 O O . SER A 1 376 ? 3.752 -3.353 19.427 1.00 87.25 376 SER A O 1
ATOM 2816 N N . LEU A 1 377 ? 2.175 -2.064 18.493 1.00 82.75 377 LEU A N 1
ATOM 2817 C CA . LEU A 1 377 ? 1.725 -1.487 19.759 1.00 82.75 377 LEU A CA 1
ATOM 2818 C C . LEU A 1 377 ? 0.888 -2.488 20.567 1.00 82.75 377 LEU A C 1
ATOM 2820 O O . LEU A 1 377 ? 0.180 -3.318 20.007 1.00 82.75 377 LEU A O 1
ATOM 2824 N N . GLY A 1 378 ? 0.925 -2.359 21.896 1.00 72.94 378 GLY A N 1
ATOM 2825 C CA . GLY A 1 378 ? 0.130 -3.183 22.818 1.00 72.94 378 GLY A CA 1
ATOM 2826 C C . GLY A 1 378 ? 0.878 -4.358 23.458 1.00 72.94 378 GLY A C 1
ATOM 2827 O O . GLY A 1 378 ? 0.323 -4.992 24.347 1.00 72.94 378 GLY A O 1
ATOM 2828 N N . PHE A 1 379 ? 2.140 -4.595 23.082 1.00 74.19 379 PHE A N 1
ATOM 2829 C CA . PHE A 1 379 ? 2.958 -5.730 23.547 1.00 74.19 379 PHE A CA 1
ATOM 2830 C C . PHE A 1 379 ? 4.166 -5.308 24.407 1.00 74.19 379 PHE A C 1
ATOM 2832 O O . PHE A 1 379 ? 5.142 -6.041 24.523 1.00 74.19 379 PHE A O 1
ATOM 2839 N N . GLY A 1 380 ? 4.108 -4.114 25.005 1.00 71.56 380 GLY A N 1
ATOM 2840 C CA . GLY A 1 380 ? 5.183 -3.554 25.831 1.00 71.56 380 GLY A CA 1
ATOM 2841 C C . GLY A 1 380 ? 6.255 -2.795 25.042 1.00 71.56 380 GLY A C 1
ATOM 2842 O O . GLY A 1 380 ? 6.416 -2.969 23.834 1.00 71.56 380 GLY A O 1
ATOM 2843 N N . GLU A 1 381 ? 6.986 -1.926 25.744 1.00 77.06 381 GLU A N 1
ATOM 2844 C CA . GLU A 1 381 ? 8.010 -1.055 25.147 1.00 77.06 381 GLU A CA 1
ATOM 2845 C C . GLU A 1 381 ? 9.155 -1.860 24.520 1.00 77.06 381 GLU A C 1
ATOM 2847 O O . GLU A 1 381 ? 9.628 -1.515 23.441 1.00 77.06 381 GLU A O 1
ATOM 2852 N N . ASP A 1 382 ? 9.549 -2.974 25.142 1.00 78.50 382 ASP A N 1
ATOM 2853 C CA . ASP A 1 382 ? 10.625 -3.834 24.641 1.00 78.50 382 ASP A CA 1
ATOM 2854 C C . ASP A 1 382 ? 10.300 -4.412 23.255 1.00 78.50 382 ASP A C 1
ATOM 2856 O O . ASP A 1 382 ? 11.177 -4.475 22.392 1.00 78.50 382 ASP A O 1
ATOM 2860 N N . SER A 1 383 ? 9.036 -4.778 23.005 1.00 80.56 383 SER A N 1
ATOM 2861 C CA . SER A 1 383 ? 8.581 -5.238 21.687 1.00 80.56 383 SER A CA 1
ATOM 2862 C C . SER A 1 383 ? 8.617 -4.107 20.656 1.00 80.56 383 SER A C 1
ATOM 2864 O O . SER A 1 383 ? 9.091 -4.306 19.537 1.00 80.56 383 SER A O 1
ATOM 2866 N N . VAL A 1 384 ? 8.187 -2.899 21.036 1.00 83.81 384 VAL A N 1
ATOM 2867 C CA . VAL A 1 384 ? 8.201 -1.716 20.159 1.00 83.81 384 VAL A CA 1
ATOM 2868 C C . VAL A 1 384 ? 9.633 -1.334 19.776 1.00 83.81 384 VAL A C 1
ATOM 2870 O O . VAL A 1 384 ? 9.940 -1.196 18.592 1.00 83.81 384 VAL A O 1
ATOM 2873 N N . GLN A 1 385 ? 10.534 -1.238 20.758 1.00 87.00 385 GLN A N 1
ATOM 2874 C CA . GLN A 1 385 ? 11.944 -0.891 20.547 1.00 87.00 385 GLN A CA 1
ATOM 2875 C C . GLN A 1 385 ? 12.757 -2.025 19.911 1.00 87.00 385 GLN A C 1
ATOM 2877 O O . GLN A 1 385 ? 13.905 -1.816 19.516 1.00 87.00 385 GLN A O 1
ATOM 2882 N N . ALA A 1 386 ? 12.190 -3.228 19.771 1.00 88.38 386 ALA A N 1
ATOM 2883 C CA . ALA A 1 386 ? 12.874 -4.316 19.095 1.00 88.38 386 ALA A CA 1
ATOM 2884 C C . ALA A 1 386 ? 12.950 -4.126 17.570 1.00 88.38 386 ALA A C 1
ATOM 2886 O O . ALA A 1 386 ? 13.857 -4.691 16.953 1.00 88.38 386 ALA A O 1
ATOM 2887 N N . LEU A 1 387 ? 12.033 -3.375 16.959 1.00 92.81 387 LEU A N 1
ATOM 2888 C CA . LEU A 1 387 ? 11.958 -3.259 15.502 1.00 92.81 387 LEU A CA 1
ATOM 2889 C C . LEU A 1 387 ? 12.922 -2.224 14.885 1.00 92.81 387 LEU A C 1
ATOM 2891 O O . LEU A 1 387 ? 13.565 -2.580 13.892 1.00 92.81 387 LEU A O 1
ATOM 2895 N N . PRO A 1 388 ? 13.100 -1.008 15.446 1.00 95.12 388 PRO A N 1
ATOM 2896 C CA . PRO A 1 388 ? 13.983 -0.003 14.861 1.00 95.12 388 PRO A CA 1
ATOM 2897 C C . PRO A 1 388 ? 15.402 -0.531 14.608 1.00 95.12 388 PRO A C 1
ATOM 2899 O O . PRO A 1 388 ? 16.032 -1.143 15.471 1.00 95.12 388 PRO A O 1
ATOM 2902 N N . GLY A 1 389 ? 15.920 -0.300 13.401 1.00 94.12 389 GLY A N 1
ATOM 2903 C CA . GLY A 1 389 ? 17.211 -0.810 12.923 1.00 94.12 389 GLY A CA 1
ATOM 2904 C C . GLY A 1 389 ? 17.166 -2.241 12.372 1.00 94.12 389 GLY A C 1
ATOM 2905 O O . GLY A 1 389 ? 18.170 -2.719 11.831 1.00 94.12 389 GLY A O 1
ATOM 2906 N N . ARG A 1 390 ? 16.025 -2.932 12.497 1.00 94.25 390 ARG A N 1
ATOM 2907 C CA . ARG A 1 390 ? 15.826 -4.346 12.134 1.00 94.25 390 ARG A CA 1
ATOM 2908 C C . ARG A 1 390 ? 14.549 -4.610 11.320 1.00 94.25 390 ARG A C 1
ATOM 2910 O O . ARG A 1 390 ? 14.139 -5.770 11.204 1.00 94.25 390 ARG A O 1
ATOM 2917 N N . ILE A 1 391 ? 13.952 -3.571 10.724 1.00 94.44 391 ILE A N 1
ATOM 2918 C CA . ILE A 1 391 ? 12.910 -3.729 9.693 1.00 94.44 391 ILE A CA 1
ATOM 2919 C C . ILE A 1 391 ? 13.410 -4.608 8.548 1.00 94.44 391 ILE A C 1
ATOM 2921 O O . ILE A 1 391 ? 14.618 -4.700 8.328 1.00 94.44 391 ILE A O 1
ATOM 2925 N N . SER A 1 392 ? 12.491 -5.227 7.808 1.00 91.06 392 SER A N 1
ATOM 2926 C CA . SER A 1 392 ? 12.732 -6.211 6.735 1.00 91.06 392 SER A CA 1
ATOM 2927 C C . SER A 1 392 ? 13.262 -7.576 7.175 1.00 91.06 392 SER A C 1
ATOM 2929 O O . SER A 1 392 ? 13.317 -8.493 6.354 1.00 91.06 392 SER A O 1
ATOM 2931 N N . ALA A 1 393 ? 13.627 -7.723 8.450 1.00 92.44 393 ALA A N 1
ATOM 2932 C CA . ALA A 1 393 ? 14.108 -8.970 9.028 1.00 92.44 393 ALA A CA 1
ATOM 2933 C C . ALA A 1 393 ? 13.129 -9.496 10.082 1.00 92.44 393 ALA A C 1
ATOM 2935 O O . ALA A 1 393 ? 12.504 -10.532 9.863 1.00 92.44 393 ALA A O 1
ATOM 2936 N N . LEU A 1 394 ? 12.965 -8.783 11.205 1.00 91.69 394 LEU A N 1
ATOM 2937 C CA . LEU A 1 394 ? 12.141 -9.269 12.323 1.00 91.69 394 LEU A CA 1
ATOM 2938 C C . LEU A 1 394 ? 10.652 -9.290 11.980 1.00 91.69 394 LEU A C 1
ATOM 2940 O O . LEU A 1 394 ? 9.965 -10.277 12.223 1.00 91.69 394 LEU A O 1
ATOM 2944 N N . ASP A 1 395 ? 10.164 -8.212 11.379 1.00 94.25 395 ASP A N 1
ATOM 2945 C CA . ASP A 1 395 ? 8.772 -8.064 10.973 1.00 94.25 395 ASP A CA 1
ATOM 2946 C C . ASP A 1 395 ? 8.382 -9.052 9.855 1.00 94.25 395 ASP A C 1
ATOM 2948 O O . ASP A 1 395 ? 7.281 -9.610 9.867 1.00 94.25 395 ASP A O 1
ATOM 2952 N N . VAL A 1 396 ? 9.306 -9.352 8.937 1.00 96.06 396 VAL A N 1
ATOM 2953 C CA . VAL A 1 396 ? 9.147 -10.403 7.914 1.00 96.06 396 VAL A CA 1
ATOM 2954 C C . VAL A 1 396 ? 9.140 -11.804 8.537 1.00 96.06 396 VAL A C 1
ATOM 2956 O O . VAL A 1 396 ? 8.254 -12.604 8.220 1.00 96.06 396 VAL A O 1
ATOM 2959 N N . GLU A 1 397 ? 10.082 -12.101 9.440 1.00 93.62 397 GLU A N 1
ATOM 2960 C CA . GLU A 1 397 ? 10.159 -13.376 10.170 1.00 93.62 397 GLU A CA 1
ATOM 2961 C C . GLU A 1 397 ? 8.852 -13.656 10.921 1.00 93.62 397 GLU A C 1
ATOM 2963 O O . GLU A 1 397 ? 8.281 -14.743 10.792 1.00 93.62 397 GLU A O 1
ATOM 2968 N N . ASP A 1 398 ? 8.340 -12.658 11.639 1.00 92.25 398 ASP A N 1
ATOM 2969 C CA . ASP A 1 398 ? 7.114 -12.765 12.430 1.00 92.25 398 ASP A CA 1
ATOM 2970 C C . ASP A 1 398 ? 5.883 -12.980 11.541 1.00 92.25 398 ASP A C 1
ATOM 2972 O O . ASP A 1 398 ? 5.023 -13.811 11.845 1.00 92.25 398 ASP A O 1
ATOM 2976 N N . CYS A 1 399 ? 5.816 -12.305 10.388 1.00 94.88 399 CYS A N 1
ATOM 2977 C CA . CYS A 1 399 ? 4.755 -12.520 9.402 1.00 94.88 399 CYS A CA 1
ATOM 2978 C C . CYS A 1 399 ? 4.752 -13.958 8.854 1.00 94.88 399 CYS A C 1
ATOM 2980 O O . CYS A 1 399 ? 3.686 -14.569 8.712 1.00 94.88 399 CYS A O 1
ATOM 2982 N N . ILE A 1 400 ? 5.928 -14.520 8.556 1.00 93.94 400 ILE A N 1
ATOM 2983 C CA . ILE A 1 400 ? 6.052 -15.908 8.091 1.00 93.94 400 ILE A CA 1
ATOM 2984 C C . ILE A 1 400 ? 5.730 -16.899 9.211 1.00 93.94 400 ILE A C 1
ATOM 2986 O O . ILE A 1 400 ? 5.025 -17.877 8.961 1.00 93.94 400 ILE A O 1
ATOM 2990 N N . ALA A 1 401 ? 6.176 -16.643 10.441 1.00 89.69 401 ALA A N 1
ATOM 2991 C CA . ALA A 1 401 ? 5.866 -17.483 11.594 1.00 89.69 401 ALA A CA 1
ATOM 2992 C C . ALA A 1 401 ? 4.354 -17.513 11.886 1.00 89.69 401 ALA A C 1
ATOM 2994 O O . ALA A 1 401 ? 3.788 -18.584 12.137 1.00 89.69 401 ALA A O 1
ATOM 2995 N N . ALA A 1 402 ? 3.676 -16.367 11.775 1.00 88.56 402 ALA A N 1
ATOM 2996 C CA . ALA A 1 402 ? 2.225 -16.273 11.902 1.00 88.56 402 ALA A CA 1
ATOM 2997 C C . ALA A 1 402 ? 1.499 -17.068 10.807 1.00 88.56 402 ALA A C 1
ATOM 2999 O O . ALA A 1 402 ? 0.539 -17.792 11.089 1.00 88.56 402 ALA A O 1
ATOM 3000 N N . LEU A 1 403 ? 1.980 -16.985 9.563 1.00 91.62 403 LEU A N 1
ATOM 3001 C CA . LEU A 1 403 ? 1.443 -17.760 8.447 1.00 91.62 403 LEU A CA 1
ATOM 3002 C C . LEU A 1 403 ? 1.646 -19.271 8.644 1.00 91.62 403 LEU A C 1
ATOM 3004 O O . LEU A 1 403 ? 0.695 -20.037 8.478 1.00 91.62 403 LEU A O 1
ATOM 3008 N N . ASP A 1 404 ? 2.855 -19.702 9.010 1.00 89.44 404 ASP A N 1
ATOM 3009 C CA . ASP A 1 404 ? 3.191 -21.106 9.282 1.00 89.44 404 ASP A CA 1
ATOM 3010 C C . ASP A 1 404 ? 2.299 -21.679 10.387 1.00 89.44 404 ASP A C 1
ATOM 3012 O O . ASP A 1 404 ? 1.711 -22.750 10.224 1.00 89.44 404 ASP A O 1
ATOM 3016 N N . THR A 1 405 ? 2.132 -20.930 11.478 1.00 85.06 405 THR A N 1
ATOM 3017 C CA . THR A 1 405 ? 1.283 -21.324 12.608 1.00 85.06 405 THR A CA 1
ATOM 3018 C C . THR A 1 405 ? -0.181 -21.450 12.191 1.00 85.06 405 THR A C 1
ATOM 3020 O O . THR A 1 405 ? -0.841 -22.433 12.529 1.00 85.06 405 THR A O 1
ATOM 3023 N N . ALA A 1 406 ? -0.700 -20.501 11.405 1.00 84.88 406 ALA A N 1
ATOM 3024 C CA . ALA A 1 406 ? -2.074 -20.571 10.917 1.00 84.88 406 ALA A CA 1
ATOM 3025 C C . ALA A 1 406 ? -2.303 -21.785 9.999 1.00 84.88 406 ALA A C 1
ATOM 3027 O O . ALA A 1 406 ? -3.324 -22.463 10.136 1.00 84.88 406 ALA A O 1
ATOM 3028 N N . ILE A 1 407 ? -1.360 -22.079 9.093 1.00 86.62 407 ILE A N 1
ATOM 3029 C CA . ILE A 1 407 ? -1.405 -23.263 8.217 1.00 86.62 407 ILE A CA 1
ATOM 3030 C C . ILE A 1 407 ? -1.367 -24.551 9.048 1.00 86.62 407 ILE A C 1
ATOM 3032 O O . ILE A 1 407 ? -2.168 -25.451 8.805 1.00 86.62 407 ILE A O 1
ATOM 3036 N N . ALA A 1 408 ? -0.486 -24.636 10.050 1.00 84.81 408 ALA A N 1
ATOM 3037 C CA . ALA A 1 408 ? -0.369 -25.808 10.921 1.00 84.81 408 ALA A CA 1
ATOM 3038 C C . ALA A 1 408 ? -1.661 -26.090 11.710 1.00 84.81 408 ALA A C 1
ATOM 3040 O O . ALA A 1 408 ? -2.017 -27.243 11.932 1.00 84.81 408 ALA A O 1
ATOM 3041 N N . GLN A 1 409 ? -2.404 -25.042 12.072 1.00 79.69 409 GLN A N 1
ATOM 3042 C CA . GLN A 1 409 ? -3.725 -25.144 12.702 1.00 79.69 409 GLN A CA 1
ATOM 3043 C C . GLN A 1 409 ? -4.862 -25.454 11.708 1.00 79.69 409 GLN A C 1
ATOM 3045 O O . GLN A 1 409 ? -6.032 -25.437 12.086 1.00 79.69 409 GLN A O 1
ATOM 3050 N N . GLY A 1 410 ? -4.548 -25.694 10.432 1.00 74.19 410 GLY A N 1
ATOM 3051 C CA . GLY A 1 410 ? -5.524 -26.023 9.394 1.00 74.19 410 GLY A CA 1
ATOM 3052 C C . GLY A 1 410 ? -6.440 -24.863 9.001 1.00 74.19 410 GLY A C 1
ATOM 3053 O O . GLY A 1 410 ? -7.514 -25.104 8.451 1.00 74.19 410 GLY A O 1
ATOM 3054 N N . LYS A 1 411 ? -6.059 -23.609 9.292 1.00 75.31 411 LYS A N 1
ATOM 3055 C CA . LYS A 1 411 ? -6.923 -22.443 9.047 1.00 75.31 411 LYS A CA 1
ATOM 3056 C C . LYS A 1 411 ? -7.011 -22.107 7.549 1.00 75.31 411 LYS A C 1
ATOM 3058 O O . LYS A 1 411 ? -8.095 -22.246 6.981 1.00 75.31 411 LYS A O 1
ATOM 3063 N N . PRO A 1 412 ? -5.928 -21.699 6.861 1.00 81.25 412 PRO A N 1
ATOM 3064 C CA . PRO A 1 412 ? -5.845 -21.819 5.415 1.00 81.25 412 PRO A CA 1
ATOM 3065 C C . PRO A 1 412 ? -5.437 -23.247 5.031 1.00 81.25 412 PRO A C 1
ATOM 3067 O O . PRO A 1 412 ? -4.609 -23.888 5.671 1.00 81.25 412 PRO A O 1
ATOM 3070 N N . SER A 1 413 ? -6.006 -23.734 3.936 1.00 74.81 413 SER A N 1
ATOM 3071 C CA . SER A 1 413 ? -5.770 -25.093 3.427 1.00 74.81 413 SER A CA 1
ATOM 3072 C C . SER A 1 413 ? -4.611 -25.209 2.433 1.00 74.81 413 SER A C 1
ATOM 3074 O O . SER A 1 413 ? -4.209 -26.315 2.077 1.00 74.81 413 SER A O 1
ATOM 3076 N N . SER A 1 414 ? -4.109 -24.071 1.949 1.00 77.12 414 SER A N 1
ATOM 3077 C CA . SER A 1 414 ? -3.062 -23.982 0.933 1.00 77.12 414 SER A CA 1
ATOM 3078 C C . SER A 1 414 ? -1.767 -23.456 1.541 1.00 77.12 414 SER A C 1
ATOM 3080 O O . SER A 1 414 ? -1.782 -22.475 2.282 1.00 77.12 414 SER A O 1
ATOM 3082 N N . HIS A 1 415 ? -0.642 -24.053 1.143 1.00 79.06 415 HIS A N 1
ATOM 3083 C CA . HIS A 1 415 ? 0.697 -23.557 1.473 1.00 79.06 415 HIS A CA 1
ATOM 3084 C C . HIS A 1 415 ? 1.098 -22.306 0.674 1.00 79.06 415 HIS A C 1
ATOM 3086 O O . HIS A 1 415 ? 2.010 -21.593 1.096 1.00 79.06 415 HIS A O 1
ATOM 3092 N N . ARG A 1 416 ? 0.419 -22.028 -0.455 1.00 84.25 416 ARG A N 1
ATOM 3093 C CA . ARG A 1 416 ? 0.541 -20.766 -1.204 1.00 84.25 416 ARG A CA 1
ATOM 3094 C C . ARG A 1 416 ? -0.684 -19.892 -0.968 1.00 84.25 416 ARG A C 1
ATOM 3096 O O . ARG A 1 416 ? -1.796 -20.289 -1.328 1.00 84.25 416 ARG A O 1
ATOM 3103 N N . VAL A 1 417 ? -0.475 -18.718 -0.385 1.00 94.00 417 VAL A N 1
ATOM 3104 C CA . VAL A 1 417 ? -1.530 -17.756 -0.020 1.00 94.00 417 VAL A CA 1
ATOM 3105 C C . VAL A 1 417 ? -1.389 -16.462 -0.821 1.00 94.00 417 VAL A C 1
ATOM 3107 O O . VAL A 1 417 ? -0.356 -16.227 -1.445 1.00 94.00 417 VAL A O 1
ATOM 3110 N N . ALA A 1 418 ? -2.420 -15.622 -0.843 1.00 96.12 418 ALA A N 1
ATOM 3111 C CA . ALA A 1 418 ? -2.240 -14.234 -1.265 1.00 96.12 418 ALA A CA 1
ATOM 3112 C C . ALA A 1 418 ? -1.638 -13.419 -0.109 1.00 96.12 418 ALA A C 1
ATOM 3114 O O . ALA A 1 418 ? -1.798 -13.782 1.059 1.00 96.12 418 ALA A O 1
ATOM 3115 N N . VAL A 1 419 ? -0.963 -12.319 -0.424 1.00 97.62 419 VAL A N 1
ATOM 3116 C CA . VAL A 1 419 ? -0.506 -11.342 0.570 1.00 97.62 419 VAL A CA 1
ATOM 3117 C C . VAL A 1 419 ? -0.957 -9.949 0.168 1.00 97.62 419 VAL A C 1
ATOM 3119 O O . VAL A 1 419 ? -0.970 -9.614 -1.016 1.00 97.62 419 VAL A O 1
ATOM 3122 N N . MET A 1 420 ? -1.372 -9.145 1.140 1.00 97.25 420 MET A N 1
ATOM 3123 C CA . MET A 1 420 ? -1.717 -7.755 0.883 1.00 97.25 420 MET A CA 1
ATOM 3124 C C . MET A 1 420 ? -1.367 -6.845 2.048 1.00 97.25 420 MET A C 1
ATOM 3126 O O . MET A 1 420 ? -1.440 -7.246 3.202 1.00 97.25 420 MET A O 1
ATOM 3130 N N . GLY A 1 421 ? -1.067 -5.589 1.761 1.00 95.88 421 GLY A N 1
ATOM 3131 C CA . GLY A 1 421 ? -0.784 -4.608 2.796 1.00 95.88 421 GLY A CA 1
ATOM 3132 C C . GLY A 1 421 ? -0.600 -3.222 2.210 1.00 95.88 421 GLY A C 1
ATOM 3133 O O . GLY A 1 421 ? -0.420 -3.067 1.000 1.00 95.88 421 GLY A O 1
ATOM 3134 N N . GLY A 1 422 ? -0.668 -2.208 3.072 1.00 94.81 422 GLY A N 1
ATOM 3135 C CA . GLY A 1 422 ? -0.433 -0.833 2.651 1.00 94.81 422 GLY A CA 1
ATOM 3136 C C . GLY A 1 422 ? 0.538 -0.067 3.531 1.00 94.81 422 GLY A C 1
ATOM 3137 O O . GLY A 1 422 ? 0.712 -0.417 4.699 1.00 94.81 422 GLY A O 1
ATOM 3138 N N . SER A 1 423 ? 1.194 0.953 2.969 1.00 94.69 423 SER A N 1
ATOM 3139 C CA . SER A 1 423 ? 2.303 1.668 3.621 1.00 94.69 423 SER A CA 1
ATOM 3140 C C . SER A 1 423 ? 3.393 0.678 4.079 1.00 94.69 423 SER A C 1
ATOM 3142 O O . SER A 1 423 ? 3.869 -0.098 3.250 1.00 94.69 423 SER A O 1
ATOM 3144 N N . HIS A 1 424 ? 3.744 0.616 5.373 1.00 95.56 424 HIS A N 1
ATOM 3145 C CA . HIS A 1 424 ? 4.651 -0.418 5.921 1.00 95.56 424 HIS A CA 1
ATOM 3146 C C . HIS A 1 424 ? 4.153 -1.854 5.685 1.00 95.56 424 HIS A C 1
ATOM 3148 O O . HIS A 1 424 ? 4.935 -2.768 5.461 1.00 95.56 424 HIS A O 1
ATOM 3154 N N . GLY A 1 425 ? 2.839 -2.078 5.647 1.00 96.62 425 GLY A N 1
ATOM 3155 C CA . GLY A 1 425 ? 2.285 -3.384 5.284 1.00 96.62 425 GLY A CA 1
ATOM 3156 C C . GLY A 1 425 ? 2.527 -3.712 3.809 1.00 96.62 425 GLY A C 1
ATOM 3157 O O . GLY A 1 425 ? 2.658 -4.875 3.439 1.00 96.62 425 GLY A O 1
ATOM 3158 N N . GLY A 1 426 ? 2.620 -2.685 2.961 1.00 94.75 426 GLY A N 1
ATOM 3159 C CA . GLY A 1 426 ? 3.033 -2.799 1.565 1.00 94.75 426 GLY A CA 1
ATOM 3160 C C . GLY A 1 426 ? 4.535 -3.069 1.430 1.00 94.75 426 GLY A C 1
ATOM 3161 O O . GLY A 1 426 ? 4.916 -3.934 0.649 1.00 94.75 426 GLY A O 1
ATOM 3162 N N . PHE A 1 427 ? 5.360 -2.424 2.260 1.00 95.44 427 PHE A N 1
ATOM 3163 C CA . PHE A 1 427 ? 6.791 -2.725 2.420 1.00 95.44 427 PHE A CA 1
ATOM 3164 C C . PHE A 1 427 ? 7.018 -4.189 2.801 1.00 95.44 427 PHE A C 1
ATOM 3166 O O . PHE A 1 427 ? 7.756 -4.910 2.131 1.00 95.44 427 PHE A O 1
ATOM 3173 N N . LEU A 1 428 ? 6.290 -4.671 3.810 1.00 97.44 428 LEU A N 1
ATOM 3174 C CA . LEU A 1 428 ? 6.292 -6.077 4.195 1.00 97.44 428 LEU A CA 1
ATOM 3175 C C . LEU A 1 428 ? 5.790 -6.976 3.073 1.00 97.44 428 LEU A C 1
ATOM 3177 O O . LEU A 1 428 ? 6.398 -8.004 2.811 1.00 97.44 428 LEU A O 1
ATOM 3181 N N . THR A 1 429 ? 4.722 -6.591 2.374 1.00 96.81 429 THR A N 1
ATOM 3182 C CA . THR A 1 429 ? 4.219 -7.352 1.221 1.00 96.81 429 THR A CA 1
ATOM 3183 C C . THR A 1 429 ? 5.306 -7.518 0.159 1.00 96.81 429 THR A C 1
ATOM 3185 O O . THR A 1 429 ? 5.515 -8.638 -0.296 1.00 96.81 429 THR A O 1
ATOM 3188 N N . GLY A 1 430 ? 6.031 -6.447 -0.181 1.00 94.06 430 GLY A N 1
ATOM 3189 C CA . GLY A 1 430 ? 7.162 -6.464 -1.112 1.00 94.06 430 GLY A CA 1
ATOM 3190 C C . GLY A 1 430 ? 8.293 -7.395 -0.671 1.00 94.06 430 GLY A C 1
ATOM 3191 O O . GLY A 1 430 ? 8.733 -8.249 -1.440 1.00 94.06 430 GLY A O 1
ATOM 3192 N N . HIS A 1 431 ? 8.713 -7.296 0.592 1.00 96.56 431 HIS A N 1
ATOM 3193 C CA . HIS A 1 431 ? 9.713 -8.202 1.165 1.00 96.56 431 HIS A CA 1
ATOM 3194 C C . HIS A 1 431 ? 9.248 -9.655 1.183 1.00 96.56 431 HIS A C 1
ATOM 3196 O O . HIS A 1 431 ? 10.000 -10.547 0.811 1.00 96.56 431 HIS A O 1
ATOM 3202 N N . LEU A 1 432 ? 7.998 -9.914 1.554 1.00 97.19 432 LEU A N 1
ATOM 3203 C CA . LEU A 1 432 ? 7.433 -11.258 1.613 1.00 97.19 432 LEU A CA 1
ATOM 3204 C C . LEU A 1 432 ? 7.403 -11.917 0.225 1.00 97.19 432 LEU A C 1
ATOM 3206 O O . LEU A 1 432 ? 7.799 -13.076 0.096 1.00 97.19 432 LEU A O 1
ATOM 3210 N N . VAL A 1 433 ? 6.992 -11.195 -0.825 1.00 95.06 433 VAL A N 1
ATOM 3211 C CA . VAL A 1 433 ? 6.977 -11.747 -2.193 1.00 95.06 433 VAL A CA 1
ATOM 3212 C C . VAL A 1 433 ? 8.374 -11.891 -2.807 1.00 95.06 433 VAL A C 1
ATOM 3214 O O . VAL A 1 433 ? 8.550 -12.780 -3.636 1.00 95.06 433 VAL A O 1
ATOM 3217 N N . GLY A 1 434 ? 9.357 -11.080 -2.397 1.00 90.62 434 GLY A N 1
ATOM 3218 C CA . GLY A 1 434 ? 10.748 -11.182 -2.861 1.00 90.62 434 GLY A CA 1
ATOM 3219 C C . GLY A 1 434 ? 11.579 -12.217 -2.093 1.00 90.62 434 GLY A C 1
ATOM 3220 O O . GLY A 1 434 ? 12.195 -13.102 -2.681 1.00 90.62 434 GLY A O 1
ATOM 3221 N N . GLN A 1 435 ? 11.570 -12.169 -0.762 1.00 94.50 435 GLN A N 1
ATOM 3222 C CA . GLN A 1 435 ? 12.352 -13.066 0.097 1.00 94.50 435 GLN A CA 1
ATOM 3223 C C . GLN A 1 435 ? 11.729 -14.469 0.224 1.00 94.50 435 GLN A C 1
ATOM 3225 O O . GLN A 1 435 ? 12.443 -15.453 0.418 1.00 94.50 435 GLN A O 1
ATOM 3230 N N . HIS A 1 436 ? 10.402 -14.588 0.086 1.00 94.56 436 HIS A N 1
ATOM 3231 C CA . HIS A 1 436 ? 9.661 -15.842 0.261 1.00 94.56 436 HIS A CA 1
ATOM 3232 C C . HIS A 1 436 ? 8.721 -16.148 -0.919 1.00 94.56 436 HIS A C 1
ATOM 3234 O O . HIS A 1 436 ? 7.604 -16.633 -0.727 1.00 94.56 436 HIS A O 1
ATOM 3240 N N . ALA A 1 437 ? 9.182 -15.931 -2.155 1.00 88.88 437 ALA A N 1
ATOM 3241 C CA . ALA A 1 437 ? 8.391 -16.061 -3.388 1.00 88.88 437 ALA A CA 1
ATOM 3242 C C . ALA A 1 437 ? 7.583 -17.375 -3.515 1.00 88.88 437 ALA A C 1
ATOM 3244 O O . ALA A 1 437 ? 6.439 -17.388 -3.979 1.00 88.88 437 ALA A O 1
ATOM 3245 N N . ALA A 1 438 ? 8.128 -18.498 -3.031 1.00 89.75 438 ALA A N 1
ATOM 3246 C CA . ALA A 1 438 ? 7.449 -19.795 -3.058 1.00 89.75 438 ALA A CA 1
ATOM 3247 C C . ALA A 1 438 ? 6.170 -19.847 -2.197 1.00 89.75 438 ALA A C 1
ATOM 3249 O O . ALA A 1 438 ? 5.306 -20.686 -2.443 1.00 89.75 438 ALA A O 1
ATOM 3250 N N . ARG A 1 439 ? 6.022 -18.958 -1.207 1.00 91.38 439 ARG A N 1
ATOM 3251 C CA . ARG A 1 439 ? 4.902 -18.926 -0.248 1.00 91.38 439 ARG A CA 1
ATOM 3252 C C . ARG A 1 439 ? 3.692 -18.153 -0.752 1.00 91.38 439 ARG A C 1
ATOM 3254 O O . ARG A 1 439 ? 2.588 -18.359 -0.247 1.00 91.38 439 ARG A O 1
ATOM 3261 N N . PHE A 1 440 ? 3.876 -17.302 -1.756 1.00 94.81 440 PHE A N 1
ATOM 3262 C CA . PHE A 1 440 ? 2.838 -16.385 -2.201 1.00 94.81 440 PHE A CA 1
ATOM 3263 C C . PHE A 1 440 ? 2.402 -16.690 -3.630 1.00 94.81 440 PHE A C 1
ATOM 3265 O O . PHE A 1 440 ? 3.212 -17.000 -4.504 1.00 94.81 440 PHE A O 1
ATOM 3272 N N . ARG A 1 441 ? 1.085 -16.671 -3.851 1.00 93.12 441 ARG A N 1
ATOM 3273 C CA . ARG A 1 441 ? 0.475 -16.849 -5.175 1.00 93.12 441 ARG A CA 1
ATOM 3274 C C . ARG A 1 441 ? 0.289 -15.519 -5.900 1.00 93.12 441 ARG A C 1
ATOM 3276 O O . ARG A 1 441 ? 0.320 -15.502 -7.121 1.00 93.12 441 ARG A O 1
ATOM 3283 N N . THR A 1 442 ? 0.063 -14.441 -5.157 1.00 94.88 442 THR A N 1
ATOM 3284 C CA . THR A 1 442 ? -0.103 -13.073 -5.663 1.00 94.88 442 THR A CA 1
ATOM 3285 C C . THR A 1 442 ? 0.099 -12.080 -4.516 1.00 94.88 442 THR A C 1
ATOM 3287 O O . THR A 1 442 ? -0.077 -12.457 -3.350 1.00 94.88 442 THR A O 1
ATOM 3290 N N . GLY A 1 443 ? 0.470 -10.841 -4.844 1.00 95.69 443 GLY A N 1
ATOM 3291 C CA . GLY A 1 443 ? 0.643 -9.743 -3.893 1.00 95.69 443 GLY A CA 1
ATOM 3292 C C . GLY A 1 443 ? -0.185 -8.512 -4.265 1.00 95.69 443 GLY A C 1
ATOM 3293 O O . GLY A 1 443 ? -0.252 -8.147 -5.434 1.00 95.69 443 GLY A O 1
ATOM 3294 N N . ILE A 1 444 ? -0.799 -7.852 -3.281 1.00 96.06 444 ILE A N 1
ATOM 3295 C CA . ILE A 1 444 ? -1.508 -6.576 -3.468 1.00 96.06 444 ILE A CA 1
ATOM 3296 C C . ILE A 1 444 ? -0.852 -5.514 -2.588 1.00 96.06 444 ILE A C 1
ATOM 3298 O O . ILE A 1 444 ? -0.898 -5.594 -1.361 1.00 96.06 444 ILE A O 1
ATOM 3302 N N . LEU A 1 445 ? -0.268 -4.502 -3.218 1.00 94.19 445 LEU A N 1
ATOM 3303 C CA . LEU A 1 445 ? 0.506 -3.466 -2.556 1.00 94.19 445 LEU A CA 1
ATOM 3304 C C . LEU A 1 445 ? -0.231 -2.124 -2.647 1.00 94.19 445 LEU A C 1
ATOM 3306 O O . LEU A 1 445 ? -0.434 -1.593 -3.738 1.00 94.19 445 LEU A O 1
ATOM 3310 N N . GLN A 1 446 ? -0.650 -1.575 -1.504 1.00 93.56 446 GLN A N 1
ATOM 3311 C CA . GLN A 1 446 ? -1.424 -0.327 -1.429 1.00 93.56 446 GLN A CA 1
ATOM 3312 C C . GLN A 1 446 ? -0.562 0.822 -0.897 1.00 93.56 446 GLN A C 1
ATOM 3314 O O . GLN A 1 446 ? -0.176 0.799 0.267 1.00 93.56 446 GLN A O 1
ATOM 3319 N N . ASN A 1 447 ? -0.248 1.828 -1.715 1.00 93.38 447 ASN A N 1
ATOM 3320 C CA . ASN A 1 447 ? 0.733 2.877 -1.384 1.00 93.38 447 ASN A CA 1
ATOM 3321 C C . ASN A 1 447 ? 1.963 2.302 -0.636 1.00 93.38 447 ASN A C 1
ATOM 3323 O O . ASN A 1 447 ? 2.220 2.686 0.511 1.00 93.38 447 ASN A O 1
ATOM 3327 N N . PRO A 1 448 ? 2.630 1.270 -1.188 1.00 93.56 448 PRO A N 1
ATOM 3328 C CA . PRO A 1 448 ? 3.691 0.561 -0.489 1.00 93.56 448 PRO A CA 1
ATOM 3329 C C . PRO A 1 448 ? 4.974 1.386 -0.449 1.00 93.56 448 PRO A C 1
ATOM 3331 O O . PRO A 1 448 ? 5.306 2.063 -1.419 1.00 93.56 448 PRO A O 1
ATOM 3334 N N . VAL A 1 449 ? 5.727 1.266 0.643 1.00 92.88 449 VAL A N 1
ATOM 3335 C CA . VAL A 1 449 ? 7.120 1.726 0.649 1.00 92.88 449 VAL A CA 1
ATOM 3336 C C . VAL A 1 449 ? 7.987 0.644 0.011 1.00 92.88 449 VAL A C 1
ATOM 3338 O O . VAL A 1 449 ? 8.002 -0.488 0.486 1.00 92.88 449 VAL A O 1
ATOM 3341 N N . MET A 1 450 ? 8.697 0.986 -1.057 1.00 89.38 450 MET A N 1
ATOM 3342 C CA . MET A 1 450 ? 9.514 0.073 -1.856 1.00 89.38 450 MET A CA 1
ATOM 3343 C C . MET A 1 450 ? 10.997 0.442 -1.857 1.00 89.38 450 MET A C 1
ATOM 3345 O O . MET A 1 450 ? 11.819 -0.472 -1.951 1.00 89.38 450 MET A O 1
ATOM 3349 N N . ASP A 1 451 ? 11.348 1.729 -1.728 1.00 89.12 451 ASP A N 1
ATOM 3350 C CA . ASP A 1 451 ? 12.740 2.186 -1.660 1.00 89.12 451 ASP A CA 1
ATOM 3351 C C . ASP A 1 451 ? 12.927 3.379 -0.704 1.00 89.12 451 ASP A C 1
ATOM 3353 O O . ASP A 1 451 ? 12.761 4.548 -1.059 1.00 89.12 451 ASP A O 1
ATOM 3357 N N . LEU A 1 452 ? 13.392 3.095 0.515 1.00 91.06 452 LEU A N 1
ATOM 3358 C CA . LEU A 1 452 ? 13.703 4.121 1.514 1.00 91.06 452 LEU A CA 1
ATOM 3359 C C . LEU A 1 452 ? 14.675 5.191 0.995 1.00 91.06 452 LEU A C 1
ATOM 3361 O O . LEU A 1 452 ? 14.586 6.347 1.410 1.00 91.06 452 LEU A O 1
ATOM 3365 N N . SER A 1 453 ? 15.587 4.842 0.079 1.00 86.62 453 SER A N 1
ATOM 3366 C CA . SER A 1 453 ? 16.579 5.792 -0.433 1.00 86.62 453 SER A CA 1
ATOM 3367 C C . SER A 1 453 ? 15.916 6.913 -1.234 1.00 86.62 453 SER A C 1
ATOM 3369 O O . SER A 1 453 ? 16.298 8.078 -1.105 1.00 86.62 453 SER A O 1
ATOM 3371 N N . LEU A 1 454 ? 14.856 6.594 -1.982 1.00 82.25 454 LEU A N 1
ATOM 3372 C CA . LEU A 1 454 ? 14.029 7.590 -2.646 1.00 82.25 454 LEU A CA 1
ATOM 3373 C C . LEU A 1 454 ? 13.107 8.274 -1.639 1.00 82.25 454 LEU A C 1
ATOM 3375 O O . LEU A 1 454 ? 13.068 9.505 -1.595 1.00 82.25 454 LEU A O 1
ATOM 3379 N N . MET A 1 455 ? 12.401 7.490 -0.821 1.00 86.44 455 MET A N 1
ATOM 3380 C CA . MET A 1 455 ? 11.390 7.998 0.100 1.00 86.44 455 MET A CA 1
ATOM 3381 C C . MET A 1 455 ? 11.912 9.148 0.967 1.00 86.44 455 MET A C 1
ATOM 3383 O O . MET A 1 455 ? 11.233 10.168 1.054 1.00 86.44 455 MET A O 1
ATOM 3387 N N . THR A 1 456 ? 13.133 9.041 1.508 1.00 86.31 456 THR A N 1
ATOM 3388 C CA . THR A 1 456 ? 13.775 10.067 2.363 1.00 86.31 456 THR A CA 1
ATOM 3389 C C . THR A 1 456 ? 13.791 11.483 1.777 1.00 86.31 456 THR A C 1
ATOM 3391 O O . THR A 1 456 ? 13.831 12.447 2.537 1.00 86.31 456 THR A O 1
ATOM 3394 N N . HIS A 1 457 ? 13.732 11.629 0.450 1.00 81.00 457 HIS A N 1
ATOM 3395 C CA . HIS A 1 457 ? 13.791 12.924 -0.232 1.00 81.00 457 HIS A CA 1
ATOM 3396 C C . HIS A 1 457 ? 12.421 13.529 -0.541 1.00 81.00 457 HIS A C 1
ATOM 3398 O O . HIS A 1 457 ? 12.321 14.732 -0.775 1.00 81.00 457 HIS A O 1
ATOM 3404 N N . VAL A 1 458 ? 11.377 12.702 -0.615 1.00 83.44 458 VAL A N 1
ATOM 3405 C CA . VAL A 1 458 ? 10.077 13.097 -1.184 1.00 83.44 458 VAL A CA 1
ATOM 3406 C C . VAL A 1 458 ? 8.912 12.945 -0.212 1.00 83.44 458 VAL A C 1
ATOM 3408 O O . VAL A 1 458 ? 7.840 13.494 -0.464 1.00 83.44 458 VAL A O 1
ATOM 3411 N N . THR A 1 459 ? 9.102 12.201 0.877 1.00 89.19 459 THR A N 1
ATOM 3412 C CA . THR A 1 459 ? 8.080 11.961 1.902 1.00 89.19 459 THR A CA 1
ATOM 3413 C C . THR A 1 459 ? 7.942 13.129 2.884 1.00 89.19 459 THR A C 1
ATOM 3415 O O . THR A 1 459 ? 8.893 13.870 3.132 1.00 89.19 459 THR A O 1
ATOM 3418 N N . ASP A 1 460 ? 6.769 13.255 3.509 1.00 91.00 460 ASP A N 1
ATOM 3419 C CA . ASP A 1 460 ? 6.541 14.120 4.673 1.00 91.00 460 ASP A CA 1
ATOM 3420 C C . ASP A 1 460 ? 6.949 13.480 6.023 1.00 91.00 460 ASP A C 1
ATOM 3422 O O . ASP A 1 460 ? 6.795 14.129 7.057 1.00 91.00 460 ASP A O 1
ATOM 3426 N N . ILE A 1 461 ? 7.482 12.247 6.027 1.00 91.19 461 ILE A N 1
ATOM 3427 C CA . ILE A 1 461 ? 7.995 11.521 7.217 1.00 91.19 461 ILE A CA 1
ATOM 3428 C C . ILE A 1 461 ? 9.429 10.972 7.052 1.00 91.19 461 ILE A C 1
ATOM 3430 O O . ILE A 1 461 ? 9.673 9.765 7.158 1.00 91.19 461 ILE A O 1
ATOM 34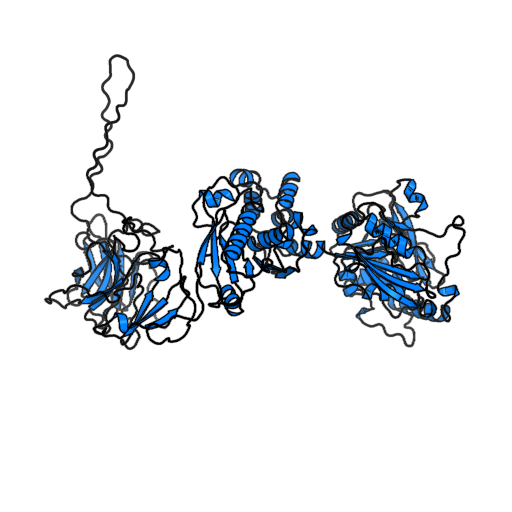34 N N . PRO A 1 462 ? 10.425 11.818 6.743 1.00 89.44 462 PRO A N 1
ATOM 3435 C CA . PRO A 1 462 ? 11.787 11.339 6.511 1.00 89.44 462 PRO A CA 1
ATOM 3436 C C . PRO A 1 462 ? 12.412 10.712 7.767 1.00 89.44 462 PRO A C 1
ATOM 3438 O O . PRO A 1 462 ? 13.247 9.820 7.652 1.00 89.44 462 PRO A O 1
ATOM 3441 N N . ASP A 1 463 ? 11.978 11.130 8.958 1.00 90.69 463 ASP A N 1
ATOM 3442 C CA . ASP A 1 463 ? 12.398 10.612 10.264 1.00 90.69 463 ASP A CA 1
ATOM 3443 C C . ASP A 1 463 ? 12.174 9.103 10.401 1.00 90.69 463 ASP A C 1
ATOM 3445 O O . ASP A 1 463 ? 13.060 8.386 10.870 1.00 90.69 463 ASP A O 1
ATOM 3449 N N . TRP A 1 464 ? 11.032 8.617 9.912 1.00 91.56 464 TRP A N 1
ATOM 3450 C CA . TRP A 1 464 ? 10.702 7.197 9.892 1.00 91.56 464 TRP A CA 1
ATOM 3451 C C . TRP A 1 464 ? 11.762 6.375 9.147 1.00 91.56 464 TRP A C 1
ATOM 3453 O O . TRP A 1 464 ? 12.212 5.349 9.652 1.00 91.56 464 TRP A O 1
ATOM 3463 N N . CYS A 1 465 ? 12.245 6.860 7.998 1.00 93.19 465 CYS A N 1
ATOM 3464 C CA . CYS A 1 465 ? 13.255 6.150 7.212 1.00 93.19 465 CYS A CA 1
ATOM 3465 C C . CYS A 1 465 ? 14.541 5.935 8.026 1.00 93.19 465 CYS A C 1
ATOM 3467 O O . CYS A 1 465 ? 15.090 4.834 8.044 1.00 93.19 465 CYS A O 1
ATOM 3469 N N . TYR A 1 466 ? 15.007 6.972 8.730 1.00 94.75 466 TYR A N 1
ATOM 3470 C CA . TYR A 1 466 ? 16.223 6.905 9.543 1.00 94.75 466 TYR A CA 1
ATOM 3471 C C . TYR A 1 466 ? 16.047 6.034 10.789 1.00 94.75 466 TYR A C 1
ATOM 3473 O O . TYR A 1 466 ? 16.900 5.193 11.076 1.00 94.75 466 TYR A O 1
ATOM 3481 N N . ILE A 1 467 ? 14.958 6.226 11.535 1.00 94.25 467 ILE A N 1
ATOM 3482 C CA . ILE A 1 467 ? 14.702 5.468 12.766 1.00 94.25 467 ILE A CA 1
ATOM 3483 C C . ILE A 1 467 ? 14.626 3.976 12.452 1.00 94.25 467 ILE A C 1
ATOM 3485 O O . ILE A 1 467 ? 15.288 3.174 13.109 1.00 94.25 467 ILE A O 1
ATOM 3489 N N . GLU A 1 468 ? 13.893 3.599 11.409 1.00 95.06 468 GLU A N 1
ATOM 3490 C CA . GLU A 1 468 ? 13.733 2.190 11.082 1.00 95.06 468 GLU A CA 1
ATOM 3491 C C . GLU A 1 468 ? 14.989 1.570 10.464 1.00 95.06 468 GLU A C 1
ATOM 3493 O O . GLU A 1 468 ? 15.315 0.423 10.764 1.00 95.06 468 GLU A O 1
ATOM 3498 N N . ALA A 1 469 ? 15.750 2.305 9.647 1.00 94.56 469 ALA A N 1
ATOM 3499 C CA . ALA A 1 469 ? 16.947 1.753 9.012 1.00 94.56 469 ALA A CA 1
ATOM 3500 C C . ALA A 1 469 ? 18.153 1.624 9.964 1.00 94.56 469 ALA A C 1
ATOM 3502 O O . ALA A 1 469 ? 18.964 0.702 9.793 1.00 94.56 469 ALA A O 1
ATOM 3503 N N . PHE A 1 470 ? 18.280 2.523 10.950 1.00 94.44 470 PHE A N 1
ATOM 3504 C CA . PHE A 1 470 ? 19.461 2.633 11.825 1.00 94.44 470 PHE A CA 1
ATOM 3505 C C . PHE A 1 470 ? 19.187 2.373 13.312 1.00 94.44 470 PHE A C 1
ATOM 3507 O O . PHE A 1 470 ? 20.132 2.172 14.072 1.00 94.44 470 PHE A O 1
ATOM 3514 N N . GLY A 1 471 ? 17.925 2.362 13.738 1.00 93.44 471 GLY A N 1
ATOM 3515 C CA . GLY A 1 471 ? 17.533 2.301 15.144 1.00 93.44 471 GLY A CA 1
ATOM 3516 C C . GLY A 1 471 ? 17.257 3.681 15.741 1.00 93.44 471 GLY A C 1
ATOM 3517 O O . GLY A 1 471 ? 17.642 4.712 15.192 1.00 93.44 471 GLY A O 1
ATOM 3518 N N . THR A 1 472 ? 16.589 3.710 16.896 1.00 88.62 472 THR A N 1
ATOM 3519 C CA . THR A 1 472 ? 16.049 4.941 17.499 1.00 88.62 472 THR A CA 1
ATOM 3520 C C . THR A 1 472 ? 17.110 6.007 17.789 1.00 88.62 472 THR A C 1
ATOM 3522 O O . THR A 1 472 ? 16.909 7.178 17.469 1.00 88.62 472 THR A O 1
ATOM 3525 N N . GLU A 1 473 ? 18.232 5.636 18.410 1.00 90.50 473 GLU A N 1
ATOM 3526 C CA . GLU A 1 473 ? 19.270 6.597 18.808 1.00 90.50 473 GLU A CA 1
ATOM 3527 C C . GLU A 1 473 ? 20.103 7.064 17.608 1.00 90.50 473 GLU A C 1
ATOM 3529 O O . GLU A 1 473 ? 20.264 8.266 17.386 1.00 90.50 473 GLU A O 1
ATOM 3534 N N . GLU A 1 474 ? 20.591 6.120 16.802 1.00 90.81 474 GLU A N 1
ATOM 3535 C CA . GLU A 1 474 ? 21.438 6.423 15.648 1.00 90.81 474 GLU A CA 1
ATOM 3536 C C . GLU A 1 474 ? 20.651 7.099 14.522 1.00 90.81 474 GLU A C 1
ATOM 3538 O O . GLU A 1 474 ? 21.127 8.067 13.932 1.00 90.81 474 GLU A O 1
ATOM 3543 N N . GLY A 1 475 ? 19.409 6.675 14.276 1.00 91.75 475 GLY A N 1
ATOM 3544 C CA . GLY A 1 475 ? 18.519 7.311 13.309 1.00 91.75 475 GLY A CA 1
ATOM 3545 C C . GLY A 1 475 ? 18.277 8.785 13.634 1.00 91.75 475 GLY A C 1
ATOM 3546 O O . GLY A 1 475 ? 18.385 9.633 12.752 1.00 91.75 475 GLY A O 1
ATOM 3547 N N . ARG A 1 476 ? 18.063 9.128 14.915 1.00 91.62 476 ARG A N 1
ATOM 3548 C CA . ARG A 1 476 ? 17.939 10.532 15.352 1.00 91.62 476 ARG A CA 1
ATOM 3549 C C . ARG A 1 476 ? 19.216 11.340 15.119 1.00 91.62 476 ARG A C 1
ATOM 3551 O O . ARG A 1 476 ? 19.116 12.521 14.800 1.00 91.62 476 ARG A O 1
ATOM 3558 N N . ARG A 1 477 ? 20.399 10.734 15.281 1.00 91.31 477 ARG A N 1
ATOM 3559 C CA . ARG A 1 477 ? 21.692 11.400 15.034 1.00 91.31 477 ARG A CA 1
ATOM 3560 C C . ARG A 1 477 ? 21.971 11.608 13.549 1.00 91.31 477 ARG A C 1
ATOM 3562 O O . ARG A 1 477 ? 22.503 12.650 13.180 1.00 91.31 477 ARG A O 1
ATOM 3569 N N . ARG A 1 478 ? 21.631 10.622 12.718 1.00 90.25 478 ARG A N 1
ATOM 3570 C CA . ARG A 1 478 ? 21.864 10.642 11.267 1.00 90.25 478 ARG A CA 1
ATOM 3571 C C . ARG A 1 478 ? 20.849 11.466 10.495 1.00 90.25 478 ARG A C 1
ATOM 3573 O O . ARG A 1 478 ? 21.125 11.823 9.357 1.00 90.25 478 ARG A O 1
ATOM 3580 N N . MET A 1 479 ? 19.694 11.762 11.087 1.00 88.38 479 MET A N 1
ATOM 3581 C CA . MET A 1 479 ? 18.605 12.457 10.412 1.00 88.38 479 MET A CA 1
ATOM 3582 C C . MET A 1 479 ? 19.063 13.794 9.817 1.00 88.38 479 MET A C 1
ATOM 3584 O O . MET A 1 479 ? 19.395 14.746 10.523 1.00 88.38 479 MET A O 1
ATOM 3588 N N . THR A 1 480 ? 19.041 13.866 8.489 1.00 84.94 480 THR A N 1
ATOM 3589 C CA . THR A 1 480 ? 19.452 15.038 7.717 1.00 84.94 480 THR A CA 1
ATOM 3590 C C . THR A 1 480 ? 18.609 15.168 6.452 1.00 84.94 480 THR A C 1
ATOM 3592 O O . THR A 1 480 ? 18.102 14.184 5.913 1.00 84.94 480 THR A O 1
ATOM 3595 N N . ALA A 1 481 ? 18.498 16.394 5.939 1.00 75.56 481 ALA A N 1
ATOM 3596 C CA . ALA A 1 481 ? 17.889 16.665 4.637 1.00 75.56 481 ALA A CA 1
ATOM 3597 C C . ALA A 1 481 ? 18.757 16.186 3.453 1.00 75.56 481 ALA A C 1
ATOM 3599 O O . ALA A 1 481 ? 18.310 16.228 2.311 1.00 75.56 481 ALA A O 1
ATOM 3600 N N . ARG A 1 482 ? 20.013 15.787 3.704 1.00 79.12 482 ARG A N 1
ATOM 3601 C CA . ARG A 1 482 ? 20.964 15.306 2.690 1.00 79.12 482 ARG A CA 1
ATOM 3602 C C . ARG A 1 482 ? 21.644 14.018 3.170 1.00 79.12 482 ARG A C 1
ATOM 3604 O O . ARG A 1 482 ? 22.714 14.124 3.774 1.00 79.12 482 ARG A O 1
ATOM 3611 N N . PRO A 1 483 ? 21.027 12.840 2.966 1.00 82.31 483 PRO A N 1
ATOM 3612 C CA . PRO A 1 483 ? 21.625 11.566 3.355 1.00 82.31 483 PRO A CA 1
ATOM 3613 C C . PRO A 1 483 ? 23.003 11.367 2.709 1.00 82.31 483 PRO A C 1
ATOM 3615 O O . PRO A 1 483 ? 23.236 11.803 1.579 1.00 82.31 483 PRO A O 1
ATOM 3618 N N . THR A 1 484 ? 23.922 10.703 3.408 1.00 81.62 484 THR A N 1
ATOM 3619 C CA . THR A 1 484 ? 25.229 10.335 2.842 1.00 81.62 484 THR A CA 1
ATOM 3620 C C . THR A 1 484 ? 25.100 9.144 1.881 1.00 81.62 484 THR A C 1
ATOM 3622 O O . THR A 1 484 ? 24.105 8.418 1.940 1.00 81.62 484 THR A O 1
ATOM 3625 N N . PRO A 1 485 ? 26.093 8.878 1.009 1.00 77.69 485 PRO A N 1
ATOM 3626 C CA . PRO A 1 485 ? 26.092 7.676 0.172 1.00 77.69 485 PRO A CA 1
ATOM 3627 C C . PRO A 1 485 ? 25.929 6.371 0.967 1.00 77.69 485 PRO A C 1
ATOM 3629 O O . PRO A 1 485 ? 25.189 5.488 0.538 1.00 77.69 485 PRO A O 1
ATOM 3632 N N . ASP A 1 486 ? 26.548 6.278 2.148 1.00 81.81 486 ASP A N 1
ATOM 3633 C CA . ASP A 1 486 ? 26.403 5.122 3.040 1.00 81.81 486 ASP A CA 1
ATOM 3634 C C . ASP A 1 486 ? 24.976 5.006 3.587 1.00 81.81 486 ASP A C 1
ATOM 3636 O O . ASP A 1 486 ? 24.442 3.900 3.704 1.00 81.81 486 ASP A O 1
ATOM 3640 N N . ASP A 1 487 ? 24.326 6.140 3.873 1.00 85.12 487 ASP A N 1
ATOM 3641 C CA . ASP A 1 487 ? 22.934 6.132 4.315 1.00 85.12 487 ASP A CA 1
ATOM 3642 C C . ASP A 1 487 ? 22.009 5.634 3.203 1.00 85.12 487 ASP A C 1
ATOM 3644 O O . ASP A 1 487 ? 21.168 4.769 3.439 1.00 85.12 487 ASP A O 1
ATOM 3648 N N . LEU A 1 488 ? 22.208 6.118 1.972 1.00 81.81 488 LEU A N 1
ATOM 3649 C CA . LEU A 1 488 ? 21.460 5.667 0.796 1.00 81.81 488 LEU A CA 1
ATOM 3650 C C . LEU A 1 488 ? 21.662 4.172 0.533 1.00 81.81 488 LEU A C 1
ATOM 3652 O O . LEU A 1 488 ? 20.691 3.464 0.258 1.00 81.81 488 LEU A O 1
ATOM 3656 N N . ALA A 1 489 ? 22.894 3.674 0.668 1.00 80.31 489 ALA A N 1
ATOM 3657 C CA . ALA A 1 489 ? 23.195 2.252 0.541 1.00 80.31 489 ALA A CA 1
ATOM 3658 C C . ALA A 1 489 ? 22.472 1.427 1.616 1.00 80.31 489 ALA A C 1
ATOM 3660 O O . ALA A 1 489 ? 21.851 0.406 1.302 1.00 80.31 489 ALA A O 1
ATOM 3661 N N . ARG A 1 490 ? 22.478 1.891 2.874 1.00 90.50 490 ARG A N 1
ATOM 3662 C CA . ARG A 1 490 ? 21.744 1.238 3.963 1.00 90.50 490 ARG A CA 1
ATOM 3663 C C . ARG A 1 490 ? 20.243 1.234 3.696 1.00 90.50 490 ARG A C 1
ATOM 3665 O O . ARG A 1 490 ? 19.640 0.164 3.759 1.00 90.50 490 ARG A O 1
ATOM 3672 N N . PHE A 1 491 ? 19.658 2.379 3.354 1.00 91.25 491 PHE A N 1
ATOM 3673 C CA . PHE A 1 491 ? 18.242 2.505 3.012 1.00 91.25 491 PHE A CA 1
ATOM 3674 C C . PHE A 1 491 ? 17.833 1.531 1.915 1.00 91.25 491 PHE A C 1
ATOM 3676 O O . PHE A 1 491 ? 16.860 0.795 2.077 1.00 91.25 491 PHE A O 1
ATOM 3683 N N . ARG A 1 492 ? 18.612 1.462 0.834 1.00 86.00 492 ARG A N 1
ATOM 3684 C CA . ARG A 1 492 ? 18.352 0.536 -0.267 1.00 86.00 492 ARG A CA 1
ATOM 3685 C C . ARG A 1 492 ? 18.458 -0.923 0.181 1.00 86.00 492 ARG A C 1
ATOM 3687 O O . ARG A 1 492 ? 17.602 -1.720 -0.181 1.00 86.00 492 ARG A O 1
ATOM 3694 N N . SER A 1 493 ? 19.451 -1.265 1.008 1.00 87.06 493 SER A N 1
ATOM 3695 C CA . SER A 1 493 ? 19.684 -2.644 1.469 1.00 87.06 493 SER A CA 1
ATOM 3696 C C . SER A 1 493 ? 18.555 -3.225 2.327 1.00 87.06 493 SER A C 1
ATOM 3698 O O . SER A 1 493 ? 18.325 -4.428 2.281 1.00 87.06 493 SER A O 1
ATOM 3700 N N . VAL A 1 494 ? 17.847 -2.387 3.094 1.00 93.69 494 VAL A N 1
ATOM 3701 C CA . VAL A 1 494 ? 16.709 -2.812 3.935 1.00 93.69 494 VAL A CA 1
ATOM 3702 C C . VAL A 1 494 ? 15.362 -2.655 3.223 1.00 93.69 494 VAL A C 1
ATOM 3704 O O . VAL A 1 494 ? 14.312 -2.936 3.795 1.00 93.69 494 VAL A O 1
ATOM 3707 N N . SER A 1 495 ? 15.361 -2.186 1.977 1.00 93.25 495 SER A N 1
ATOM 3708 C CA . SER A 1 495 ? 14.147 -1.921 1.207 1.00 93.25 495 SER A CA 1
ATOM 3709 C C . SER A 1 495 ? 13.745 -3.113 0.332 1.00 93.25 495 SER A C 1
ATOM 3711 O O . SER A 1 495 ? 14.620 -3.847 -0.131 1.00 93.25 495 SER A O 1
ATOM 3713 N N . PRO A 1 496 ? 12.445 -3.302 0.030 1.00 92.12 496 PRO A N 1
ATOM 3714 C CA . PRO A 1 496 ? 11.978 -4.385 -0.834 1.00 92.12 496 PRO A CA 1
ATOM 3715 C C . PRO A 1 496 ? 12.641 -4.420 -2.214 1.00 92.12 496 PRO A C 1
ATOM 3717 O O . PRO A 1 496 ? 12.814 -5.498 -2.779 1.00 92.12 496 PRO A O 1
ATOM 3720 N N . ILE A 1 497 ? 13.048 -3.257 -2.744 1.00 84.12 497 ILE A N 1
ATOM 3721 C CA . ILE A 1 497 ? 13.781 -3.137 -4.015 1.00 84.12 497 ILE A CA 1
ATOM 3722 C C . ILE A 1 497 ? 15.032 -4.033 -4.073 1.00 84.12 497 ILE A C 1
ATOM 3724 O O . ILE A 1 497 ? 15.393 -4.493 -5.151 1.00 84.12 497 ILE A O 1
ATOM 3728 N N . ALA A 1 498 ? 15.666 -4.338 -2.933 1.00 83.88 498 ALA A N 1
ATOM 3729 C CA . ALA A 1 498 ? 16.840 -5.212 -2.861 1.00 83.88 498 ALA A CA 1
ATOM 3730 C C . ALA A 1 498 ? 16.544 -6.693 -3.171 1.00 83.88 498 ALA A C 1
ATOM 3732 O O . ALA A 1 498 ? 17.473 -7.488 -3.305 1.00 83.88 498 ALA A O 1
ATOM 3733 N N . HIS A 1 499 ? 15.266 -7.074 -3.256 1.00 84.62 499 HIS A N 1
ATOM 3734 C CA . HIS A 1 499 ? 14.820 -8.443 -3.524 1.00 84.62 499 HIS A CA 1
ATOM 3735 C C . HIS A 1 499 ? 13.839 -8.533 -4.698 1.00 84.62 499 HIS A C 1
ATOM 3737 O O . HIS A 1 499 ? 13.168 -9.555 -4.864 1.00 84.62 499 HIS A O 1
ATOM 3743 N N . ILE A 1 500 ? 13.707 -7.462 -5.490 1.00 76.94 500 ILE A N 1
ATOM 3744 C CA . ILE A 1 500 ? 12.731 -7.401 -6.584 1.00 76.94 500 ILE A CA 1
ATOM 3745 C C . ILE A 1 500 ? 13.021 -8.432 -7.686 1.00 76.94 500 ILE A C 1
ATOM 3747 O O . ILE A 1 500 ? 12.091 -8.964 -8.281 1.00 76.94 500 ILE A O 1
ATOM 3751 N N . ASP A 1 501 ? 14.296 -8.774 -7.887 1.00 72.50 501 ASP A N 1
ATOM 3752 C CA . ASP A 1 501 ? 14.795 -9.813 -8.800 1.00 72.50 501 ASP A CA 1
ATOM 3753 C C . ASP A 1 501 ? 14.220 -11.206 -8.509 1.00 72.50 501 ASP A C 1
ATOM 3755 O O . ASP A 1 501 ? 14.151 -12.058 -9.388 1.00 72.50 501 ASP A O 1
ATOM 3759 N N . ARG A 1 502 ? 13.784 -11.447 -7.270 1.00 80.81 502 ARG A N 1
ATOM 3760 C CA . ARG A 1 502 ? 13.286 -12.753 -6.814 1.00 80.81 502 ARG A CA 1
ATOM 3761 C C . ARG A 1 502 ? 11.766 -12.869 -6.872 1.00 80.81 502 ARG A C 1
ATOM 3763 O O . ARG A 1 502 ? 11.216 -13.934 -6.574 1.00 80.81 502 ARG A O 1
ATOM 3770 N N . VAL A 1 503 ? 11.068 -11.789 -7.219 1.00 81.81 503 VAL A N 1
ATOM 3771 C CA . VAL A 1 503 ? 9.606 -11.761 -7.255 1.00 81.81 503 VAL A CA 1
ATOM 3772 C C . VAL A 1 503 ? 9.102 -12.539 -8.468 1.00 81.81 503 VAL A C 1
ATOM 3774 O O . VAL A 1 503 ? 9.357 -12.181 -9.608 1.00 81.81 503 VAL A O 1
ATOM 3777 N N . THR A 1 504 ? 8.326 -13.593 -8.215 1.00 81.38 504 THR A N 1
ATOM 3778 C CA . THR A 1 504 ? 7.700 -14.426 -9.267 1.00 81.38 504 THR A CA 1
ATOM 3779 C C . THR A 1 504 ? 6.173 -14.394 -9.235 1.00 81.38 504 THR A C 1
ATOM 3781 O O . THR A 1 504 ? 5.510 -14.924 -10.126 1.00 81.38 504 THR A O 1
ATOM 3784 N N . ALA A 1 505 ? 5.587 -13.819 -8.183 1.00 83.06 505 ALA A N 1
ATOM 3785 C CA . ALA A 1 505 ? 4.144 -13.746 -8.014 1.00 83.06 505 ALA A CA 1
ATOM 3786 C C . ALA A 1 505 ? 3.579 -12.521 -8.757 1.00 83.06 505 ALA A C 1
ATOM 3788 O O . ALA A 1 505 ? 4.155 -11.442 -8.633 1.00 83.06 505 ALA A O 1
ATOM 3789 N N . PRO A 1 506 ? 2.426 -12.632 -9.446 1.00 88.69 506 PRO A N 1
ATOM 3790 C CA . PRO A 1 506 ? 1.740 -11.471 -10.006 1.00 88.69 506 PRO A CA 1
ATOM 3791 C C . PRO A 1 506 ? 1.405 -10.444 -8.919 1.00 88.69 506 PRO A C 1
ATOM 3793 O O . PRO A 1 506 ? 0.833 -10.809 -7.879 1.00 88.69 506 PRO A O 1
ATOM 3796 N N . LEU A 1 507 ? 1.741 -9.176 -9.171 1.00 88.12 507 LEU A N 1
ATOM 3797 C CA . LEU A 1 507 ? 1.549 -8.067 -8.237 1.00 88.12 507 LEU A CA 1
ATOM 3798 C C . LEU A 1 507 ? 0.501 -7.070 -8.746 1.00 88.12 507 LEU A C 1
ATOM 3800 O O . LEU A 1 507 ? 0.509 -6.693 -9.914 1.00 88.12 507 LEU A O 1
ATOM 3804 N N . LEU A 1 508 ? -0.364 -6.599 -7.848 1.00 91.69 508 LEU A N 1
ATOM 3805 C CA . LEU A 1 508 ? -1.261 -5.466 -8.076 1.00 91.69 508 LEU A CA 1
ATOM 3806 C C . LEU A 1 508 ? -0.812 -4.278 -7.222 1.00 91.69 508 LEU A C 1
ATOM 3808 O O . LEU A 1 508 ? -0.814 -4.369 -5.994 1.00 91.69 508 LEU A O 1
ATOM 3812 N N . PHE A 1 509 ? -0.503 -3.152 -7.863 1.00 89.12 509 PHE A N 1
ATOM 3813 C CA . PHE A 1 509 ? -0.219 -1.887 -7.189 1.00 89.12 509 PHE A CA 1
ATOM 3814 C C . PHE A 1 509 ? -1.464 -0.999 -7.171 1.00 89.12 509 PHE A C 1
ATOM 3816 O O . PHE A 1 509 ? -2.087 -0.759 -8.203 1.00 89.12 509 PHE A O 1
ATOM 3823 N N . VAL A 1 510 ? -1.820 -0.488 -5.994 1.00 91.50 510 VAL A N 1
ATOM 3824 C CA . VAL A 1 510 ? -2.906 0.481 -5.804 1.00 91.50 510 VAL A CA 1
ATOM 3825 C C . VAL A 1 510 ? -2.291 1.743 -5.219 1.00 91.50 510 VAL A C 1
ATOM 3827 O O . VAL A 1 510 ? -1.909 1.750 -4.051 1.00 91.50 510 VAL A O 1
ATOM 3830 N N . LEU A 1 511 ? -2.150 2.784 -6.044 1.00 88.50 511 LEU A N 1
ATOM 3831 C CA . LEU A 1 511 ? -1.338 3.962 -5.732 1.00 88.50 511 LEU A CA 1
ATOM 3832 C C . LEU A 1 511 ? -2.176 5.244 -5.695 1.00 88.50 511 LEU A C 1
ATOM 3834 O O . LEU A 1 511 ? -2.954 5.533 -6.604 1.00 88.50 511 LEU A O 1
ATOM 3838 N N . GLY A 1 512 ? -1.984 6.051 -4.656 1.00 86.62 512 GLY A N 1
ATOM 3839 C CA . GLY A 1 512 ? -2.573 7.376 -4.527 1.00 86.62 512 GLY A CA 1
ATOM 3840 C C . GLY A 1 512 ? -1.769 8.418 -5.300 1.00 86.62 512 GLY A C 1
ATOM 3841 O O . GLY A 1 512 ? -0.687 8.809 -4.877 1.00 86.62 512 GLY A O 1
ATOM 3842 N N . GLY A 1 513 ? -2.325 8.965 -6.385 1.00 83.25 513 GLY A N 1
ATOM 3843 C CA . GLY A 1 513 ? -1.633 9.968 -7.216 1.00 83.25 513 GLY A CA 1
ATOM 3844 C C . GLY A 1 513 ? -1.297 11.302 -6.523 1.00 83.25 513 GLY A C 1
ATOM 3845 O O . GLY A 1 513 ? -0.606 12.133 -7.103 1.00 83.25 513 GLY A O 1
ATOM 3846 N N . LYS A 1 514 ? -1.786 11.530 -5.296 1.00 85.75 514 LYS A N 1
ATOM 3847 C CA . LYS A 1 514 ? -1.502 12.718 -4.465 1.00 85.75 514 LYS A CA 1
ATOM 3848 C C . LYS A 1 514 ? -0.929 12.360 -3.088 1.00 85.75 514 LYS A C 1
ATOM 3850 O O . LYS A 1 514 ? -0.947 13.202 -2.190 1.00 85.75 514 LYS A O 1
ATOM 3855 N N . ASP A 1 515 ? -0.492 11.118 -2.896 1.00 88.75 515 ASP A N 1
ATOM 3856 C CA . ASP A 1 515 ? 0.065 10.673 -1.621 1.00 88.75 515 ASP A CA 1
ATOM 3857 C C . ASP A 1 515 ? 1.387 11.411 -1.337 1.00 88.75 515 ASP A C 1
ATOM 3859 O O . ASP A 1 515 ? 2.296 11.418 -2.165 1.00 88.75 515 ASP A O 1
ATOM 3863 N N . ARG A 1 516 ? 1.464 12.097 -0.191 1.00 87.69 516 ARG A N 1
ATOM 3864 C CA . ARG A 1 516 ? 2.679 12.785 0.292 1.00 87.69 516 ARG A CA 1
ATOM 3865 C C . ARG A 1 516 ? 3.456 11.945 1.306 1.00 87.69 516 ARG A C 1
ATOM 3867 O O . ARG A 1 516 ? 4.628 12.213 1.545 1.00 87.69 516 ARG A O 1
ATOM 3874 N N . ARG A 1 517 ? 2.789 10.949 1.890 1.00 90.25 517 ARG A N 1
ATOM 3875 C CA . ARG A 1 517 ? 3.307 10.053 2.919 1.00 90.25 517 ARG A CA 1
ATOM 3876 C C . ARG A 1 517 ? 4.144 8.961 2.284 1.00 90.25 517 ARG A C 1
ATOM 3878 O O . ARG A 1 517 ? 5.296 8.785 2.661 1.00 90.25 517 ARG A O 1
ATOM 3885 N N . VAL A 1 518 ? 3.601 8.297 1.269 1.00 90.81 518 VAL A N 1
ATOM 3886 C CA . VAL A 1 518 ? 4.337 7.370 0.402 1.00 90.81 518 VAL A CA 1
ATOM 3887 C C . VAL A 1 518 ? 4.186 7.847 -1.044 1.00 90.81 518 VAL A C 1
ATOM 3889 O O . VAL A 1 518 ? 3.217 7.483 -1.713 1.00 90.81 518 VAL A O 1
ATOM 3892 N N . PRO A 1 519 ? 5.081 8.732 -1.522 1.00 81.75 519 PRO A N 1
ATOM 3893 C CA . PRO A 1 519 ? 4.923 9.371 -2.824 1.00 81.75 519 PRO A CA 1
ATOM 3894 C C . PRO A 1 519 ? 4.897 8.389 -3.992 1.00 81.75 519 PRO A C 1
ATOM 3896 O O . PRO A 1 519 ? 5.649 7.418 -4.016 1.00 81.75 519 PRO A O 1
ATOM 3899 N N . LEU A 1 520 ? 4.089 8.702 -5.013 1.00 77.50 520 LEU A N 1
ATOM 3900 C CA . LEU A 1 520 ? 3.890 7.866 -6.207 1.00 77.50 520 LEU A CA 1
ATOM 3901 C C . LEU A 1 520 ? 5.207 7.382 -6.833 1.00 77.50 520 LEU A C 1
ATOM 3903 O O . LEU A 1 520 ? 5.288 6.238 -7.269 1.00 77.50 520 LEU A O 1
ATOM 3907 N N . ALA A 1 521 ? 6.231 8.240 -6.860 1.00 65.94 521 ALA A N 1
ATOM 3908 C CA . ALA A 1 521 ? 7.539 7.937 -7.436 1.00 65.94 521 ALA A CA 1
ATOM 3909 C C . ALA A 1 521 ? 8.201 6.690 -6.820 1.00 65.94 521 ALA A C 1
ATOM 3911 O O . ALA A 1 521 ? 8.891 5.968 -7.537 1.00 65.94 521 ALA A O 1
ATOM 3912 N N . ASP A 1 522 ? 7.959 6.422 -5.533 1.00 73.31 522 ASP A N 1
ATOM 3913 C CA . ASP A 1 522 ? 8.535 5.294 -4.796 1.00 73.31 522 ASP A CA 1
ATOM 3914 C C . ASP A 1 522 ? 8.072 3.946 -5.364 1.00 73.31 522 ASP A C 1
ATOM 3916 O O . ASP A 1 522 ? 8.871 3.062 -5.664 1.00 73.31 522 ASP A O 1
ATOM 3920 N N . SER A 1 523 ? 6.769 3.833 -5.627 1.00 63.16 523 SER A N 1
ATOM 3921 C CA . SER A 1 523 ? 6.177 2.645 -6.246 1.00 63.16 523 SER A CA 1
ATOM 3922 C C . SER A 1 523 ? 6.272 2.650 -7.776 1.00 63.16 523 SER A C 1
ATOM 3924 O O . SER A 1 523 ? 6.380 1.591 -8.390 1.00 63.16 523 SER A O 1
ATOM 3926 N N . HIS A 1 524 ? 6.252 3.825 -8.416 1.00 60.53 524 HIS A N 1
ATOM 3927 C CA . HIS A 1 524 ? 6.320 3.943 -9.875 1.00 60.53 524 HIS A CA 1
ATOM 3928 C C . HIS A 1 524 ? 7.682 3.484 -10.406 1.00 60.53 524 HIS A C 1
ATOM 3930 O O . HIS A 1 524 ? 7.724 2.731 -11.371 1.00 60.53 524 HIS A O 1
ATOM 3936 N N . ARG A 1 525 ? 8.796 3.838 -9.743 1.00 54.53 525 ARG A N 1
ATOM 3937 C CA . ARG A 1 525 ? 10.138 3.339 -10.108 1.00 54.53 525 ARG A CA 1
ATOM 3938 C C . ARG A 1 525 ? 10.255 1.814 -10.077 1.00 54.53 525 ARG A C 1
ATOM 3940 O O . ARG A 1 525 ? 11.093 1.264 -10.777 1.00 54.53 525 ARG A O 1
ATOM 3947 N N . LEU A 1 526 ? 9.414 1.142 -9.295 1.00 52.16 526 LEU A N 1
ATOM 3948 C CA . LEU A 1 526 ? 9.412 -0.309 -9.187 1.00 52.16 526 LEU A CA 1
ATOM 3949 C C . LEU A 1 526 ? 8.613 -0.995 -10.296 1.00 52.16 526 LEU A C 1
ATOM 3951 O O . LEU A 1 526 ? 9.083 -1.995 -10.824 1.00 52.16 526 LEU A O 1
ATOM 3955 N N . HIS A 1 527 ? 7.446 -0.457 -10.677 1.00 49.19 527 HIS A N 1
ATOM 3956 C CA . HIS A 1 527 ? 6.773 -0.898 -11.907 1.00 49.19 527 HIS A CA 1
ATOM 3957 C C . HIS A 1 527 ? 7.727 -0.767 -13.100 1.00 49.19 527 HIS A C 1
ATOM 3959 O O . HIS A 1 527 ? 7.817 -1.675 -13.918 1.00 49.19 527 HIS A O 1
ATOM 3965 N N . LEU A 1 528 ? 8.505 0.322 -13.103 1.00 46.03 528 LEU A N 1
ATOM 3966 C CA . LEU A 1 528 ? 9.497 0.623 -14.123 1.00 46.03 528 LEU A CA 1
ATOM 3967 C C . LEU A 1 528 ? 10.738 -0.308 -14.117 1.00 46.03 528 LEU A C 1
ATOM 3969 O O . LEU A 1 528 ? 11.452 -0.402 -15.109 1.00 46.03 528 LEU A O 1
ATOM 3973 N N . ALA A 1 529 ? 11.023 -1.010 -13.017 1.00 41.38 529 ALA A N 1
ATOM 3974 C CA . ALA A 1 529 ? 12.216 -1.857 -12.889 1.00 41.38 529 ALA A CA 1
ATOM 3975 C C . ALA A 1 529 ? 12.022 -3.291 -13.420 1.00 41.38 529 ALA A C 1
ATOM 3977 O O . ALA A 1 529 ? 12.921 -4.123 -13.248 1.00 41.38 529 ALA A O 1
ATOM 3978 N N . LEU A 1 530 ? 10.844 -3.606 -13.974 1.00 45.25 530 LEU A N 1
ATOM 3979 C CA . LEU A 1 530 ? 10.415 -4.990 -14.157 1.00 45.25 530 LEU A CA 1
ATOM 3980 C C . LEU A 1 530 ? 10.523 -5.546 -15.577 1.00 45.25 530 LEU A C 1
ATOM 3982 O O . LEU A 1 530 ? 10.643 -6.760 -15.665 1.00 45.25 530 LEU A O 1
ATOM 3986 N N . GLU A 1 531 ? 10.555 -4.758 -16.657 1.00 42.53 531 GLU A N 1
ATOM 3987 C CA . GLU A 1 531 ? 10.620 -5.336 -18.015 1.00 42.53 531 GLU A CA 1
ATOM 3988 C C . GLU A 1 531 ? 11.289 -4.384 -19.034 1.00 42.53 531 GLU A C 1
ATOM 3990 O O . GLU A 1 531 ? 10.915 -3.212 -19.131 1.00 42.53 531 GLU A O 1
ATOM 3995 N N . GLU A 1 532 ? 12.256 -4.878 -19.812 1.00 38.91 532 GLU A N 1
ATOM 3996 C CA . GLU A 1 532 ? 12.901 -4.196 -20.948 1.00 38.91 532 GLU A CA 1
ATOM 3997 C C . GLU A 1 532 ? 12.551 -4.913 -22.252 1.00 38.91 532 GLU A C 1
ATOM 3999 O O . GLU A 1 532 ? 12.716 -6.126 -22.303 1.00 38.91 532 GLU A O 1
ATOM 4004 N N . GLN A 1 533 ? 12.137 -4.208 -23.316 1.00 33.69 533 GLN A N 1
ATOM 4005 C CA . GLN A 1 533 ? 11.920 -4.829 -24.629 1.00 33.69 533 GLN A CA 1
ATOM 4006 C C . GLN A 1 533 ? 12.906 -4.390 -25.722 1.00 33.69 533 GLN A C 1
ATOM 4008 O O . GLN A 1 533 ? 13.186 -3.201 -25.867 1.00 33.69 533 GLN A O 1
ATOM 4013 N N . PHE A 1 534 ? 13.339 -5.336 -26.560 1.00 40.38 534 PHE A N 1
ATOM 4014 C CA . PHE A 1 534 ? 14.199 -5.138 -27.732 1.00 40.38 534 PHE A CA 1
ATOM 4015 C C . PHE A 1 534 ? 13.454 -5.487 -28.986 1.00 40.38 534 PHE A C 1
ATOM 4017 O O . PHE A 1 534 ? 12.846 -6.551 -29.044 1.00 40.38 534 PHE A O 1
ATOM 4024 N N . LEU A 1 535 ? 13.572 -4.663 -30.014 1.00 40.72 535 LEU A N 1
ATOM 4025 C CA . LEU A 1 535 ? 12.967 -4.964 -31.296 1.00 40.72 535 LEU A CA 1
ATOM 4026 C C . LEU A 1 535 ? 14.003 -5.105 -32.398 1.00 40.72 535 LEU A C 1
ATOM 4028 O O . LEU A 1 535 ? 14.821 -4.210 -32.610 1.00 40.72 535 LEU A O 1
ATOM 4032 N N . LEU A 1 536 ? 13.937 -6.231 -33.108 1.00 48.50 536 LEU A N 1
ATOM 4033 C CA . LEU A 1 536 ? 14.833 -6.557 -34.214 1.00 48.50 536 LEU A CA 1
ATOM 4034 C C . LEU A 1 536 ? 14.030 -6.659 -35.511 1.00 48.50 536 LEU A C 1
ATOM 4036 O O . LEU A 1 536 ? 13.216 -7.566 -35.680 1.00 48.50 536 LEU A O 1
ATOM 4040 N N . GLY A 1 537 ? 14.282 -5.744 -36.447 1.00 45.50 537 GLY A N 1
ATOM 4041 C CA . GLY A 1 537 ? 13.921 -5.946 -37.849 1.00 45.50 537 GLY A CA 1
ATOM 4042 C C . GLY A 1 537 ? 14.989 -6.804 -38.528 1.00 45.50 537 GLY A C 1
ATOM 4043 O O . GLY A 1 537 ? 16.141 -6.381 -38.648 1.00 45.50 537 GLY A O 1
ATOM 4044 N N . CYS A 1 538 ? 14.633 -8.011 -38.958 1.00 58.69 538 CYS A N 1
ATOM 4045 C CA . CYS A 1 538 ? 15.531 -8.941 -39.634 1.00 58.69 538 CYS A CA 1
ATOM 4046 C C . CYS A 1 538 ? 15.028 -9.206 -41.056 1.00 58.69 538 CYS A C 1
ATOM 4048 O O . CYS A 1 538 ? 14.034 -9.902 -41.255 1.00 58.69 538 CYS A O 1
ATOM 4050 N N . TYR A 1 539 ? 15.716 -8.656 -42.060 1.00 55.78 539 TYR A N 1
ATOM 4051 C CA . TYR A 1 539 ? 15.480 -9.008 -43.459 1.00 55.78 539 TYR A CA 1
ATOM 4052 C C . TYR A 1 539 ? 16.597 -9.923 -43.938 1.00 55.78 539 TYR A C 1
ATOM 4054 O O . TYR A 1 539 ? 17.689 -9.445 -44.241 1.00 55.78 539 TYR A O 1
ATOM 4062 N N . ARG A 1 540 ? 16.313 -11.228 -44.008 1.00 62.41 540 ARG A N 1
ATOM 4063 C CA . ARG A 1 540 ? 17.253 -12.253 -44.493 1.00 62.41 540 ARG A CA 1
ATOM 4064 C C . ARG A 1 540 ? 18.649 -12.149 -43.850 1.00 62.41 540 ARG A C 1
ATOM 4066 O O . ARG A 1 540 ? 19.659 -12.300 -44.540 1.00 62.41 540 ARG A O 1
ATOM 4073 N N . ASP A 1 541 ? 18.701 -11.833 -42.553 1.00 72.38 541 ASP A N 1
ATOM 4074 C CA . ASP A 1 541 ? 19.946 -11.628 -41.809 1.00 72.38 541 ASP A CA 1
ATOM 4075 C C . ASP A 1 541 ? 20.281 -12.855 -40.955 1.00 72.38 541 ASP A C 1
ATOM 4077 O O . ASP A 1 541 ? 19.573 -13.190 -40.006 1.00 72.38 541 ASP A O 1
ATOM 4081 N N . THR A 1 542 ? 21.400 -13.506 -41.271 1.00 75.81 542 THR A N 1
ATOM 4082 C CA . THR A 1 542 ? 21.886 -14.691 -40.552 1.00 75.81 542 THR A CA 1
ATOM 4083 C C . THR A 1 542 ? 22.422 -14.368 -39.158 1.00 75.81 542 THR A C 1
ATOM 4085 O O . THR A 1 542 ? 22.672 -15.275 -38.374 1.00 75.81 542 THR A O 1
ATOM 4088 N N . GLU A 1 543 ? 22.623 -13.095 -38.816 1.00 80.81 543 GLU A N 1
ATOM 4089 C CA . GLU A 1 543 ? 23.180 -12.689 -37.521 1.00 80.81 543 GLU A CA 1
ATOM 4090 C C . GLU A 1 543 ? 22.109 -12.448 -36.448 1.00 80.81 543 GLU A C 1
ATOM 4092 O O . GLU A 1 543 ? 22.449 -12.236 -35.282 1.00 80.81 543 GLU A O 1
ATOM 4097 N N . CYS A 1 544 ? 20.822 -12.521 -36.805 1.00 82.00 544 CYS A N 1
ATOM 4098 C CA . CYS A 1 544 ? 19.720 -12.225 -35.889 1.00 82.00 544 CYS A CA 1
ATOM 4099 C C . CYS A 1 544 ? 19.788 -13.049 -34.599 1.00 82.00 544 CYS A C 1
ATOM 4101 O O . CYS A 1 544 ? 19.770 -12.496 -33.500 1.00 82.00 544 CYS A O 1
ATOM 4103 N N . HIS A 1 545 ? 19.941 -14.369 -34.723 1.00 82.69 545 HIS A N 1
ATOM 4104 C CA . HIS A 1 545 ? 20.031 -15.258 -33.568 1.00 82.69 545 HIS A CA 1
ATOM 4105 C C . HIS A 1 545 ? 21.257 -14.960 -32.695 1.00 82.69 545 HIS A C 1
ATOM 4107 O O . HIS A 1 545 ? 21.154 -14.999 -31.471 1.00 82.69 545 HIS A O 1
ATOM 4113 N N . LYS A 1 546 ? 22.394 -14.589 -33.298 1.00 86.75 546 LYS A N 1
ATOM 4114 C CA . LYS A 1 546 ? 23.624 -14.232 -32.572 1.00 86.75 546 LYS A CA 1
ATOM 4115 C C . LYS A 1 546 ? 23.448 -12.943 -31.787 1.00 86.75 546 LYS A C 1
ATOM 4117 O O . LYS A 1 546 ? 23.882 -12.880 -30.643 1.00 86.75 546 LYS A O 1
ATOM 4122 N N . THR A 1 547 ? 22.763 -11.958 -32.366 1.00 87.50 547 THR A N 1
ATOM 4123 C CA . THR A 1 547 ? 22.417 -10.708 -31.682 1.00 87.50 547 THR A CA 1
ATOM 4124 C C . THR A 1 547 ? 21.572 -10.980 -30.441 1.00 87.50 547 THR A C 1
ATOM 4126 O O . THR A 1 547 ? 21.894 -10.482 -29.367 1.00 87.50 547 THR A O 1
ATOM 4129 N N . VAL A 1 548 ? 20.530 -11.812 -30.558 1.00 87.19 548 VAL A N 1
ATOM 4130 C CA . VAL A 1 548 ? 19.672 -12.184 -29.418 1.00 87.19 548 VAL A CA 1
ATOM 4131 C C . VAL A 1 548 ? 20.459 -12.959 -28.358 1.00 87.19 548 VAL A C 1
ATOM 4133 O O . VAL A 1 548 ? 20.348 -12.663 -27.168 1.00 87.19 548 VAL A O 1
ATOM 4136 N N . THR A 1 549 ? 21.292 -13.916 -28.773 1.00 88.62 549 THR A N 1
ATOM 4137 C CA . THR A 1 549 ? 22.162 -14.670 -27.861 1.00 88.62 549 THR A CA 1
ATOM 4138 C C . THR A 1 549 ? 23.106 -13.748 -27.094 1.00 88.62 549 THR A C 1
ATOM 4140 O O . THR A 1 549 ? 23.191 -13.854 -25.872 1.00 88.62 549 THR A O 1
ATOM 4143 N N . GLU A 1 550 ? 23.784 -12.829 -27.781 1.00 87.81 550 GLU A N 1
ATOM 4144 C CA . GLU A 1 550 ? 24.732 -11.889 -27.173 1.00 87.81 550 GLU A CA 1
ATOM 4145 C C . GLU A 1 550 ? 24.037 -10.946 -26.187 1.00 87.81 550 GLU A C 1
ATOM 4147 O O . GLU A 1 550 ? 24.523 -10.715 -25.081 1.00 87.81 550 GLU A O 1
ATOM 4152 N N . LEU A 1 551 ? 22.866 -10.443 -26.568 1.00 90.00 551 LEU A N 1
ATOM 4153 C CA . LEU A 1 551 ? 22.036 -9.546 -25.774 1.00 90.00 551 LEU A CA 1
ATOM 4154 C C . LEU A 1 551 ? 21.671 -10.175 -24.422 1.00 90.00 551 LEU A C 1
ATOM 4156 O O . LEU A 1 551 ? 21.904 -9.559 -23.381 1.00 90.00 551 LEU A O 1
ATOM 4160 N N . PHE A 1 552 ? 21.199 -11.428 -24.415 1.00 90.44 552 PHE A N 1
ATOM 4161 C CA . PHE A 1 552 ? 20.948 -12.167 -23.171 1.00 90.44 552 PHE A CA 1
ATOM 4162 C C . PHE A 1 552 ? 22.235 -12.559 -22.434 1.00 90.44 552 PHE A C 1
ATOM 4164 O O . PHE A 1 552 ? 22.237 -12.632 -21.209 1.00 90.44 552 PHE A O 1
ATOM 4171 N N . ALA A 1 553 ? 23.325 -12.862 -23.143 1.00 91.19 553 ALA A N 1
ATOM 4172 C CA . ALA A 1 553 ? 24.573 -13.302 -22.518 1.00 91.19 553 ALA A CA 1
ATOM 4173 C C . ALA A 1 553 ? 25.305 -12.172 -21.777 1.00 91.19 553 ALA A C 1
ATOM 4175 O O . ALA A 1 553 ? 26.032 -12.436 -20.820 1.00 91.19 553 ALA A O 1
ATOM 4176 N N . THR A 1 554 ? 25.122 -10.932 -22.226 1.00 92.50 554 THR A N 1
ATOM 4177 C CA . THR A 1 554 ? 25.830 -9.748 -21.719 1.00 92.50 554 THR A CA 1
ATOM 4178 C C . THR A 1 554 ? 24.969 -8.856 -20.826 1.00 92.50 554 THR A C 1
ATOM 4180 O O . THR A 1 554 ? 25.524 -8.000 -20.136 1.00 92.50 554 THR A O 1
ATOM 4183 N N . ALA A 1 555 ? 23.646 -9.054 -20.796 1.00 90.38 555 ALA A N 1
ATOM 4184 C CA . ALA A 1 555 ? 22.754 -8.371 -19.862 1.00 90.38 555 ALA A CA 1
ATOM 4185 C C . ALA A 1 555 ? 23.086 -8.727 -18.404 1.00 90.38 555 ALA A C 1
ATOM 4187 O O . ALA A 1 555 ? 23.439 -9.865 -18.083 1.00 90.38 555 ALA A O 1
ATOM 4188 N N . HIS A 1 556 ? 22.944 -7.754 -17.507 1.00 88.75 556 HIS A N 1
ATOM 4189 C CA . HIS A 1 556 ? 23.084 -7.966 -16.074 1.00 88.75 556 HIS A CA 1
ATOM 4190 C C . HIS A 1 556 ? 21.884 -8.732 -15.494 1.00 88.75 556 HIS A C 1
ATOM 4192 O O . HIS A 1 556 ? 22.075 -9.602 -14.643 1.00 88.75 556 HIS A O 1
ATOM 4198 N N . PHE A 1 557 ? 20.671 -8.446 -15.982 1.00 84.75 557 PHE A N 1
ATOM 4199 C CA . PHE A 1 557 ? 19.418 -9.109 -15.603 1.00 84.75 557 PHE A CA 1
ATOM 4200 C C . PHE A 1 557 ? 18.712 -9.723 -16.828 1.00 84.75 557 PHE A C 1
ATOM 4202 O O . PHE A 1 557 ? 17.661 -9.233 -17.254 1.00 84.75 557 PHE A O 1
ATOM 4209 N N . PRO A 1 558 ? 19.250 -10.806 -17.422 1.00 85.44 558 PRO A N 1
ATOM 4210 C CA . PRO A 1 558 ? 18.708 -11.392 -18.651 1.00 85.44 558 PRO A CA 1
ATOM 4211 C C . PRO A 1 558 ? 17.258 -11.885 -18.526 1.00 85.44 558 PRO A C 1
ATOM 4213 O O . PRO A 1 558 ? 16.555 -12.005 -19.521 1.00 85.44 558 PRO A O 1
ATOM 4216 N N . GLU A 1 559 ? 16.771 -12.161 -17.319 1.00 80.88 559 GLU A N 1
ATOM 4217 C CA . GLU A 1 559 ? 15.378 -12.531 -17.057 1.00 80.88 559 GLU A CA 1
ATOM 4218 C C . GLU A 1 559 ? 14.374 -11.373 -17.192 1.00 80.88 559 GLU A C 1
ATOM 4220 O O . GLU A 1 559 ? 13.177 -11.632 -17.315 1.00 80.88 559 GLU A O 1
ATOM 4225 N N . ARG A 1 560 ? 14.843 -10.117 -17.190 1.00 82.69 560 ARG A N 1
ATOM 4226 C CA . ARG A 1 560 ? 14.014 -8.904 -17.358 1.00 82.69 560 ARG A CA 1
ATOM 4227 C C . ARG A 1 560 ? 14.000 -8.378 -18.788 1.00 82.69 560 ARG A C 1
ATOM 4229 O O . ARG A 1 560 ? 13.338 -7.389 -19.079 1.00 82.69 560 ARG A O 1
ATOM 4236 N N . VAL A 1 561 ? 14.745 -9.042 -19.658 1.00 85.75 561 VAL A N 1
ATOM 4237 C CA . VAL A 1 561 ? 14.952 -8.697 -21.057 1.00 85.75 561 VAL A CA 1
ATOM 4238 C C . VAL A 1 561 ? 13.935 -9.463 -21.900 1.00 85.75 561 VAL A C 1
ATOM 4240 O O . VAL A 1 561 ? 13.860 -10.688 -21.817 1.00 85.75 561 VAL A O 1
ATOM 4243 N N . PHE A 1 562 ? 13.165 -8.748 -22.719 1.00 88.25 562 PHE A N 1
ATOM 4244 C CA . PHE A 1 562 ? 12.114 -9.248 -23.604 1.00 88.25 562 PHE A CA 1
ATOM 4245 C C . PHE A 1 562 ? 12.436 -8.901 -25.054 1.00 88.25 562 PHE A C 1
ATOM 4247 O O . PHE A 1 562 ? 12.580 -7.745 -25.399 1.00 88.25 562 PHE A O 1
ATOM 4254 N N . VAL A 1 563 ? 12.510 -9.850 -25.971 1.00 88.12 563 VAL A N 1
ATOM 4255 C CA . VAL A 1 563 ? 12.889 -9.561 -27.363 1.00 88.12 563 VAL A CA 1
ATOM 4256 C C . VAL A 1 563 ? 11.688 -9.766 -28.275 1.00 88.12 563 VAL A C 1
ATOM 4258 O O . VAL A 1 563 ? 11.132 -10.851 -28.301 1.00 88.12 563 VAL A O 1
ATOM 4261 N N . GLY A 1 564 ? 11.283 -8.749 -29.030 1.00 86.94 564 GLY A N 1
ATOM 4262 C CA . GLY A 1 564 ? 10.356 -8.832 -30.155 1.00 86.94 564 GLY A CA 1
ATOM 4263 C C . GLY A 1 564 ? 11.101 -8.829 -31.495 1.00 86.94 564 GLY A C 1
ATOM 4264 O O . GLY A 1 564 ? 11.562 -7.791 -31.955 1.00 86.94 564 GLY A O 1
ATOM 4265 N N . ALA A 1 565 ? 11.211 -9.968 -32.169 1.00 84.75 565 ALA A N 1
ATOM 4266 C CA . ALA A 1 565 ? 11.895 -10.057 -33.462 1.00 84.75 565 ALA A CA 1
ATOM 4267 C C . ALA A 1 565 ? 10.905 -10.246 -34.622 1.00 84.75 565 ALA A C 1
ATOM 4269 O O . ALA A 1 565 ? 9.969 -11.041 -34.530 1.00 84.75 565 ALA A O 1
ATOM 4270 N N . VAL A 1 566 ? 11.126 -9.537 -35.732 1.00 84.88 566 VAL A N 1
ATOM 4271 C CA . VAL A 1 566 ? 10.407 -9.750 -36.997 1.00 84.88 566 VAL A CA 1
ATOM 4272 C C . VAL A 1 566 ? 11.384 -10.255 -38.042 1.00 84.88 566 VAL A C 1
ATOM 4274 O O . VAL A 1 566 ? 12.284 -9.525 -38.449 1.00 84.88 566 VAL A O 1
ATOM 4277 N N . GLU A 1 567 ? 11.184 -11.486 -38.494 1.00 83.81 567 GLU A N 1
ATOM 4278 C CA . GLU A 1 567 ? 12.008 -12.128 -39.518 1.00 83.81 567 GLU A CA 1
ATOM 4279 C C . GLU A 1 567 ? 11.283 -12.162 -40.855 1.00 83.81 567 GLU A C 1
ATOM 4281 O O . GLU A 1 567 ? 10.121 -12.555 -40.951 1.00 83.81 567 GLU A O 1
ATOM 4286 N N . GLN A 1 568 ? 11.993 -11.734 -41.893 1.00 80.62 568 GLN A N 1
ATOM 4287 C CA . GLN A 1 568 ? 11.510 -11.658 -43.261 1.00 80.62 568 GLN A CA 1
ATOM 4288 C C . GLN A 1 568 ? 12.408 -12.540 -44.142 1.00 80.62 568 GLN A C 1
ATOM 4290 O O . GLN A 1 568 ? 13.458 -12.072 -44.589 1.00 80.62 568 GLN A O 1
ATOM 4295 N N . ASP A 1 569 ? 12.037 -13.806 -44.382 1.00 76.81 569 ASP A N 1
ATOM 4296 C CA . ASP A 1 569 ? 12.924 -14.767 -45.071 1.00 76.81 569 ASP A CA 1
ATOM 4297 C C . ASP A 1 569 ? 12.236 -15.734 -46.069 1.00 76.81 569 ASP A C 1
ATOM 4299 O O . ASP A 1 569 ? 11.008 -15.784 -46.177 1.00 76.81 569 ASP A O 1
ATOM 4303 N N . LYS A 1 570 ? 13.053 -16.439 -46.873 1.00 65.62 570 LYS A N 1
ATOM 4304 C CA . LYS A 1 570 ? 12.745 -17.582 -47.756 1.00 65.62 570 LYS A CA 1
ATOM 4305 C C . LYS A 1 570 ? 12.894 -18.854 -46.909 1.00 65.62 570 LYS A C 1
ATOM 4307 O O . LYS A 1 570 ? 14.022 -19.187 -46.599 1.00 65.62 570 LYS A O 1
ATOM 4312 N N . GLU A 1 571 ? 11.802 -19.499 -46.495 1.00 58.81 571 GLU A N 1
ATOM 4313 C CA . GLU A 1 571 ? 11.735 -20.782 -45.746 1.00 58.81 571 GLU A CA 1
ATOM 4314 C C . GLU A 1 571 ? 13.084 -21.447 -45.315 1.00 58.81 571 GLU A C 1
ATOM 4316 O O . GLU A 1 571 ? 13.813 -21.973 -46.151 1.00 58.81 571 GLU A O 1
ATOM 4321 N N . GLN A 1 572 ? 13.341 -21.520 -43.993 1.00 52.34 572 GLN A N 1
ATOM 4322 C CA . GLN A 1 572 ? 14.386 -22.320 -43.296 1.00 52.34 572 GLN A CA 1
ATOM 4323 C C . GLN A 1 572 ? 15.879 -21.914 -43.419 1.00 52.34 572 GLN A C 1
ATOM 4325 O O . GLN A 1 572 ? 16.741 -22.792 -43.477 1.00 52.34 572 GLN A O 1
ATOM 4330 N N . ASN A 1 573 ? 16.237 -20.627 -43.342 1.00 56.75 573 ASN A N 1
ATOM 4331 C CA . ASN A 1 573 ? 17.582 -20.272 -42.838 1.00 56.75 573 ASN A CA 1
ATOM 4332 C C . ASN A 1 573 ? 17.614 -20.291 -41.294 1.00 56.75 573 ASN A C 1
ATOM 4334 O O . ASN A 1 573 ? 16.584 -20.525 -40.658 1.00 56.75 573 ASN A O 1
ATOM 4338 N N . GLU A 1 574 ? 18.795 -20.087 -40.691 1.00 62.50 574 GLU A N 1
ATOM 4339 C CA . GLU A 1 574 ? 18.977 -19.976 -39.232 1.00 62.50 574 GLU A CA 1
ATOM 4340 C C . GLU A 1 574 ? 18.029 -18.919 -38.649 1.00 62.50 574 GLU A C 1
ATOM 4342 O O . GLU A 1 574 ? 18.260 -17.720 -38.791 1.00 62.50 574 GLU A O 1
ATOM 4347 N N . SER A 1 575 ? 16.951 -19.385 -38.012 1.00 72.19 575 SER A N 1
ATOM 4348 C CA . SER A 1 575 ? 15.918 -18.519 -37.451 1.00 72.19 575 SER A CA 1
ATOM 4349 C C . SER A 1 575 ? 16.491 -17.614 -36.366 1.00 72.19 575 SER A C 1
ATOM 4351 O O . SER A 1 575 ? 17.349 -18.045 -35.598 1.00 72.19 575 SER A O 1
ATOM 4353 N N . CYS A 1 576 ? 15.911 -16.425 -36.188 1.00 71.25 576 CYS A N 1
ATOM 4354 C CA . CYS A 1 576 ? 16.039 -15.613 -34.967 1.00 71.25 576 CYS A CA 1
ATOM 4355 C C . CYS A 1 576 ? 15.634 -16.340 -33.656 1.00 71.25 576 CYS A C 1
ATOM 4357 O O . CYS A 1 576 ? 15.527 -15.679 -32.628 1.00 71.25 576 CYS A O 1
ATOM 4359 N N . LEU A 1 577 ? 15.340 -17.646 -33.680 1.00 76.19 577 LEU A N 1
ATOM 4360 C CA . LEU A 1 577 ? 15.105 -18.510 -32.528 1.00 76.19 577 LEU A CA 1
ATOM 4361 C C . LEU A 1 577 ? 16.222 -19.561 -32.416 1.00 76.19 577 LEU A C 1
ATOM 4363 O O . LEU A 1 577 ? 16.343 -20.451 -33.254 1.00 76.19 577 LEU A O 1
ATOM 4367 N N . ASP A 1 578 ? 16.989 -19.493 -31.332 1.00 76.31 578 ASP A N 1
ATOM 4368 C CA . ASP A 1 578 ? 18.124 -20.361 -31.021 1.00 76.31 578 ASP A CA 1
ATOM 4369 C C . ASP A 1 578 ? 17.838 -21.145 -29.727 1.00 76.31 578 ASP A C 1
ATOM 4371 O O . ASP A 1 578 ? 17.417 -20.558 -28.718 1.00 76.31 578 ASP A O 1
ATOM 4375 N N . PRO A 1 579 ? 18.104 -22.463 -29.696 1.00 75.81 579 PRO A N 1
ATOM 4376 C CA . PRO A 1 579 ? 18.097 -23.245 -28.462 1.00 75.81 579 PRO A CA 1
ATOM 4377 C C . PRO A 1 579 ? 18.895 -22.623 -27.298 1.00 75.81 579 PRO A C 1
ATOM 4379 O O . PRO A 1 579 ? 18.531 -22.835 -26.140 1.00 75.81 579 PRO A O 1
ATOM 4382 N N . ALA A 1 580 ? 19.943 -21.837 -27.573 1.00 76.88 580 ALA A N 1
ATOM 4383 C CA . ALA A 1 580 ? 20.807 -21.194 -26.581 1.00 76.88 580 ALA A CA 1
ATOM 4384 C C . ALA A 1 580 ? 20.059 -20.267 -25.602 1.00 76.88 580 ALA A C 1
ATOM 4386 O O . ALA A 1 580 ? 20.433 -20.184 -24.429 1.00 76.88 580 ALA A O 1
ATOM 4387 N N . TYR A 1 581 ? 18.976 -19.617 -26.040 1.00 73.69 581 TYR A N 1
ATOM 4388 C CA . TYR A 1 581 ? 18.128 -18.759 -25.198 1.00 73.69 581 TYR A CA 1
ATOM 4389 C C . TYR A 1 581 ? 16.697 -19.281 -25.041 1.00 73.69 581 TYR A C 1
ATOM 4391 O O . TYR A 1 581 ? 15.850 -18.595 -24.471 1.00 73.69 581 TYR A O 1
ATOM 4399 N N . ALA A 1 582 ? 16.429 -20.533 -25.424 1.00 72.19 582 ALA A N 1
ATOM 4400 C CA . ALA A 1 582 ? 15.121 -21.165 -25.232 1.00 72.19 582 ALA A CA 1
ATOM 4401 C C . ALA A 1 582 ? 14.663 -21.181 -23.757 1.00 72.19 582 ALA A C 1
ATOM 4403 O O . ALA A 1 582 ? 13.465 -21.188 -23.474 1.00 72.19 582 ALA A O 1
ATOM 4404 N N . ARG A 1 583 ? 15.606 -21.125 -22.800 1.00 77.19 583 ARG A N 1
ATOM 4405 C CA . ARG A 1 583 ? 15.316 -20.999 -21.357 1.00 77.19 583 ARG A CA 1
ATOM 4406 C C . ARG A 1 583 ? 14.562 -19.716 -20.983 1.00 77.19 583 ARG A C 1
ATOM 4408 O O . ARG A 1 583 ? 13.909 -19.696 -19.947 1.00 77.19 583 ARG A O 1
ATOM 4415 N N . PHE A 1 584 ? 14.632 -18.683 -21.820 1.00 74.19 584 PHE A N 1
ATOM 4416 C CA . PHE A 1 584 ? 13.931 -17.409 -21.653 1.00 74.19 584 PHE A CA 1
ATOM 4417 C C . PHE A 1 584 ? 12.630 -17.361 -22.472 1.00 74.19 584 PHE A C 1
ATOM 4419 O O . PHE A 1 584 ? 12.136 -16.285 -22.771 1.00 74.19 584 PHE A O 1
ATOM 4426 N N . GLY A 1 585 ? 12.074 -18.517 -22.860 1.00 66.00 585 GLY A N 1
ATOM 4427 C CA . GLY A 1 585 ? 11.057 -18.653 -23.910 1.00 66.00 585 GLY A CA 1
ATOM 4428 C C . GLY A 1 585 ? 9.900 -17.645 -23.900 1.00 66.00 585 GLY A C 1
ATOM 4429 O O . GLY A 1 585 ? 9.588 -17.099 -24.950 1.00 66.00 585 GLY A O 1
ATOM 4430 N N . SER A 1 586 ? 9.283 -17.341 -22.749 1.00 70.81 586 SER A N 1
ATOM 4431 C CA . SER A 1 586 ? 8.189 -16.349 -22.665 1.00 70.81 586 SER A CA 1
ATOM 4432 C C . SER A 1 586 ? 8.620 -14.908 -22.949 1.00 70.81 586 SER A C 1
ATOM 4434 O O . SER A 1 586 ? 7.779 -14.064 -23.260 1.00 70.81 586 SER A O 1
ATOM 4436 N N . ASN A 1 587 ? 9.914 -14.626 -22.828 1.00 80.69 587 ASN A N 1
ATOM 4437 C CA . ASN A 1 587 ? 10.491 -13.308 -23.014 1.00 80.69 587 ASN A CA 1
ATOM 4438 C C . ASN A 1 587 ? 10.825 -13.031 -24.484 1.00 80.69 587 ASN A C 1
ATOM 4440 O O . ASN A 1 587 ? 10.980 -11.876 -24.858 1.00 80.69 587 ASN A O 1
ATOM 4444 N N . VAL A 1 588 ? 10.908 -14.054 -25.340 1.00 82.31 588 VAL A N 1
ATOM 4445 C CA . VAL A 1 588 ? 11.171 -13.882 -26.774 1.00 82.31 588 VAL A CA 1
ATOM 4446 C C . VAL A 1 588 ? 9.867 -14.038 -27.552 1.00 82.31 588 VAL A C 1
ATOM 4448 O O . VAL A 1 588 ? 9.270 -15.110 -27.610 1.00 82.31 588 VAL A O 1
ATOM 4451 N N . ARG A 1 589 ? 9.417 -12.947 -28.162 1.00 83.94 589 ARG A N 1
ATOM 4452 C CA . ARG A 1 589 ? 8.260 -12.869 -29.051 1.00 83.94 589 ARG A CA 1
ATOM 4453 C C . ARG A 1 589 ? 8.761 -12.698 -30.470 1.00 83.94 589 ARG A C 1
ATOM 4455 O O . ARG A 1 589 ? 9.668 -11.919 -30.740 1.00 83.94 589 ARG A O 1
ATOM 4462 N N . PHE A 1 590 ? 8.164 -13.427 -31.390 1.00 81.44 590 PHE A N 1
ATOM 4463 C CA . PHE A 1 590 ? 8.667 -13.483 -32.746 1.00 81.44 590 PHE A CA 1
ATOM 4464 C C . PHE A 1 590 ? 7.521 -13.517 -33.747 1.00 81.44 590 PHE A C 1
ATOM 4466 O O . PHE A 1 590 ? 6.496 -14.159 -33.511 1.00 81.44 590 PHE A O 1
ATOM 4473 N N . MET A 1 591 ? 7.720 -12.847 -34.877 1.00 82.56 591 MET A N 1
ATOM 4474 C CA . MET A 1 591 ? 6.833 -12.899 -36.028 1.00 82.56 591 MET A CA 1
ATOM 4475 C C . MET A 1 591 ? 7.650 -13.178 -37.288 1.00 82.56 591 MET A C 1
ATOM 4477 O O . MET A 1 591 ? 8.553 -12.419 -37.628 1.00 82.56 591 MET A O 1
ATOM 4481 N N . SER A 1 592 ? 7.297 -14.246 -38.001 1.00 84.31 592 SER A N 1
ATOM 4482 C CA . SER A 1 592 ? 7.851 -14.539 -39.324 1.00 84.31 592 SER A CA 1
ATOM 4483 C C . SER A 1 592 ? 6.896 -14.044 -40.398 1.00 84.31 592 SER A C 1
ATOM 4485 O O . SER A 1 592 ? 5.692 -14.298 -40.316 1.00 84.31 592 SER A O 1
ATOM 4487 N N . ILE A 1 593 ? 7.430 -13.376 -41.414 1.00 84.19 593 ILE A N 1
ATOM 4488 C CA . ILE A 1 593 ? 6.714 -13.077 -42.652 1.00 84.19 593 ILE A CA 1
ATOM 4489 C C . ILE A 1 593 ? 7.559 -13.508 -43.858 1.00 84.19 593 ILE A C 1
ATOM 4491 O O . ILE A 1 593 ? 8.791 -13.477 -43.794 1.00 84.19 593 ILE A O 1
ATOM 4495 N N . PRO A 1 594 ? 6.944 -13.877 -44.992 1.00 83.25 594 PRO A N 1
ATOM 4496 C CA . PRO A 1 594 ? 7.698 -14.157 -46.206 1.00 83.25 594 PRO A CA 1
ATOM 4497 C C . PRO A 1 594 ? 8.494 -12.925 -46.656 1.00 83.25 594 PRO A C 1
ATOM 4499 O O . PRO A 1 594 ? 7.960 -11.815 -46.711 1.00 83.25 594 PRO A O 1
ATOM 4502 N N . TRP A 1 595 ? 9.757 -13.108 -47.048 1.00 82.31 595 TRP A N 1
ATOM 4503 C CA . TRP A 1 595 ? 10.607 -12.023 -47.574 1.00 82.31 595 TRP A CA 1
ATOM 4504 C C . TRP A 1 595 ? 9.938 -11.220 -48.710 1.00 82.31 595 TRP A C 1
ATOM 4506 O O . TRP A 1 595 ? 10.166 -10.015 -48.833 1.00 82.31 595 TRP A O 1
ATOM 4516 N N . SER A 1 596 ? 9.109 -11.877 -49.532 1.00 81.44 596 SER A N 1
ATOM 4517 C CA . SER A 1 596 ? 8.390 -11.285 -50.666 1.00 81.44 596 SER A CA 1
ATOM 4518 C C . SER A 1 596 ? 7.293 -10.312 -50.236 1.00 81.44 596 SER A C 1
ATOM 4520 O O . SER A 1 596 ? 6.871 -9.475 -51.027 1.00 81.44 596 SER A O 1
ATOM 4522 N N . GLU A 1 597 ? 6.840 -10.401 -48.985 1.00 83.75 597 GLU A N 1
ATOM 4523 C CA . GLU A 1 597 ? 5.869 -9.486 -48.381 1.00 83.75 597 GLU A CA 1
ATOM 4524 C C . GLU A 1 597 ? 6.543 -8.313 -47.651 1.00 83.75 597 GLU A C 1
ATOM 4526 O O . GLU A 1 597 ? 5.864 -7.469 -47.059 1.00 83.75 597 GLU A O 1
ATOM 4531 N N . SER A 1 598 ? 7.879 -8.223 -47.697 1.00 84.31 598 SER A N 1
ATOM 4532 C CA . SER A 1 598 ? 8.615 -7.120 -47.087 1.00 84.31 598 SER A CA 1
ATOM 4533 C C . SER A 1 598 ? 8.235 -5.775 -47.698 1.00 84.31 598 SER A C 1
ATOM 4535 O O . SER A 1 598 ? 8.322 -5.557 -48.907 1.00 84.31 598 SER A O 1
ATOM 4537 N N . LYS A 1 599 ? 7.873 -4.831 -46.826 1.00 85.25 599 LYS A N 1
ATOM 4538 C CA . LYS A 1 599 ? 7.604 -3.432 -47.180 1.00 85.25 599 LYS A CA 1
ATOM 4539 C C . LYS A 1 599 ? 8.697 -2.496 -46.657 1.00 85.25 599 LYS A C 1
ATOM 4541 O O . LYS A 1 599 ? 8.407 -1.341 -46.364 1.00 85.25 599 LYS A O 1
ATOM 4546 N N . GLY A 1 600 ? 9.927 -2.985 -46.521 1.00 85.00 600 GLY A N 1
ATOM 4547 C CA . GLY A 1 600 ? 11.073 -2.193 -46.069 1.00 85.00 600 GLY A CA 1
ATOM 4548 C C . GLY A 1 600 ? 11.172 -2.023 -44.544 1.00 85.00 600 GLY A C 1
ATOM 4549 O O . GLY A 1 600 ? 10.325 -2.526 -43.797 1.00 85.00 600 GLY A O 1
ATOM 4550 N N . PRO A 1 601 ? 12.218 -1.321 -44.067 1.00 83.94 601 PRO A N 1
ATOM 4551 C CA . PRO A 1 601 ? 12.599 -1.282 -42.656 1.00 83.94 601 PRO A CA 1
ATOM 4552 C C . PRO A 1 601 ? 11.573 -0.561 -41.787 1.00 83.94 601 PRO A C 1
ATOM 4554 O O . PRO A 1 601 ? 11.237 -1.067 -40.722 1.00 83.94 601 PRO A O 1
ATOM 4557 N N . THR A 1 602 ? 10.995 0.555 -42.242 1.00 87.06 602 THR A N 1
ATOM 4558 C CA . THR A 1 602 ? 9.991 1.290 -41.458 1.00 87.06 602 THR A CA 1
ATOM 4559 C C . THR A 1 602 ? 8.781 0.413 -41.123 1.00 87.06 602 THR A C 1
ATOM 4561 O O . THR A 1 602 ? 8.291 0.418 -39.994 1.00 87.06 602 THR A O 1
ATOM 4564 N N . TYR A 1 603 ? 8.334 -0.407 -42.080 1.00 85.88 603 TYR A N 1
ATOM 4565 C CA . TYR A 1 603 ? 7.238 -1.348 -41.860 1.00 85.88 603 TYR A CA 1
ATOM 4566 C C . TYR A 1 603 ? 7.651 -2.520 -40.964 1.00 85.88 603 TYR A C 1
ATOM 4568 O O . TYR A 1 603 ? 6.874 -2.925 -40.104 1.00 85.88 603 TYR A O 1
ATOM 4576 N N . ALA A 1 604 ? 8.875 -3.037 -41.111 1.00 85.50 604 ALA A N 1
ATOM 4577 C CA . ALA A 1 604 ? 9.403 -4.075 -40.224 1.00 85.50 604 ALA A CA 1
ATOM 4578 C C . ALA A 1 604 ? 9.484 -3.586 -38.767 1.00 85.50 604 ALA A C 1
ATOM 4580 O O . ALA A 1 604 ? 9.100 -4.304 -37.849 1.00 85.50 604 ALA A O 1
ATOM 4581 N N . ARG A 1 605 ? 9.890 -2.329 -38.555 1.00 87.56 605 ARG A N 1
ATOM 4582 C CA . ARG A 1 605 ? 9.911 -1.664 -37.244 1.00 87.56 605 ARG A CA 1
ATOM 4583 C C . ARG A 1 605 ? 8.507 -1.460 -36.677 1.00 87.56 605 ARG A C 1
ATOM 4585 O O . ARG A 1 605 ? 8.293 -1.709 -35.496 1.00 87.56 605 ARG A O 1
ATOM 4592 N N . TYR A 1 606 ? 7.537 -1.081 -37.514 1.00 88.25 606 TYR A N 1
ATOM 4593 C CA . TYR A 1 606 ? 6.127 -1.044 -37.116 1.00 88.25 606 TYR A CA 1
ATOM 4594 C C . TYR A 1 606 ? 5.635 -2.421 -36.661 1.00 88.25 606 TYR A C 1
ATOM 4596 O O . TYR A 1 606 ? 5.087 -2.548 -35.570 1.00 88.25 606 TYR A O 1
ATOM 4604 N N . LEU A 1 607 ? 5.875 -3.454 -37.464 1.00 86.62 607 LEU A N 1
ATOM 4605 C CA . LEU A 1 607 ? 5.517 -4.829 -37.142 1.00 86.62 607 LEU A CA 1
ATOM 4606 C C . LEU A 1 607 ? 6.166 -5.290 -35.835 1.00 86.62 607 LEU A C 1
ATOM 4608 O O . LEU A 1 607 ? 5.475 -5.830 -34.974 1.00 86.62 607 LEU A O 1
ATOM 4612 N N . ALA A 1 608 ? 7.452 -5.004 -35.644 1.00 85.62 608 ALA A N 1
ATOM 4613 C CA . ALA A 1 608 ? 8.147 -5.326 -34.409 1.00 85.62 608 ALA A CA 1
ATOM 4614 C C . ALA A 1 608 ? 7.501 -4.590 -33.229 1.00 85.62 608 ALA A C 1
ATOM 4616 O O . ALA A 1 608 ? 7.262 -5.196 -32.191 1.00 85.62 608 ALA A O 1
ATOM 4617 N N . SER A 1 609 ? 7.117 -3.318 -33.405 1.00 86.19 609 SER A N 1
ATOM 4618 C CA . SER A 1 609 ? 6.475 -2.530 -32.343 1.00 86.19 609 SER A CA 1
ATOM 4619 C C . SER A 1 609 ? 5.128 -3.082 -31.892 1.00 86.19 609 SER A C 1
ATOM 4621 O O . SER A 1 609 ? 4.716 -2.822 -30.769 1.00 86.19 609 SER A O 1
ATOM 4623 N N . THR A 1 610 ? 4.464 -3.910 -32.707 1.00 85.62 610 THR A N 1
ATOM 4624 C CA . THR A 1 610 ? 3.239 -4.612 -32.286 1.00 85.62 610 THR A CA 1
ATOM 4625 C C . THR A 1 610 ? 3.493 -5.760 -31.310 1.00 85.62 610 THR A C 1
ATOM 4627 O O . THR A 1 610 ? 2.554 -6.237 -30.681 1.00 85.62 610 THR A O 1
ATOM 4630 N N . LEU A 1 611 ? 4.748 -6.197 -31.162 1.00 84.94 611 LEU A N 1
ATOM 4631 C CA . LEU A 1 611 ? 5.141 -7.212 -30.186 1.00 84.94 611 LEU A CA 1
ATOM 4632 C C . LEU A 1 611 ? 5.344 -6.616 -28.788 1.00 84.94 611 LEU A C 1
ATOM 4634 O O . LEU A 1 611 ? 5.563 -7.382 -27.849 1.00 84.94 611 LEU A O 1
ATOM 4638 N N . TYR A 1 612 ? 5.284 -5.289 -28.639 1.00 81.38 612 TYR A N 1
ATOM 4639 C CA . TYR A 1 612 ? 5.313 -4.582 -27.357 1.00 81.38 612 TYR A CA 1
ATOM 4640 C C . TYR A 1 612 ? 4.091 -4.899 -26.502 1.00 81.38 612 TYR A C 1
ATOM 4642 O O . TYR A 1 612 ? 2.961 -4.881 -26.988 1.00 81.38 612 TYR A O 1
ATOM 4650 N N . ASN A 1 613 ? 4.324 -5.212 -25.228 1.00 78.38 613 ASN A N 1
ATOM 4651 C CA . ASN A 1 613 ? 3.302 -5.668 -24.285 1.00 78.38 613 ASN A CA 1
ATOM 4652 C C . ASN A 1 613 ? 3.369 -4.908 -22.950 1.00 78.38 613 ASN A C 1
ATOM 4654 O O . ASN A 1 613 ? 3.030 -5.456 -21.903 1.00 78.38 613 ASN A O 1
ATOM 4658 N N . GLY A 1 614 ? 3.782 -3.640 -22.995 1.00 73.25 614 GLY A N 1
ATOM 4659 C CA . GLY A 1 614 ? 3.808 -2.763 -21.824 1.00 73.25 614 GLY A CA 1
ATOM 4660 C C . GLY A 1 614 ? 5.130 -2.766 -21.058 1.00 73.25 614 GLY A C 1
ATOM 4661 O O . GLY A 1 614 ? 5.159 -2.313 -19.915 1.00 73.25 614 GLY A O 1
ATOM 4662 N N . GLU A 1 615 ? 6.221 -3.241 -21.666 1.00 82.44 615 GLU A N 1
ATOM 4663 C CA . GLU A 1 615 ? 7.548 -3.175 -21.060 1.00 82.44 615 GLU A CA 1
ATOM 4664 C C . GLU A 1 615 ? 7.961 -1.728 -20.768 1.00 82.44 615 GLU A C 1
ATOM 4666 O O . GLU A 1 615 ? 7.593 -0.777 -21.462 1.00 82.44 615 GLU A O 1
ATOM 4671 N N . THR A 1 616 ? 8.749 -1.530 -19.720 1.00 81.19 616 THR A N 1
ATOM 4672 C CA . THR A 1 616 ? 9.053 -0.184 -19.241 1.00 81.19 616 THR A CA 1
ATOM 4673 C C . THR A 1 616 ? 9.998 0.570 -20.153 1.00 81.19 616 THR A C 1
ATOM 4675 O O . THR A 1 616 ? 9.779 1.751 -20.434 1.00 81.19 616 THR A O 1
ATOM 4678 N N . TYR A 1 617 ? 11.091 -0.081 -20.531 1.00 88.75 617 TYR A N 1
ATOM 4679 C CA . TYR A 1 617 ? 12.096 0.495 -21.403 1.00 88.75 617 TYR A CA 1
ATOM 4680 C C . TYR A 1 617 ? 12.019 -0.176 -22.762 1.00 88.75 617 TYR A C 1
ATOM 4682 O O . TYR A 1 617 ? 11.645 -1.341 -22.899 1.00 88.75 617 TYR A O 1
ATOM 4690 N N . TYR A 1 618 ? 12.356 0.608 -23.769 1.00 89.06 618 TYR A N 1
ATOM 4691 C CA . TYR A 1 618 ? 12.233 0.263 -25.163 1.00 89.06 618 TYR A CA 1
ATOM 4692 C C . TYR A 1 618 ? 13.564 0.509 -25.857 1.00 89.06 618 TYR A C 1
ATOM 4694 O O . TYR A 1 618 ? 14.040 1.646 -25.871 1.00 89.06 618 TYR A O 1
ATOM 4702 N N . LEU A 1 619 ? 14.134 -0.544 -26.443 1.00 91.94 619 LEU A N 1
ATOM 4703 C CA . LEU A 1 619 ? 15.353 -0.501 -27.238 1.00 91.94 619 LEU A CA 1
ATOM 4704 C C . LEU A 1 619 ? 15.081 -0.965 -28.676 1.00 91.94 619 LEU A C 1
ATOM 4706 O O . LEU A 1 619 ? 14.865 -2.144 -28.948 1.00 91.94 619 LEU A O 1
ATOM 4710 N N . GLN A 1 620 ? 15.136 -0.036 -29.622 1.00 91.06 620 GLN A N 1
ATOM 4711 C CA . GLN A 1 620 ? 15.112 -0.340 -31.051 1.00 91.06 620 GLN A CA 1
ATOM 4712 C C . GLN A 1 620 ? 16.522 -0.633 -31.564 1.00 91.06 620 GLN A C 1
ATOM 4714 O O . GLN A 1 620 ? 17.407 0.206 -31.380 1.00 91.06 620 GLN A O 1
ATOM 4719 N N . LEU A 1 621 ? 16.706 -1.756 -32.268 1.00 89.75 621 LEU A N 1
ATOM 4720 C CA . LEU A 1 621 ? 17.996 -2.160 -32.836 1.00 89.75 621 LEU A CA 1
ATOM 4721 C C . LEU A 1 621 ? 17.873 -2.730 -34.259 1.00 89.75 621 LEU A C 1
ATOM 4723 O O . LEU A 1 621 ? 16.774 -2.946 -34.782 1.00 89.75 621 LEU A O 1
ATOM 4727 N N . ASP A 1 622 ? 19.026 -2.973 -34.887 1.00 85.50 622 ASP A N 1
ATOM 4728 C CA . ASP A 1 622 ? 19.142 -3.856 -36.054 1.00 85.50 622 ASP A CA 1
ATOM 4729 C C . ASP A 1 622 ? 19.544 -5.276 -35.622 1.00 85.50 622 ASP A C 1
ATOM 4731 O O . ASP A 1 622 ? 19.955 -5.515 -34.490 1.00 85.50 622 ASP A O 1
ATOM 4735 N N . SER A 1 623 ? 19.443 -6.232 -36.543 1.00 82.81 623 SER A N 1
ATOM 4736 C CA . SER A 1 623 ? 19.604 -7.675 -36.307 1.00 82.81 623 SER A CA 1
ATOM 4737 C C . SER A 1 623 ? 21.053 -8.191 -36.250 1.00 82.81 623 SER A C 1
ATOM 4739 O O . SER A 1 623 ? 21.255 -9.396 -36.138 1.00 82.81 623 SER A O 1
ATOM 4741 N N . HIS A 1 624 ? 22.068 -7.325 -36.286 1.00 86.50 624 HIS A N 1
ATOM 4742 C CA . HIS A 1 624 ? 23.494 -7.703 -36.325 1.00 86.50 624 HIS A CA 1
ATOM 4743 C C . HIS A 1 624 ? 24.338 -6.835 -35.385 1.00 86.50 624 HIS A C 1
ATOM 4745 O O . HIS A 1 624 ? 25.237 -6.099 -35.808 1.00 86.50 624 HIS A O 1
ATOM 4751 N N . MET A 1 625 ? 24.014 -6.923 -34.097 1.00 88.50 625 MET A N 1
ATOM 4752 C CA . MET A 1 625 ? 24.584 -6.098 -33.038 1.00 88.50 625 MET A CA 1
ATOM 4753 C C . MET A 1 625 ? 25.382 -6.935 -32.033 1.00 88.50 625 MET A C 1
ATOM 4755 O O . MET A 1 625 ? 25.084 -8.105 -31.796 1.00 88.50 625 MET A O 1
ATOM 4759 N N . LYS A 1 626 ? 26.381 -6.310 -31.407 1.00 90.06 626 LYS A N 1
ATOM 4760 C CA . LYS A 1 626 ? 27.108 -6.839 -30.242 1.00 90.06 626 LYS A CA 1
ATOM 4761 C C . LYS A 1 626 ? 27.016 -5.879 -29.068 1.00 90.06 626 LYS A C 1
ATOM 4763 O O . LYS A 1 626 ? 26.900 -4.678 -29.284 1.00 90.06 626 LYS A O 1
ATOM 4768 N N . PHE A 1 627 ? 27.120 -6.393 -27.848 1.00 91.50 627 PHE A N 1
ATOM 4769 C CA . PHE A 1 627 ? 26.856 -5.627 -26.632 1.00 91.50 627 PHE A CA 1
ATOM 4770 C C . PHE A 1 627 ? 28.032 -5.688 -25.653 1.00 91.50 627 PHE A C 1
ATOM 4772 O O . PHE A 1 627 ? 28.707 -6.707 -25.529 1.00 91.50 627 PHE A O 1
ATOM 4779 N N . GLU A 1 628 ? 28.272 -4.593 -24.934 1.00 91.00 628 GLU A N 1
ATOM 4780 C CA . GLU A 1 628 ? 29.142 -4.602 -23.756 1.00 91.00 628 GLU A CA 1
ATOM 4781 C C . GLU A 1 628 ? 28.470 -5.332 -22.578 1.00 91.00 628 GLU A C 1
ATOM 4783 O O . GLU A 1 628 ? 27.245 -5.340 -22.464 1.00 91.00 628 GLU A O 1
ATOM 4788 N N . PRO A 1 629 ? 29.244 -5.858 -21.614 1.00 92.31 629 PRO A N 1
ATOM 4789 C CA . PRO A 1 629 ? 28.683 -6.366 -20.368 1.00 92.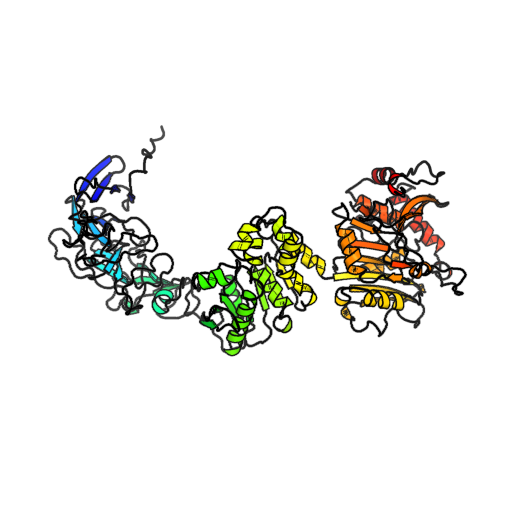31 629 PRO A CA 1
ATOM 4790 C C . PRO A 1 629 ? 27.869 -5.314 -19.595 1.00 92.31 629 PRO A C 1
ATOM 4792 O O . PRO A 1 629 ? 28.260 -4.138 -19.496 1.00 92.31 629 PRO A O 1
ATOM 4795 N N . SER A 1 630 ? 26.769 -5.775 -18.996 1.00 90.75 630 SER A N 1
ATOM 4796 C CA . SER A 1 630 ? 25.808 -4.988 -18.213 1.00 90.75 630 SER A CA 1
ATOM 4797 C C . SER A 1 630 ? 25.226 -3.799 -18.983 1.00 90.75 630 SER A C 1
ATOM 4799 O O . SER A 1 630 ? 25.036 -2.719 -18.416 1.00 90.75 630 SER A O 1
ATOM 4801 N N . TRP A 1 631 ? 25.035 -3.946 -20.296 1.00 92.56 631 TRP A N 1
ATOM 4802 C CA . TRP A 1 631 ? 24.551 -2.866 -21.155 1.00 92.56 631 TRP A CA 1
ATOM 4803 C C . TRP A 1 631 ? 23.144 -2.378 -20.735 1.00 92.56 631 TRP A C 1
ATOM 4805 O O . TRP A 1 631 ? 22.893 -1.178 -20.809 1.00 92.56 631 TRP A O 1
ATOM 4815 N N . ASP A 1 632 ? 22.288 -3.265 -20.220 1.00 91.12 632 ASP A N 1
ATOM 4816 C CA . ASP A 1 632 ? 20.920 -3.024 -19.727 1.00 91.12 632 ASP A CA 1
ATOM 4817 C C . ASP A 1 632 ? 20.874 -1.942 -18.642 1.00 91.12 632 ASP A C 1
ATOM 4819 O O . ASP A 1 632 ? 20.388 -0.825 -18.848 1.00 91.12 632 ASP A O 1
ATOM 4823 N N . VAL A 1 633 ? 21.509 -2.220 -17.503 1.00 86.88 633 VAL A N 1
ATOM 4824 C CA . VAL A 1 633 ? 21.531 -1.299 -16.360 1.00 86.88 633 VAL A CA 1
ATOM 4825 C C . VAL A 1 633 ? 22.257 0.002 -16.699 1.00 86.88 633 VAL A C 1
ATOM 4827 O O . VAL A 1 633 ? 21.857 1.074 -16.250 1.00 86.88 633 VAL A O 1
ATOM 4830 N N . ARG A 1 634 ? 23.292 -0.064 -17.547 1.00 91.69 634 ARG A N 1
ATOM 4831 C CA . ARG A 1 634 ? 24.076 1.112 -17.949 1.00 91.69 634 ARG A CA 1
ATOM 4832 C C . ARG A 1 634 ? 23.286 2.039 -18.869 1.00 91.69 634 ARG A C 1
ATOM 4834 O O . ARG A 1 634 ? 23.441 3.255 -18.763 1.00 91.69 634 ARG A O 1
ATOM 4841 N N . LEU A 1 635 ? 22.438 1.503 -19.748 1.00 92.38 635 LEU A N 1
ATOM 4842 C CA . LEU A 1 635 ? 21.536 2.322 -20.555 1.00 92.38 635 LEU A CA 1
ATOM 4843 C C . LEU A 1 635 ? 20.456 2.980 -19.702 1.00 92.38 635 LEU A C 1
ATOM 4845 O O . LEU A 1 635 ? 20.201 4.173 -19.884 1.00 92.38 635 LEU A O 1
ATOM 4849 N N . ILE A 1 636 ? 19.870 2.248 -18.750 1.00 89.62 636 ILE A N 1
ATOM 4850 C CA . ILE A 1 636 ? 18.911 2.815 -17.792 1.00 89.62 636 ILE A CA 1
ATOM 4851 C C . ILE A 1 636 ? 19.553 3.970 -17.014 1.00 89.62 636 ILE A C 1
ATOM 4853 O O . ILE A 1 636 ? 18.993 5.067 -16.978 1.00 89.62 636 ILE A O 1
ATOM 4857 N N . ASP A 1 637 ? 20.750 3.765 -16.461 1.00 87.75 637 ASP A N 1
ATOM 4858 C CA . ASP A 1 637 ? 21.468 4.799 -15.711 1.00 87.75 637 ASP A CA 1
ATOM 4859 C C . ASP A 1 637 ? 21.699 6.059 -16.562 1.00 87.75 637 ASP A C 1
ATOM 4861 O O . ASP A 1 637 ? 21.483 7.180 -16.099 1.00 87.75 637 ASP A O 1
ATOM 4865 N N . MET A 1 638 ? 22.084 5.903 -17.833 1.00 91.56 638 MET A N 1
ATOM 4866 C CA . MET A 1 638 ? 22.262 7.038 -18.744 1.00 91.56 638 MET A CA 1
ATOM 4867 C C . MET A 1 638 ? 20.953 7.781 -19.025 1.00 91.56 638 MET A C 1
ATOM 4869 O O . MET A 1 638 ? 20.946 9.012 -19.040 1.00 91.56 638 MET A O 1
ATOM 4873 N N . VAL A 1 639 ? 19.844 7.068 -19.230 1.00 90.19 639 VAL A N 1
ATOM 4874 C CA . VAL A 1 639 ? 18.524 7.687 -19.434 1.00 90.19 639 VAL A CA 1
ATOM 4875 C C . VAL A 1 639 ? 18.135 8.539 -18.230 1.00 90.19 639 VAL A C 1
ATOM 4877 O O . VAL A 1 639 ? 17.679 9.668 -18.405 1.00 90.19 639 VAL A O 1
ATOM 4880 N N . GLU A 1 640 ? 18.363 8.044 -17.015 1.00 84.88 640 GLU A N 1
ATOM 4881 C CA . GLU A 1 640 ? 18.025 8.761 -15.780 1.00 84.88 640 GLU A CA 1
ATOM 4882 C C . GLU A 1 640 ? 18.957 9.959 -15.501 1.00 84.88 640 GLU A C 1
ATOM 4884 O O . GLU A 1 640 ? 18.571 10.890 -14.793 1.00 84.88 640 GLU A O 1
ATOM 4889 N N . LEU A 1 641 ? 20.159 9.989 -16.093 1.00 88.94 641 LEU A N 1
ATOM 4890 C CA . LEU A 1 641 ? 21.066 11.146 -16.054 1.00 88.94 641 LEU A CA 1
ATOM 4891 C C . LEU A 1 641 ? 20.688 12.259 -17.046 1.00 88.94 641 LEU A C 1
ATOM 4893 O O . LEU A 1 641 ? 21.242 13.360 -16.968 1.00 88.94 641 LEU A O 1
ATOM 4897 N N . CYS A 1 642 ? 19.779 12.005 -17.990 1.00 91.19 642 CYS A N 1
ATOM 4898 C CA . CYS A 1 642 ? 19.380 13.005 -18.975 1.00 91.19 642 CYS A CA 1
ATOM 4899 C C . CYS A 1 642 ? 18.523 14.112 -18.325 1.00 91.19 642 CYS A C 1
ATOM 4901 O O . CYS A 1 642 ? 17.550 13.814 -17.631 1.00 91.19 642 CYS A O 1
ATOM 4903 N N . PRO A 1 643 ? 18.793 15.405 -18.591 1.00 91.75 643 PRO A N 1
ATOM 4904 C CA . PRO A 1 643 ? 18.020 16.525 -18.051 1.00 91.75 643 PRO A CA 1
ATOM 4905 C C . PRO A 1 643 ? 16.692 16.735 -18.808 1.00 91.75 643 PRO A C 1
ATOM 4907 O O . PRO A 1 643 ? 16.402 17.833 -19.282 1.00 91.75 643 PRO A O 1
ATOM 4910 N N . SER A 1 644 ? 15.885 15.683 -18.958 1.00 91.31 644 SER A N 1
ATOM 4911 C CA . SER A 1 644 ? 14.580 15.719 -19.626 1.00 91.31 644 SER A CA 1
ATOM 4912 C C . SER A 1 644 ? 13.599 14.741 -18.969 1.00 91.31 644 SER A C 1
ATOM 4914 O O . SER A 1 644 ? 14.006 13.657 -18.556 1.00 91.31 644 SER A O 1
ATOM 4916 N N . PRO A 1 645 ? 12.296 15.074 -18.886 1.00 87.31 645 PRO A N 1
ATOM 4917 C CA . PRO A 1 645 ? 11.267 14.122 -18.466 1.00 87.31 645 PRO A CA 1
ATOM 4918 C C . PRO A 1 645 ? 10.966 13.044 -19.525 1.00 87.31 645 PRO A C 1
ATOM 4920 O O . PRO A 1 645 ? 10.413 11.999 -19.178 1.00 87.31 645 PRO A O 1
ATOM 4923 N N . LYS A 1 646 ? 11.316 13.292 -20.798 1.00 95.44 646 LYS A N 1
ATOM 4924 C CA . LYS A 1 646 ? 11.102 12.397 -21.948 1.00 95.44 646 LYS A CA 1
ATOM 4925 C C . LYS A 1 646 ? 12.403 12.195 -22.752 1.00 95.44 646 LYS A C 1
ATOM 4927 O O . LYS A 1 646 ? 12.477 12.608 -23.912 1.00 95.44 646 LYS A O 1
ATOM 4932 N N . PRO A 1 647 ? 13.448 11.613 -22.138 1.00 96.94 647 PRO A N 1
ATOM 4933 C CA . PRO A 1 647 ? 14.738 11.423 -22.787 1.00 96.94 647 PRO A CA 1
ATOM 4934 C C . PRO A 1 647 ? 14.741 10.209 -23.726 1.00 96.94 647 PRO A C 1
ATOM 4936 O O . PRO A 1 647 ? 14.111 9.186 -23.450 1.00 96.94 647 PRO A O 1
ATOM 4939 N N . ILE A 1 648 ? 15.504 10.323 -24.811 1.00 97.38 648 ILE A N 1
ATOM 4940 C CA . ILE A 1 648 ? 15.829 9.239 -25.740 1.00 97.38 648 ILE A CA 1
ATOM 4941 C C . ILE A 1 648 ? 17.342 9.202 -25.922 1.00 97.38 648 ILE A C 1
ATOM 4943 O O . ILE A 1 648 ? 17.934 10.212 -26.304 1.00 97.38 648 ILE A O 1
ATOM 4947 N N . LEU A 1 649 ? 17.962 8.044 -25.700 1.00 96.81 649 LEU A N 1
ATOM 4948 C CA . LEU A 1 649 ? 19.350 7.805 -26.080 1.00 96.81 649 LEU A CA 1
ATOM 4949 C C . LEU A 1 649 ? 19.424 7.271 -27.508 1.00 96.81 649 LEU A C 1
ATOM 4951 O O . LEU A 1 649 ? 18.745 6.305 -27.857 1.00 96.81 649 LEU A O 1
ATOM 4955 N N . THR A 1 650 ? 20.261 7.880 -28.340 1.00 95.81 650 THR A N 1
ATOM 4956 C CA . THR A 1 650 ? 20.388 7.507 -29.750 1.00 95.81 650 THR A CA 1
ATOM 4957 C C . THR A 1 650 ? 21.753 7.884 -30.326 1.00 95.81 650 THR A C 1
ATOM 4959 O O . THR A 1 650 ? 22.337 8.904 -29.964 1.00 95.81 650 THR A O 1
ATOM 4962 N N . THR A 1 651 ? 22.297 7.032 -31.192 1.00 93.94 651 THR A N 1
ATOM 4963 C CA . THR A 1 651 ? 23.615 7.192 -31.829 1.00 93.94 651 THR A CA 1
ATOM 4964 C C . THR A 1 651 ? 23.736 6.221 -33.004 1.00 93.94 651 THR A C 1
ATOM 4966 O O . THR A 1 651 ? 22.968 5.269 -33.086 1.00 93.94 651 THR A O 1
ATOM 4969 N N . TYR A 1 652 ? 24.697 6.416 -33.909 1.00 91.88 652 TYR A N 1
ATOM 4970 C CA . TYR A 1 652 ? 25.107 5.313 -34.781 1.00 91.88 652 TYR A CA 1
ATOM 4971 C C . TYR A 1 652 ? 26.091 4.423 -34.022 1.00 91.88 652 TYR A C 1
ATOM 4973 O O . TYR A 1 652 ? 27.141 4.927 -33.622 1.00 91.88 652 TYR A O 1
ATOM 4981 N N . PRO A 1 653 ? 25.795 3.126 -33.823 1.00 89.75 653 PRO A N 1
ATOM 4982 C CA . PRO A 1 653 ? 26.712 2.252 -33.110 1.00 89.75 653 PRO A CA 1
ATOM 4983 C C . PRO A 1 653 ? 28.037 2.112 -33.868 1.00 89.75 653 PRO A C 1
ATOM 4985 O O . PRO A 1 653 ? 28.077 2.131 -35.105 1.00 89.75 653 PRO A O 1
ATOM 4988 N N . VAL A 1 654 ? 29.127 1.979 -33.112 1.00 88.75 654 VAL A N 1
ATOM 4989 C CA . VAL A 1 654 ? 30.488 1.824 -33.648 1.00 88.75 654 VAL A CA 1
ATOM 4990 C C . VAL A 1 654 ? 30.650 0.448 -34.301 1.00 88.75 654 VAL A C 1
ATOM 4992 O O . VAL A 1 654 ? 30.041 -0.527 -33.871 1.00 88.75 654 VAL A O 1
ATOM 4995 N N . ASP A 1 655 ? 31.486 0.351 -35.335 1.00 87.19 655 ASP A N 1
ATOM 4996 C CA . ASP A 1 655 ? 31.795 -0.922 -35.992 1.00 87.19 655 ASP A CA 1
ATOM 4997 C C . ASP A 1 655 ? 32.420 -1.936 -35.012 1.00 87.19 655 ASP A C 1
ATOM 4999 O O . ASP A 1 655 ? 33.347 -1.591 -34.271 1.00 87.19 655 ASP A O 1
ATOM 5003 N N . VAL A 1 656 ? 31.948 -3.189 -35.035 1.00 85.25 656 VAL A N 1
ATOM 5004 C CA . VAL A 1 656 ? 32.441 -4.292 -34.181 1.00 85.25 656 VAL A CA 1
ATOM 5005 C C . VAL A 1 656 ? 33.947 -4.544 -34.281 1.00 85.25 656 VAL A C 1
ATOM 5007 O O . VAL A 1 656 ? 34.528 -5.077 -33.338 1.00 85.25 656 VAL A O 1
ATOM 5010 N N . ASN A 1 657 ? 34.610 -4.156 -35.372 1.00 81.81 657 ASN A N 1
ATOM 5011 C CA . ASN A 1 657 ? 36.064 -4.270 -35.505 1.00 81.81 657 ASN A CA 1
ATOM 5012 C C . ASN A 1 657 ? 36.812 -3.385 -34.490 1.00 81.81 657 ASN A C 1
ATOM 5014 O O . ASN A 1 657 ? 37.953 -3.683 -34.141 1.00 81.81 657 ASN A O 1
ATOM 5018 N N . ASN A 1 658 ? 36.163 -2.342 -33.963 1.00 78.69 658 ASN A N 1
ATOM 5019 C CA . ASN A 1 658 ? 36.715 -1.487 -32.910 1.00 78.69 658 ASN A CA 1
ATOM 5020 C C . ASN A 1 658 ? 36.423 -2.010 -31.497 1.00 78.69 658 ASN A C 1
ATOM 5022 O O . ASN A 1 658 ? 36.939 -1.463 -30.531 1.00 78.69 658 ASN A O 1
ATOM 5026 N N . LEU A 1 659 ? 35.660 -3.097 -31.341 1.00 76.69 659 LEU A N 1
ATOM 5027 C CA . LEU A 1 659 ? 35.394 -3.691 -30.026 1.00 76.69 659 LEU A CA 1
ATOM 5028 C C . LEU A 1 659 ? 36.700 -4.079 -29.303 1.00 76.69 659 LEU A C 1
ATOM 5030 O O . LEU A 1 659 ? 36.815 -3.945 -28.088 1.00 76.69 659 LEU A O 1
ATOM 5034 N N . ALA A 1 660 ? 37.713 -4.523 -30.057 1.00 68.50 660 ALA A N 1
ATOM 5035 C CA . ALA A 1 660 ? 39.005 -4.940 -29.515 1.00 68.50 660 ALA A CA 1
ATOM 5036 C C . ALA A 1 660 ? 39.930 -3.774 -29.115 1.00 68.50 660 ALA A C 1
ATOM 5038 O O . ALA A 1 660 ? 40.882 -4.003 -28.369 1.00 68.50 660 ALA A O 1
ATOM 5039 N N . SER A 1 661 ? 39.687 -2.544 -29.593 1.00 68.19 661 SER A N 1
ATOM 5040 C CA . SER A 1 661 ? 40.537 -1.392 -29.250 1.00 68.19 661 SER A CA 1
ATOM 5041 C C . SER A 1 661 ? 40.287 -0.885 -27.827 1.00 68.19 661 SER A C 1
ATOM 5043 O O . SER A 1 661 ? 41.136 -0.199 -27.261 1.00 68.19 661 SER A O 1
ATOM 5045 N N . GLY A 1 662 ? 39.136 -1.226 -27.231 1.00 64.69 662 GLY A N 1
ATOM 5046 C CA . GLY A 1 662 ? 38.713 -0.724 -25.921 1.00 64.69 662 GLY A CA 1
ATOM 5047 C C . GLY A 1 662 ? 38.345 0.765 -25.918 1.00 64.69 662 GLY A C 1
ATOM 5048 O O . GLY A 1 662 ? 38.035 1.317 -24.859 1.00 64.69 662 GLY A O 1
ATOM 5049 N N . GLU A 1 663 ? 38.366 1.425 -27.079 1.00 68.62 663 GLU A N 1
ATOM 5050 C CA . GLU A 1 663 ? 37.950 2.815 -27.234 1.00 68.62 663 GLU A CA 1
ATOM 5051 C C . GLU A 1 663 ? 36.423 2.908 -27.178 1.00 68.62 663 GLU A C 1
ATOM 5053 O O . GLU A 1 663 ? 35.708 2.287 -27.959 1.00 68.62 663 GLU A O 1
ATOM 5058 N N . ARG A 1 664 ? 35.911 3.705 -26.236 1.00 72.62 664 ARG A N 1
ATOM 5059 C CA . ARG A 1 664 ? 34.466 3.883 -25.999 1.00 72.62 664 ARG A CA 1
ATOM 5060 C C . ARG A 1 664 ? 33.942 5.221 -26.502 1.00 72.62 664 ARG A C 1
ATOM 5062 O O . ARG A 1 664 ? 33.026 5.802 -25.913 1.00 72.62 664 ARG A O 1
ATOM 5069 N N . GLU A 1 665 ? 34.567 5.742 -27.549 1.00 86.12 665 GLU A N 1
ATOM 5070 C CA . GLU A 1 665 ? 34.084 6.944 -28.216 1.00 86.12 665 GLU A CA 1
ATOM 5071 C C . GLU A 1 665 ? 32.700 6.689 -28.819 1.00 86.12 665 GLU A C 1
ATOM 5073 O O . GLU A 1 665 ? 32.383 5.580 -29.242 1.00 86.12 665 GLU A O 1
ATOM 5078 N N . THR A 1 666 ? 31.841 7.705 -28.800 1.00 88.69 666 THR A N 1
ATOM 5079 C CA . THR A 1 666 ? 30.446 7.581 -29.239 1.00 88.69 666 THR A CA 1
ATOM 5080 C C . THR A 1 666 ? 30.201 8.489 -30.447 1.00 88.69 666 THR A C 1
ATOM 5082 O O . THR A 1 666 ? 30.494 9.688 -30.373 1.00 88.69 666 THR A O 1
ATOM 5085 N N . PRO A 1 667 ? 29.673 7.967 -31.568 1.00 90.50 667 PRO A N 1
ATOM 5086 C CA . PRO A 1 667 ? 29.301 8.783 -32.719 1.00 90.50 667 PRO A CA 1
ATOM 5087 C C . PRO A 1 667 ? 28.102 9.690 -32.405 1.00 90.50 667 PRO A C 1
ATOM 5089 O O . PRO A 1 667 ? 26.951 9.260 -32.367 1.00 90.50 667 PRO A O 1
ATOM 5092 N N . THR A 1 668 ? 28.334 10.985 -32.221 1.00 90.75 668 THR A N 1
ATOM 5093 C CA . THR A 1 668 ? 27.245 11.942 -31.991 1.00 90.75 668 THR A CA 1
ATOM 5094 C C . THR A 1 668 ? 26.685 12.424 -33.321 1.00 90.75 668 THR A C 1
ATOM 5096 O O . THR A 1 668 ? 27.407 13.020 -34.125 1.00 90.75 668 THR A O 1
ATOM 5099 N N . LEU A 1 669 ? 25.384 12.214 -33.546 1.00 92.00 669 LEU A N 1
ATOM 5100 C CA . LEU A 1 669 ? 24.653 12.758 -34.693 1.00 92.00 669 LEU A CA 1
ATOM 5101 C C . LEU A 1 669 ? 24.558 14.280 -34.545 1.00 92.00 669 LEU A C 1
ATOM 5103 O O . LEU A 1 669 ? 23.684 14.783 -33.854 1.00 92.00 669 LEU A O 1
ATOM 5107 N N . CYS A 1 670 ? 25.490 15.030 -35.118 1.00 89.25 670 CYS A N 1
ATOM 5108 C CA . CYS A 1 670 ? 25.605 16.466 -34.847 1.00 89.25 670 CYS A CA 1
ATOM 5109 C C . CYS A 1 670 ? 25.612 17.330 -36.117 1.00 89.25 670 CYS A C 1
ATOM 5111 O O . CYS A 1 670 ? 25.523 18.554 -36.034 1.00 89.25 670 CYS A O 1
ATOM 5113 N N . GLY A 1 671 ? 25.695 16.701 -37.293 1.00 87.81 671 GLY A N 1
ATOM 5114 C CA . GLY A 1 671 ? 25.656 17.378 -38.585 1.00 87.81 671 GLY A CA 1
ATOM 5115 C C . GLY A 1 671 ? 24.619 16.781 -39.529 1.00 87.81 671 GLY A C 1
ATOM 5116 O O . GLY A 1 671 ? 24.085 15.696 -39.299 1.00 87.81 671 GLY A O 1
ATOM 5117 N N . SER A 1 672 ? 24.346 17.489 -40.619 1.00 89.00 672 SER A N 1
ATOM 5118 C CA . SER A 1 672 ? 23.364 17.082 -41.621 1.00 89.00 672 SER A CA 1
ATOM 5119 C C . SER A 1 672 ? 23.664 17.640 -43.016 1.00 89.00 672 SER A C 1
ATOM 5121 O O . SER A 1 672 ? 24.455 18.571 -43.185 1.00 89.00 672 SER A O 1
ATOM 5123 N N . VAL A 1 673 ? 23.047 17.042 -44.035 1.00 89.06 673 VAL A N 1
ATOM 5124 C CA . VAL A 1 673 ? 23.091 17.489 -45.432 1.00 89.06 673 VAL A CA 1
ATOM 5125 C C . VAL A 1 673 ? 21.751 17.216 -46.112 1.00 89.06 673 VAL A C 1
ATOM 5127 O O . VAL A 1 673 ? 21.105 16.204 -45.839 1.00 89.06 673 VAL A O 1
ATOM 5130 N N . TRP A 1 674 ? 21.335 18.094 -47.020 1.00 88.44 674 TRP A N 1
ATOM 5131 C CA . TRP A 1 674 ? 20.196 17.843 -47.898 1.00 88.44 674 TRP A CA 1
ATOM 5132 C C . TRP A 1 674 ? 20.626 16.938 -49.050 1.00 88.44 674 TRP A C 1
ATOM 5134 O O . TRP A 1 674 ? 21.558 17.260 -49.783 1.00 88.44 674 TRP A O 1
ATOM 5144 N N . ASN A 1 675 ? 19.969 15.792 -49.206 1.00 86.75 675 ASN A N 1
ATOM 5145 C CA . ASN A 1 675 ? 20.251 14.898 -50.324 1.00 86.75 675 ASN A CA 1
ATOM 5146 C C . ASN A 1 675 ? 19.572 15.374 -51.622 1.00 86.75 675 ASN A C 1
ATOM 5148 O O . ASN A 1 675 ? 18.720 16.264 -51.615 1.00 86.75 675 ASN A O 1
ATOM 5152 N N . GLU A 1 676 ? 19.904 14.729 -52.743 1.00 85.00 676 GLU A N 1
ATOM 5153 C CA . GLU A 1 676 ? 19.356 15.039 -54.076 1.00 85.00 676 GLU A CA 1
ATOM 5154 C C . GLU A 1 676 ? 17.822 14.919 -54.157 1.00 85.00 676 GLU A C 1
ATOM 5156 O O . GLU A 1 676 ? 17.192 15.504 -55.035 1.00 85.00 676 GLU A O 1
ATOM 5161 N N . ARG A 1 677 ? 17.199 14.195 -53.217 1.00 84.31 677 ARG A N 1
ATOM 5162 C CA . ARG A 1 677 ? 15.742 14.022 -53.107 1.00 84.31 677 ARG A CA 1
ATOM 5163 C C . ARG A 1 677 ? 15.075 15.077 -52.212 1.00 84.31 677 ARG A C 1
ATOM 5165 O O . ARG A 1 677 ? 13.862 15.036 -52.001 1.00 84.31 677 ARG A O 1
ATOM 5172 N N . GLY A 1 678 ? 15.844 16.037 -51.694 1.00 85.69 678 GLY A N 1
ATOM 5173 C CA . GLY A 1 678 ? 15.354 17.132 -50.859 1.00 85.69 678 GLY A CA 1
ATOM 5174 C C . GLY A 1 678 ? 14.987 16.717 -49.434 1.00 85.69 678 GLY A C 1
ATOM 5175 O O . GLY A 1 678 ? 14.139 17.371 -48.827 1.00 85.69 678 GLY A O 1
ATOM 5176 N N . ILE A 1 679 ? 15.602 15.650 -48.916 1.00 88.50 679 ILE A N 1
ATOM 5177 C CA . ILE A 1 679 ? 15.423 15.122 -47.556 1.00 88.50 679 ILE A CA 1
ATOM 5178 C C . ILE A 1 679 ? 16.739 15.265 -46.777 1.00 88.50 679 ILE A C 1
ATOM 5180 O O . ILE A 1 679 ? 17.828 15.136 -47.340 1.00 88.50 679 ILE A O 1
ATOM 5184 N N . VAL A 1 680 ? 16.643 15.526 -45.473 1.00 89.19 680 VAL A N 1
ATOM 5185 C CA . VAL A 1 680 ? 17.802 15.642 -44.577 1.00 89.19 680 VAL A CA 1
ATOM 5186 C C . VAL A 1 680 ? 18.426 14.264 -44.338 1.00 89.19 680 VAL A C 1
ATOM 5188 O O . VAL A 1 680 ? 17.728 13.306 -44.020 1.00 89.19 680 VAL A O 1
ATOM 5191 N N . SER A 1 681 ? 19.745 14.172 -44.484 1.00 87.31 681 SER A N 1
ATOM 5192 C CA . SER A 1 681 ? 20.570 13.009 -44.138 1.00 87.31 681 SER A CA 1
ATOM 5193 C C . SER A 1 681 ? 21.590 13.403 -43.071 1.00 87.31 681 SER A C 1
ATOM 5195 O O . SER A 1 681 ? 22.108 14.521 -43.097 1.00 87.31 681 SER A O 1
ATOM 5197 N N . PHE A 1 682 ? 21.883 12.510 -42.129 1.00 90.12 682 PHE A N 1
ATOM 5198 C CA . PHE A 1 682 ? 22.688 12.839 -40.949 1.00 90.12 682 PHE A CA 1
ATOM 5199 C C . PHE A 1 682 ? 24.177 12.565 -41.138 1.00 90.12 682 PHE A C 1
ATOM 5201 O O . PHE A 1 682 ? 24.586 11.695 -41.904 1.00 90.12 682 PHE A O 1
ATOM 5208 N N . ARG A 1 683 ? 24.997 13.307 -40.395 1.00 86.50 683 ARG A N 1
ATOM 5209 C CA . ARG A 1 683 ? 26.433 13.082 -40.234 1.00 86.50 683 ARG A CA 1
ATOM 5210 C C . ARG A 1 683 ? 26.751 12.943 -38.751 1.00 86.50 683 ARG A C 1
ATOM 5212 O O . ARG A 1 683 ? 26.312 13.756 -37.934 1.00 86.50 683 ARG A O 1
ATOM 5219 N N . ALA A 1 684 ? 27.545 11.932 -38.424 1.00 87.50 684 ALA A N 1
ATOM 5220 C CA . ALA A 1 684 ? 28.046 11.717 -37.077 1.00 87.50 684 ALA A CA 1
ATOM 5221 C C . ALA A 1 684 ? 29.486 12.228 -36.942 1.00 87.50 684 ALA A C 1
ATOM 5223 O O . ALA A 1 684 ? 30.294 12.083 -37.860 1.00 87.50 684 ALA A O 1
ATOM 5224 N N . GLY A 1 685 ? 29.802 12.814 -35.790 1.00 86.50 685 GLY A N 1
ATOM 5225 C CA . GLY A 1 685 ? 31.168 13.106 -35.367 1.00 86.50 685 GLY A CA 1
ATOM 5226 C C . GLY A 1 685 ? 31.553 12.204 -34.201 1.00 86.50 685 GLY A C 1
ATOM 5227 O O . GLY A 1 685 ? 30.761 12.039 -33.277 1.00 86.50 685 GLY A O 1
ATOM 5228 N N . MET A 1 686 ? 32.758 11.635 -34.227 1.00 87.38 686 MET A N 1
ATOM 5229 C CA . MET A 1 686 ? 33.248 10.823 -33.113 1.00 87.38 686 MET A CA 1
ATOM 5230 C C . MET A 1 686 ? 33.559 11.707 -31.901 1.00 87.38 686 MET A C 1
ATOM 5232 O O . MET A 1 686 ? 34.253 12.719 -32.041 1.00 87.38 686 MET A O 1
ATOM 5236 N N . MET A 1 687 ? 33.022 11.340 -30.737 1.00 84.62 687 MET A N 1
ATOM 5237 C CA . MET A 1 687 ? 33.171 12.088 -29.492 1.00 84.62 687 MET A CA 1
ATOM 5238 C C . MET A 1 687 ? 33.769 11.208 -28.394 1.00 84.62 687 MET A C 1
ATOM 5240 O O . MET A 1 687 ? 33.300 10.094 -28.165 1.00 84.62 687 MET A O 1
ATOM 5244 N N . ALA A 1 688 ? 34.753 11.742 -27.665 1.00 83.25 688 ALA A N 1
ATOM 5245 C CA . ALA A 1 688 ? 35.352 11.084 -26.501 1.00 83.25 688 ALA A CA 1
ATOM 5246 C C . ALA A 1 688 ? 34.296 10.750 -25.438 1.00 83.25 688 ALA A C 1
ATOM 5248 O O . ALA A 1 688 ? 33.261 11.398 -25.394 1.00 83.25 688 ALA A O 1
ATOM 5249 N N . ARG A 1 689 ? 34.547 9.802 -24.536 1.00 83.56 689 ARG A N 1
ATOM 5250 C CA . ARG A 1 689 ? 33.617 9.462 -23.441 1.00 83.56 689 ARG A CA 1
ATOM 5251 C C . ARG A 1 689 ? 33.265 10.677 -22.564 1.00 83.56 689 ARG A C 1
ATOM 5253 O O . ARG A 1 689 ? 34.126 11.504 -22.272 1.00 83.56 689 ARG A O 1
ATOM 5260 N N . ALA A 1 690 ? 32.019 10.756 -22.097 1.00 83.06 690 ALA A N 1
ATOM 5261 C CA . ALA A 1 690 ? 31.561 11.763 -21.134 1.00 83.06 690 ALA A CA 1
ATOM 5262 C C . ALA A 1 690 ? 31.036 11.129 -19.835 1.00 83.06 690 ALA A C 1
ATOM 5264 O O . ALA A 1 690 ? 30.817 9.924 -19.754 1.00 83.06 690 ALA A O 1
ATOM 5265 N N . SER A 1 691 ? 30.824 11.956 -18.808 1.00 84.19 691 SER A N 1
ATOM 5266 C CA . SER A 1 691 ? 30.158 11.551 -17.562 1.00 84.19 691 SER A CA 1
ATOM 5267 C C . SER A 1 691 ? 28.629 11.558 -17.663 1.00 84.19 691 SER A C 1
ATOM 5269 O O . SER A 1 691 ? 27.964 10.892 -16.878 1.00 84.19 691 SER A O 1
ATOM 5271 N N . THR A 1 692 ? 28.067 12.307 -18.614 1.00 89.00 692 THR A N 1
ATOM 5272 C CA . THR A 1 692 ? 26.621 12.465 -18.832 1.00 89.00 692 THR A CA 1
ATOM 5273 C C . THR A 1 692 ? 26.299 12.428 -20.331 1.00 89.00 692 THR A C 1
ATOM 5275 O O . THR A 1 692 ? 27.158 12.801 -21.141 1.00 89.00 692 THR A O 1
ATOM 5278 N N . PRO A 1 693 ? 25.101 11.959 -20.728 1.00 93.81 693 PRO A N 1
ATOM 5279 C CA . PRO A 1 693 ? 24.661 12.003 -22.122 1.00 93.81 693 PRO A CA 1
ATOM 5280 C C . PRO A 1 693 ? 24.590 13.431 -22.670 1.00 93.81 693 PRO A C 1
ATOM 5282 O O . PRO A 1 693 ? 24.268 14.377 -21.947 1.00 93.81 693 PRO A O 1
ATOM 5285 N N . ARG A 1 694 ? 24.879 13.598 -23.963 1.00 90.25 694 ARG A N 1
ATOM 5286 C CA . ARG A 1 694 ? 24.938 14.917 -24.620 1.00 90.25 694 ARG A CA 1
ATOM 5287 C C . ARG A 1 694 ? 23.736 15.154 -25.517 1.00 90.25 694 ARG A C 1
ATOM 5289 O O . ARG A 1 694 ? 23.380 14.237 -26.239 1.00 90.25 694 ARG A O 1
ATOM 5296 N N . PRO A 1 695 ? 23.155 16.360 -25.567 1.00 93.06 695 PRO A N 1
ATOM 5297 C CA . PRO A 1 695 ? 22.085 16.655 -26.515 1.00 93.06 695 PRO A CA 1
ATOM 5298 C C . PRO A 1 695 ? 22.499 16.371 -27.966 1.00 93.06 695 PRO A C 1
ATOM 5300 O O . PRO A 1 695 ? 23.624 16.673 -28.364 1.00 93.06 695 PRO A O 1
ATOM 5303 N N . THR A 1 696 ? 21.579 15.839 -28.766 1.00 93.62 696 THR A N 1
ATOM 5304 C CA . THR A 1 696 ? 21.741 15.646 -30.216 1.00 93.62 696 THR A CA 1
ATOM 5305 C C . THR A 1 696 ? 20.456 16.057 -30.943 1.00 93.62 696 THR A C 1
ATOM 5307 O O . THR A 1 696 ? 19.376 15.907 -30.380 1.00 93.62 696 THR A O 1
ATOM 5310 N N . PRO A 1 697 ? 20.526 16.615 -32.164 1.00 92.81 697 PRO A N 1
ATOM 5311 C CA . PRO A 1 697 ? 19.344 17.034 -32.914 1.00 92.81 697 PRO A CA 1
ATOM 5312 C C . PRO A 1 697 ? 18.605 15.912 -33.654 1.00 92.81 697 PRO A C 1
ATOM 5314 O O . PRO A 1 697 ? 17.471 16.112 -34.103 1.00 92.81 697 PRO A O 1
ATOM 5317 N N . PHE A 1 698 ? 19.229 14.744 -33.795 1.00 93.88 698 PHE A N 1
ATOM 5318 C CA . PHE A 1 698 ? 18.769 13.678 -34.681 1.00 93.88 698 PHE A CA 1
ATOM 5319 C C . PHE A 1 698 ? 18.660 12.344 -33.946 1.00 93.88 698 PHE A C 1
ATOM 5321 O O . PHE A 1 698 ? 19.207 12.177 -32.859 1.00 93.88 698 PHE A O 1
ATOM 5328 N N . ILE A 1 699 ? 17.960 11.395 -34.564 1.00 93.75 699 ILE A N 1
ATOM 5329 C CA . ILE A 1 699 ? 17.840 10.023 -34.067 1.00 93.75 699 ILE A CA 1
ATOM 5330 C C . ILE A 1 699 ? 18.398 9.052 -35.103 1.00 93.75 699 ILE A C 1
ATOM 5332 O O . ILE A 1 699 ? 18.261 9.295 -36.298 1.00 93.75 699 ILE A O 1
ATOM 5336 N N . ALA A 1 700 ? 18.976 7.949 -34.648 1.00 92.31 700 ALA A N 1
ATOM 5337 C CA . ALA A 1 700 ? 19.300 6.792 -35.470 1.00 92.31 700 ALA A CA 1
ATOM 5338 C C . ALA A 1 700 ? 18.181 5.753 -35.340 1.00 92.31 700 ALA A C 1
ATOM 5340 O O . ALA A 1 700 ? 17.847 5.331 -34.232 1.00 92.31 700 ALA A O 1
ATOM 5341 N N . ALA A 1 701 ? 17.608 5.297 -36.454 1.00 84.88 701 ALA A N 1
ATOM 5342 C CA . ALA A 1 701 ? 16.540 4.293 -36.398 1.00 84.88 701 ALA A CA 1
ATOM 5343 C C . ALA A 1 701 ? 17.034 2.914 -35.926 1.00 84.88 701 ALA A C 1
ATOM 5345 O O . ALA A 1 701 ? 16.239 2.149 -35.383 1.00 84.88 701 ALA A O 1
ATOM 5346 N N . GLY A 1 702 ? 18.322 2.608 -36.115 1.00 85.50 702 GLY A N 1
ATOM 5347 C CA . GLY A 1 702 ? 18.965 1.359 -35.681 1.00 85.50 702 GLY A CA 1
ATOM 5348 C C . GLY A 1 702 ? 19.491 1.365 -34.241 1.00 85.50 702 GLY A C 1
ATOM 5349 O O . GLY A 1 702 ? 20.057 0.367 -33.809 1.00 85.50 702 GLY A O 1
ATOM 5350 N N . TYR A 1 703 ? 19.336 2.470 -33.502 1.00 91.69 703 TYR A N 1
ATOM 5351 C CA . TYR A 1 703 ? 19.648 2.547 -32.074 1.00 91.69 703 TYR A CA 1
ATOM 5352 C C . TYR A 1 703 ? 18.826 3.662 -31.429 1.00 91.69 703 TYR A C 1
ATOM 5354 O O . TYR A 1 703 ? 19.140 4.855 -31.541 1.00 91.69 703 TYR A O 1
ATOM 5362 N N . LEU A 1 704 ? 17.776 3.270 -30.715 1.00 92.44 704 LEU A N 1
ATOM 5363 C CA . LEU A 1 704 ? 16.915 4.193 -29.985 1.00 92.44 704 LEU A CA 1
ATOM 5364 C C . LEU A 1 704 ? 16.493 3.549 -28.670 1.00 92.44 704 LEU A C 1
ATOM 5366 O O . LEU A 1 704 ? 15.733 2.585 -28.682 1.00 92.44 704 LEU A O 1
ATOM 5370 N N . PHE A 1 705 ? 16.963 4.102 -27.552 1.00 95.25 705 PHE A N 1
ATOM 5371 C CA . PHE A 1 705 ? 16.603 3.661 -26.209 1.00 95.25 705 PHE A CA 1
ATOM 5372 C C . PHE A 1 705 ? 15.782 4.728 -25.480 1.00 95.25 705 PHE A C 1
ATOM 5374 O O . PHE A 1 705 ? 16.223 5.870 -25.349 1.00 95.25 705 PHE A O 1
ATOM 5381 N N . ALA A 1 706 ? 14.590 4.376 -25.009 1.00 94.12 706 ALA A N 1
ATOM 5382 C CA . ALA A 1 706 ? 13.676 5.295 -24.330 1.00 94.12 706 ALA A CA 1
ATOM 5383 C C . ALA A 1 706 ? 12.745 4.545 -23.365 1.00 94.12 706 ALA A C 1
ATOM 5385 O O . ALA A 1 706 ? 12.780 3.321 -23.272 1.00 94.12 706 ALA A O 1
ATOM 5386 N N . ARG A 1 707 ? 11.861 5.268 -22.667 1.00 89.81 707 ARG A N 1
ATOM 5387 C CA . ARG A 1 707 ? 10.707 4.638 -21.999 1.00 89.81 707 ARG A CA 1
ATOM 5388 C C . ARG A 1 707 ? 9.703 4.128 -23.041 1.00 89.81 707 ARG A C 1
ATOM 5390 O O . ARG A 1 707 ? 9.464 4.801 -24.042 1.00 89.81 707 ARG A O 1
ATOM 5397 N N . GLY A 1 708 ? 9.074 2.985 -22.778 1.00 85.25 708 GLY A N 1
ATOM 5398 C CA . GLY A 1 708 ? 8.124 2.303 -23.663 1.00 85.25 708 GLY A CA 1
ATOM 5399 C C . GLY A 1 708 ? 6.881 3.122 -24.008 1.00 85.25 708 GLY A C 1
ATOM 5400 O O . GLY A 1 708 ? 6.377 3.020 -25.124 1.00 85.25 708 GLY A O 1
ATOM 5401 N N . SER A 1 709 ? 6.487 4.063 -23.140 1.00 88.12 709 SER A N 1
ATOM 5402 C CA . SER A 1 709 ? 5.423 5.042 -23.420 1.00 88.12 709 SER A CA 1
ATOM 5403 C C . SER A 1 709 ? 5.668 5.868 -24.693 1.00 88.12 709 SER A C 1
ATOM 5405 O O . SER A 1 709 ? 4.733 6.436 -25.252 1.00 88.12 709 SER A O 1
ATOM 5407 N N . MET A 1 710 ? 6.914 5.932 -25.179 1.00 93.19 710 MET A N 1
ATOM 5408 C CA . MET A 1 710 ? 7.255 6.518 -26.475 1.00 93.19 710 MET A CA 1
ATOM 5409 C C . MET A 1 710 ? 6.471 5.878 -27.625 1.00 93.19 710 MET A C 1
ATOM 5411 O O . MET A 1 710 ? 5.950 6.607 -28.466 1.00 93.19 710 MET A O 1
ATOM 5415 N N . LEU A 1 711 ? 6.323 4.549 -27.635 1.00 89.06 711 LEU A N 1
ATOM 5416 C CA . LEU A 1 711 ? 5.602 3.832 -28.691 1.00 89.06 711 LEU A CA 1
ATOM 5417 C C . LEU A 1 711 ? 4.098 4.116 -28.684 1.00 89.06 711 LEU A C 1
ATOM 5419 O O . LEU A 1 711 ? 3.470 4.135 -29.743 1.00 89.06 711 LEU A O 1
ATOM 5423 N N . GLU A 1 712 ? 3.521 4.331 -27.503 1.00 87.00 712 GLU A N 1
ATOM 5424 C CA . GLU A 1 712 ? 2.103 4.662 -27.351 1.00 87.00 712 GLU A CA 1
ATOM 5425 C C . GLU A 1 712 ? 1.811 6.085 -27.838 1.00 87.00 712 GLU A C 1
ATOM 5427 O O . GLU A 1 712 ? 0.814 6.325 -28.522 1.00 87.00 712 GLU A O 1
ATOM 5432 N N . GLU A 1 713 ? 2.696 7.032 -27.509 1.00 91.56 713 GLU A N 1
ATOM 5433 C CA . GLU A 1 713 ? 2.559 8.436 -27.898 1.00 91.56 713 GLU A CA 1
ATOM 5434 C C . GLU A 1 713 ? 2.907 8.683 -29.371 1.00 91.56 713 GLU A C 1
ATOM 5436 O O . GLU A 1 713 ? 2.229 9.455 -30.053 1.00 91.56 713 GLU A O 1
ATOM 5441 N N . VAL A 1 714 ? 3.980 8.056 -29.862 1.00 93.56 714 VAL A N 1
ATOM 5442 C CA . VAL A 1 714 ? 4.533 8.260 -31.206 1.00 93.56 714 VAL A CA 1
ATOM 5443 C C . VAL A 1 714 ? 4.779 6.902 -31.874 1.00 93.56 714 VAL A C 1
ATOM 5445 O O . VAL A 1 714 ? 5.920 6.483 -32.060 1.00 93.56 714 VAL A O 1
ATOM 5448 N N . PRO A 1 715 ? 3.714 6.195 -32.290 1.00 90.94 715 PRO A N 1
ATOM 5449 C CA . PRO A 1 715 ? 3.856 4.895 -32.936 1.00 90.94 715 PRO A CA 1
ATOM 5450 C C . PRO A 1 715 ? 4.521 5.017 -34.312 1.00 90.94 715 PRO A C 1
ATOM 5452 O O . PRO A 1 715 ? 4.351 6.023 -35.018 1.00 90.94 715 PRO A O 1
ATOM 5455 N N . PHE A 1 716 ? 5.216 3.963 -34.749 1.00 89.38 716 PHE A N 1
ATOM 5456 C CA . PHE A 1 716 ? 5.708 3.863 -36.126 1.00 89.38 716 PHE A CA 1
ATOM 5457 C C . PHE A 1 716 ? 4.539 3.927 -37.119 1.00 89.38 716 PHE A C 1
ATOM 5459 O O . PHE A 1 716 ? 3.481 3.336 -36.895 1.00 89.38 716 PHE A O 1
ATOM 5466 N N . ASP A 1 717 ? 4.723 4.671 -38.209 1.00 89.06 717 ASP A N 1
ATOM 5467 C CA . ASP A 1 717 ? 3.705 4.831 -39.248 1.00 89.06 717 ASP A CA 1
ATOM 5468 C C . ASP A 1 717 ? 3.747 3.615 -40.199 1.00 89.06 717 ASP A C 1
ATOM 5470 O O . ASP A 1 717 ? 4.742 3.439 -40.907 1.00 89.06 717 ASP A O 1
ATOM 5474 N N . PRO A 1 718 ? 2.701 2.762 -40.232 1.00 87.75 718 PRO A N 1
ATOM 5475 C CA . PRO A 1 718 ? 2.662 1.586 -41.102 1.00 87.75 718 PRO A CA 1
ATOM 5476 C C . PRO A 1 718 ? 2.506 1.941 -42.587 1.00 87.75 718 PRO A C 1
ATOM 5478 O O . PRO A 1 718 ? 2.709 1.087 -43.449 1.00 87.75 718 PRO A O 1
ATOM 5481 N N . ASP A 1 719 ? 2.135 3.183 -42.897 1.00 87.88 719 ASP A N 1
ATOM 5482 C CA . ASP A 1 719 ? 1.895 3.693 -44.244 1.00 87.88 719 ASP A CA 1
ATOM 5483 C C . ASP A 1 719 ? 3.117 4.485 -44.754 1.00 87.88 719 ASP A C 1
ATOM 5485 O O . ASP A 1 719 ? 3.015 5.600 -45.268 1.00 87.88 719 ASP A O 1
ATOM 5489 N N . LEU A 1 720 ? 4.304 3.902 -44.560 1.00 88.31 720 LEU A N 1
ATOM 5490 C CA . LEU A 1 720 ? 5.584 4.337 -45.134 1.00 88.31 720 LEU A CA 1
ATOM 5491 C C . LEU A 1 720 ? 6.314 3.144 -45.785 1.00 88.31 720 LEU A C 1
ATOM 5493 O O . LEU A 1 720 ? 7.435 2.805 -45.396 1.00 88.31 720 LEU A O 1
ATOM 5497 N N . PRO A 1 721 ? 5.688 2.449 -46.757 1.00 86.94 721 PRO A N 1
ATOM 5498 C CA . PRO A 1 721 ? 6.299 1.287 -47.385 1.00 86.94 721 PRO A CA 1
ATOM 5499 C C . PRO A 1 721 ? 7.570 1.678 -48.143 1.00 86.94 721 PRO A C 1
ATOM 5501 O O . PRO A 1 721 ? 7.621 2.700 -48.830 1.00 86.94 721 PRO A O 1
ATOM 5504 N N . GLN A 1 722 ? 8.579 0.818 -48.056 1.00 85.19 722 GLN A N 1
ATOM 5505 C CA . GLN A 1 722 ? 9.853 0.906 -48.765 1.00 85.19 722 GLN A CA 1
ATOM 5506 C C . GLN A 1 722 ? 10.662 2.182 -48.468 1.00 85.19 722 GLN A C 1
ATOM 5508 O O . GLN A 1 722 ? 11.631 2.478 -49.170 1.00 85.19 722 GLN A O 1
ATOM 5513 N N . LEU A 1 723 ? 10.294 2.937 -47.427 1.00 88.19 723 LEU A N 1
ATOM 5514 C CA . LEU A 1 723 ? 11.063 4.088 -46.980 1.00 88.19 723 LEU A CA 1
ATOM 5515 C C . LEU A 1 723 ? 12.354 3.597 -46.316 1.00 88.19 723 LEU A C 1
ATOM 5517 O O . LEU A 1 723 ? 12.323 2.768 -45.414 1.00 88.19 723 LEU A O 1
ATOM 5521 N N . PHE A 1 724 ? 13.485 4.105 -46.795 1.00 82.69 724 PHE A N 1
ATOM 5522 C CA . PHE A 1 724 ? 14.798 3.889 -46.187 1.00 82.69 724 PHE A CA 1
ATOM 5523 C C . PHE A 1 724 ? 15.376 5.253 -45.815 1.00 82.69 724 PHE A C 1
ATOM 5525 O O . PHE A 1 724 ? 15.425 5.638 -44.652 1.00 82.69 724 PHE A O 1
ATOM 5532 N N . THR A 1 725 ? 15.691 6.067 -46.822 1.00 83.38 725 THR A N 1
ATOM 5533 C CA . THR A 1 725 ? 16.113 7.449 -46.603 1.00 83.38 725 THR A CA 1
ATOM 5534 C C . THR A 1 725 ? 14.915 8.328 -46.251 1.00 83.38 725 THR A C 1
ATOM 5536 O O . THR A 1 725 ? 13.967 8.432 -47.024 1.00 83.38 725 THR A O 1
ATOM 5539 N N . GLY A 1 726 ? 14.978 8.992 -45.097 1.00 87.25 726 GLY A N 1
ATOM 5540 C CA . GLY A 1 726 ? 13.942 9.909 -44.619 1.00 87.25 726 GLY A CA 1
ATOM 5541 C C . GLY A 1 726 ? 13.138 9.403 -43.424 1.00 87.25 726 GLY A C 1
ATOM 5542 O O . GLY A 1 726 ? 12.471 10.216 -42.786 1.00 87.25 726 GLY A O 1
ATOM 5543 N N . GLU A 1 727 ? 13.225 8.114 -43.074 1.00 89.88 727 GLU A N 1
ATOM 5544 C CA . GLU A 1 727 ? 12.520 7.584 -41.897 1.00 89.88 727 GLU A CA 1
ATOM 5545 C C . GLU A 1 727 ? 13.006 8.242 -40.601 1.00 89.88 727 GLU A C 1
ATOM 5547 O O . GLU A 1 727 ? 12.202 8.620 -39.751 1.00 89.88 727 GLU A O 1
ATOM 5552 N N . GLU A 1 728 ? 14.316 8.451 -40.481 1.00 92.06 728 GLU A N 1
ATOM 5553 C CA . GLU A 1 728 ? 14.928 8.916 -39.242 1.00 92.06 728 GLU A CA 1
ATOM 5554 C C . GLU A 1 728 ? 14.592 10.382 -38.957 1.00 92.06 728 GLU A C 1
ATOM 5556 O O . GLU A 1 728 ? 14.182 10.714 -37.848 1.00 92.06 728 GLU A O 1
ATOM 5561 N N . ILE A 1 729 ? 14.668 11.261 -39.965 1.00 93.00 729 ILE A N 1
ATOM 5562 C CA . ILE A 1 729 ? 14.260 12.667 -39.814 1.00 93.00 729 ILE A CA 1
ATOM 5563 C C . ILE A 1 729 ? 12.760 12.794 -39.566 1.00 93.00 729 ILE A C 1
ATOM 5565 O O . ILE A 1 729 ? 12.336 13.591 -38.732 1.00 93.00 729 ILE A O 1
ATOM 5569 N N . MET A 1 730 ? 11.949 11.979 -40.240 1.00 93.06 730 MET A N 1
ATOM 5570 C CA . MET A 1 730 ? 10.510 11.963 -40.023 1.00 93.06 730 MET A CA 1
ATOM 5571 C C . MET A 1 730 ? 10.176 11.583 -38.577 1.00 93.06 730 MET A C 1
ATOM 5573 O O . MET A 1 730 ? 9.373 12.239 -37.913 1.00 93.06 730 MET A O 1
ATOM 5577 N N . HIS A 1 731 ? 10.821 10.537 -38.070 1.00 92.94 731 HIS A N 1
ATOM 5578 C CA . HIS A 1 731 ? 10.596 10.057 -36.719 1.00 92.94 731 HIS A CA 1
ATOM 5579 C C . HIS A 1 731 ? 11.173 11.022 -35.665 1.00 92.94 731 HIS A C 1
ATOM 5581 O O . HIS A 1 731 ? 10.489 11.305 -34.683 1.00 92.94 731 HIS A O 1
ATOM 5587 N N . ALA A 1 732 ? 12.340 11.634 -35.909 1.00 95.19 732 ALA A N 1
ATOM 5588 C CA . ALA A 1 732 ? 12.912 12.671 -35.045 1.00 95.19 732 ALA A CA 1
ATOM 5589 C C . ALA A 1 732 ? 11.953 13.858 -34.887 1.00 95.19 732 ALA A C 1
ATOM 5591 O O . ALA A 1 732 ? 11.642 14.276 -33.776 1.00 95.19 732 ALA A O 1
ATOM 5592 N N . VAL A 1 733 ? 11.408 14.373 -35.989 1.00 96.12 733 VAL A N 1
ATOM 5593 C CA . VAL A 1 733 ? 10.482 15.510 -35.943 1.00 96.12 733 VAL A CA 1
ATOM 5594 C C . VAL A 1 733 ? 9.190 15.144 -35.210 1.00 96.12 733 VAL A C 1
ATOM 5596 O O . VAL A 1 733 ? 8.716 15.922 -34.380 1.00 96.12 733 VAL A O 1
ATOM 5599 N N . ARG A 1 734 ? 8.631 13.950 -35.448 1.00 96.00 734 ARG A N 1
ATOM 5600 C CA . ARG A 1 734 ? 7.430 13.476 -34.736 1.00 96.00 734 ARG A CA 1
ATOM 5601 C C . ARG A 1 734 ? 7.656 13.332 -33.230 1.00 96.00 734 ARG A C 1
ATOM 5603 O O . ARG A 1 734 ? 6.814 13.765 -32.448 1.00 96.00 734 ARG A O 1
ATOM 5610 N N . LEU A 1 735 ? 8.792 12.777 -32.816 1.00 96.38 735 LEU A N 1
ATOM 5611 C CA . LEU A 1 735 ? 9.149 12.644 -31.401 1.00 96.38 735 LEU A CA 1
ATOM 5612 C C . LEU A 1 735 ? 9.362 14.013 -30.745 1.00 96.38 735 LEU A C 1
ATOM 5614 O O . LEU A 1 735 ? 8.792 14.295 -29.689 1.00 96.38 735 LEU A O 1
ATOM 5618 N N . TRP A 1 736 ? 10.108 14.899 -31.402 1.00 97.25 736 TRP A N 1
ATOM 5619 C CA . TRP A 1 736 ? 10.434 16.215 -30.859 1.00 97.25 736 TRP A CA 1
ATOM 5620 C C . TRP A 1 736 ? 9.199 17.110 -30.722 1.00 97.25 736 TRP A C 1
ATOM 5622 O O . TRP A 1 736 ? 8.985 17.735 -29.683 1.00 97.25 736 TRP A O 1
ATOM 5632 N N . THR A 1 737 ? 8.332 17.126 -31.739 1.00 97.31 737 THR A N 1
ATOM 5633 C CA . THR A 1 737 ? 7.056 17.867 -31.703 1.00 97.31 737 THR A CA 1
ATOM 5634 C C . THR A 1 737 ? 6.069 17.295 -30.677 1.00 97.31 737 THR A C 1
ATOM 5636 O O . THR A 1 737 ? 5.187 18.017 -30.210 1.00 97.31 737 THR A O 1
ATOM 5639 N N . SER A 1 738 ? 6.250 16.040 -30.247 1.00 96.62 738 SER A N 1
ATOM 5640 C CA . SER A 1 738 ? 5.531 15.401 -29.129 1.00 96.62 738 SER A CA 1
ATOM 5641 C C . SER A 1 738 ? 6.195 15.605 -27.757 1.00 96.62 738 SER A C 1
ATOM 5643 O O . SER A 1 738 ? 5.659 15.172 -26.736 1.00 96.62 738 SER A O 1
ATOM 5645 N N . GLY A 1 739 ? 7.324 16.320 -27.703 1.00 96.88 739 GLY A N 1
ATOM 5646 C CA . GLY A 1 739 ? 7.988 16.729 -26.465 1.00 96.88 739 GLY A CA 1
ATOM 5647 C C . GLY A 1 739 ? 9.123 15.819 -25.993 1.00 96.88 739 GLY A C 1
ATOM 5648 O O . GLY A 1 739 ? 9.553 15.979 -24.853 1.00 96.88 739 GLY A O 1
ATOM 5649 N N . TRP A 1 740 ? 9.594 14.893 -26.830 1.00 97.44 740 TRP A N 1
ATOM 5650 C CA . TRP A 1 740 ? 10.756 14.050 -26.540 1.00 97.44 740 TRP A CA 1
ATOM 5651 C C . TRP A 1 740 ? 12.071 14.769 -26.864 1.00 97.44 740 TRP A C 1
ATOM 5653 O O . TRP A 1 740 ? 12.145 15.552 -27.814 1.00 97.44 740 TRP A O 1
ATOM 5663 N N . ASP A 1 741 ? 13.109 14.495 -26.075 1.00 97.12 741 ASP A N 1
ATOM 5664 C CA . ASP A 1 741 ? 14.439 15.097 -26.207 1.00 97.12 741 ASP A CA 1
ATOM 5665 C C . ASP A 1 741 ? 15.497 14.030 -26.476 1.00 97.12 741 ASP A C 1
ATOM 5667 O O . ASP A 1 741 ? 15.478 12.961 -25.864 1.00 97.12 741 ASP A O 1
ATOM 5671 N N . PHE A 1 742 ? 16.436 14.321 -27.378 1.00 96.88 742 PHE A N 1
ATOM 5672 C CA . PHE A 1 742 ? 17.414 13.336 -27.841 1.00 96.88 742 PHE A CA 1
ATOM 5673 C C . PHE A 1 742 ? 18.790 13.599 -27.252 1.00 96.88 742 PHE A C 1
ATOM 5675 O O . PHE A 1 742 ? 19.280 14.734 -27.219 1.00 96.88 742 PHE A O 1
ATOM 5682 N N . PHE A 1 743 ? 19.427 12.516 -26.832 1.00 95.62 743 PHE A N 1
ATOM 5683 C CA . PHE A 1 743 ? 20.745 12.519 -26.237 1.00 95.62 743 PHE A CA 1
ATOM 5684 C C . PHE A 1 743 ? 21.607 11.420 -26.863 1.00 95.62 743 PHE A C 1
ATOM 5686 O O . PHE A 1 743 ? 21.168 10.295 -27.075 1.00 95.62 743 PHE A O 1
ATOM 5693 N N . CYS A 1 744 ? 22.858 11.740 -27.154 1.00 94.06 744 CYS A N 1
ATOM 5694 C CA . CYS A 1 744 ? 23.888 10.770 -27.464 1.00 94.06 744 CYS A CA 1
ATOM 5695 C C . CYS A 1 744 ? 24.352 10.106 -26.153 1.00 94.06 744 CYS A C 1
ATOM 5697 O O . CYS A 1 744 ? 24.610 10.841 -25.186 1.00 94.06 744 CYS A O 1
ATOM 5699 N N . PRO A 1 745 ? 24.464 8.763 -26.093 1.00 93.88 745 PRO A N 1
ATOM 5700 C CA . PRO A 1 745 ? 25.025 8.047 -24.948 1.00 93.88 745 PRO A CA 1
ATOM 5701 C C . PRO A 1 745 ? 26.372 8.618 -24.489 1.00 93.88 745 PRO A C 1
ATOM 5703 O O . PRO A 1 745 ? 27.145 9.167 -25.275 1.00 93.88 745 PRO A O 1
ATOM 5706 N N . SER A 1 746 ? 26.661 8.502 -23.192 1.00 91.19 746 SER A N 1
ATOM 5707 C CA . SER A 1 746 ? 27.919 9.001 -22.623 1.00 91.19 746 SER A CA 1
ATOM 5708 C C . SER A 1 746 ? 29.119 8.092 -22.925 1.00 91.19 746 SER A C 1
ATOM 5710 O O . SER A 1 746 ? 30.263 8.551 -22.878 1.00 91.19 746 SER A O 1
ATOM 5712 N N . GLU A 1 747 ? 28.857 6.828 -23.260 1.00 90.38 747 GLU A N 1
ATOM 5713 C CA . GLU A 1 747 ? 29.808 5.843 -23.772 1.00 90.38 747 GLU A CA 1
ATOM 5714 C C . GLU A 1 747 ? 29.113 4.876 -24.742 1.00 90.38 747 GLU A C 1
ATOM 5716 O O . GLU A 1 747 ? 27.899 4.671 -24.669 1.00 90.38 747 GLU A O 1
ATOM 5721 N N . ASN A 1 748 ? 29.895 4.249 -25.621 1.00 89.88 748 ASN A N 1
ATOM 5722 C CA . ASN A 1 748 ? 29.396 3.255 -26.564 1.00 89.88 748 ASN A CA 1
ATOM 5723 C C . ASN A 1 748 ? 29.168 1.896 -25.875 1.00 89.88 748 ASN A C 1
ATOM 5725 O O . ASN A 1 748 ? 30.090 1.359 -25.259 1.00 89.88 748 ASN A O 1
ATOM 5729 N N . LEU A 1 749 ? 27.950 1.348 -25.982 1.00 91.31 749 LEU A N 1
ATOM 5730 C CA . LEU A 1 749 ? 27.557 0.067 -25.367 1.00 91.31 749 LEU A CA 1
ATOM 5731 C C . LEU A 1 749 ? 27.130 -1.006 -26.367 1.00 91.31 749 LEU A C 1
ATOM 5733 O O . LEU A 1 749 ? 27.112 -2.184 -26.015 1.00 91.31 749 LEU A O 1
ATOM 5737 N N . VAL A 1 750 ? 26.781 -0.609 -27.589 1.00 91.06 750 VAL A N 1
ATOM 5738 C CA . VAL A 1 750 ? 26.372 -1.525 -28.655 1.00 91.06 750 VAL A CA 1
ATOM 5739 C C . VAL A 1 750 ? 27.233 -1.245 -29.873 1.00 91.06 750 VAL A C 1
ATOM 5741 O O . VAL A 1 750 ? 27.578 -0.100 -30.164 1.00 91.06 750 VAL A O 1
ATOM 5744 N N . TYR A 1 751 ? 27.591 -2.303 -30.580 1.00 91.06 751 TYR A N 1
ATOM 5745 C CA . TYR A 1 751 ? 28.413 -2.259 -31.775 1.00 91.06 751 TYR A CA 1
ATOM 5746 C C . TYR A 1 751 ? 27.661 -2.896 -32.929 1.00 91.06 751 TYR A C 1
ATOM 5748 O O . TYR A 1 751 ? 26.905 -3.846 -32.739 1.00 91.06 751 TYR A O 1
ATOM 5756 N N . HIS A 1 752 ? 27.900 -2.384 -34.127 1.00 89.00 752 HIS A N 1
ATOM 5757 C CA . HIS A 1 752 ? 27.204 -2.775 -35.343 1.00 89.00 752 HIS A CA 1
ATOM 5758 C C . HIS A 1 752 ? 28.156 -3.502 -36.288 1.00 89.00 752 HIS A C 1
ATOM 5760 O O . HIS A 1 752 ? 29.291 -3.067 -36.503 1.00 89.00 752 HIS A O 1
ATOM 5766 N N . LEU A 1 753 ? 27.729 -4.639 -36.831 1.00 86.00 753 LEU A N 1
ATOM 5767 C CA . LEU A 1 753 ? 28.493 -5.347 -37.855 1.00 86.00 753 LEU A CA 1
ATOM 5768 C C . LEU A 1 753 ? 28.201 -4.740 -39.237 1.00 86.00 753 LEU A C 1
ATOM 5770 O O . LEU A 1 753 ? 27.357 -5.247 -39.982 1.00 86.00 753 LEU A O 1
ATOM 5774 N N . TYR A 1 754 ? 28.924 -3.675 -39.592 1.00 79.31 754 TYR A N 1
ATOM 5775 C CA . TYR A 1 754 ? 28.853 -3.094 -40.932 1.00 79.31 754 TYR A CA 1
ATOM 5776 C C . TYR A 1 754 ? 29.525 -4.011 -41.962 1.00 79.31 754 TYR A C 1
ATOM 5778 O O . TYR A 1 754 ? 30.560 -4.632 -41.717 1.00 79.31 754 TYR A O 1
ATOM 5786 N N . VAL A 1 755 ? 28.950 -4.080 -43.163 1.00 64.75 755 VAL A N 1
ATOM 5787 C CA . VAL A 1 755 ? 29.536 -4.840 -44.275 1.00 64.75 755 VAL A CA 1
ATOM 5788 C C . VAL A 1 755 ? 30.742 -4.070 -44.825 1.00 64.75 755 VAL A C 1
ATOM 5790 O O . VAL A 1 755 ? 30.588 -3.149 -45.628 1.00 64.75 755 VAL A O 1
ATOM 5793 N N . THR A 1 756 ? 31.951 -4.442 -44.401 1.00 53.59 756 THR A N 1
ATOM 5794 C CA . THR A 1 756 ? 33.215 -3.951 -44.971 1.00 53.59 756 THR A CA 1
ATOM 5795 C C . THR A 1 756 ? 33.725 -4.896 -46.068 1.00 53.59 756 THR A C 1
ATOM 5797 O O . THR A 1 756 ? 33.280 -6.040 -46.187 1.00 53.59 756 THR A O 1
ATOM 5800 N N . LYS A 1 757 ? 34.669 -4.423 -46.901 1.00 44.81 757 LYS A N 1
ATOM 5801 C CA . LYS A 1 757 ? 35.296 -5.209 -47.990 1.00 44.81 757 LYS A CA 1
ATOM 5802 C C . LYS A 1 757 ? 35.883 -6.557 -47.530 1.00 44.81 757 LYS A C 1
ATOM 5804 O O . LYS A 1 757 ? 36.080 -7.426 -48.374 1.00 44.81 757 LYS A O 1
ATOM 5809 N N . ASP A 1 758 ? 36.117 -6.731 -46.231 1.00 42.97 758 ASP A N 1
ATOM 5810 C CA . ASP A 1 758 ? 36.804 -7.882 -45.644 1.00 42.97 758 ASP A CA 1
ATOM 5811 C C . ASP A 1 758 ? 35.876 -9.068 -45.301 1.00 42.97 758 ASP A C 1
ATOM 5813 O O . ASP A 1 758 ? 36.369 -10.168 -45.065 1.00 42.97 758 ASP A O 1
ATOM 5817 N N . TYR A 1 759 ? 34.544 -8.900 -45.334 1.00 46.56 759 TYR A N 1
ATOM 5818 C CA . TYR A 1 759 ? 33.583 -9.951 -44.939 1.00 46.56 759 TYR A CA 1
ATOM 5819 C C . TYR A 1 759 ? 33.005 -10.802 -46.086 1.00 46.56 759 TYR A C 1
ATOM 5821 O O . TYR A 1 759 ? 32.191 -11.686 -45.839 1.00 46.56 759 TYR A O 1
ATOM 5829 N N . GLY A 1 760 ? 33.420 -10.592 -47.340 1.00 44.50 760 GLY A N 1
ATOM 5830 C CA . GLY A 1 760 ? 33.211 -11.549 -48.444 1.00 44.50 760 GLY A CA 1
ATOM 5831 C C . GLY A 1 760 ? 31.767 -11.875 -48.880 1.00 44.50 760 GLY A C 1
ATOM 5832 O O . GLY A 1 760 ? 31.600 -12.560 -49.886 1.00 44.50 760 GLY A O 1
ATOM 5833 N N . THR A 1 761 ? 30.723 -11.387 -48.203 1.00 48.66 761 THR A N 1
ATOM 5834 C CA . THR A 1 761 ? 29.316 -11.678 -48.536 1.00 48.66 761 THR A CA 1
ATOM 5835 C C . THR A 1 761 ? 28.501 -10.398 -48.726 1.00 48.66 761 THR A C 1
ATOM 5837 O O . THR A 1 761 ? 28.312 -9.621 -47.790 1.00 48.66 761 THR A O 1
ATOM 5840 N N . THR A 1 762 ? 27.956 -10.178 -49.924 1.00 59.06 762 THR A N 1
ATOM 5841 C CA . THR A 1 762 ? 26.876 -9.203 -50.145 1.00 59.06 762 THR A CA 1
ATOM 5842 C C . THR A 1 762 ? 25.596 -9.717 -49.490 1.00 59.06 762 THR A C 1
ATOM 5844 O O . THR A 1 762 ? 25.003 -10.673 -49.992 1.00 59.06 762 THR A O 1
ATOM 5847 N N . ARG A 1 763 ? 25.166 -9.102 -48.377 1.00 69.31 763 ARG A N 1
ATOM 5848 C CA . ARG A 1 763 ? 23.855 -9.398 -47.776 1.00 69.31 763 ARG A CA 1
ATOM 5849 C C . ARG A 1 763 ? 22.733 -8.985 -48.742 1.00 69.31 763 ARG A C 1
ATOM 5851 O O . ARG A 1 763 ? 22.838 -7.898 -49.323 1.00 69.31 763 ARG A O 1
ATOM 5858 N N . PRO A 1 764 ? 21.685 -9.809 -48.926 1.00 73.88 764 PRO A N 1
ATOM 5859 C CA . PRO A 1 764 ? 20.547 -9.450 -49.765 1.00 73.88 764 PRO A CA 1
ATOM 5860 C C . PRO A 1 764 ? 19.879 -8.177 -49.248 1.00 73.88 764 PRO A C 1
ATOM 5862 O O . PRO A 1 764 ? 19.608 -8.051 -48.055 1.00 73.88 764 PRO A O 1
ATOM 5865 N N . LYS A 1 765 ? 19.601 -7.227 -50.140 1.00 77.00 765 LYS A N 1
ATOM 5866 C CA . LYS A 1 765 ? 18.870 -6.007 -49.793 1.00 77.00 765 LYS A CA 1
ATOM 5867 C C . LYS A 1 765 ? 17.452 -6.109 -50.321 1.00 77.00 765 LYS A C 1
ATOM 5869 O O . LYS A 1 765 ? 17.229 -6.557 -51.441 1.00 77.00 765 LYS A O 1
ATOM 5874 N N . PHE A 1 766 ? 16.486 -5.634 -49.542 1.00 74.81 766 PHE A N 1
ATOM 5875 C CA . PHE A 1 766 ? 15.076 -5.746 -49.917 1.00 74.81 766 PHE A CA 1
ATOM 5876 C C . PHE A 1 766 ? 14.743 -5.034 -51.238 1.00 74.81 766 PHE A C 1
ATOM 5878 O O . PHE A 1 766 ? 13.881 -5.496 -51.979 1.00 74.81 766 PHE A O 1
ATOM 5885 N N . TRP A 1 767 ? 15.444 -3.946 -51.570 1.00 77.56 767 TRP A N 1
ATOM 5886 C CA . TRP A 1 767 ? 15.246 -3.215 -52.825 1.00 77.56 767 TRP A CA 1
ATOM 5887 C C . TRP A 1 767 ? 15.813 -3.928 -54.058 1.00 77.56 767 TRP A C 1
ATOM 5889 O O . TRP A 1 767 ? 15.446 -3.564 -55.172 1.00 77.56 767 TRP A O 1
ATOM 5899 N N . ASP A 1 768 ? 16.673 -4.935 -53.876 1.00 79.25 768 ASP A N 1
ATOM 5900 C CA . ASP A 1 768 ? 17.191 -5.749 -54.980 1.00 79.25 768 ASP A CA 1
ATOM 5901 C C . ASP A 1 768 ? 16.191 -6.854 -55.382 1.00 79.25 768 ASP A C 1
ATOM 5903 O O . ASP A 1 768 ? 16.226 -7.333 -56.515 1.00 79.25 768 ASP A O 1
ATOM 5907 N N . GLU A 1 769 ? 15.288 -7.261 -54.478 1.00 76.69 769 GLU A N 1
ATOM 5908 C CA . GLU A 1 769 ? 14.430 -8.441 -54.671 1.00 76.69 769 GLU A CA 1
ATOM 5909 C C . GLU A 1 769 ? 12.914 -8.157 -54.620 1.00 76.69 769 GLU A C 1
ATOM 5911 O O . GLU A 1 769 ? 12.136 -8.931 -55.182 1.00 76.69 769 GLU A O 1
ATOM 5916 N N . VAL A 1 770 ? 12.459 -7.074 -53.976 1.00 78.31 770 VAL A N 1
ATOM 5917 C CA . VAL A 1 770 ? 11.025 -6.748 -53.857 1.00 78.31 770 VAL A CA 1
ATOM 5918 C C . VAL A 1 770 ? 10.567 -5.821 -54.989 1.00 78.31 770 VAL A C 1
ATOM 5920 O O . VAL A 1 770 ? 11.059 -4.704 -55.157 1.00 78.31 770 VAL A O 1
ATOM 5923 N N . SER A 1 771 ? 9.564 -6.258 -55.758 1.00 75.06 771 SER A N 1
ATOM 5924 C CA . SER A 1 771 ? 8.990 -5.487 -56.869 1.00 75.06 771 SER A CA 1
ATOM 5925 C C . SER A 1 771 ? 8.282 -4.206 -56.407 1.00 75.06 771 SER A C 1
ATOM 5927 O O . SER A 1 771 ? 7.612 -4.199 -55.376 1.00 75.06 771 SER A O 1
ATOM 5929 N N . GLY A 1 772 ? 8.348 -3.137 -57.210 1.00 78.50 772 GLY A N 1
ATOM 5930 C CA . GLY A 1 772 ? 7.629 -1.882 -56.938 1.00 78.50 772 GLY A CA 1
ATOM 5931 C C . GLY A 1 772 ? 8.274 -0.990 -55.869 1.00 78.50 772 GLY A C 1
ATOM 5932 O O . GLY A 1 772 ? 7.633 -0.054 -55.389 1.00 78.50 772 GLY A O 1
ATOM 5933 N N . TYR A 1 773 ? 9.535 -1.265 -55.508 1.00 80.38 773 TYR A N 1
ATOM 5934 C CA . TYR A 1 773 ? 10.316 -0.502 -54.530 1.00 80.38 773 TYR A CA 1
ATOM 5935 C C . TYR A 1 773 ? 10.322 1.005 -54.813 1.00 80.38 773 TYR A C 1
ATOM 5937 O O . TYR A 1 773 ? 9.911 1.784 -53.955 1.00 80.38 773 TYR A O 1
ATOM 5945 N N . LEU A 1 774 ? 10.737 1.413 -56.019 1.00 82.88 774 LEU A N 1
ATOM 5946 C CA . LEU A 1 774 ? 10.956 2.825 -56.342 1.00 82.88 774 LEU A CA 1
ATOM 5947 C C . LEU A 1 774 ? 9.660 3.647 -56.238 1.00 82.88 774 LEU A C 1
ATOM 5949 O O . LEU A 1 774 ? 9.654 4.695 -55.598 1.00 82.88 774 LEU A O 1
ATOM 5953 N N . ASP A 1 775 ? 8.548 3.139 -56.777 1.00 85.75 775 ASP A N 1
ATOM 5954 C CA . ASP A 1 775 ? 7.246 3.820 -56.729 1.00 85.75 775 ASP A CA 1
ATOM 5955 C C . ASP A 1 775 ? 6.693 3.923 -55.299 1.00 85.75 775 ASP A C 1
ATOM 5957 O O . ASP A 1 775 ? 6.094 4.929 -54.910 1.00 85.75 775 ASP A O 1
ATOM 5961 N N . ALA A 1 776 ? 6.870 2.877 -54.487 1.00 85.69 776 ALA A N 1
ATOM 5962 C CA . ALA A 1 776 ? 6.483 2.897 -53.079 1.00 85.69 776 ALA A CA 1
ATOM 5963 C C . ALA A 1 776 ? 7.345 3.879 -52.272 1.00 85.69 776 ALA A C 1
ATOM 5965 O O . ALA A 1 776 ? 6.796 4.705 -51.543 1.00 85.69 776 ALA A O 1
ATOM 5966 N N . GLN A 1 777 ? 8.665 3.861 -52.471 1.00 87.81 777 GLN A N 1
ATOM 5967 C CA . GLN A 1 777 ? 9.584 4.782 -51.813 1.00 87.81 777 GLN A CA 1
ATOM 5968 C C . GLN A 1 777 ? 9.277 6.236 -52.187 1.00 87.81 777 GLN A C 1
ATOM 5970 O O . GLN A 1 777 ? 9.182 7.076 -51.297 1.00 87.81 777 GLN A O 1
ATOM 5975 N N . MET A 1 778 ? 9.054 6.546 -53.469 1.00 87.56 778 MET A N 1
ATOM 5976 C CA . MET A 1 778 ? 8.724 7.907 -53.913 1.00 87.56 778 MET A CA 1
ATOM 5977 C C . MET A 1 778 ? 7.433 8.433 -53.271 1.00 87.56 778 MET A C 1
ATOM 5979 O O . MET A 1 778 ? 7.359 9.611 -52.911 1.00 87.56 778 MET A O 1
ATOM 5983 N N . ARG A 1 779 ? 6.422 7.572 -53.081 1.00 88.75 779 ARG A N 1
ATOM 5984 C CA . ARG A 1 779 ? 5.187 7.928 -52.359 1.00 88.75 779 ARG A CA 1
ATOM 5985 C C . ARG A 1 779 ? 5.450 8.200 -50.878 1.00 88.75 779 ARG A C 1
ATOM 5987 O O . ARG A 1 779 ? 4.992 9.222 -50.363 1.00 88.75 779 ARG A O 1
ATOM 5994 N N . SER A 1 780 ? 6.227 7.344 -50.217 1.00 90.88 780 SER A N 1
ATOM 5995 C CA . SER A 1 780 ? 6.621 7.528 -48.815 1.00 90.88 780 SER A CA 1
ATOM 5996 C C . SER A 1 780 ? 7.446 8.806 -48.619 1.00 90.88 780 SER A C 1
ATOM 5998 O O . SER A 1 780 ? 7.156 9.600 -47.729 1.00 90.88 780 SER A O 1
ATOM 6000 N N . GLU A 1 781 ? 8.406 9.085 -49.501 1.00 91.50 781 GLU A N 1
ATOM 6001 C CA . GLU A 1 781 ? 9.204 10.317 -49.494 1.00 91.50 781 GLU A CA 1
ATOM 6002 C C . GLU A 1 781 ? 8.349 11.567 -49.750 1.00 91.50 781 GLU A C 1
ATOM 6004 O O . GLU A 1 781 ? 8.593 12.621 -49.162 1.00 91.50 781 GLU A O 1
ATOM 6009 N N . ALA A 1 782 ? 7.327 11.486 -50.609 1.00 90.38 782 ALA A N 1
ATOM 6010 C CA . ALA A 1 782 ? 6.379 12.581 -50.809 1.00 90.38 782 ALA A CA 1
ATOM 6011 C C . ALA A 1 782 ? 5.558 12.861 -49.538 1.00 90.38 782 ALA A C 1
ATOM 6013 O O . ALA A 1 782 ? 5.391 14.024 -49.165 1.00 90.38 782 ALA A O 1
ATOM 6014 N N . LYS A 1 783 ? 5.107 11.813 -48.832 1.00 91.50 783 LYS A N 1
ATOM 6015 C CA . LYS A 1 783 ? 4.432 11.934 -47.529 1.00 91.50 783 LYS A CA 1
ATOM 6016 C C . LYS A 1 783 ? 5.346 12.555 -46.474 1.00 91.50 783 LYS A C 1
ATOM 6018 O O . LYS A 1 783 ? 4.914 13.471 -45.779 1.00 91.50 783 LYS A O 1
ATOM 6023 N N . VAL A 1 784 ? 6.602 12.111 -46.390 1.00 92.56 784 VAL A N 1
ATOM 6024 C CA . VAL A 1 784 ? 7.614 12.681 -45.483 1.00 92.56 784 VAL A CA 1
ATOM 6025 C C . VAL A 1 784 ? 7.833 14.162 -45.789 1.00 92.56 784 VAL A C 1
ATOM 6027 O O . VAL A 1 784 ? 7.696 14.992 -44.897 1.00 92.56 784 VAL A O 1
ATOM 6030 N N . ARG A 1 785 ? 8.084 14.532 -47.052 1.00 92.44 785 ARG A N 1
ATOM 6031 C CA . ARG A 1 785 ? 8.275 15.941 -47.435 1.00 92.44 785 ARG A CA 1
ATOM 6032 C C . ARG A 1 785 ? 7.069 16.805 -47.084 1.00 92.44 785 ARG A C 1
ATOM 6034 O O . ARG A 1 785 ? 7.260 17.911 -46.596 1.00 92.44 785 ARG A O 1
ATOM 6041 N N . TYR A 1 786 ? 5.850 16.314 -47.290 1.00 92.50 786 TYR A N 1
ATOM 6042 C CA . TYR A 1 786 ? 4.644 17.051 -46.918 1.00 92.50 786 TYR A CA 1
ATOM 6043 C C . TYR A 1 786 ? 4.524 17.266 -45.405 1.00 92.50 786 TYR A C 1
ATOM 6045 O O . TYR A 1 786 ? 4.292 18.392 -44.973 1.00 92.50 786 TYR A O 1
ATOM 6053 N N . GLN A 1 787 ? 4.742 16.224 -44.595 1.00 92.19 787 GLN A N 1
ATOM 6054 C CA . GLN A 1 787 ? 4.685 16.342 -43.131 1.00 92.19 787 GLN A CA 1
ATOM 6055 C C . GLN A 1 787 ? 5.785 17.239 -42.562 1.00 92.19 787 GLN A C 1
ATOM 6057 O O . GLN A 1 787 ? 5.568 17.915 -41.563 1.00 92.19 787 GLN A O 1
ATOM 6062 N N . LEU A 1 788 ? 6.937 17.291 -43.228 1.00 92.69 788 LEU A N 1
ATOM 6063 C CA . LEU A 1 788 ? 8.061 18.150 -42.868 1.00 92.69 788 LEU A CA 1
ATOM 6064 C C . LEU A 1 788 ? 7.968 19.569 -43.458 1.00 92.69 788 LEU A C 1
ATOM 6066 O O . LEU A 1 788 ? 8.912 20.343 -43.319 1.00 92.69 788 LEU A O 1
ATOM 6070 N N . GLY A 1 789 ? 6.873 19.934 -44.135 1.00 91.12 789 GLY A N 1
ATOM 6071 C CA . GLY A 1 789 ? 6.721 21.263 -44.747 1.00 91.12 789 GLY A CA 1
ATOM 6072 C C . GLY A 1 789 ? 7.688 21.535 -45.911 1.00 91.12 789 GLY A C 1
ATOM 6073 O O . GLY A 1 789 ? 7.919 22.683 -46.275 1.00 91.12 789 GLY A O 1
ATOM 6074 N N . LEU A 1 790 ? 8.259 20.485 -46.505 1.00 90.44 790 LEU A N 1
ATOM 6075 C CA . LEU A 1 790 ? 9.263 20.538 -47.576 1.00 90.44 790 LEU A CA 1
ATOM 6076 C C . LEU A 1 790 ? 8.670 20.353 -48.980 1.00 90.44 790 LEU A C 1
ATOM 6078 O O . LEU A 1 790 ? 9.406 20.390 -49.970 1.00 90.44 790 LEU A O 1
ATOM 6082 N N . GLY A 1 791 ? 7.366 20.096 -49.085 1.00 88.31 791 GLY A N 1
ATOM 6083 C CA . GLY A 1 791 ? 6.681 19.863 -50.352 1.00 88.31 791 GLY A CA 1
ATOM 6084 C C . GLY A 1 791 ? 5.153 19.911 -50.235 1.00 88.31 791 GLY A C 1
ATOM 6085 O O . GLY A 1 791 ? 4.616 19.937 -49.127 1.00 88.31 791 GLY A O 1
ATOM 6086 N N . PRO A 1 792 ? 4.441 19.934 -51.376 1.00 89.00 792 PRO A N 1
ATOM 6087 C CA . PRO A 1 792 ? 2.980 19.978 -51.404 1.00 89.00 792 PRO A CA 1
ATOM 6088 C C . PRO A 1 792 ? 2.352 18.666 -50.911 1.00 89.00 792 PRO A C 1
ATOM 6090 O O . PRO A 1 792 ? 2.995 17.614 -50.925 1.00 89.00 792 PRO A O 1
ATOM 6093 N N . LYS A 1 793 ? 1.068 18.718 -50.527 1.00 87.81 793 LYS A N 1
ATOM 6094 C CA . LYS A 1 793 ? 0.289 17.526 -50.160 1.00 87.81 793 LYS A CA 1
ATOM 6095 C C . LYS A 1 793 ? 0.184 16.569 -51.357 1.00 87.81 793 LYS A C 1
ATOM 6097 O O . LYS A 1 793 ? -0.353 16.984 -52.384 1.00 87.81 793 LYS A O 1
ATOM 6102 N N . PRO A 1 794 ? 0.622 15.304 -51.242 1.00 85.00 794 PRO A N 1
ATOM 6103 C CA . PRO A 1 794 ? 0.477 14.338 -52.323 1.00 85.00 794 PRO A CA 1
ATOM 6104 C C . PRO A 1 794 ? -0.984 13.891 -52.464 1.00 85.00 794 PRO A C 1
ATOM 6106 O O . PRO A 1 794 ? -1.705 13.762 -51.469 1.00 85.00 794 PRO A O 1
ATOM 6109 N N . GLU A 1 795 ? -1.425 13.634 -53.696 1.00 81.00 795 GLU A N 1
ATOM 6110 C CA . GLU A 1 795 ? -2.768 13.114 -53.967 1.00 81.00 795 GLU A CA 1
ATOM 6111 C C . GLU A 1 795 ? -2.977 11.735 -53.322 1.00 81.00 795 GLU A C 1
ATOM 6113 O O . GLU A 1 795 ? -2.082 10.892 -53.306 1.00 81.00 795 GLU A O 1
ATOM 6118 N N . GLY A 1 796 ? -4.170 11.504 -52.764 1.00 77.81 796 GLY A N 1
ATOM 6119 C CA . GLY A 1 796 ? -4.544 10.221 -52.158 1.00 77.81 796 GLY A CA 1
ATOM 6120 C C . GLY A 1 796 ? -3.925 9.919 -50.787 1.00 77.81 796 GLY A C 1
ATOM 6121 O O . GLY A 1 796 ? -4.255 8.891 -50.203 1.00 77.81 796 GLY A O 1
ATOM 6122 N N . ILE A 1 797 ? -3.080 10.800 -50.233 1.00 78.25 797 ILE A N 1
ATOM 6123 C CA . ILE A 1 797 ? -2.451 10.585 -48.921 1.00 78.25 797 ILE A CA 1
ATOM 6124 C C . ILE A 1 797 ? -3.279 11.218 -47.795 1.00 78.25 797 ILE A C 1
ATOM 6126 O O . ILE A 1 797 ? -3.547 12.426 -47.781 1.00 78.25 797 ILE A O 1
ATOM 6130 N N . THR A 1 798 ? -3.643 10.391 -46.812 1.00 77.50 798 THR A N 1
ATOM 6131 C CA . THR A 1 798 ? -4.295 10.807 -45.562 1.00 77.50 798 THR A CA 1
ATOM 6132 C C . THR A 1 798 ? -3.369 10.511 -44.391 1.00 77.50 798 THR A C 1
ATOM 6134 O O . THR A 1 798 ? -2.891 9.392 -44.246 1.00 77.50 798 THR A O 1
ATOM 6137 N N . ILE A 1 799 ? -3.128 11.508 -43.542 1.00 82.06 799 ILE A N 1
ATOM 6138 C CA . ILE A 1 799 ? -2.346 11.340 -42.316 1.00 82.06 799 ILE A CA 1
ATOM 6139 C C . ILE A 1 799 ? -3.337 11.234 -41.166 1.00 82.06 799 ILE A C 1
ATOM 6141 O O . ILE A 1 799 ? -4.066 12.185 -40.884 1.00 82.06 799 ILE A O 1
ATOM 6145 N N . LEU A 1 800 ? -3.391 10.069 -40.525 1.00 83.75 800 LEU A N 1
ATOM 6146 C CA . LEU A 1 800 ? -4.154 9.915 -39.288 1.00 83.75 800 LEU A CA 1
ATOM 6147 C C . LEU A 1 800 ? -3.482 10.732 -38.184 1.00 83.75 800 LEU A C 1
ATOM 6149 O O . LEU A 1 800 ? -2.257 10.761 -38.117 1.00 83.75 800 LEU A O 1
ATOM 6153 N N . GLU A 1 801 ? -4.270 11.337 -37.294 1.00 85.06 801 GLU A N 1
ATOM 6154 C CA . GLU A 1 801 ? -3.756 12.203 -36.219 1.00 85.06 801 GLU A CA 1
ATOM 6155 C C . GLU A 1 801 ? -2.636 11.527 -35.409 1.00 85.06 801 GLU A C 1
ATOM 6157 O O . GLU A 1 801 ? -1.598 12.137 -35.176 1.00 85.06 801 GLU A O 1
ATOM 6162 N N . LYS A 1 802 ? -2.780 10.230 -35.098 1.00 86.06 802 LYS A N 1
ATOM 6163 C CA . LYS A 1 802 ? -1.762 9.427 -34.390 1.00 86.06 802 LYS A CA 1
ATOM 6164 C C . LYS A 1 802 ? -0.411 9.281 -35.115 1.00 86.06 802 LYS A C 1
ATOM 6166 O O . LYS A 1 802 ? 0.593 8.971 -34.483 1.00 86.06 802 LYS A O 1
ATOM 6171 N N . TYR A 1 803 ? -0.376 9.472 -36.434 1.00 90.38 803 TYR A N 1
ATOM 6172 C CA . TYR A 1 803 ? 0.835 9.382 -37.261 1.00 90.38 803 TYR A CA 1
ATOM 6173 C C . TYR A 1 803 ? 1.344 10.750 -37.732 1.00 90.38 803 TYR A C 1
ATOM 6175 O O . TYR A 1 803 ? 2.326 10.815 -38.468 1.00 90.38 803 TYR A O 1
ATOM 6183 N N . GLY A 1 804 ? 0.690 11.832 -37.302 1.00 91.12 804 GLY A N 1
ATOM 6184 C CA . GLY A 1 804 ? 1.096 13.202 -37.591 1.00 91.12 804 GLY A CA 1
ATOM 6185 C C . GLY A 1 804 ? 2.189 13.726 -36.659 1.00 91.12 804 GLY A C 1
ATOM 6186 O O . GLY A 1 804 ? 2.801 12.981 -35.886 1.00 91.12 804 GLY A O 1
ATOM 6187 N N . LEU A 1 805 ? 2.417 15.038 -36.747 1.00 94.81 805 LEU A N 1
ATOM 6188 C CA . LEU A 1 805 ? 3.279 15.784 -35.833 1.00 94.81 805 LEU A CA 1
ATOM 6189 C C . LEU A 1 805 ? 2.601 15.986 -34.473 1.00 94.81 805 LEU A C 1
ATOM 6191 O O . LEU A 1 805 ? 1.378 16.128 -34.386 1.00 94.81 805 LEU A O 1
ATOM 6195 N N . GLY A 1 806 ? 3.409 16.047 -33.418 1.00 93.25 806 GLY A N 1
ATOM 6196 C CA . GLY A 1 806 ? 2.941 16.369 -32.078 1.00 93.25 806 GLY A CA 1
ATOM 6197 C C . GLY A 1 806 ? 2.549 17.841 -31.920 1.00 93.25 806 GLY A C 1
ATOM 6198 O O . GLY A 1 806 ? 2.816 18.689 -32.771 1.00 93.25 806 GLY A O 1
ATOM 6199 N N . LYS A 1 807 ? 1.895 18.146 -30.795 1.00 94.12 807 LYS A N 1
ATOM 6200 C CA . LYS A 1 807 ? 1.378 19.490 -30.470 1.00 94.12 807 LYS A CA 1
ATOM 6201 C C . LYS A 1 807 ? 2.197 20.214 -29.393 1.00 94.12 807 LYS A C 1
ATOM 6203 O O . LYS A 1 807 ? 1.859 21.336 -29.033 1.00 94.12 807 LYS A O 1
ATOM 6208 N N . ALA A 1 808 ? 3.236 19.580 -28.847 1.00 96.31 808 ALA A N 1
ATOM 6209 C CA . ALA A 1 808 ? 4.026 20.135 -27.749 1.00 96.31 808 ALA A CA 1
ATOM 6210 C C . ALA A 1 808 ? 5.005 21.219 -28.223 1.00 96.31 808 ALA A C 1
ATOM 6212 O O . ALA A 1 808 ? 5.288 22.158 -27.481 1.00 96.31 808 ALA A O 1
ATOM 6213 N N . ARG A 1 809 ? 5.535 21.089 -29.446 1.00 97.00 809 ARG A N 1
ATOM 6214 C CA . ARG A 1 809 ? 6.490 22.030 -30.049 1.00 97.00 809 ARG A CA 1
ATOM 6215 C C . ARG A 1 809 ? 6.235 22.139 -31.556 1.00 97.00 809 ARG A C 1
ATOM 6217 O O . ARG A 1 809 ? 5.742 21.186 -32.153 1.00 97.00 809 ARG A O 1
ATOM 6224 N N . THR A 1 810 ? 6.552 23.280 -32.170 1.00 97.19 810 THR A N 1
ATOM 6225 C CA . THR A 1 810 ? 6.273 23.521 -33.600 1.00 97.19 810 THR A CA 1
ATOM 6226 C C . THR A 1 810 ? 7.380 22.992 -34.510 1.00 97.19 810 THR A C 1
ATOM 6228 O O . THR A 1 810 ? 8.539 22.894 -34.112 1.00 97.19 810 THR A O 1
ATOM 6231 N N . LEU A 1 811 ? 7.043 22.689 -35.762 1.00 95.88 811 LEU A N 1
ATOM 6232 C CA . LEU A 1 811 ? 8.007 22.232 -36.764 1.00 95.88 811 LEU A CA 1
ATOM 6233 C C . LEU A 1 811 ? 9.106 23.277 -37.029 1.00 95.88 811 LEU A C 1
ATOM 6235 O O . LEU A 1 811 ? 10.281 22.940 -37.138 1.00 95.88 811 LEU A O 1
ATOM 6239 N N . GLU A 1 812 ? 8.743 24.557 -37.068 1.00 94.62 812 GLU A N 1
ATOM 6240 C CA . GLU A 1 812 ? 9.681 25.666 -37.262 1.00 94.62 812 GLU A CA 1
ATOM 6241 C C . GLU A 1 812 ? 10.690 25.753 -36.113 1.00 94.62 812 GLU A C 1
ATOM 6243 O O . GLU A 1 812 ? 11.873 26.012 -36.337 1.00 94.62 812 GLU A O 1
ATOM 6248 N N . ALA A 1 813 ? 10.238 25.485 -34.883 1.00 95.69 813 ALA A N 1
ATOM 6249 C CA . ALA A 1 813 ? 11.106 25.458 -33.716 1.00 95.69 813 ALA A CA 1
ATOM 6250 C C . ALA A 1 813 ? 12.075 24.265 -33.752 1.00 95.69 813 ALA A C 1
ATOM 6252 O O . ALA A 1 813 ? 13.204 24.402 -33.282 1.00 95.69 813 ALA A O 1
ATOM 6253 N N . TYR A 1 814 ? 11.682 23.130 -34.347 1.00 95.06 814 TYR A N 1
ATOM 6254 C CA . TYR A 1 814 ? 12.600 22.011 -34.573 1.00 95.06 814 TYR A CA 1
ATOM 6255 C C . TYR A 1 814 ? 13.721 22.404 -35.535 1.00 95.06 814 TYR A C 1
ATOM 6257 O O . TYR A 1 814 ? 14.888 22.202 -35.210 1.00 95.06 814 TYR A O 1
ATOM 6265 N N . TRP A 1 815 ? 13.385 23.010 -36.681 1.00 92.44 815 TRP A N 1
ATOM 6266 C CA . TRP A 1 815 ? 14.381 23.452 -37.662 1.00 92.44 815 TRP A CA 1
ATOM 6267 C C . TRP A 1 815 ? 15.400 24.408 -37.043 1.00 92.44 815 TRP A C 1
ATOM 6269 O O . TRP A 1 815 ? 16.601 24.172 -37.137 1.00 92.44 815 TRP A O 1
ATOM 6279 N N . GLN A 1 816 ? 14.933 25.412 -36.298 1.00 90.62 816 GLN A N 1
ATOM 6280 C CA . GLN A 1 816 ? 15.817 26.331 -35.577 1.00 90.62 816 GLN A CA 1
ATOM 6281 C C . GLN A 1 816 ? 16.678 25.621 -34.527 1.00 90.62 816 GLN A C 1
ATOM 6283 O O . GLN A 1 816 ? 17.873 25.883 -34.426 1.00 90.62 816 GLN A O 1
ATOM 6288 N N . TRP A 1 817 ? 16.091 24.714 -33.743 1.00 90.44 817 TRP A N 1
ATOM 6289 C CA . TRP A 1 817 ? 16.808 24.001 -32.686 1.00 90.44 817 TRP A CA 1
ATOM 6290 C C . TRP A 1 817 ? 17.865 23.029 -33.223 1.00 90.44 817 TRP A C 1
ATOM 6292 O O . TRP A 1 817 ? 18.915 22.883 -32.591 1.00 90.44 817 TRP A O 1
ATOM 6302 N N . ALA A 1 818 ? 17.585 22.389 -34.361 1.00 89.94 818 ALA A N 1
ATOM 6303 C CA . ALA A 1 818 ? 18.478 21.469 -35.060 1.00 89.94 818 ALA A CA 1
ATOM 6304 C C . ALA A 1 818 ? 19.523 22.182 -35.936 1.00 89.94 818 ALA A C 1
ATOM 6306 O O . ALA A 1 818 ? 20.373 21.513 -36.523 1.00 89.94 818 ALA A O 1
ATOM 6307 N N . GLY A 1 819 ? 19.462 23.517 -36.034 1.00 87.19 819 GLY A N 1
ATOM 6308 C CA . GLY A 1 819 ? 20.343 24.304 -36.894 1.00 87.19 819 GLY A CA 1
ATOM 6309 C C . GLY A 1 819 ? 20.112 24.029 -38.380 1.00 87.19 819 GLY A C 1
ATOM 6310 O O . GLY A 1 819 ? 21.078 24.007 -39.132 1.00 87.19 819 GLY A O 1
ATOM 6311 N N . LEU A 1 820 ? 18.856 23.766 -38.765 1.00 87.56 820 LEU A N 1
ATOM 6312 C CA . LEU A 1 820 ? 18.406 23.426 -40.111 1.00 87.56 820 LEU A CA 1
ATOM 6313 C C . LEU A 1 820 ? 17.633 24.577 -40.771 1.00 87.56 820 LEU A C 1
ATOM 6315 O O . LEU A 1 820 ? 16.670 25.082 -40.198 1.00 87.56 820 LEU A O 1
ATOM 6319 N N . ASP A 1 821 ? 17.989 24.940 -42.006 1.00 86.44 821 ASP A N 1
ATOM 6320 C CA . ASP A 1 821 ? 17.197 25.860 -42.842 1.00 86.44 821 ASP A CA 1
ATOM 6321 C C . ASP A 1 821 ? 16.570 25.131 -44.049 1.00 86.44 821 ASP A C 1
ATOM 6323 O O . ASP A 1 821 ? 17.285 24.787 -44.998 1.00 86.44 821 ASP A O 1
ATOM 6327 N N . PRO A 1 822 ? 15.240 24.903 -44.066 1.00 85.81 822 PRO A N 1
ATOM 6328 C CA . PRO A 1 822 ? 14.561 24.259 -45.191 1.00 85.81 822 PRO A CA 1
ATOM 6329 C C . PRO A 1 822 ? 14.560 25.097 -46.483 1.00 85.81 822 PRO A C 1
ATOM 6331 O O . PRO A 1 822 ? 14.314 24.538 -47.557 1.00 85.81 822 PRO A O 1
ATOM 6334 N N . ASN A 1 823 ? 14.850 26.402 -46.409 1.00 83.62 823 ASN A N 1
ATOM 6335 C CA . ASN A 1 823 ? 14.932 27.298 -47.565 1.00 83.62 823 ASN A CA 1
ATOM 6336 C C . ASN A 1 823 ? 16.347 27.379 -48.161 1.00 83.62 823 ASN A C 1
ATOM 6338 O O . ASN A 1 823 ? 16.486 27.721 -49.336 1.00 83.62 823 ASN A O 1
ATOM 6342 N N . ASN A 1 824 ? 17.387 27.025 -47.397 1.00 81.06 824 ASN A N 1
ATOM 6343 C CA . ASN A 1 824 ? 18.778 27.009 -47.852 1.00 81.06 824 ASN A CA 1
ATOM 6344 C C . ASN A 1 824 ? 19.356 25.582 -47.844 1.00 81.06 824 ASN A C 1
ATOM 6346 O O . ASN A 1 824 ? 19.982 25.134 -46.882 1.00 81.06 824 ASN A O 1
ATOM 6350 N N . LYS A 1 825 ? 19.155 24.863 -48.956 1.00 79.56 825 LYS A N 1
ATOM 6351 C CA . LYS A 1 825 ? 19.506 23.436 -49.088 1.00 79.56 825 LYS A CA 1
ATOM 6352 C C . LYS A 1 825 ? 20.937 23.157 -49.576 1.00 79.56 825 LYS A C 1
ATOM 6354 O O . LYS A 1 825 ? 21.294 21.996 -49.745 1.00 79.56 825 LYS A O 1
ATOM 6359 N N . ASN A 1 826 ? 21.753 24.188 -49.809 1.00 65.44 826 ASN A N 1
ATOM 6360 C CA . ASN A 1 826 ? 23.053 24.050 -50.485 1.00 65.44 826 ASN A CA 1
ATOM 6361 C C . ASN A 1 826 ? 24.253 23.837 -49.541 1.00 65.44 826 ASN A C 1
ATOM 6363 O O . ASN A 1 826 ? 25.354 23.571 -50.019 1.00 65.44 826 ASN A O 1
ATOM 6367 N N . GLU A 1 827 ? 24.069 23.929 -48.221 1.00 63.56 827 GLU A N 1
ATOM 6368 C CA . GLU A 1 827 ? 25.161 23.824 -47.243 1.00 63.56 827 GLU A CA 1
ATOM 6369 C C . GLU A 1 827 ? 25.052 22.564 -46.373 1.00 63.56 827 GLU A C 1
ATOM 6371 O O . GLU A 1 827 ? 23.963 22.118 -46.010 1.00 63.56 827 GLU A O 1
ATOM 6376 N N . THR A 1 828 ? 26.208 21.989 -46.019 1.00 65.81 828 THR A N 1
ATOM 6377 C CA . THR A 1 828 ? 26.291 21.035 -44.904 1.00 65.81 828 THR A CA 1
ATOM 6378 C C . THR A 1 828 ? 26.123 21.825 -43.613 1.00 65.81 828 THR A C 1
ATOM 6380 O O . THR A 1 828 ? 26.884 22.758 -43.374 1.00 65.81 828 THR A O 1
ATOM 6383 N N . GLN A 1 829 ? 25.162 21.439 -42.780 1.00 71.25 829 GLN A N 1
ATOM 6384 C CA . GLN A 1 829 ? 24.829 22.172 -41.562 1.00 71.25 829 GLN A CA 1
ATOM 6385 C C . GLN A 1 829 ? 25.320 21.370 -40.354 1.00 71.25 829 GLN A C 1
ATOM 6387 O O . GLN A 1 829 ? 24.909 20.229 -40.138 1.00 71.25 829 GLN A O 1
ATOM 6392 N N . SER A 1 830 ? 26.264 21.941 -39.606 1.00 70.50 830 SER A N 1
ATOM 6393 C CA . SER A 1 830 ? 26.779 21.395 -38.347 1.00 70.50 830 SER A CA 1
ATOM 6394 C C . SER A 1 830 ? 26.772 22.498 -37.300 1.00 70.50 830 SER A C 1
ATOM 6396 O O . SER A 1 830 ? 27.483 23.491 -37.459 1.00 70.50 830 SER A O 1
ATOM 6398 N N . ASP A 1 831 ? 25.985 22.326 -36.243 1.00 73.44 831 ASP A N 1
ATOM 6399 C CA . ASP A 1 831 ? 25.912 23.301 -35.158 1.00 73.44 831 ASP A CA 1
ATOM 6400 C C . ASP A 1 831 ? 26.990 22.975 -34.101 1.00 73.44 831 ASP A C 1
ATOM 6402 O O . ASP A 1 831 ? 26.988 21.870 -33.534 1.00 73.44 831 ASP A O 1
ATOM 6406 N N . PRO A 1 832 ? 27.914 23.910 -33.798 1.00 72.75 832 PRO A N 1
ATOM 6407 C CA . PRO A 1 832 ? 28.900 23.747 -32.731 1.00 72.75 832 PRO A CA 1
ATOM 6408 C C . PRO A 1 832 ? 28.284 23.358 -31.381 1.00 72.75 832 PRO A C 1
ATOM 6410 O O . PRO A 1 832 ? 28.929 22.657 -30.606 1.00 72.75 832 PRO A O 1
ATOM 6413 N N . LYS A 1 833 ? 27.026 23.740 -31.118 1.00 81.44 833 LYS A N 1
ATOM 6414 C CA . LYS A 1 833 ? 26.255 23.347 -29.929 1.00 81.44 833 LYS A CA 1
ATOM 6415 C C . LYS A 1 833 ? 26.204 21.831 -29.718 1.00 81.44 833 LYS A C 1
ATOM 6417 O O . LYS A 1 833 ? 26.151 21.388 -28.574 1.00 81.44 833 LYS A O 1
ATOM 6422 N N . PHE A 1 834 ? 26.207 21.051 -30.799 1.00 84.12 834 PHE A N 1
ATOM 6423 C CA . PHE A 1 834 ? 26.116 19.590 -30.752 1.00 84.12 834 PHE A CA 1
ATOM 6424 C C . PHE A 1 834 ? 27.420 18.893 -31.162 1.00 84.12 834 PHE A C 1
ATOM 6426 O O . PHE A 1 834 ? 27.690 17.790 -30.692 1.00 84.12 834 PHE A O 1
ATOM 6433 N N . CYS A 1 835 ? 28.234 19.514 -32.026 1.00 73.75 835 CYS A N 1
ATOM 6434 C CA . CYS A 1 835 ? 29.478 18.923 -32.540 1.00 73.75 835 CYS A CA 1
ATOM 6435 C C . CYS A 1 835 ? 30.747 19.267 -31.735 1.00 73.75 835 CYS A C 1
ATOM 6437 O O . CYS A 1 835 ? 31.843 18.901 -32.170 1.00 73.75 835 CYS A O 1
ATOM 6439 N N . ASN A 1 836 ? 30.658 19.985 -30.608 1.00 67.50 836 ASN A N 1
ATOM 6440 C CA . ASN A 1 836 ? 31.858 20.355 -29.854 1.00 67.50 836 ASN A CA 1
ATOM 6441 C C . ASN A 1 836 ? 32.549 19.116 -29.241 1.00 67.50 836 ASN A C 1
ATOM 6443 O O . ASN A 1 836 ? 31.919 18.332 -28.527 1.00 67.50 836 ASN A O 1
ATOM 6447 N N . ARG A 1 837 ? 33.853 18.952 -29.506 1.00 56.00 837 ARG A N 1
ATOM 6448 C CA . ARG A 1 837 ? 34.664 17.806 -29.044 1.00 56.00 837 ARG A CA 1
ATOM 6449 C C . ARG A 1 837 ? 35.074 17.892 -27.568 1.00 56.00 837 ARG A C 1
ATOM 6451 O O . ARG A 1 837 ? 35.628 16.926 -27.048 1.00 56.00 837 ARG A O 1
ATOM 6458 N N . GLY A 1 838 ? 34.759 19.006 -26.909 1.00 47.03 838 GLY A N 1
ATOM 6459 C CA . GLY A 1 838 ? 35.272 19.393 -25.595 1.00 47.03 838 GLY A CA 1
ATOM 6460 C C . GLY A 1 838 ? 35.861 20.783 -25.692 1.00 47.03 838 GLY A C 1
ATOM 6461 O O . GLY A 1 838 ? 36.843 20.924 -26.452 1.00 47.03 838 GLY A O 1
#

Secondary structure (DSSP, 8-state):
-PPPPPP---TTEEEEEE-TTSSEEEEEEE--GGGTEEEEEEEEESSSEEEEEEEETTT--PBP-STTS--EEE-TTSSEEEEEEEPPPPS----------PPPPPPTTS------PPP-----------TT-TT---EEEEEEETTT--EEEPPSSPSSEEEEEEEE-TTSSEEEEEEEESS-TTSTT------SSS---S-BEEEEEE---TTPPP---EESSTT-SB-EEEEE-TTSSEEEEEE-HHHHHH--TT---EEEEEESSPPS-HHHH-EEEEE---TT-B--SS-PPTTPPPSB---EEEEE--SS-S--PPEEEEEE--S-SSPPPEEE-PPSSTT----SS--HHHHHHHHTT-EEEEEE-TT-TTS-HHHHHTSTT-TTTHHHHHHHHHHHHHHHTTSSS-SSEEEEEEEHHHHHHHHHHHHTGGGEEEEEEEEE---HHHHHHH-S-HHHHHHHHH-HHHHHHH--SS--HHHHHHHHHTSGGGGGGG--S-EEEE--TT-SSS-HHHHHHHHTTS-EEEEEEEES-TTHHHHHHHHHHH-SSGGGEEEEEEEEESSSSS-S--GGGGGGGGGEEEEEEEGGG---HHHHHHHHHTT--S-SEEEEEESSEEE-TTHHHHHHHHHHHSSSSSEEEE-PPEEGGGGGG----EEEEEEEEE-TTS-EEEEEEEE---SS-EE-S--BTTEEEEETHHHHHS---SS-TT--TTHHHHHHHHHHHTT-EEEE-SS--EEE----TTS------HHHHSTTHHHHHHHHHHHHHHHTTSSPPPTT----GGGS--SSS-HHHHHHHTT--TT-TTS-EE-HHHH---

Sequence (838 aa):
MLAPSPPAETSEYKTISHSPTGRCSLRVRAGAAAEGMSTVLEVWSRFAVLKELHVPKAQHGAVYADGWFRGCAWSPDELRVAYVAEEPAGEELAEWGRWGCAPGGKGTDGKLTATPRAWKGVGIWQEDWGELYTGKRTPTLFVLDLETWTVARVCGLPADSSVALPVWDPEGKGLVCVVWPHRAPNFPALPQRLGAVHCVNRACGLWHVLVPGPGGAQTDAVCLTPGLLSAASPRFSPDGKLLVFLSHEAAASTGVHAATAELLTLPWPPPDDVAAARRTVAVLACANGWAAIVDTAPNQKPGISLCQACEVQPRSGPCRDSVEAIVVRPNSEKRLPGILWPHGGPHSAHAAVFRHAVAFLAKQGFACILPNFRGSLGFGEDSVQALPGRISALDVEDCIAALDTAIAQGKPSSHRVAVMGGSHGGFLTGHLVGQHAARFRTGILQNPVMDLSLMTHVTDIPDWCYIEAFGTEEGRRRMTARPTPDDLARFRSVSPIAHIDRVTAPLLFVLGGKDRRVPLADSHRLHLALEEQFLLGCYRDTECHKTVTELFATAHFPERVFVGAVEQDKEQNESCLDPAYARFGSNVRFMSIPWSESKGPTYARYLASTLYNGETYYLQLDSHMKFEPSWDVRLIDMVELCPSPKPILTTYPVDVNNLASGERETPTLCGSVWNERGIVSFRAGMMARASTPRPTPFIAAGYLFARGSMLEEVPFDPDLPQLFTGEEIMHAVRLWTSGWDFFCPSENLVYHLYVTKDYGTTRPKFWDEVSGYLDAQMRSEAKVRYQLGLGPKPEGITILEKYGLGKARTLEAYWQWAGLDPNNKNETQSDPKFCNRG

Organism: NCBI:txid381761

Radius of gyration: 40.67 Å; chains: 1; bounding box: 82×71×124 Å

Foldseek 3Di:
DDDDDPDPPCPQFPDKAADPVRQKIWTKGADDVVVQFAIWIWIDGPPGTPDIDTHGLQQFHHFDCDAQAHDWEAFPVNQKIKGKTHHRDDPFDWDDDPDDDDPDDDDPPRDDDDDDDDDDIDGDDADFLPPVRPPRGAIAMWMQGNVVRDIHGQPQEDPQWHKHHWYAQNVNFKIKIKIFHLCQPLCNVDSHNYQRHFFVLGFIFIWIWTDDDPPDDTHHIDTLDPPARFWDDWDADPVSFKIWTKGQRQCNNVVFGCFFIWIKIATPPHDPCSQQRMWTADTQHGQAADDDNGTDDGPDTDFAGHQDWDFFQFPDDPDRGTWIKTKGATPDPDAAAEEEEEEADLAEADGNGDDPVSVVVRVVRYIYIYTQFQLYPPPDPCSVQRQFQPALHRRLRRSVRSVVVCVVVSRHVDQEHEYEYEASSLQSQLSCQQVPVVRYQEYEYELYQAFLLVCLQQAPCVLVLLCRLHNPPRSVVQDDNDHDPVSNVSRRCNGSVVRLLRHDHHYHYHYDCPDRHRHPCRVVVSLLVAAEEEEELAQQDLQQLVALLQCLVQAPNSLRYAYQYEYAEDPDDNDNDDPSCCVSVVRYHYHYDHNQPAQDDLLSQLVSLVVDDQHFKYKYAYRFKHFHHNLPVLLVVQQVLDPAPWEKAAADAAAPVCVVVPFFWTFAFFWWAQDPLLAIDTDTDTAHADPHWAFGLWHDNRTIMTTSVLCVQANRDNLQGLADGLSGVLSSQQCVLQPHTYTYGNTHTMHGHDDDPPPPDDRDDSVVPHPPNVVSNNVNSLVSCCLLVLDDDDPPDDADPSNGHHNNDDSVVSCVVSQHDSVDRPDIGGDCSRNPRD

pLDDT: mean 80.27, std 15.85, range [29.14, 97.62]